Protein AF-0000000068184123 (afdb_homodimer)

InterPro domains:
  IPR001100 Pyridine nucleotide-disulphide oxidoreductase, class I [PIRSF000350] (24-511)
  IPR004099 Pyridine nucleotide-disulphide oxidoreductase, dimerisation domain [PF02852] (400-506)
  IPR012999 Pyridine nucleotide-disulphide oxidoreductase, class I, active site [PS00076] (65-75)
  IPR016156 FAD/NAD-linked reductase, dimerisation domain superfamily [G3DSA:3.30.390.30] (399-521)
  IPR016156 FAD/NAD-linked reductase, dimerisation domain superfamily [SSF55424] (399-506)
  IPR023753 FAD/NAD(P)-binding domain [PF07992] (31-375)
  IPR036188 FAD/NAD(P)-binding domain superfamily [G3DSA:3.50.50.60] (34-383)
  IPR036188 FAD/NAD(P)-binding domain superfamily [G3DSA:3.50.50.60] (175-322)
  IPR036188 FAD/NAD(P)-binding domain superfamily [SSF51905] (30-272)
  IPR036188 FAD/NAD(P)-binding domain superfamily [SSF51905] (219-387)

Nearest PDB structures (foldseek):
  2qae-assembly1_B  TM=9.253E-01  e=1.396E-43  Trypanosoma cruzi
  5x1y-assembly3_F  TM=9.182E-01  e=7.832E-44  Lysinibacillus sphaericus
  3o0h-assembly1_B  TM=9.272E-01  e=2.186E-39  Bartonella henselae str. Houston-1
  4dna-assembly1_B  TM=9.140E-01  e=1.878E-37  Sinorhizobium meliloti 1021
  1xdi-assembly1_A  TM=8.765E-01  e=2.033E-35  Mycobacterium tuberculosis

Foldseek 3Di:
DCDPLVVLLCCFWPNPPDDFDDDPDLVLQEWQEEEEAQALLRVLLQLVLLVVPTAYEYEHQDTHNPCCLQQDVQLLVLLLVLLVVLLVVQVQVVQVVVVHHDPDDDAFDQLVSLVVSSNRSSVVSNVRGPCCCVVPRPYGYHHAAWADQALAWIDGPRDIHGYQFYEYEHAWFADDDDAAPLVVLVCQQPPPPDPPPAQRFAEEESNCPSVDNFQWQEEEEEAQAQRRLSVQQSSLSSRHAYEYEADPPFHHVVDDRVLSVLLVVVSVVSPYHYHHFWDFFHHKDFPPDQDPRRATKMWTWTDGPPDPDIDIDITRHYYYPPDIWADQPDHNVVNSVFDADGHQATDAAQLQATPSNRYGYAENRHDPPNDSVLRSVNSVSCSCCNPPVDDDGSVPDFDKDWRVRVFIKIKTADDPVRCVVVVFDWDKFKDWQLPAPVCVVVVWGPWIKIFTAHPPDQQTRMIMTTTHCRGVLVVVVVVCNVVRPGLLNLLVPDDDPPDSSVRSNVSNVVVVVVVCDPVVVVVVVVVVVVVD/DCDPLVVLLCCFWPNPPDDFDDDPDLVLQEWQEEEEAQALLRVLLQLVLLVVPTAYEYEHQDTHHPCCLQQDVQLLVLLLVLLVVLLVVQVQVVCVVVVHHDPDDDAFDQLVSLVVSSNRSSVVSNVRGPCCCVVPRPYGYHHAAWADQALAWIDGPRDIHGYQFYEYEHAWFADDDDAAPLVVLVCQQPPPPDPPPAQRFAEEESNCVSVDNFQWQEEEEEAQAQVRLSVQQSSLSSRHAYEYEADPQFHHVVDDRVLSVLLVVVSVVSRYHYHHFWDFFHHKDFPPDQDPRRATKMWTWTDGPPDPDIDIDITRHYYYPPDIWADQPDHNVVNSVFDADGHQATDADQLQATPSNRYGYAENRHDPPNDSVLRNVNSVSCSCCNPPVDDDGSVPDFDKDWRVRVFIKIKTADDPVRCVVVVFDWDKFKDWQLPAPVCVVVVWGRWIKIFTAHPPDQQTRMIMTTTHPRGVLVVVVVVCNVVRPGQLNLLVPDDDPRDSSVRSNVSNVVVVVVVCDPVVVVVVVVVVVVVD

Structure (mmCIF, N/CA/C/O backbone):
data_AF-0000000068184123-model_v1
#
loop_
_entity.id
_entity.type
_entity.pdbx_description
1 polymer 'Mercuric reductase'
#
loop_
_atom_site.group_PDB
_atom_site.id
_atom_site.type_symbol
_atom_site.label_atom_id
_atom_site.label_alt_id
_atom_site.label_comp_id
_atom_site.label_asym_id
_atom_site.label_entity_id
_atom_site.label_seq_id
_atom_site.pdbx_PDB_ins_code
_atom_site.Cartn_x
_atom_site.Cartn_y
_atom_site.Cartn_z
_atom_site.occupancy
_atom_site.B_iso_or_equiv
_atom_site.auth_seq_id
_atom_site.auth_comp_id
_atom_site.auth_asym_id
_atom_site.auth_atom_id
_atom_site.pdbx_PDB_model_num
ATOM 1 N N . PRO A 1 1 ? -19.156 -23.578 -16.984 1 89 1 PRO A N 1
ATOM 2 C CA . PRO A 1 1 ? -19.844 -23.484 -18.281 1 89 1 PRO A CA 1
ATOM 3 C C . PRO A 1 1 ? -18.938 -23 -19.391 1 89 1 PRO A C 1
ATOM 5 O O . PRO A 1 1 ? -17.984 -22.234 -19.141 1 89 1 PRO A O 1
ATOM 8 N N . LEU A 1 2 ? -19.188 -23.391 -20.562 1 91.25 2 LEU A N 1
ATOM 9 C CA . LEU A 1 2 ? -18.438 -22.906 -21.719 1 91.25 2 LEU A CA 1
ATOM 10 C C . LEU A 1 2 ? -19.062 -21.625 -22.281 1 91.25 2 LEU A C 1
ATOM 12 O O . LEU A 1 2 ? -19.484 -21.609 -23.438 1 91.25 2 LEU A O 1
ATOM 16 N N . ASP A 1 3 ? -19.125 -20.625 -21.484 1 95.56 3 ASP A N 1
ATOM 17 C CA . ASP A 1 3 ? -19.641 -19.328 -21.891 1 95.56 3 ASP A CA 1
ATOM 18 C C . ASP A 1 3 ? -18.594 -18.562 -22.703 1 95.56 3 ASP A C 1
ATOM 20 O O . ASP A 1 3 ? -17.594 -19.125 -23.125 1 95.56 3 ASP A O 1
ATOM 24 N N . GLU A 1 4 ? -18.875 -17.359 -23.078 1 97.38 4 GLU A N 1
ATOM 25 C CA . GLU A 1 4 ? -18 -16.578 -23.953 1 97.38 4 GLU A CA 1
ATOM 26 C C . GLU A 1 4 ? -16.625 -16.375 -23.328 1 97.38 4 GLU A C 1
ATOM 28 O O . GLU A 1 4 ? -15.602 -16.375 -24.016 1 97.38 4 GLU A O 1
ATOM 33 N N . TYR A 1 5 ? -16.578 -16.234 -22 1 97.5 5 TYR A N 1
ATOM 34 C CA . TYR A 1 5 ? -15.328 -15.984 -21.312 1 97.5 5 TYR A CA 1
ATOM 35 C C . TYR A 1 5 ? -14.453 -17.234 -21.297 1 97.5 5 TYR A C 1
ATOM 37 O O . TYR A 1 5 ? -13.266 -17.172 -21.625 1 97.5 5 TYR A O 1
ATOM 45 N N . ASN A 1 6 ? -14.969 -18.406 -20.906 1 96.94 6 ASN A N 1
ATOM 46 C CA . ASN A 1 6 ? -14.211 -19.641 -20.922 1 96.94 6 ASN A CA 1
ATOM 47 C C . ASN A 1 6 ? -13.797 -20.047 -22.328 1 96.94 6 ASN A C 1
ATOM 49 O O . ASN A 1 6 ? -12.727 -20.625 -22.531 1 96.94 6 ASN A O 1
ATOM 53 N N . ARG A 1 7 ? -14.625 -19.734 -23.297 1 97.44 7 ARG A N 1
ATOM 54 C CA . ARG A 1 7 ? -14.227 -19.969 -24.688 1 97.44 7 ARG A CA 1
ATOM 55 C C . ARG A 1 7 ? -13.016 -19.141 -25.062 1 97.44 7 ARG A C 1
ATOM 57 O O . ARG A 1 7 ? -12.078 -19.641 -25.688 1 97.44 7 ARG A O 1
ATOM 64 N N . THR A 1 8 ? -13.117 -17.859 -24.719 1 97.81 8 THR A N 1
ATOM 65 C CA . THR A 1 8 ? -11.992 -16.984 -24.984 1 97.81 8 THR A CA 1
ATOM 66 C C . THR A 1 8 ? -10.734 -17.469 -24.281 1 97.81 8 THR A C 1
ATOM 68 O O . THR A 1 8 ? -9.648 -17.469 -24.859 1 97.81 8 THR A O 1
ATOM 71 N N . LEU A 1 9 ? -10.898 -17.828 -23 1 97.88 9 LEU A N 1
ATOM 72 C CA . LEU A 1 9 ? -9.773 -18.375 -22.25 1 97.88 9 LEU A CA 1
ATOM 73 C C . LEU A 1 9 ? -9.164 -19.578 -22.969 1 97.88 9 LEU A C 1
ATOM 75 O O . LEU A 1 9 ? -7.957 -19.609 -23.219 1 97.88 9 LEU A O 1
ATOM 79 N N . LEU A 1 10 ? -9.977 -20.578 -23.359 1 97.5 10 LEU A N 1
ATOM 80 C CA . LEU A 1 10 ? -9.508 -21.797 -24.016 1 97.5 10 LEU A CA 1
ATOM 81 C C . LEU A 1 10 ? -8.859 -21.484 -25.359 1 97.5 10 LEU A C 1
ATOM 83 O O . LEU A 1 10 ? -7.836 -22.062 -25.703 1 97.5 10 LEU A O 1
ATOM 87 N N . ASN A 1 11 ? -9.469 -20.531 -26.094 1 97.56 11 ASN A N 1
ATOM 88 C CA . ASN A 1 11 ? -8.906 -20.125 -27.375 1 97.56 11 ASN A CA 1
ATOM 89 C C . ASN A 1 11 ? -7.512 -19.531 -27.219 1 97.56 11 ASN A C 1
ATOM 91 O O . ASN A 1 11 ? -6.684 -19.625 -28.125 1 97.56 11 ASN A O 1
ATOM 95 N N . ASN A 1 12 ? -7.309 -18.922 -26.062 1 98 12 ASN A N 1
ATOM 96 C CA . ASN A 1 12 ? -6.004 -18.312 -25.812 1 98 12 ASN A CA 1
ATOM 97 C C . ASN A 1 12 ? -4.988 -19.344 -25.328 1 98 12 ASN A C 1
ATOM 99 O O . ASN A 1 12 ? -3.871 -19.406 -25.844 1 98 12 ASN A O 1
ATOM 103 N N . VAL A 1 13 ? -5.375 -20.25 -24.344 1 98.38 13 VAL A N 1
ATOM 104 C CA . VAL A 1 13 ? -4.344 -20.953 -23.578 1 98.38 13 VAL A CA 1
ATOM 105 C C . VAL A 1 13 ? -4.352 -22.438 -23.953 1 98.38 13 VAL A C 1
ATOM 107 O O . VAL A 1 13 ? -3.445 -23.172 -23.578 1 98.38 13 VAL A O 1
ATOM 110 N N . HIS A 1 14 ? -5.32 -22.922 -24.625 1 97.75 14 HIS A N 1
ATOM 111 C CA . HIS A 1 14 ? -5.414 -24.266 -25.172 1 97.75 14 HIS A CA 1
ATOM 112 C C . HIS A 1 14 ? -6.312 -24.297 -26.406 1 97.75 14 HIS A C 1
ATOM 114 O O . HIS A 1 14 ? -7.332 -24.984 -26.422 1 97.75 14 HIS A O 1
ATOM 120 N N . PRO A 1 15 ? -5.844 -23.672 -27.453 1 96.69 15 PRO A N 1
ATOM 121 C CA . PRO A 1 15 ? -6.719 -23.594 -28.625 1 96.69 15 PRO A CA 1
ATOM 122 C C . PRO A 1 15 ? -7.027 -24.953 -29.234 1 96.69 15 PRO A C 1
ATOM 124 O O . PRO A 1 15 ? -6.109 -25.719 -29.547 1 96.69 15 PRO A O 1
ATOM 127 N N . PRO A 1 16 ? -8.289 -25.406 -29.391 1 92.31 16 PRO A N 1
ATOM 128 C CA . PRO A 1 16 ? -8.656 -26.734 -29.922 1 92.31 16 PRO A CA 1
ATOM 129 C C . PRO A 1 16 ? -8.047 -27.016 -31.297 1 92.31 16 PRO A C 1
ATOM 131 O O . PRO A 1 16 ? -7.746 -28.156 -31.609 1 92.31 16 PRO A O 1
ATOM 134 N N . GLY A 1 17 ? -7.734 -26.094 -32.125 1 90.75 17 GLY A N 1
ATOM 135 C CA . GLY A 1 17 ? -7.191 -26.328 -33.438 1 90.75 17 GLY A CA 1
ATOM 136 C C . GLY A 1 17 ? -5.719 -25.984 -33.562 1 90.75 17 GLY A C 1
ATOM 137 O O . GLY A 1 17 ? -5.223 -25.688 -34.656 1 90.75 17 GLY A O 1
ATOM 138 N N . TRP A 1 18 ? -5.152 -26.094 -32.375 1 95.5 18 TRP A N 1
ATOM 139 C CA . TRP A 1 18 ? -3.734 -25.75 -32.406 1 95.5 18 TRP A CA 1
ATOM 140 C C . TRP A 1 18 ? -2.953 -26.781 -33.25 1 95.5 18 TRP A C 1
ATOM 142 O O . TRP A 1 18 ? -3.189 -27.984 -33.125 1 95.5 18 TRP A O 1
ATOM 152 N N . ARG A 1 19 ? -2.023 -26.312 -34.125 1 95.06 19 ARG A N 1
ATOM 153 C CA . ARG A 1 19 ? -1.143 -27.172 -34.906 1 95.06 19 ARG A CA 1
ATOM 154 C C . ARG A 1 19 ? 0.31 -27.016 -34.469 1 95.06 19 ARG A C 1
ATOM 156 O O . ARG A 1 19 ? 0.775 -25.891 -34.25 1 95.06 19 ARG A O 1
ATOM 163 N N . ASP A 1 20 ? 0.951 -28.203 -34.281 1 95.19 20 ASP A N 1
ATOM 164 C CA . ASP A 1 20 ? 2.373 -28.172 -33.969 1 95.19 20 ASP A CA 1
ATOM 165 C C . ASP A 1 20 ? 3.15 -27.344 -35 1 95.19 20 ASP A C 1
ATOM 167 O O . ASP A 1 20 ? 2.699 -27.156 -36.125 1 95.19 20 ASP A O 1
ATOM 171 N N . PRO A 1 21 ? 4.309 -26.844 -34.562 1 94 21 PRO A N 1
ATOM 172 C CA . PRO A 1 21 ? 5.168 -26.141 -35.5 1 94 21 PRO A CA 1
ATOM 173 C C . PRO A 1 21 ? 5.523 -27 -36.719 1 94 21 PRO A C 1
ATOM 175 O O . PRO A 1 21 ? 5.758 -28.203 -36.562 1 94 21 PRO A O 1
ATOM 178 N N . ALA A 1 22 ? 5.617 -26.359 -37.812 1 90.06 22 ALA A N 1
ATOM 179 C CA . ALA A 1 22 ? 5.938 -27.078 -39.062 1 90.06 22 ALA A CA 1
ATOM 180 C C . ALA A 1 22 ? 7.395 -27.531 -39.062 1 90.06 22 ALA A C 1
ATOM 182 O O . ALA A 1 22 ? 8.281 -26.812 -38.625 1 90.06 22 ALA A O 1
ATOM 183 N N . VAL A 1 23 ? 7.543 -28.75 -39.344 1 86.81 23 VAL A N 1
ATOM 184 C CA . VAL A 1 23 ? 8.875 -29.344 -39.438 1 86.81 23 VAL A CA 1
ATOM 185 C C . VAL A 1 23 ? 9.242 -29.609 -40.875 1 86.81 23 VAL A C 1
ATOM 187 O O . VAL A 1 23 ? 8.555 -30.359 -41.594 1 86.81 23 VAL A O 1
ATOM 190 N N . ALA A 1 24 ? 10.25 -28.938 -41.469 1 85.12 24 ALA A N 1
ATOM 191 C CA . ALA A 1 24 ? 10.688 -29.156 -42.844 1 85.12 24 ALA A CA 1
ATOM 192 C C . ALA A 1 24 ? 11.758 -30.234 -42.906 1 85.12 24 ALA A C 1
ATOM 194 O O . ALA A 1 24 ? 11.922 -30.891 -43.938 1 85.12 24 ALA A O 1
ATOM 195 N N . SER A 1 25 ? 12.523 -30.328 -41.875 1 87.81 25 SER A N 1
ATOM 196 C CA . SER A 1 25 ? 13.609 -31.312 -41.781 1 87.81 25 SER A CA 1
ATOM 197 C C . SER A 1 25 ? 13.883 -31.688 -40.312 1 87.81 25 SER A C 1
ATOM 199 O O . SER A 1 25 ? 13.461 -30.984 -39.406 1 87.81 25 SER A O 1
ATOM 201 N N . ASP A 1 26 ? 14.484 -32.781 -40.219 1 85.31 26 ASP A N 1
ATOM 202 C CA . ASP A 1 26 ? 14.844 -33.25 -38.875 1 85.31 26 ASP A CA 1
ATOM 203 C C . ASP A 1 26 ? 15.664 -32.188 -38.125 1 85.31 26 ASP A C 1
ATOM 205 O O . ASP A 1 26 ? 15.648 -32.156 -36.906 1 85.31 26 ASP A O 1
ATOM 209 N N . LYS A 1 27 ? 16.453 -31.484 -38.844 1 84.38 27 LYS A N 1
ATOM 210 C CA . LYS A 1 27 ? 17.266 -30.422 -38.25 1 84.38 27 LYS A CA 1
ATOM 211 C C . LYS A 1 27 ? 16.406 -29.391 -37.531 1 84.38 27 LYS A C 1
ATOM 213 O O . LYS A 1 27 ? 16.859 -28.719 -36.625 1 84.38 27 LYS A O 1
ATOM 218 N N . ASP A 1 28 ? 15.156 -29.484 -37.906 1 87.69 28 ASP A N 1
ATOM 219 C CA . ASP A 1 28 ? 14.219 -28.516 -37.344 1 87.69 28 ASP A CA 1
ATOM 220 C C . ASP A 1 28 ? 13.758 -28.938 -35.938 1 87.69 28 ASP A C 1
ATOM 222 O O . ASP A 1 28 ? 13.18 -28.141 -35.219 1 87.69 28 ASP A O 1
ATOM 226 N N . LEU A 1 29 ? 14.164 -30.062 -35.625 1 95.06 29 LEU A N 1
ATOM 227 C CA . LEU A 1 29 ? 13.719 -30.578 -34.344 1 95.06 29 LEU A CA 1
ATOM 228 C C . LEU A 1 29 ? 14.844 -30.516 -33.312 1 95.06 29 LEU A C 1
ATOM 230 O O . LEU A 1 29 ? 14.797 -31.188 -32.281 1 95.06 29 LEU A O 1
ATOM 234 N N . TYR A 1 30 ? 15.898 -29.766 -33.625 1 96.31 30 TYR A N 1
ATOM 235 C CA . TYR A 1 30 ? 16.984 -29.484 -32.688 1 96.31 30 TYR A CA 1
ATOM 236 C C . TYR A 1 30 ? 16.797 -28.125 -32.031 1 96.31 30 TYR A C 1
ATOM 238 O O . TYR A 1 30 ? 16.703 -27.109 -32.719 1 96.31 30 TYR A O 1
ATOM 246 N N . TYR A 1 31 ? 16.734 -28.109 -30.719 1 97.44 31 TYR A N 1
ATOM 247 C CA . TYR A 1 31 ? 16.438 -26.891 -29.984 1 97.44 31 TYR A CA 1
ATOM 248 C C . TYR A 1 31 ? 17.578 -26.547 -29.031 1 97.44 31 TYR A C 1
ATOM 250 O O . TYR A 1 31 ? 18.219 -27.438 -28.484 1 97.44 31 TYR A O 1
ATOM 258 N N . ASP A 1 32 ? 17.844 -25.234 -28.859 1 96.81 32 ASP A N 1
ATOM 259 C CA . ASP A 1 32 ? 18.75 -24.781 -27.812 1 96.81 32 ASP A CA 1
ATOM 260 C C . ASP A 1 32 ? 18.172 -25.031 -26.422 1 96.81 32 ASP A C 1
ATOM 262 O O . ASP A 1 32 ? 18.906 -25.359 -25.484 1 96.81 32 ASP A O 1
ATOM 266 N N . MET A 1 33 ? 16.844 -24.891 -26.312 1 98.19 33 MET A N 1
ATOM 267 C CA . MET A 1 33 ? 16.125 -25.062 -25.047 1 98.19 33 MET A CA 1
ATOM 268 C C . MET A 1 33 ? 14.766 -25.719 -25.281 1 98.19 33 MET A C 1
ATOM 270 O O . MET A 1 33 ? 13.961 -25.219 -26.062 1 98.19 33 MET A O 1
ATOM 274 N N . VAL A 1 34 ? 14.531 -26.828 -24.656 1 98.75 34 VAL A N 1
ATOM 275 C CA . VAL A 1 34 ? 13.195 -27.406 -24.578 1 98.75 34 VAL A CA 1
ATOM 276 C C . VAL A 1 34 ? 12.625 -27.188 -23.172 1 98.75 34 VAL A C 1
ATOM 278 O O . VAL A 1 34 ? 13.273 -27.5 -22.172 1 98.75 34 VAL A O 1
ATOM 281 N N . VAL A 1 35 ? 11.492 -26.578 -23.078 1 98.94 35 VAL A N 1
ATOM 282 C CA . VAL A 1 35 ? 10.82 -26.328 -21.812 1 98.94 35 VAL A CA 1
ATOM 283 C C . VAL A 1 35 ? 9.586 -27.219 -21.688 1 98.94 35 VAL A C 1
ATOM 285 O O . VAL A 1 35 ? 8.742 -27.234 -22.594 1 98.94 35 VAL A O 1
ATOM 288 N N . ILE A 1 36 ? 9.477 -27.938 -20.625 1 98.88 36 ILE A N 1
ATOM 289 C CA . ILE A 1 36 ? 8.344 -28.828 -20.391 1 98.88 36 ILE A CA 1
ATOM 290 C C . ILE A 1 36 ? 7.457 -28.266 -19.297 1 98.88 36 ILE A C 1
ATOM 292 O O . ILE A 1 36 ? 7.832 -28.281 -18.125 1 98.88 36 ILE A O 1
ATOM 296 N N . GLY A 1 37 ? 6.238 -27.891 -19.625 1 98.56 37 GLY A N 1
ATOM 297 C CA . GLY A 1 37 ? 5.309 -27.219 -18.719 1 98.56 37 GLY A CA 1
ATOM 298 C C . GLY A 1 37 ? 5.113 -25.766 -19.062 1 98.56 37 GLY A C 1
ATOM 299 O O . GLY A 1 37 ? 6.082 -25 -19.141 1 98.56 37 GLY A O 1
ATOM 300 N N . GLY A 1 38 ? 3.889 -25.406 -19.234 1 98.44 38 GLY A N 1
ATOM 301 C CA . GLY A 1 38 ? 3.57 -24.047 -19.641 1 98.44 38 GLY A CA 1
ATOM 302 C C . GLY A 1 38 ? 2.953 -23.219 -18.531 1 98.44 38 GLY A C 1
ATOM 303 O O . GLY A 1 38 ? 2.029 -22.438 -18.766 1 98.44 38 GLY A O 1
ATOM 304 N N . GLY A 1 39 ? 3.32 -23.453 -17.234 1 97.94 39 GLY A N 1
ATOM 305 C CA . GLY A 1 39 ? 3.033 -22.531 -16.141 1 97.94 39 GLY A CA 1
ATOM 306 C C . GLY A 1 39 ? 3.965 -21.328 -16.125 1 97.94 39 GLY A C 1
ATOM 307 O O . GLY A 1 39 ? 4.734 -21.109 -17.062 1 97.94 39 GLY A O 1
ATOM 308 N N . THR A 1 40 ? 3.977 -20.594 -15.055 1 97.38 40 THR A N 1
ATOM 309 C CA . THR A 1 40 ? 4.746 -19.344 -14.961 1 97.38 40 THR A CA 1
ATOM 310 C C . THR A 1 40 ? 6.227 -19.609 -15.211 1 97.38 40 THR A C 1
ATOM 312 O O . THR A 1 40 ? 6.855 -18.922 -16.016 1 97.38 40 THR A O 1
ATOM 315 N N . ALA A 1 41 ? 6.773 -20.578 -14.516 1 98.31 41 ALA A N 1
ATOM 316 C CA . ALA A 1 41 ? 8.195 -20.875 -14.648 1 98.31 41 ALA A CA 1
ATOM 317 C C . ALA A 1 41 ? 8.547 -21.234 -16.094 1 98.31 41 ALA A C 1
ATOM 319 O O . ALA A 1 41 ? 9.562 -20.766 -16.625 1 98.31 41 ALA A O 1
ATOM 320 N N . GLY A 1 42 ? 7.738 -22.078 -16.688 1 98.75 42 GLY A N 1
ATOM 321 C CA . GLY A 1 42 ? 7.992 -22.5 -18.062 1 98.75 42 GLY A CA 1
ATOM 322 C C . GLY A 1 42 ? 7.832 -21.375 -19.078 1 98.75 42 GLY A C 1
ATOM 323 O O . GLY A 1 42 ? 8.664 -21.219 -19.969 1 98.75 42 GLY A O 1
ATOM 324 N N . LEU A 1 43 ? 6.789 -20.625 -18.906 1 98.69 43 LEU A N 1
ATOM 325 C CA . LEU A 1 43 ? 6.52 -19.531 -19.828 1 98.69 43 LEU A CA 1
ATOM 326 C C . LEU A 1 43 ? 7.645 -18.5 -19.797 1 98.69 43 LEU A C 1
ATOM 328 O O . LEU A 1 43 ? 8.094 -18.031 -20.844 1 98.69 43 LEU A O 1
ATOM 332 N N . ILE A 1 44 ? 8.102 -18.141 -18.625 1 98.19 44 ILE A N 1
ATOM 333 C CA . ILE A 1 44 ? 9.156 -17.141 -18.5 1 98.19 44 ILE A CA 1
ATOM 334 C C . ILE A 1 44 ? 10.477 -17.719 -19.016 1 98.19 44 ILE A C 1
ATOM 336 O O . ILE A 1 44 ? 11.242 -17.016 -19.688 1 98.19 44 ILE A O 1
ATOM 340 N N . THR A 1 45 ? 10.781 -18.984 -18.719 1 98.56 45 THR A N 1
ATOM 341 C CA . THR A 1 45 ? 11.984 -19.641 -19.25 1 98.56 45 THR A CA 1
ATOM 342 C C . THR A 1 45 ? 11.969 -19.625 -20.766 1 98.56 45 THR A C 1
ATOM 344 O O . THR A 1 45 ? 12.969 -19.297 -21.406 1 98.56 45 THR A O 1
ATOM 347 N N . ALA A 1 46 ? 10.82 -19.969 -21.328 1 98.69 46 ALA A N 1
ATOM 348 C CA . ALA A 1 46 ? 10.68 -20.047 -22.781 1 98.69 46 ALA A CA 1
ATOM 349 C C . ALA A 1 46 ? 10.836 -18.656 -23.422 1 98.69 46 ALA A C 1
ATOM 351 O O . ALA A 1 46 ? 11.648 -18.469 -24.328 1 98.69 46 ALA A O 1
ATOM 352 N N . ALA A 1 47 ? 10.062 -17.734 -22.922 1 97.69 47 ALA A N 1
ATOM 353 C CA . ALA A 1 47 ? 10.086 -16.375 -23.484 1 97.69 47 ALA A CA 1
ATOM 354 C C . ALA A 1 47 ? 11.469 -15.742 -23.344 1 97.69 47 ALA A C 1
ATOM 356 O O . ALA A 1 47 ? 11.969 -15.109 -24.266 1 97.69 47 ALA A O 1
ATOM 357 N N . GLY A 1 48 ? 12.031 -15.875 -22.125 1 96 48 GLY A N 1
ATOM 358 C CA . GLY A 1 48 ? 13.352 -15.305 -21.891 1 96 48 GLY A CA 1
ATOM 359 C C . GLY A 1 48 ? 14.43 -15.914 -22.766 1 96 48 GLY A C 1
ATOM 360 O O . GLY A 1 48 ? 15.289 -15.203 -23.281 1 96 48 GLY A O 1
ATOM 361 N N . SER A 1 49 ? 14.414 -17.203 -22.938 1 96.81 49 SER A N 1
ATOM 362 C CA . SER A 1 49 ? 15.383 -17.891 -23.797 1 96.81 49 SER A CA 1
ATOM 363 C C . SER A 1 49 ? 15.242 -17.453 -25.25 1 96.81 49 SER A C 1
ATOM 365 O O . SER A 1 49 ? 16.234 -17.188 -25.922 1 96.81 49 SER A O 1
ATOM 367 N N . ALA A 1 50 ? 14.008 -17.422 -25.688 1 96.44 50 ALA A N 1
ATOM 368 C CA . ALA A 1 50 ? 13.773 -16.953 -27.062 1 96.44 50 ALA A CA 1
ATOM 369 C C . ALA A 1 50 ? 14.234 -15.516 -27.234 1 96.44 50 ALA A C 1
ATOM 371 O O . ALA A 1 50 ? 14.781 -15.156 -28.281 1 96.44 50 ALA A O 1
ATOM 372 N N . GLY A 1 51 ? 14.031 -14.758 -26.234 1 92.56 51 GLY A N 1
ATOM 373 C CA . GLY A 1 51 ? 14.391 -13.352 -26.25 1 92.56 51 GLY A CA 1
ATOM 374 C C . GLY A 1 51 ? 15.883 -13.117 -26.438 1 92.56 51 GLY A C 1
ATOM 375 O O . GLY A 1 51 ? 16.297 -12.078 -26.953 1 92.56 51 GLY A O 1
ATOM 376 N N . VAL A 1 52 ? 16.656 -14.109 -26.047 1 91.44 52 VAL A N 1
ATOM 377 C CA . VAL A 1 52 ? 18.109 -13.953 -26.172 1 91.44 52 VAL A CA 1
ATOM 378 C C . VAL A 1 52 ? 18.594 -14.703 -27.406 1 91.44 52 VAL A C 1
ATOM 380 O O . VAL A 1 52 ? 19.797 -14.906 -27.578 1 91.44 52 VAL A O 1
ATOM 383 N N . GLY A 1 53 ? 17.656 -15.242 -28.234 1 91.25 53 GLY A N 1
ATOM 384 C CA . GLY A 1 53 ? 18.016 -15.742 -29.547 1 91.25 53 GLY A CA 1
ATOM 385 C C . GLY A 1 53 ? 18.047 -17.25 -29.625 1 91.25 53 GLY A C 1
ATOM 386 O O . GLY A 1 53 ? 18.391 -17.828 -30.656 1 91.25 53 GLY A O 1
ATOM 387 N N . ALA A 1 54 ? 17.672 -17.922 -28.609 1 94.94 54 ALA A N 1
ATOM 388 C CA . ALA A 1 54 ? 17.656 -19.375 -28.609 1 94.94 54 ALA A CA 1
ATOM 389 C C . ALA A 1 54 ? 16.469 -19.906 -29.391 1 94.94 54 ALA A C 1
ATOM 391 O O . ALA A 1 54 ? 15.398 -19.281 -29.422 1 94.94 54 ALA A O 1
ATOM 392 N N . LYS A 1 55 ? 16.719 -20.984 -30.062 1 96.06 55 LYS A N 1
ATOM 393 C CA . LYS A 1 55 ? 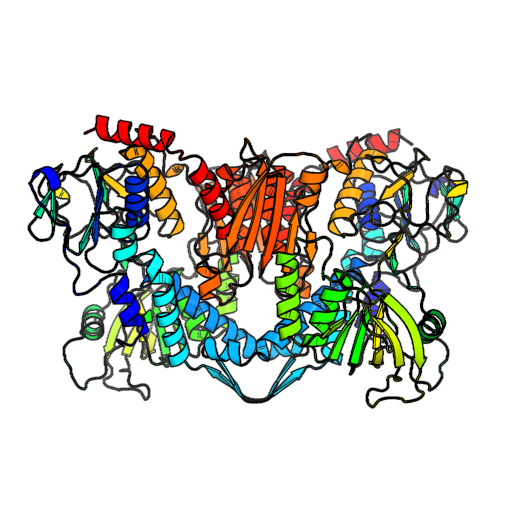15.586 -21.75 -30.594 1 96.06 55 LYS A CA 1
ATOM 394 C C . LYS A 1 55 ? 14.906 -22.547 -29.484 1 96.06 55 LYS A C 1
ATOM 396 O O . LYS A 1 55 ? 15.508 -23.453 -28.906 1 96.06 55 LYS A O 1
ATOM 401 N N . VAL A 1 56 ? 13.633 -22.219 -29.219 1 98.25 56 VAL A N 1
ATOM 402 C CA . VAL A 1 56 ? 12.992 -22.734 -28 1 98.25 56 VAL A CA 1
ATOM 403 C C . VAL A 1 56 ? 11.727 -23.5 -28.375 1 98.25 56 VAL A C 1
ATOM 405 O O . VAL A 1 56 ? 10.93 -23.031 -29.188 1 98.25 56 VAL A O 1
ATOM 408 N N . ALA A 1 57 ? 11.547 -24.688 -27.828 1 98.69 57 ALA A N 1
ATOM 409 C CA . ALA A 1 57 ? 10.281 -25.422 -27.844 1 98.69 57 ALA A CA 1
ATOM 410 C C . ALA A 1 57 ? 9.641 -25.453 -26.453 1 98.69 57 ALA A C 1
ATOM 412 O O . ALA A 1 57 ? 10.32 -25.703 -25.453 1 98.69 57 ALA A O 1
ATOM 413 N N . LEU A 1 58 ? 8.406 -25.078 -26.359 1 98.88 58 LEU A N 1
ATOM 414 C CA . LEU A 1 58 ? 7.613 -25.188 -25.141 1 98.88 58 LEU A CA 1
ATOM 415 C C . LEU A 1 58 ? 6.543 -26.266 -25.281 1 98.88 58 LEU A C 1
ATOM 417 O O . LEU A 1 58 ? 5.746 -26.234 -26.234 1 98.88 58 LEU A O 1
ATOM 421 N N . ILE A 1 59 ? 6.543 -27.234 -24.391 1 98.81 59 ILE A N 1
ATOM 422 C CA . ILE A 1 59 ? 5.57 -28.328 -24.422 1 98.81 59 ILE A CA 1
ATOM 423 C C . ILE A 1 59 ? 4.605 -28.172 -23.234 1 98.81 59 ILE A C 1
ATOM 425 O O . ILE A 1 59 ? 5.031 -28.062 -22.094 1 98.81 59 ILE A O 1
ATOM 429 N N . GLU A 1 60 ? 3.34 -28.109 -23.453 1 98.44 60 GLU A N 1
ATOM 430 C CA . GLU A 1 60 ? 2.307 -28 -22.422 1 98.44 60 GLU A CA 1
ATOM 431 C C . GLU A 1 60 ? 1.19 -29.016 -22.656 1 98.44 60 GLU A C 1
ATOM 433 O O . GLU A 1 60 ? 0.571 -29.031 -23.719 1 98.44 60 GLU A O 1
ATOM 438 N N . ALA A 1 61 ? 0.923 -29.812 -21.672 1 96.25 61 ALA A N 1
ATOM 439 C CA . ALA A 1 61 ? -0.057 -30.875 -21.812 1 96.25 61 ALA A CA 1
ATOM 440 C C . ALA A 1 61 ? -1.479 -30.359 -21.656 1 96.25 61 ALA A C 1
ATOM 442 O O . ALA A 1 61 ? -2.418 -30.891 -22.25 1 96.25 61 ALA A O 1
ATOM 443 N N . HIS A 1 62 ? -1.658 -29.328 -20.859 1 94.88 62 HIS A N 1
ATOM 444 C CA . HIS A 1 62 ? -2.992 -28.844 -20.531 1 94.88 62 HIS A CA 1
ATOM 445 C C . HIS A 1 62 ? -3.189 -27.406 -20.984 1 94.88 62 HIS A C 1
ATOM 447 O O . HIS A 1 62 ? -3.211 -27.141 -22.188 1 94.88 62 HIS A O 1
ATOM 453 N N . MET A 1 63 ? -3.287 -26.469 -20.109 1 97.31 63 MET A N 1
ATOM 454 C CA . MET A 1 63 ? -3.539 -25.062 -20.438 1 97.31 63 MET A CA 1
ATOM 455 C C . MET A 1 63 ? -2.316 -24.203 -20.141 1 97.31 63 MET A C 1
ATOM 457 O O . MET A 1 63 ? -1.755 -24.281 -19.031 1 97.31 63 MET A O 1
ATOM 461 N N . LEU A 1 64 ? -1.88 -23.391 -21.125 1 98.25 64 LEU A N 1
ATOM 462 C CA . LEU A 1 64 ? -0.852 -22.391 -20.844 1 98.25 64 LEU A CA 1
ATOM 463 C C . LEU A 1 64 ? -1.28 -21.453 -19.719 1 98.25 64 LEU A C 1
ATOM 465 O O . LEU A 1 64 ? -2.477 -21.266 -19.484 1 98.25 64 LEU A O 1
ATOM 469 N N . GLY A 1 65 ? -0.304 -20.906 -19.016 1 97.44 65 GLY A N 1
ATOM 470 C CA . GLY A 1 65 ? -0.591 -20.031 -17.875 1 97.44 65 GLY A CA 1
ATOM 471 C C . GLY A 1 65 ? -0.541 -20.766 -16.547 1 97.44 65 GLY A C 1
ATOM 472 O O . GLY A 1 65 ? -0.413 -20.125 -15.5 1 97.44 65 GLY A O 1
ATOM 473 N N . GLY A 1 66 ? -0.658 -22.109 -16.594 1 96 66 GLY A N 1
ATOM 474 C CA . GLY A 1 66 ? -0.525 -22.938 -15.406 1 96 66 GLY A CA 1
ATOM 475 C C . GLY A 1 66 ? -1.532 -22.594 -14.32 1 96 66 GLY A C 1
ATOM 476 O O . GLY A 1 66 ? -2.652 -22.172 -14.617 1 96 66 GLY A O 1
ATOM 477 N N . ASP A 1 67 ? -1.22 -22.875 -13.07 1 94 67 ASP A N 1
ATOM 478 C CA . ASP A 1 67 ? -2.111 -22.703 -11.93 1 94 67 ASP A CA 1
ATOM 479 C C . ASP A 1 67 ? -2.465 -21.234 -11.727 1 94 67 ASP A C 1
ATOM 481 O O . ASP A 1 67 ? -3.619 -20.891 -11.445 1 94 67 ASP A O 1
ATOM 485 N N . CYS A 1 68 ? -1.562 -20.391 -11.906 1 94.44 68 CYS A N 1
ATOM 486 C CA . CYS A 1 68 ? -1.739 -19 -11.523 1 94.44 68 CYS A CA 1
ATOM 487 C C . CYS A 1 68 ? -2.877 -18.359 -12.312 1 94.44 68 CYS A C 1
ATOM 489 O O . CYS A 1 68 ? -3.795 -17.781 -11.727 1 94.44 68 CYS A O 1
ATOM 491 N N . LEU A 1 69 ? -2.826 -18.422 -13.578 1 96.75 69 LEU A N 1
ATOM 492 C CA . LEU A 1 69 ? -3.848 -17.828 -14.43 1 96.75 69 LEU A CA 1
ATOM 493 C C . LEU A 1 69 ? -5.16 -18.594 -14.328 1 96.75 69 LEU A C 1
ATOM 495 O O . LEU A 1 69 ? -6.23 -18 -14.211 1 96.75 69 LEU A O 1
ATOM 499 N N . ASN A 1 70 ? -5.055 -19.891 -14.352 1 97.69 70 ASN A N 1
ATOM 500 C CA . ASN A 1 70 ? -6.219 -20.719 -14.641 1 97.69 70 ASN A CA 1
ATOM 501 C C . ASN A 1 70 ? -6.945 -21.125 -13.359 1 97.69 70 ASN A C 1
ATOM 503 O O . ASN A 1 70 ? -8.18 -21.188 -13.328 1 97.69 70 ASN A O 1
ATOM 507 N N . VAL A 1 71 ? -6.18 -21.438 -12.273 1 97.31 71 VAL A N 1
ATOM 508 C CA . VAL A 1 71 ? -6.848 -22.062 -11.133 1 97.31 71 VAL A CA 1
ATOM 509 C C . VAL A 1 71 ? -6.176 -21.625 -9.836 1 97.31 71 VAL A C 1
ATOM 511 O O . VAL A 1 71 ? -6.176 -22.359 -8.844 1 97.31 71 VAL A O 1
ATOM 514 N N . GLY A 1 72 ? -5.566 -20.484 -9.828 1 96.44 72 GLY A N 1
ATOM 515 C CA . GLY A 1 72 ? -4.828 -20.062 -8.648 1 96.44 72 GLY A CA 1
ATOM 516 C C . GLY A 1 72 ? -4.934 -18.578 -8.375 1 96.44 72 GLY A C 1
ATOM 517 O O . GLY A 1 72 ? -5.984 -18.094 -7.957 1 96.44 72 GLY A O 1
ATOM 518 N N . CYS A 1 73 ? -3.854 -17.844 -8.664 1 96.25 73 CYS A N 1
ATOM 519 C CA . CYS A 1 73 ? -3.656 -16.469 -8.227 1 96.25 73 CYS A CA 1
ATOM 520 C C . CYS A 1 73 ? -4.742 -15.555 -8.781 1 96.25 73 CYS A C 1
ATOM 522 O O . CYS A 1 73 ? -5.375 -14.812 -8.031 1 96.25 73 CYS A O 1
ATOM 524 N N . VAL A 1 74 ? -5.023 -15.594 -10.047 1 97.56 74 VAL A N 1
ATOM 525 C CA . VAL A 1 74 ? -5.906 -14.648 -10.727 1 97.56 74 VAL A CA 1
ATOM 526 C C . VAL A 1 74 ? -7.348 -14.883 -10.281 1 97.56 74 VAL A C 1
ATOM 528 O O . VAL A 1 74 ? -7.996 -13.969 -9.766 1 97.56 74 VAL A O 1
ATOM 531 N N . PRO A 1 75 ? -7.855 -16.094 -10.43 1 98.38 75 PRO A N 1
ATOM 532 C CA . PRO A 1 75 ? -9.25 -16.266 -10.016 1 98.38 75 PRO A CA 1
ATOM 533 C C . PRO A 1 75 ? -9.453 -16.094 -8.516 1 98.38 75 PRO A C 1
ATOM 535 O O . PRO A 1 75 ? -10.469 -15.547 -8.086 1 98.38 75 PRO A O 1
ATOM 538 N N . SER A 1 76 ? -8.539 -16.562 -7.68 1 98.5 76 SER A N 1
ATOM 539 C CA . SER A 1 76 ? -8.703 -16.438 -6.238 1 98.5 76 SER A CA 1
ATOM 540 C C . SER A 1 76 ? -8.766 -14.969 -5.816 1 98.5 76 SER A C 1
ATOM 542 O O . SER A 1 76 ? -9.617 -14.586 -5.012 1 98.5 76 SER A O 1
ATOM 544 N N . LYS A 1 77 ? -7.887 -14.125 -6.375 1 98.62 77 LYS A N 1
ATOM 545 C CA . LYS A 1 77 ? -7.883 -12.711 -5.996 1 98.62 77 LYS A CA 1
ATOM 546 C C . LYS A 1 77 ? -9.125 -12 -6.516 1 98.62 77 LYS A C 1
ATOM 548 O O . LYS A 1 77 ? -9.57 -11.008 -5.93 1 98.62 77 LYS A O 1
ATOM 553 N N . THR A 1 78 ? -9.633 -12.453 -7.648 1 98.62 78 THR A N 1
ATOM 554 C CA . THR A 1 78 ? -10.875 -11.891 -8.172 1 98.62 78 THR A CA 1
ATOM 555 C C . THR A 1 78 ? -12.031 -12.164 -7.223 1 98.62 78 THR A C 1
ATOM 557 O O . THR A 1 78 ? -12.828 -11.273 -6.93 1 98.62 78 THR A O 1
ATOM 560 N N . ILE A 1 79 ? -12.117 -13.422 -6.691 1 98.56 79 ILE A N 1
ATOM 561 C CA . ILE A 1 79 ? -13.156 -13.773 -5.73 1 98.56 79 ILE A CA 1
ATOM 562 C C . ILE A 1 79 ? -12.961 -12.977 -4.441 1 98.56 79 ILE A C 1
ATOM 564 O O . ILE A 1 79 ? -13.93 -12.492 -3.855 1 98.56 79 ILE A O 1
ATOM 568 N N . ILE A 1 80 ? -11.773 -12.859 -4.02 1 98.75 80 ILE A N 1
ATOM 569 C CA . ILE A 1 80 ? -11.445 -12.18 -2.77 1 98.75 80 ILE A CA 1
ATOM 570 C C . ILE A 1 80 ? -11.891 -10.719 -2.844 1 98.75 80 ILE A C 1
ATOM 572 O O . ILE A 1 80 ? -12.414 -10.172 -1.873 1 98.75 80 ILE A O 1
ATOM 576 N N . HIS A 1 81 ? -11.688 -10.086 -4.023 1 98.38 81 HIS A N 1
ATOM 577 C CA . HIS A 1 81 ? -12.125 -8.703 -4.191 1 98.38 81 HIS A CA 1
ATOM 578 C C . HIS A 1 81 ? -13.625 -8.562 -3.977 1 98.38 81 HIS A C 1
ATOM 580 O O . HIS A 1 81 ? -14.07 -7.707 -3.211 1 98.38 81 HIS A O 1
ATOM 586 N N . SER A 1 82 ? -14.398 -9.406 -4.629 1 98.44 82 SER A N 1
ATOM 587 C CA . SER A 1 82 ? -15.852 -9.383 -4.469 1 98.44 82 SER A CA 1
ATOM 588 C C . SER A 1 82 ? -16.25 -9.648 -3.018 1 98.44 82 SER A C 1
ATOM 590 O O . SER A 1 82 ? -17.141 -8.984 -2.486 1 98.44 82 SER A O 1
ATOM 592 N N . ALA A 1 83 ? -15.555 -10.609 -2.416 1 98.56 83 ALA A N 1
ATOM 593 C CA . ALA A 1 83 ? -15.844 -10.984 -1.035 1 98.56 83 ALA A CA 1
ATOM 594 C C . ALA A 1 83 ? -15.586 -9.82 -0.083 1 98.56 83 ALA A C 1
ATOM 596 O O . ALA A 1 83 ? -16.391 -9.555 0.812 1 98.56 83 ALA A O 1
ATOM 597 N N . ASN A 1 84 ? -14.508 -9.172 -0.274 1 97.56 84 ASN A N 1
ATOM 598 C CA . ASN A 1 84 ? -14.164 -8.047 0.586 1 97.56 84 ASN A CA 1
ATOM 599 C C . ASN A 1 84 ? -15.141 -6.887 0.403 1 97.56 84 ASN A C 1
ATOM 601 O O . ASN A 1 84 ? -15.484 -6.203 1.369 1 97.56 84 ASN A O 1
ATOM 605 N N . LEU A 1 85 ? -15.539 -6.625 -0.811 1 96.38 85 LEU A N 1
ATOM 606 C CA . LEU A 1 85 ? -16.531 -5.59 -1.07 1 96.38 85 LEU A CA 1
ATOM 607 C C . LEU A 1 85 ? -17.859 -5.93 -0.395 1 96.38 85 LEU A C 1
ATOM 609 O O . LEU A 1 85 ? -18.5 -5.062 0.214 1 96.38 85 LEU A O 1
ATOM 613 N N . ALA A 1 86 ? -18.25 -7.184 -0.521 1 96.5 86 ALA A N 1
ATOM 614 C CA . ALA A 1 86 ? -19.484 -7.637 0.121 1 96.5 86 ALA A CA 1
ATOM 615 C C . ALA A 1 86 ? -19.422 -7.422 1.631 1 96.5 86 ALA A C 1
ATOM 617 O O . ALA A 1 86 ? -20.375 -6.918 2.23 1 96.5 86 ALA A O 1
ATOM 618 N N . HIS A 1 87 ? -18.344 -7.812 2.186 1 96.19 87 HIS A N 1
ATOM 619 C CA . HIS A 1 87 ? -18.156 -7.66 3.623 1 96.19 87 HIS A CA 1
ATOM 620 C C . HIS A 1 87 ? -18.25 -6.195 4.039 1 96.19 87 HIS A C 1
ATOM 622 O O . HIS A 1 87 ? -18.875 -5.871 5.051 1 96.19 87 HIS A O 1
ATOM 628 N N . GLN A 1 88 ? -17.656 -5.355 3.283 1 93.38 88 GLN A N 1
ATOM 629 C CA . GLN A 1 88 ? -17.625 -3.93 3.588 1 93.38 88 GLN A CA 1
ATOM 630 C C . GLN A 1 88 ? -19.031 -3.336 3.555 1 93.38 88 GLN A C 1
ATOM 632 O O . GLN A 1 88 ? -19.391 -2.533 4.418 1 93.38 88 GLN A O 1
ATOM 637 N N . VAL A 1 89 ? -19.797 -3.691 2.584 1 93.06 89 VAL A N 1
ATOM 638 C CA . VAL A 1 89 ? -21.125 -3.115 2.385 1 93.06 89 VAL A CA 1
ATOM 639 C C . VAL A 1 89 ? -22.109 -3.713 3.395 1 93.06 89 VAL A C 1
ATOM 641 O O . VAL A 1 89 ? -23.094 -3.078 3.754 1 93.06 89 VAL A O 1
ATOM 644 N N . GLN A 1 90 ? -21.734 -4.875 3.857 1 93 90 GLN A N 1
ATOM 645 C CA . GLN A 1 90 ? -22.641 -5.566 4.77 1 93 90 GLN A CA 1
ATOM 646 C C . GLN A 1 90 ? -22.344 -5.207 6.223 1 93 90 GLN A C 1
ATOM 648 O O . GLN A 1 90 ? -23.188 -5.398 7.102 1 93 90 GLN A O 1
ATOM 653 N N . ASN A 1 91 ? -21.219 -4.715 6.496 1 92.31 91 ASN A N 1
ATOM 654 C CA . ASN A 1 91 ? -20.812 -4.418 7.867 1 92.31 91 ASN A CA 1
ATOM 655 C C . ASN A 1 91 ? -21.422 -3.105 8.352 1 92.31 91 ASN A C 1
ATOM 657 O O . ASN A 1 91 ? -20.734 -2.086 8.43 1 92.31 91 ASN A O 1
ATOM 661 N N . GLN A 1 92 ? -22.547 -3.139 8.883 1 90.25 92 GLN A N 1
ATOM 662 C CA . GLN A 1 92 ? -23.344 -1.967 9.242 1 90.25 92 GLN A CA 1
ATOM 663 C C . GLN A 1 92 ? -22.719 -1.221 10.414 1 90.25 92 GLN A C 1
ATOM 665 O O . GLN A 1 92 ? -22.797 0.007 10.492 1 90.25 92 GLN A O 1
ATOM 670 N N . THR A 1 93 ? -22.125 -1.979 11.258 1 91 93 THR A N 1
ATOM 671 C CA . THR A 1 93 ? -21.5 -1.362 12.422 1 91 93 THR A CA 1
ATOM 672 C C . THR A 1 93 ? -20.344 -0.457 12.008 1 91 93 THR A C 1
ATOM 674 O O . THR A 1 93 ? -20.266 0.692 12.438 1 91 93 THR A O 1
ATOM 677 N N . HIS A 1 94 ? -19.562 -0.969 11.125 1 91.75 94 HIS A N 1
ATOM 678 C CA . HIS A 1 94 ? -18.438 -0.2 10.641 1 91.75 94 HIS A CA 1
ATOM 679 C C . HIS A 1 94 ? -18.891 0.996 9.812 1 91.75 94 HIS A C 1
ATOM 681 O O . HIS A 1 94 ? -18.328 2.084 9.914 1 91.75 94 HIS A O 1
ATOM 687 N N . LEU A 1 95 ? -19.875 0.814 8.992 1 95 95 LEU A N 1
ATOM 688 C CA . LEU A 1 95 ? -20.406 1.893 8.18 1 95 95 LEU A CA 1
ATOM 689 C C . LEU A 1 95 ? -21.016 2.988 9.055 1 95 95 LEU A C 1
ATOM 691 O O . LEU A 1 95 ? -20.797 4.176 8.805 1 95 95 LEU A O 1
ATOM 695 N N . ALA A 1 96 ? -21.672 2.57 10.094 1 95 96 ALA A N 1
ATOM 696 C CA . ALA A 1 96 ? -22.328 3.527 10.984 1 95 96 ALA A CA 1
ATOM 697 C C . ALA A 1 96 ? -21.297 4.398 11.695 1 95 96 ALA A C 1
ATOM 699 O O . ALA A 1 96 ? -21.531 5.59 11.93 1 95 96 ALA A O 1
ATOM 700 N N . GLU A 1 97 ? -20.234 3.785 12.031 1 95.25 97 GLU A N 1
ATOM 701 C CA . GLU A 1 97 ? -19.156 4.531 12.688 1 95.25 97 GLU A CA 1
ATOM 702 C C . GLU A 1 97 ? -18.609 5.625 11.773 1 95.25 97 GLU A C 1
ATOM 704 O O . GLU A 1 97 ? -18.156 6.664 12.242 1 95.25 97 GLU A O 1
ATOM 709 N N . ALA A 1 98 ? -18.703 5.414 10.492 1 96.75 98 ALA A N 1
ATOM 710 C CA . ALA A 1 98 ? -18.203 6.367 9.508 1 96.75 98 ALA A CA 1
ATOM 711 C C . ALA A 1 98 ? -19.312 7.309 9.039 1 96.75 98 ALA A C 1
ATOM 713 O O . ALA A 1 98 ? -19.109 8.102 8.117 1 96.75 98 ALA A O 1
ATOM 714 N N . GLY A 1 99 ? -20.438 7.246 9.633 1 97.44 99 GLY A N 1
ATOM 715 C CA . GLY A 1 99 ? -21.562 8.125 9.305 1 97.44 99 GLY A CA 1
ATOM 716 C C . GLY A 1 99 ? -22.328 7.668 8.078 1 97.44 99 GLY A C 1
ATOM 717 O O . GLY A 1 99 ? -22.984 8.477 7.418 1 97.44 99 GLY A O 1
ATOM 718 N N . ILE A 1 100 ? -22.25 6.391 7.719 1 96.38 100 ILE A N 1
ATOM 719 C CA . ILE A 1 100 ? -22.906 5.848 6.535 1 96.38 100 ILE A CA 1
ATOM 720 C C . ILE A 1 100 ? -23.922 4.781 6.957 1 96.38 100 ILE A C 1
ATOM 722 O O . ILE A 1 100 ? -23.656 3.986 7.859 1 96.38 100 ILE A O 1
ATOM 726 N N . ALA A 1 101 ? -25.031 4.828 6.391 1 93.62 101 ALA A N 1
ATOM 727 C CA . ALA A 1 101 ? -26.047 3.811 6.645 1 93.62 101 ALA A CA 1
ATOM 728 C C . ALA A 1 101 ? -26.609 3.26 5.336 1 93.62 101 ALA A C 1
ATOM 730 O O . ALA A 1 101 ? -26.828 4.012 4.379 1 93.62 101 ALA A O 1
ATOM 731 N N . VAL A 1 102 ? -26.672 2.025 5.273 1 89.5 102 VAL A N 1
ATOM 732 C CA . VAL A 1 102 ? -27.328 1.351 4.156 1 89.5 102 VAL A CA 1
ATOM 733 C C . VAL A 1 102 ? -28.688 0.841 4.586 1 89.5 102 VAL A C 1
ATOM 735 O O . VAL A 1 102 ? -28.797 -0.015 5.469 1 89.5 102 VAL A O 1
ATOM 738 N N . GLU A 1 103 ? -29.656 1.511 4.059 1 85.44 103 GLU A N 1
ATOM 739 C CA . GLU A 1 103 ? -31 1.047 4.328 1 85.44 103 GLU A CA 1
ATOM 740 C C . GLU A 1 103 ? -31.406 -0.072 3.369 1 85.44 103 GLU A C 1
ATOM 742 O O . GLU A 1 103 ? -31.25 0.061 2.152 1 85.44 103 GLU A O 1
ATOM 747 N N . GLY A 1 104 ? -31.812 -1.097 3.859 1 80.62 104 GLY A N 1
ATOM 748 C CA . GLY A 1 104 ? -32.219 -2.232 3.049 1 80.62 104 GLY A CA 1
ATOM 749 C C . GLY A 1 104 ? -31.281 -3.414 3.154 1 80.62 104 GLY A C 1
ATOM 750 O O . GLY A 1 104 ? -30.625 -3.607 4.188 1 80.62 104 GLY A O 1
ATOM 751 N N . HIS A 1 105 ? -31.359 -4.289 2.096 1 85.25 105 HIS A N 1
ATOM 752 C CA . HIS A 1 105 ? -30.625 -5.547 2.158 1 85.25 105 HIS A CA 1
ATOM 753 C C . HIS A 1 105 ? -29.5 -5.582 1.123 1 85.25 105 HIS A C 1
ATOM 755 O O . HIS A 1 105 ? -29.656 -5.062 0.016 1 85.25 105 HIS A O 1
ATOM 761 N N . VAL A 1 106 ? -28.359 -6.008 1.556 1 89.5 106 VAL A N 1
ATOM 762 C CA . VAL A 1 106 ? -27.266 -6.27 0.634 1 89.5 106 VAL A CA 1
ATOM 763 C C . VAL A 1 106 ? -27.359 -7.707 0.124 1 89.5 106 VAL A C 1
ATOM 765 O O . VAL A 1 106 ? -27.484 -8.648 0.913 1 89.5 106 VAL A O 1
ATOM 768 N N . THR A 1 107 ? -27.391 -7.836 -1.15 1 93.69 107 THR A N 1
ATOM 769 C CA . THR A 1 107 ? -27.469 -9.172 -1.74 1 93.69 107 THR A CA 1
ATOM 770 C C . THR A 1 107 ? -26.203 -9.477 -2.533 1 93.69 107 THR A C 1
ATOM 772 O O . THR A 1 107 ? -25.641 -8.594 -3.189 1 93.69 107 THR A O 1
ATOM 775 N N . VAL A 1 108 ? -25.812 -10.711 -2.428 1 96.44 108 VAL A N 1
ATOM 776 C CA . VAL A 1 108 ? -24.688 -11.211 -3.203 1 96.44 108 VAL A CA 1
ATOM 777 C C . VAL A 1 108 ? -25.188 -12.148 -4.297 1 96.44 108 VAL A C 1
ATOM 779 O O . VAL A 1 108 ? -25.891 -13.133 -4.008 1 96.44 108 VAL A O 1
ATOM 782 N N . ASP A 1 109 ? -24.938 -11.75 -5.496 1 97.38 109 ASP A N 1
ATOM 783 C CA . ASP A 1 109 ? -25.172 -12.617 -6.641 1 97.38 109 ASP A CA 1
ATOM 784 C C . ASP A 1 109 ? -23.969 -13.492 -6.934 1 97.38 109 ASP A C 1
ATOM 786 O O . ASP A 1 109 ? -23.094 -13.117 -7.73 1 97.38 109 ASP A O 1
ATOM 790 N N . PHE A 1 110 ? -24.062 -14.719 -6.316 1 97.94 110 PHE A N 1
ATOM 791 C CA . PHE A 1 110 ? -22.922 -15.617 -6.402 1 97.94 110 PHE A CA 1
ATOM 792 C C . PHE A 1 110 ? -22.625 -15.969 -7.855 1 97.94 110 PHE A C 1
ATOM 794 O O . PHE A 1 110 ? -21.453 -16.078 -8.242 1 97.94 110 PHE A O 1
ATOM 801 N N . GLU A 1 111 ? -23.516 -16.188 -8.688 1 97.31 111 GLU A N 1
ATOM 802 C CA . GLU A 1 111 ? -23.328 -16.5 -10.094 1 97.31 111 GLU A CA 1
ATOM 803 C C . GLU A 1 111 ? -22.594 -15.375 -10.828 1 97.31 111 GLU A C 1
ATOM 805 O O . GLU A 1 111 ? -21.734 -15.633 -11.664 1 97.31 111 GLU A O 1
ATOM 810 N N . LYS A 1 112 ? -23 -14.18 -10.5 1 97.5 112 LYS A N 1
ATOM 811 C CA . LYS A 1 112 ? -22.344 -13.023 -11.109 1 97.5 112 LYS A CA 1
ATOM 812 C C . LYS A 1 112 ? -20.891 -12.922 -10.664 1 97.5 112 LYS A C 1
ATOM 814 O O . LYS A 1 112 ? -20.016 -12.539 -11.445 1 97.5 112 LYS A O 1
ATOM 819 N N . VAL A 1 113 ? -20.656 -13.203 -9.375 1 98.5 113 VAL A N 1
ATOM 820 C CA . VAL A 1 113 ? -19.281 -13.211 -8.867 1 98.5 113 VAL A CA 1
ATOM 821 C C . VAL A 1 113 ? -18.438 -14.188 -9.68 1 98.5 113 VAL A C 1
ATOM 823 O O . VAL A 1 113 ? -17.328 -13.844 -10.117 1 98.5 113 VAL A O 1
ATOM 826 N N . MET A 1 114 ? -18.953 -15.367 -9.906 1 98.25 114 MET A N 1
ATOM 827 C CA . MET A 1 114 ? -18.203 -16.406 -10.609 1 98.25 114 MET A CA 1
ATOM 828 C C . MET A 1 114 ? -18.078 -16.078 -12.094 1 98.25 114 MET A C 1
ATOM 830 O O . MET A 1 114 ? -17.062 -16.391 -12.719 1 98.25 114 MET A O 1
ATOM 834 N N . GLU A 1 115 ? -19.078 -15.438 -12.641 1 98.12 115 GLU A N 1
ATOM 835 C CA . GLU A 1 115 ? -18.969 -14.938 -14.008 1 98.12 115 GLU A CA 1
ATOM 836 C C . GLU A 1 115 ? -17.812 -13.945 -14.133 1 98.12 115 GLU A C 1
ATOM 838 O O . GLU A 1 115 ? -17.062 -13.977 -15.117 1 98.12 115 GLU A O 1
ATOM 843 N N . ARG A 1 116 ? -17.703 -13.039 -13.164 1 98.19 116 ARG A N 1
ATOM 844 C CA . ARG A 1 116 ? -16.609 -12.078 -13.164 1 98.19 116 ARG A CA 1
ATOM 845 C C . ARG A 1 116 ? -15.266 -12.797 -13.117 1 98.19 116 ARG A C 1
ATOM 847 O O . ARG A 1 116 ? -14.297 -12.375 -13.758 1 98.19 116 ARG A O 1
ATOM 854 N N . VAL A 1 117 ? -15.195 -13.852 -12.336 1 98.38 117 VAL A N 1
ATOM 855 C CA . VAL A 1 117 ? -13.969 -14.641 -12.266 1 98.38 117 VAL A CA 1
ATOM 856 C C . VAL A 1 117 ? -13.578 -15.133 -13.656 1 98.38 117 VAL A C 1
ATOM 858 O O . VAL A 1 117 ? -12.43 -14.992 -14.07 1 98.38 117 VAL A O 1
ATOM 861 N N . ARG A 1 118 ? -14.531 -15.703 -14.406 1 98.25 118 ARG A N 1
ATOM 862 C CA . ARG A 1 118 ? -14.266 -16.188 -15.758 1 98.25 118 ARG A CA 1
ATOM 863 C C . ARG A 1 118 ? -13.875 -15.039 -16.672 1 98.25 118 ARG A C 1
ATOM 865 O O . ARG A 1 118 ? -12.969 -15.18 -17.5 1 98.25 118 ARG A O 1
ATOM 872 N N . LYS A 1 119 ? -14.492 -13.898 -16.5 1 98.31 119 LYS A N 1
ATOM 873 C CA . LYS A 1 119 ? -14.195 -12.719 -17.312 1 98.31 119 LYS A CA 1
ATOM 874 C C . LYS A 1 119 ? -12.766 -12.25 -17.094 1 98.31 119 LYS A C 1
ATOM 876 O O . LYS A 1 119 ? -12.039 -11.984 -18.062 1 98.31 119 LYS A O 1
ATOM 881 N N . ILE A 1 120 ? -12.383 -12.141 -15.859 1 98.31 120 ILE A N 1
ATOM 882 C CA . ILE A 1 120 ? -11.062 -11.617 -15.539 1 98.31 120 ILE A CA 1
ATOM 883 C C . ILE A 1 120 ? -9.992 -12.594 -16.016 1 98.31 120 ILE A C 1
ATOM 885 O O . ILE A 1 120 ? -8.977 -12.18 -16.578 1 98.31 120 ILE A O 1
ATOM 889 N N . ARG A 1 121 ? -10.156 -13.922 -15.82 1 97.88 121 ARG A N 1
ATOM 890 C CA . ARG A 1 121 ? -9.227 -14.914 -16.344 1 97.88 121 ARG A CA 1
ATOM 891 C C . ARG A 1 121 ? -9.062 -14.773 -17.859 1 97.88 121 ARG A C 1
ATOM 893 O O . ARG A 1 121 ? -7.945 -14.797 -18.359 1 97.88 121 ARG A O 1
ATOM 900 N N . SER A 1 122 ? -10.188 -14.648 -18.484 1 97.81 122 SER A N 1
ATOM 901 C CA . SER A 1 122 ? -10.18 -14.508 -19.938 1 97.81 122 SER A CA 1
ATOM 902 C C . SER A 1 122 ? -9.438 -13.242 -20.375 1 97.81 122 SER A C 1
ATOM 904 O O . SER A 1 122 ? -8.664 -13.266 -21.328 1 97.81 122 SER A O 1
ATOM 906 N N . THR A 1 123 ? -9.648 -12.172 -19.672 1 97.19 123 THR A N 1
ATOM 907 C CA . THR A 1 123 ? -9.031 -10.883 -19.969 1 97.19 123 THR A CA 1
ATOM 908 C C . THR A 1 123 ? -7.512 -10.969 -19.844 1 97.19 123 THR A C 1
ATOM 910 O O . THR A 1 123 ? -6.785 -10.453 -20.703 1 97.19 123 THR A O 1
ATOM 913 N N . ILE A 1 124 ? -7.035 -11.633 -18.859 1 97.69 124 ILE A N 1
ATOM 914 C CA . ILE A 1 124 ? -5.605 -11.688 -18.562 1 97.69 124 ILE A CA 1
ATOM 915 C C . ILE A 1 124 ? -4.938 -12.766 -19.422 1 97.69 124 ILE A C 1
ATOM 917 O O . ILE A 1 124 ? -3.732 -12.703 -19.672 1 97.69 124 ILE A O 1
ATOM 921 N N . SER A 1 125 ? -5.684 -13.688 -19.969 1 97.94 125 SER A N 1
ATOM 922 C CA . SER A 1 125 ? -5.188 -14.906 -20.609 1 97.94 125 SER A CA 1
ATOM 923 C C . SER A 1 125 ? -4.383 -14.578 -21.859 1 97.94 125 SER A C 1
ATOM 925 O O . SER A 1 125 ? -3.557 -15.383 -22.297 1 97.94 125 SER A O 1
ATOM 927 N N . HIS A 1 126 ? -4.586 -13.422 -22.453 1 96.44 126 HIS A N 1
ATOM 928 C CA . HIS A 1 126 ? -3.848 -13.062 -23.656 1 96.44 126 HIS A CA 1
ATOM 929 C C . HIS A 1 126 ? -2.346 -13.047 -23.406 1 96.44 126 HIS A C 1
ATOM 931 O O . HIS A 1 126 ? -1.555 -13.367 -24.297 1 96.44 126 HIS A O 1
ATOM 937 N N . HIS A 1 127 ? -1.975 -12.742 -22.203 1 95.62 127 HIS A N 1
ATOM 938 C CA . HIS A 1 127 ? -0.563 -12.625 -21.844 1 95.62 127 HIS A CA 1
ATOM 939 C C . HIS A 1 127 ? 0.128 -13.984 -21.906 1 95.62 127 HIS A C 1
ATOM 941 O O . HIS A 1 127 ? 1.33 -14.062 -22.172 1 95.62 127 HIS A O 1
ATOM 947 N N . ASP A 1 128 ? -0.617 -15.078 -21.656 1 97.44 128 ASP A N 1
ATOM 948 C CA . ASP A 1 128 ? -0.076 -16.438 -21.609 1 97.44 128 ASP A CA 1
ATOM 949 C C . ASP A 1 128 ? -0.536 -17.25 -22.812 1 97.44 128 ASP A C 1
ATOM 951 O O . ASP A 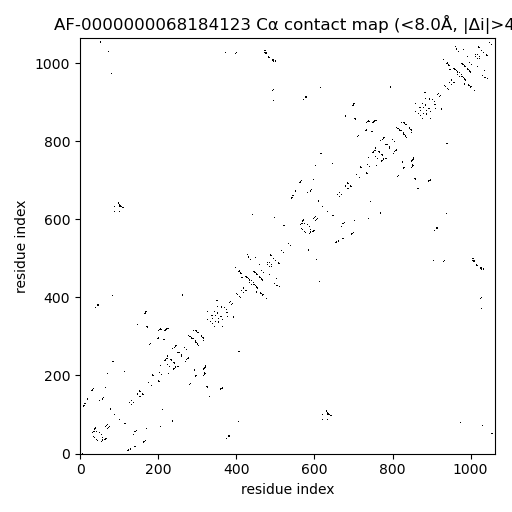1 128 ? -0.418 -18.469 -22.828 1 97.44 128 ASP A O 1
ATOM 955 N N . SER A 1 129 ? -0.979 -16.594 -23.875 1 98.12 129 SER A N 1
ATOM 956 C CA . SER A 1 129 ? -1.642 -17.266 -24.984 1 98.12 129 SER A CA 1
ATOM 957 C C . SER A 1 129 ? -0.631 -17.953 -25.906 1 98.12 129 SER A C 1
ATOM 959 O O . SER A 1 129 ? 0.504 -17.484 -26.047 1 98.12 129 SER A O 1
ATOM 961 N N . ALA A 1 130 ? -1.107 -19.031 -26.516 1 98.06 130 ALA A N 1
ATOM 962 C CA . ALA A 1 130 ? -0.301 -19.719 -27.516 1 98.06 130 ALA A CA 1
ATOM 963 C C . ALA A 1 130 ? 0.061 -18.797 -28.672 1 98.06 130 ALA A C 1
ATOM 965 O O . ALA A 1 130 ? 1.19 -18.812 -29.156 1 98.06 130 ALA A O 1
ATOM 966 N N . GLU A 1 131 ? -0.849 -17.984 -29.031 1 96.88 131 GLU A N 1
ATOM 967 C CA . GLU A 1 131 ? -0.636 -17.047 -30.141 1 96.88 131 GLU A CA 1
ATOM 968 C C . GLU A 1 131 ? 0.475 -16.062 -29.812 1 96.88 131 GLU A C 1
ATOM 970 O O . GLU A 1 131 ? 1.386 -15.859 -30.625 1 96.88 131 GLU A O 1
ATOM 975 N N . ARG A 1 132 ? 0.385 -15.43 -28.656 1 97.5 132 ARG A N 1
ATOM 976 C CA . ARG A 1 132 ? 1.396 -14.438 -28.312 1 97.5 132 ARG A CA 1
ATOM 977 C C . ARG A 1 132 ? 2.779 -15.07 -28.219 1 97.5 132 ARG A C 1
ATOM 979 O O . ARG A 1 132 ? 3.744 -14.547 -28.781 1 97.5 132 ARG A O 1
ATOM 986 N N . TYR A 1 133 ? 2.922 -16.2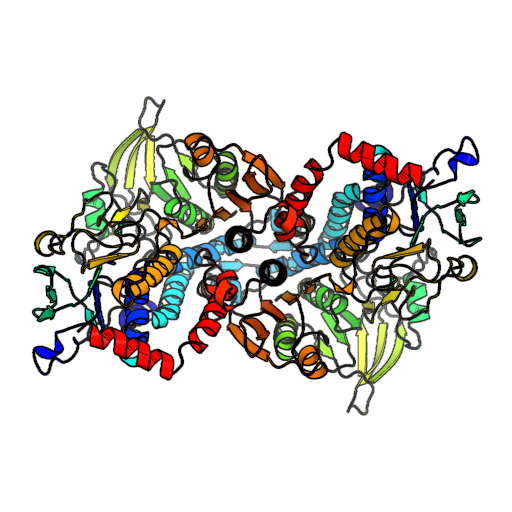03 -27.578 1 98 133 TYR A N 1
ATOM 987 C CA . TYR A 1 133 ? 4.215 -16.844 -27.375 1 98 133 TYR A CA 1
ATOM 988 C C . TYR A 1 133 ? 4.793 -17.344 -28.688 1 98 133 TYR A C 1
ATOM 990 O O . TYR A 1 133 ? 6.004 -17.266 -28.906 1 98 133 TYR A O 1
ATOM 998 N N . SER A 1 134 ? 3.975 -17.828 -29.594 1 97.06 134 SER A N 1
ATOM 999 C CA . SER A 1 134 ? 4.457 -18.328 -30.875 1 97.06 134 SER A CA 1
ATOM 1000 C C . SER A 1 134 ? 4.734 -17.203 -31.859 1 97.06 134 SER A C 1
ATOM 1002 O O . SER A 1 134 ? 5.859 -17.062 -32.344 1 97.06 134 SER A O 1
ATOM 1004 N N . LYS A 1 135 ? 3.764 -16.297 -32.031 1 96.19 135 LYS A N 1
ATOM 1005 C CA . LYS A 1 135 ? 3.836 -15.297 -33.094 1 96.19 135 LYS A CA 1
ATOM 1006 C C . LYS A 1 135 ? 4.641 -14.078 -32.656 1 96.19 135 LYS A C 1
ATOM 1008 O O . LYS A 1 135 ? 5.375 -13.484 -33.438 1 96.19 135 LYS A O 1
ATOM 1013 N N . GLU A 1 136 ? 4.508 -13.773 -31.391 1 96 136 GLU A N 1
ATOM 1014 C CA . GLU A 1 136 ? 5.145 -12.539 -30.938 1 96 136 GLU A CA 1
ATOM 1015 C C . GLU A 1 136 ? 6.477 -12.82 -30.25 1 96 136 GLU A C 1
ATOM 1017 O O . GLU A 1 136 ? 7.402 -12.008 -30.328 1 96 136 GLU A O 1
ATOM 1022 N N . LEU A 1 137 ? 6.641 -13.969 -29.594 1 96.44 137 LEU A N 1
ATOM 1023 C CA . LEU A 1 137 ? 7.828 -14.18 -28.766 1 96.44 137 LEU A CA 1
ATOM 1024 C C . LEU A 1 137 ? 8.742 -15.227 -29.391 1 96.44 137 LEU A C 1
ATOM 1026 O O . LEU A 1 137 ? 9.852 -15.469 -28.906 1 96.44 137 LEU A O 1
ATOM 1030 N N . GLY A 1 138 ? 8.312 -15.914 -30.422 1 96.25 138 GLY A N 1
ATOM 1031 C CA . GLY A 1 138 ? 9.172 -16.781 -31.203 1 96.25 138 GLY A CA 1
ATOM 1032 C C . GLY A 1 138 ? 9.391 -18.141 -30.562 1 96.25 138 GLY A C 1
ATOM 1033 O O . GLY A 1 138 ? 10.406 -18.781 -30.812 1 96.25 138 GLY A O 1
ATOM 1034 N N . VAL A 1 139 ? 8.516 -18.578 -29.734 1 98.31 139 VAL A N 1
ATOM 1035 C CA . VAL A 1 139 ? 8.578 -19.875 -29.078 1 98.31 139 VAL A CA 1
ATOM 1036 C C . VAL A 1 139 ? 7.785 -20.906 -29.891 1 98.31 139 VAL A C 1
ATOM 1038 O O . VAL A 1 139 ? 6.668 -20.625 -30.328 1 98.31 139 VAL A O 1
ATOM 1041 N N . GLU A 1 140 ? 8.336 -22.031 -30.203 1 98.31 140 GLU A N 1
ATOM 1042 C CA . GLU A 1 140 ? 7.586 -23.109 -30.828 1 98.31 140 GLU A CA 1
ATOM 1043 C C . GLU A 1 140 ? 6.805 -23.922 -29.812 1 98.31 140 GLU A C 1
ATOM 1045 O O . GLU A 1 140 ? 7.391 -24.656 -29 1 98.31 140 GLU A O 1
ATOM 1050 N N . ILE A 1 141 ? 5.504 -23.859 -29.906 1 98.56 141 ILE A N 1
ATOM 1051 C CA . ILE A 1 141 ? 4.645 -24.438 -28.875 1 98.56 141 ILE A CA 1
ATOM 1052 C C . ILE A 1 141 ? 4.129 -25.797 -29.344 1 98.56 141 ILE A C 1
ATOM 1054 O O . ILE A 1 141 ? 3.635 -25.922 -30.469 1 98.56 141 ILE A O 1
ATOM 1058 N N . TYR A 1 142 ? 4.297 -26.781 -28.547 1 98.44 142 TYR A N 1
ATOM 1059 C CA . TYR A 1 142 ? 3.691 -28.094 -28.703 1 98.44 142 TYR A CA 1
ATOM 1060 C C . TYR A 1 142 ? 2.676 -28.359 -27.594 1 98.44 142 TYR A C 1
ATOM 1062 O O . TYR A 1 142 ? 3.033 -28.422 -26.422 1 98.44 142 TYR A O 1
ATOM 1070 N N . ILE A 1 143 ? 1.398 -28.516 -27.906 1 98 143 ILE A N 1
ATOM 1071 C CA . ILE A 1 143 ? 0.381 -28.906 -26.938 1 98 143 ILE A CA 1
ATOM 1072 C C . ILE A 1 143 ? 0.27 -30.422 -26.906 1 98 143 ILE A C 1
ATOM 1074 O O . ILE A 1 143 ? -0.231 -31.047 -27.844 1 98 143 ILE A O 1
ATOM 1078 N N . GLY A 1 144 ? 0.822 -30.984 -25.906 1 97.38 144 GLY A N 1
ATOM 1079 C CA . GLY A 1 144 ? 0.9 -32.438 -25.75 1 97.38 144 GLY A CA 1
ATOM 1080 C C . GLY A 1 144 ? 1.724 -32.844 -24.547 1 97.38 144 GLY A C 1
ATOM 1081 O O . GLY A 1 144 ? 2.164 -32 -23.766 1 97.38 144 GLY A O 1
ATOM 1082 N N . TRP A 1 145 ? 1.846 -34.125 -24.359 1 97.5 145 TRP A N 1
ATOM 1083 C CA . TRP A 1 145 ? 2.59 -34.688 -23.234 1 97.5 145 TRP A CA 1
ATOM 1084 C C . TRP A 1 145 ? 4.035 -35 -23.641 1 97.5 145 TRP A C 1
ATOM 1086 O O . TRP A 1 145 ? 4.289 -35.625 -24.672 1 97.5 145 TRP A O 1
ATOM 1096 N N . ALA A 1 146 ? 4.957 -34.531 -22.859 1 98.31 146 ALA A N 1
ATOM 1097 C CA . ALA A 1 146 ? 6.379 -34.781 -23.094 1 98.31 146 ALA A CA 1
ATOM 1098 C C . ALA A 1 146 ? 6.844 -36.062 -22.422 1 98.31 146 ALA A C 1
ATOM 1100 O O . ALA A 1 146 ? 6.477 -36.344 -21.281 1 98.31 146 ALA A O 1
ATOM 1101 N N . MET A 1 147 ? 7.57 -36.844 -23.125 1 98.38 147 MET A N 1
ATOM 1102 C CA . MET A 1 147 ? 8.211 -38.031 -22.578 1 98.38 147 MET A CA 1
ATOM 1103 C C . MET A 1 147 ? 9.672 -38.094 -23 1 98.38 147 MET A C 1
ATOM 1105 O O . MET A 1 147 ? 9.984 -38.125 -24.188 1 98.38 147 MET A O 1
ATOM 1109 N N . PHE A 1 148 ? 10.57 -38.156 -21.984 1 98.69 148 PHE A N 1
ATOM 1110 C CA . PHE A 1 148 ? 11.984 -38.281 -22.328 1 98.69 148 PHE A CA 1
ATOM 1111 C C . PHE A 1 148 ? 12.25 -39.656 -22.953 1 98.69 148 PHE A C 1
ATOM 1113 O O . PHE A 1 148 ? 11.695 -40.656 -22.531 1 98.69 148 PHE A O 1
ATOM 1120 N N . THR A 1 149 ? 13.078 -39.688 -24 1 98.44 149 THR A N 1
ATOM 1121 C CA . THR A 1 149 ? 13.445 -40.938 -24.656 1 98.44 149 THR A CA 1
ATOM 1122 C C . THR A 1 149 ? 14.945 -41.188 -24.531 1 98.44 149 THR A C 1
ATOM 1124 O O . THR A 1 149 ? 15.422 -42.281 -24.828 1 98.44 149 THR A O 1
ATOM 1127 N N . SER A 1 150 ? 15.695 -40.219 -24.141 1 98.38 150 SER A N 1
ATOM 1128 C CA . SER A 1 150 ? 17.125 -40.281 -23.828 1 98.38 150 SER A CA 1
ATOM 1129 C C . SER A 1 150 ? 17.578 -39.125 -22.984 1 98.38 150 SER A C 1
ATOM 1131 O O . SER A 1 150 ? 16.75 -38.312 -22.531 1 98.38 150 SER A O 1
ATOM 1133 N N . GLU A 1 151 ? 18.875 -39 -22.781 1 98.31 151 GLU A N 1
ATOM 1134 C CA . GLU A 1 151 ? 19.453 -37.906 -22 1 98.31 151 GLU A CA 1
ATOM 1135 C C . GLU A 1 151 ? 19.406 -36.594 -22.766 1 98.31 151 GLU A C 1
ATOM 1137 O O . GLU A 1 151 ? 19.625 -35.5 -22.203 1 98.31 151 GLU A O 1
ATOM 1142 N N . ARG A 1 152 ? 19 -36.625 -24.078 1 98.12 152 ARG A N 1
ATOM 1143 C CA . ARG A 1 152 ? 19.062 -35.438 -24.891 1 98.12 152 ARG A CA 1
ATOM 1144 C C . ARG A 1 152 ? 17.844 -35.281 -25.781 1 98.12 152 ARG A C 1
ATOM 1146 O O . ARG A 1 152 ? 17.797 -34.438 -26.672 1 98.12 152 ARG A O 1
ATOM 1153 N N . THR A 1 153 ? 16.844 -36.219 -25.578 1 98.38 153 THR A N 1
ATOM 1154 C CA . THR A 1 153 ? 15.688 -36.156 -26.469 1 98.38 153 THR A CA 1
ATOM 1155 C C . THR A 1 153 ? 14.391 -36.312 -25.672 1 98.38 153 THR A C 1
ATOM 1157 O O . THR A 1 153 ? 14.367 -36.969 -24.609 1 98.38 153 THR A O 1
ATOM 1160 N N . VAL A 1 154 ? 13.383 -35.688 -26.172 1 98.38 154 VAL A N 1
ATOM 1161 C CA . VAL A 1 154 ? 12.031 -35.781 -25.641 1 98.38 154 VAL A CA 1
ATOM 1162 C C . VAL A 1 154 ? 11.031 -35.969 -26.781 1 98.38 154 VAL A C 1
ATOM 1164 O O . VAL A 1 154 ? 11.164 -35.375 -27.844 1 98.38 154 VAL A O 1
ATOM 1167 N N . GLU A 1 155 ? 10.109 -36.812 -26.578 1 98.19 155 GLU A N 1
ATOM 1168 C CA . GLU A 1 155 ? 9.062 -37.094 -27.562 1 98.19 155 GLU A CA 1
ATOM 1169 C C . GLU A 1 155 ? 7.766 -36.375 -27.188 1 98.19 155 GLU A C 1
ATOM 1171 O O . GLU A 1 155 ? 7.371 -36.344 -26.016 1 98.19 155 GLU A O 1
ATOM 1176 N N . VAL A 1 156 ? 7.117 -35.719 -28.156 1 98.12 156 VAL A N 1
ATOM 1177 C CA . VAL A 1 156 ? 5.801 -35.094 -28.016 1 98.12 156 VAL A CA 1
ATOM 1178 C C . VAL A 1 156 ? 5.031 -35.219 -29.328 1 98.12 156 VAL A C 1
ATOM 1180 O O . VAL A 1 156 ? 5.562 -34.906 -30.391 1 98.12 156 VAL A O 1
ATOM 1183 N N . ASN A 1 157 ? 3.83 -35.688 -29.281 1 96.81 157 ASN A N 1
ATOM 1184 C CA . ASN A 1 157 ? 2.955 -35.812 -30.453 1 96.81 157 ASN A CA 1
ATOM 1185 C C . ASN A 1 157 ? 3.627 -36.594 -31.562 1 96.81 157 ASN A C 1
ATOM 1187 O O . ASN A 1 157 ? 3.527 -36.219 -32.75 1 96.81 157 ASN A O 1
ATOM 1191 N N . GLY A 1 158 ? 4.359 -37.5 -31.188 1 95.06 158 GLY A N 1
ATOM 1192 C CA . GLY A 1 158 ? 4.992 -38.375 -32.156 1 95.06 158 GLY A CA 1
ATOM 1193 C C . GLY A 1 158 ? 6.277 -37.812 -32.719 1 95.06 158 GLY A C 1
ATOM 1194 O O . GLY A 1 158 ? 6.902 -38.406 -33.594 1 95.06 158 GLY A O 1
ATOM 1195 N N . LYS A 1 159 ? 6.75 -36.688 -32.281 1 96.56 159 LYS A N 1
ATOM 1196 C CA . LYS A 1 159 ? 7.984 -36.062 -32.719 1 96.56 159 LYS A CA 1
ATOM 1197 C C . LYS A 1 159 ? 9.062 -36.125 -31.656 1 96.56 159 LYS A C 1
ATOM 1199 O O . LYS A 1 159 ? 8.781 -35.938 -30.469 1 96.56 159 LYS A O 1
ATOM 1204 N N . THR A 1 160 ? 10.242 -36.5 -32.094 1 97.56 160 THR A N 1
ATOM 1205 C CA . THR A 1 160 ? 11.375 -36.5 -31.172 1 97.56 160 THR A CA 1
ATOM 1206 C C . THR A 1 160 ? 12.156 -35.188 -31.25 1 97.56 160 THR A C 1
ATOM 1208 O O . THR A 1 160 ? 12.797 -34.906 -32.25 1 97.56 160 THR A O 1
ATOM 1211 N N . LEU A 1 161 ? 12.094 -34.406 -30.219 1 98.31 161 LEU A N 1
ATOM 1212 C CA . LEU A 1 161 ? 12.836 -33.156 -30.125 1 98.31 161 LEU A CA 1
ATOM 1213 C C . LEU A 1 161 ? 14.203 -33.375 -29.484 1 98.31 161 LEU A C 1
ATOM 1215 O O . LEU A 1 161 ? 14.312 -34.031 -28.453 1 98.31 161 LEU A O 1
ATOM 1219 N N . HIS A 1 162 ? 15.258 -32.906 -30.125 1 97.94 162 HIS A N 1
ATOM 1220 C CA . HIS A 1 162 ? 16.594 -32.875 -29.562 1 97.94 162 HIS A CA 1
ATOM 1221 C C . HIS A 1 162 ? 16.891 -31.547 -28.875 1 97.94 162 HIS A C 1
ATOM 1223 O O . HIS A 1 162 ? 16.5 -30.484 -29.359 1 97.94 162 HIS A O 1
ATOM 1229 N N . PHE A 1 163 ? 17.516 -31.641 -27.703 1 97.75 163 PHE A N 1
ATOM 1230 C CA . PHE A 1 163 ? 17.766 -30.391 -27 1 97.75 163 PHE A CA 1
ATOM 1231 C C . PHE A 1 163 ? 19.234 -30.297 -26.578 1 97.75 163 PHE A C 1
ATOM 1233 O O . PHE A 1 163 ? 19.844 -31.312 -26.234 1 97.75 163 PHE A O 1
ATOM 1240 N N . LYS A 1 164 ? 19.766 -29.094 -26.625 1 97.12 164 LYS A N 1
ATOM 1241 C CA . LYS A 1 164 ? 21.031 -28.797 -25.969 1 97.12 164 LYS A CA 1
ATOM 1242 C C . LYS A 1 164 ? 20.844 -28.672 -24.453 1 97.12 164 LYS A C 1
ATOM 1244 O O . LYS A 1 164 ? 21.641 -29.188 -23.672 1 97.12 164 LYS A O 1
ATOM 1249 N N . LYS A 1 165 ? 19.844 -27.906 -24.078 1 98.12 165 LYS A N 1
ATOM 1250 C CA . LYS A 1 165 ? 19.375 -27.781 -22.703 1 98.12 165 LYS A CA 1
ATOM 1251 C C . LYS A 1 165 ? 17.875 -28.016 -22.594 1 98.12 165 LYS A C 1
ATOM 1253 O O . LYS A 1 165 ? 17.156 -27.891 -23.578 1 98.12 165 LYS A O 1
ATOM 1258 N N . ALA A 1 166 ? 17.422 -28.391 -21.406 1 98.75 166 ALA A N 1
ATOM 1259 C CA . ALA A 1 166 ? 15.992 -28.531 -21.141 1 98.75 166 ALA A CA 1
ATOM 1260 C C . ALA A 1 166 ? 15.633 -28.016 -19.75 1 98.75 166 ALA A C 1
ATOM 1262 O O . ALA A 1 166 ? 16.5 -27.953 -18.875 1 98.75 166 ALA A O 1
ATOM 1263 N N . ALA A 1 167 ? 14.445 -27.594 -19.562 1 98.88 167 ALA A N 1
ATOM 1264 C CA . ALA A 1 167 ? 13.906 -27.188 -18.266 1 98.88 167 ALA A CA 1
ATOM 1265 C C . ALA A 1 167 ? 12.609 -27.922 -17.953 1 98.88 167 ALA A C 1
ATOM 1267 O O . ALA A 1 167 ? 11.695 -27.953 -18.781 1 98.88 167 ALA A O 1
ATOM 1268 N N . ILE A 1 168 ? 12.586 -28.547 -16.812 1 98.88 168 ILE A N 1
ATOM 1269 C CA . ILE A 1 168 ? 11.367 -29.188 -16.312 1 98.88 168 ILE A CA 1
ATOM 1270 C C . ILE A 1 168 ? 10.594 -28.203 -15.445 1 98.88 168 ILE A C 1
ATOM 1272 O O . ILE A 1 168 ? 11.031 -27.875 -14.344 1 98.88 168 ILE A O 1
ATOM 1276 N N . ALA A 1 169 ? 9.461 -27.766 -15.891 1 98.75 169 ALA A N 1
ATOM 1277 C CA . ALA A 1 169 ? 8.617 -26.781 -15.234 1 98.75 169 ALA A CA 1
ATOM 1278 C C . ALA A 1 169 ? 7.18 -27.266 -15.117 1 98.75 169 ALA A C 1
ATOM 1280 O O . ALA A 1 169 ? 6.238 -26.547 -15.438 1 98.75 169 ALA A O 1
ATOM 1281 N N . THR A 1 170 ? 6.945 -28.438 -14.633 1 98.31 170 THR A N 1
ATOM 1282 C CA . THR A 1 170 ? 5.656 -29.109 -14.711 1 98.31 170 THR A CA 1
ATOM 1283 C C . THR A 1 170 ? 4.801 -28.797 -13.492 1 98.31 170 THR A C 1
ATOM 1285 O O . THR A 1 170 ? 3.652 -29.234 -13.398 1 98.31 170 THR A O 1
ATOM 1288 N N . GLY A 1 171 ? 5.355 -28.047 -12.578 1 97.19 171 GLY A N 1
ATOM 1289 C CA . GLY A 1 171 ? 4.59 -27.547 -11.445 1 97.19 171 GLY A CA 1
ATOM 1290 C C . GLY A 1 171 ? 4.145 -28.641 -10.492 1 97.19 171 GLY A C 1
ATOM 1291 O O . GLY A 1 171 ? 4.895 -29.594 -10.234 1 97.19 171 GLY A O 1
ATOM 1292 N N . GLY A 1 172 ? 3.078 -28.406 -9.828 1 95.94 172 GLY A N 1
ATOM 1293 C CA . GLY A 1 172 ? 2.527 -29.344 -8.859 1 95.94 172 GLY A CA 1
ATOM 1294 C C . GLY A 1 172 ? 1.028 -29.531 -8.992 1 95.94 172 GLY A C 1
ATOM 1295 O O . GLY A 1 172 ? 0.39 -28.875 -9.828 1 95.94 172 GLY A O 1
ATOM 1296 N N . TYR A 1 173 ? 0.481 -30.406 -8.273 1 94.81 173 TYR A N 1
ATOM 1297 C CA . TYR A 1 173 ? -0.95 -30.688 -8.266 1 94.81 173 TYR A CA 1
ATOM 1298 C C . TYR A 1 173 ? -1.458 -30.891 -6.844 1 94.81 173 TYR A C 1
ATOM 1300 O O . TYR A 1 173 ? -0.679 -31.188 -5.938 1 94.81 173 TYR A O 1
ATOM 1308 N N . PRO A 1 174 ? -2.758 -30.688 -6.598 1 95.62 174 PRO A N 1
ATOM 1309 C CA . PRO A 1 174 ? -3.301 -30.859 -5.246 1 95.62 174 PRO A CA 1
ATOM 1310 C C . PRO A 1 174 ? -3.328 -32.312 -4.805 1 95.62 174 PRO A C 1
ATOM 1312 O O . PRO A 1 174 ? -3.613 -33.219 -5.609 1 95.62 174 PRO A O 1
ATOM 1315 N N . VAL A 1 175 ? -3.105 -32.531 -3.553 1 94.06 175 VAL A N 1
ATOM 1316 C CA . VAL A 1 175 ? -3.117 -33.875 -2.984 1 94.06 175 VAL A CA 1
ATOM 1317 C C . VAL A 1 175 ? -4.457 -34.125 -2.301 1 94.06 175 VAL A C 1
ATOM 1319 O O . VAL A 1 175 ? -4.984 -33.281 -1.601 1 94.06 175 VAL A O 1
ATOM 1322 N N . LEU A 1 176 ? -5.027 -35.312 -2.58 1 94.62 176 LEU A N 1
ATOM 1323 C CA . LEU A 1 176 ? -6.207 -35.75 -1.844 1 94.62 176 LEU A CA 1
ATOM 1324 C C . LEU A 1 176 ? -5.809 -36.5 -0.577 1 94.62 176 LEU A C 1
ATOM 1326 O O . LEU A 1 176 ? -4.914 -37.344 -0.607 1 94.62 176 LEU A O 1
ATOM 1330 N N . LEU A 1 177 ? -6.223 -36.062 0.503 1 92.56 177 LEU A N 1
ATOM 1331 C CA . LEU A 1 177 ? -5.898 -36.75 1.74 1 92.56 177 LEU A CA 1
ATOM 1332 C C . LEU A 1 177 ? -6.598 -38.125 1.796 1 92.56 177 LEU A C 1
ATOM 1334 O O . LEU A 1 177 ? -7.613 -38.312 1.128 1 92.56 177 LEU A O 1
ATOM 1338 N N . PRO A 1 178 ? -6.043 -39 2.588 1 91.94 178 PRO A N 1
ATOM 1339 C CA . PRO A 1 178 ? -6.68 -40.312 2.73 1 91.94 178 PRO A CA 1
ATOM 1340 C C . PRO A 1 178 ? -7.945 -40.25 3.58 1 91.94 178 PRO A C 1
ATOM 1342 O O . PRO A 1 178 ? -7.898 -39.844 4.742 1 91.94 178 PRO A O 1
ATOM 1345 N N . MET A 1 179 ? -9.047 -40.531 3.021 1 96.38 179 MET A N 1
ATOM 1346 C CA . MET A 1 179 ? -10.352 -40.594 3.672 1 96.38 179 MET A CA 1
ATOM 1347 C C . MET A 1 179 ? -11.289 -41.531 2.914 1 96.38 179 MET A C 1
ATOM 1349 O O . MET A 1 179 ? -11.539 -41.312 1.724 1 96.38 179 MET A O 1
ATOM 1353 N N . PRO A 1 180 ? -11.727 -42.562 3.617 1 97.25 180 PRO A N 1
ATOM 1354 C CA . PRO A 1 180 ? -12.648 -43.469 2.932 1 97.25 180 PRO A CA 1
ATOM 1355 C C . PRO A 1 180 ? -13.805 -42.719 2.246 1 97.25 180 PRO A C 1
ATOM 1357 O O . PRO A 1 180 ? -14.438 -41.844 2.854 1 97.25 180 PRO A O 1
ATOM 1360 N N . GLY A 1 181 ? -13.977 -43 0.99 1 97.5 181 GLY A N 1
ATOM 1361 C CA . GLY A 1 181 ? -15.062 -42.406 0.221 1 97.5 181 GLY A CA 1
ATOM 1362 C C . GLY A 1 181 ? -14.648 -41.219 -0.597 1 97.5 181 GLY A C 1
ATOM 1363 O O . GLY A 1 181 ? -15.305 -40.875 -1.582 1 97.5 181 GLY A O 1
ATOM 1364 N N . LEU A 1 182 ? -13.594 -40.562 -0.207 1 97.25 182 LEU A N 1
ATOM 1365 C CA . LEU A 1 182 ? -13.203 -39.281 -0.812 1 97.25 182 LEU A CA 1
ATOM 1366 C C . LEU A 1 182 ? -12.836 -39.469 -2.279 1 97.25 182 LEU A C 1
ATOM 1368 O O . LEU A 1 182 ? -13.305 -38.719 -3.143 1 97.25 182 LEU A O 1
ATOM 1372 N N . GLN A 1 183 ? -11.992 -40.406 -2.547 1 95.38 183 GLN A N 1
ATOM 1373 C CA . GLN A 1 183 ? -11.523 -40.625 -3.912 1 95.38 183 GLN A CA 1
ATOM 1374 C C . GLN A 1 183 ? -12.695 -40.938 -4.852 1 95.38 183 GLN A C 1
ATOM 1376 O O . GLN A 1 183 ? -12.742 -40.406 -5.969 1 95.38 183 GLN A O 1
ATOM 1381 N N . GLU A 1 184 ? -13.625 -41.719 -4.426 1 94.44 184 GLU A N 1
ATOM 1382 C CA . GLU A 1 184 ? -14.781 -42.094 -5.23 1 94.44 184 GLU A CA 1
ATOM 1383 C C . GLU A 1 184 ? -15.672 -40.906 -5.516 1 94.44 184 GLU A C 1
ATOM 1385 O O . GLU A 1 184 ? -16.094 -40.688 -6.652 1 94.44 184 GLU A O 1
ATOM 1390 N N . ILE A 1 185 ? -15.914 -40.188 -4.484 1 95.44 185 ILE A N 1
ATOM 1391 C CA . ILE A 1 185 ? -16.797 -39.031 -4.637 1 95.44 185 ILE A CA 1
ATOM 1392 C C . ILE A 1 185 ? -16.109 -37.969 -5.473 1 95.44 185 ILE A C 1
ATOM 1394 O O . ILE A 1 185 ? -16.75 -37.281 -6.27 1 95.44 185 ILE A O 1
ATOM 1398 N N . TYR A 1 186 ? -14.812 -37.844 -5.285 1 95.38 186 TYR A N 1
ATOM 1399 C CA . TYR A 1 186 ? -14.047 -36.875 -6.074 1 95.38 186 TYR A CA 1
ATOM 1400 C C . TYR A 1 186 ? -14.102 -37.219 -7.559 1 95.38 186 TYR A C 1
ATOM 1402 O O . TYR A 1 186 ? -14.273 -36.344 -8.406 1 95.38 186 TYR A O 1
ATOM 1410 N N . LYS A 1 187 ? -13.891 -38.469 -7.922 1 93.12 187 LYS A N 1
ATOM 1411 C CA . LYS A 1 187 ? -13.984 -38.938 -9.305 1 93.12 187 LYS A CA 1
ATOM 1412 C C . LYS A 1 187 ? -15.359 -38.625 -9.898 1 93.12 187 LYS A C 1
ATOM 1414 O O . LYS A 1 187 ? -15.461 -38.219 -11.055 1 93.12 187 LYS A O 1
ATOM 1419 N N . LYS A 1 188 ? -16.375 -38.844 -9.078 1 91.5 188 LYS A N 1
ATOM 1420 C CA . LYS A 1 188 ? -17.734 -38.531 -9.516 1 91.5 188 LYS A CA 1
ATOM 1421 C C . LYS A 1 188 ? -17.906 -37.031 -9.758 1 91.5 188 LYS A C 1
ATOM 1423 O O . LYS A 1 188 ? -18.625 -36.625 -10.672 1 91.5 188 LYS A O 1
ATOM 1428 N N . ALA A 1 189 ? -17.281 -36.281 -8.906 1 91.44 189 ALA A N 1
ATOM 1429 C CA . ALA A 1 189 ? -17.359 -34.844 -9.016 1 91.44 189 ALA A CA 1
ATOM 1430 C C . ALA A 1 189 ? -16.719 -34.344 -10.312 1 91.44 189 ALA A C 1
ATOM 1432 O O . ALA A 1 189 ? -17.141 -33.344 -10.891 1 91.44 189 ALA A O 1
ATOM 1433 N N . GLN A 1 190 ? -15.648 -35.031 -10.773 1 86.62 190 GLN A N 1
ATOM 1434 C CA . GLN A 1 190 ? -14.891 -34.594 -11.945 1 86.62 190 GLN A CA 1
ATOM 1435 C C . GLN A 1 190 ? -15.516 -35.125 -13.234 1 86.62 190 GLN A C 1
ATOM 1437 O O . GLN A 1 190 ? -15.195 -34.656 -14.328 1 86.62 190 GLN A O 1
ATOM 1442 N N . ASP A 1 191 ? -16.281 -36.188 -13.117 1 76.5 191 ASP A N 1
ATOM 1443 C CA . ASP A 1 191 ? -16.812 -36.906 -14.273 1 76.5 191 ASP A CA 1
ATOM 1444 C C . ASP A 1 191 ? -17.812 -36.031 -15.031 1 76.5 191 ASP A C 1
ATOM 1446 O O . ASP A 1 191 ? -18.859 -35.656 -14.5 1 76.5 191 ASP A O 1
ATOM 1450 N N . SER A 1 192 ? -17.234 -35.344 -16.125 1 62.62 192 SER A N 1
ATOM 1451 C CA . SER A 1 192 ? -18 -34.469 -16.984 1 62.62 192 SER A CA 1
ATOM 1452 C C . SER A 1 192 ? -18.984 -35.219 -17.859 1 62.62 192 SER A C 1
ATOM 1454 O O . SER A 1 192 ? -19.844 -34.625 -18.5 1 62.62 192 SER A O 1
ATOM 1456 N N . GLY A 1 193 ? -18.656 -36.5 -18.188 1 54.78 193 GLY A N 1
ATOM 1457 C CA . GLY A 1 193 ? -19.344 -37.344 -19.156 1 54.78 193 GLY A CA 1
ATOM 1458 C C . GLY A 1 193 ? -20.812 -37.562 -18.844 1 54.78 193 GLY A C 1
ATOM 1459 O O . GLY A 1 193 ? -21.641 -37.594 -19.75 1 54.78 193 GLY A O 1
ATOM 1460 N N . ALA A 1 194 ? -21.078 -38.281 -17.766 1 48.62 194 ALA A N 1
ATOM 1461 C CA . ALA A 1 194 ? -22.375 -38.938 -17.75 1 48.62 194 ALA A CA 1
ATOM 1462 C C . ALA A 1 194 ? -23.5 -37.938 -17.609 1 48.62 194 ALA A C 1
ATOM 1464 O O . ALA A 1 194 ? -23.531 -37.156 -16.656 1 48.62 194 ALA A O 1
ATOM 1465 N N . VAL A 1 195 ? -23.781 -37.312 -18.703 1 47.91 195 VAL A N 1
ATOM 1466 C CA . VAL A 1 195 ? -25.109 -36.688 -18.797 1 47.91 195 VAL A CA 1
ATOM 1467 C C . VAL A 1 195 ? -26.062 -37.344 -17.812 1 47.91 195 VAL A C 1
ATOM 1469 O O . VAL A 1 195 ? -26.875 -38.188 -18.188 1 47.91 195 VAL A O 1
ATOM 1472 N N . THR A 1 196 ? -25.516 -37.812 -16.766 1 50.97 196 THR A N 1
ATOM 1473 C CA . THR A 1 196 ? -26.594 -38.312 -15.906 1 50.97 196 THR A CA 1
ATOM 1474 C C . THR A 1 196 ? -27.359 -37.156 -15.273 1 50.97 196 THR A C 1
ATOM 1476 O O . THR A 1 196 ? -26.797 -36.062 -15.102 1 50.97 196 THR A O 1
ATOM 1479 N N . ASN A 1 197 ? -28.594 -37.062 -15.43 1 55.12 197 ASN A N 1
ATOM 1480 C CA . ASN A 1 197 ? -29.578 -36.219 -14.773 1 55.12 197 ASN A CA 1
ATOM 1481 C C . ASN A 1 197 ? -29.297 -36.094 -13.273 1 55.12 197 ASN A C 1
ATOM 1483 O O . ASN A 1 197 ? -30.109 -35.562 -12.523 1 55.12 197 ASN A O 1
ATOM 1487 N N . GLU A 1 198 ? -28.031 -36.625 -12.914 1 63.12 198 GLU A N 1
ATOM 1488 C CA . GLU A 1 198 ? -27.812 -36.625 -11.469 1 63.12 198 GLU A CA 1
ATOM 1489 C C . GLU A 1 198 ? -26.984 -35.438 -11.031 1 63.12 198 GLU A C 1
ATOM 1491 O O . GLU A 1 198 ? -26.078 -35 -11.75 1 63.12 198 GLU A O 1
ATOM 1496 N N . SER A 1 199 ? -27.375 -34.875 -9.969 1 82.38 199 SER A N 1
ATOM 1497 C CA . SER A 1 199 ? -26.656 -33.781 -9.336 1 82.38 199 SER A CA 1
ATOM 1498 C C . SER A 1 199 ? -25.25 -34.188 -8.922 1 82.38 199 SER A C 1
ATOM 1500 O O . SER A 1 199 ? -25.047 -35.25 -8.328 1 82.38 199 SER A O 1
ATOM 1502 N N . ARG A 1 200 ? -24.203 -33.531 -9.328 1 89.06 200 ARG A N 1
ATOM 1503 C CA . ARG A 1 200 ? -22.797 -33.812 -9.094 1 89.06 200 ARG A CA 1
ATOM 1504 C C . ARG A 1 200 ? -22.359 -33.281 -7.727 1 89.06 200 ARG A C 1
ATOM 1506 O O . ARG A 1 200 ? -22.688 -32.156 -7.352 1 89.06 200 ARG A O 1
ATOM 1513 N N . PRO A 1 201 ? -21.719 -34.25 -6.988 1 92.19 201 PRO A N 1
ATOM 1514 C CA . PRO A 1 201 ? -21.172 -33.719 -5.723 1 92.19 201 PRO A CA 1
ATOM 1515 C C . PRO A 1 201 ? -20.062 -32.688 -5.926 1 92.19 201 PRO A C 1
ATOM 1517 O O . PRO A 1 201 ? -19.375 -32.719 -6.953 1 92.19 201 PRO A O 1
ATOM 1520 N N . GLN A 1 202 ? -19.938 -31.859 -4.992 1 94.12 202 GLN A N 1
ATOM 1521 C CA . GLN A 1 202 ? -18.938 -30.797 -5.082 1 94.12 202 GLN A CA 1
ATOM 1522 C C . GLN A 1 202 ? -17.766 -31.062 -4.129 1 94.12 202 GLN A C 1
ATOM 1524 O O . GLN A 1 202 ? -17.672 -30.453 -3.062 1 94.12 202 GLN A O 1
ATOM 1529 N N . VAL A 1 203 ? -16.938 -31.969 -4.52 1 97.19 203 VAL A N 1
ATOM 1530 C CA . VAL A 1 203 ? -15.641 -32.156 -3.891 1 97.19 203 VAL A CA 1
ATOM 1531 C C . VAL A 1 203 ? -14.539 -31.594 -4.789 1 97.19 203 VAL A C 1
ATOM 1533 O O . VAL A 1 203 ? -14.305 -32.125 -5.887 1 97.19 203 VAL A O 1
ATOM 1536 N N . MET A 1 204 ? -13.891 -30.578 -4.258 1 97.38 204 MET A N 1
ATOM 1537 C CA . MET A 1 204 ? -13.07 -29.75 -5.137 1 97.38 204 MET A CA 1
ATOM 1538 C C . MET A 1 204 ? -11.688 -29.516 -4.535 1 97.38 204 MET A C 1
ATOM 1540 O O . MET A 1 204 ? -11.484 -29.719 -3.338 1 97.38 204 MET A O 1
ATOM 1544 N N . THR A 1 205 ? -10.75 -29.156 -5.336 1 97.38 205 THR A N 1
ATOM 1545 C CA . THR A 1 205 ? -9.453 -28.578 -5.008 1 97.38 205 THR A CA 1
ATOM 1546 C C . THR A 1 205 ? -9.312 -27.188 -5.617 1 97.38 205 THR A C 1
ATOM 1548 O O . THR A 1 205 ? -10.281 -26.625 -6.129 1 97.38 205 THR A O 1
ATOM 1551 N N . ASN A 1 206 ? -8.07 -26.656 -5.5 1 95.69 206 ASN A N 1
ATOM 1552 C CA . ASN A 1 206 ? -7.852 -25.375 -6.156 1 95.69 206 ASN A CA 1
ATOM 1553 C C . ASN A 1 206 ? -8.07 -25.469 -7.664 1 95.69 206 ASN A C 1
ATOM 1555 O O . ASN A 1 206 ? -8.328 -24.453 -8.328 1 95.69 206 ASN A O 1
ATOM 1559 N N . GLU A 1 207 ? -8.055 -26.625 -8.242 1 95.69 207 GLU A N 1
ATOM 1560 C CA . GLU A 1 207 ? -8.125 -26.797 -9.688 1 95.69 207 GLU A CA 1
ATOM 1561 C C . GLU A 1 207 ? -9.57 -26.734 -10.188 1 95.69 207 GLU A C 1
ATOM 1563 O O . GLU A 1 207 ? -9.812 -26.531 -11.375 1 95.69 207 GLU A O 1
ATOM 1568 N N . THR A 1 208 ? -10.555 -26.891 -9.219 1 95.75 208 THR A N 1
ATOM 1569 C CA . THR A 1 208 ? -11.914 -27 -9.734 1 95.75 208 THR A CA 1
ATOM 1570 C C . THR A 1 208 ? -12.859 -26.062 -8.992 1 95.75 208 THR A C 1
ATOM 1572 O O . THR A 1 208 ? -13.984 -25.828 -9.43 1 95.75 208 THR A O 1
ATOM 1575 N N . VAL A 1 209 ? -12.414 -25.453 -7.879 1 97.56 209 VAL A N 1
ATOM 1576 C CA . VAL A 1 209 ? -13.273 -24.641 -7.039 1 97.56 209 VAL A CA 1
ATOM 1577 C C . VAL A 1 209 ? -13.773 -23.422 -7.836 1 97.56 209 VAL A C 1
ATOM 1579 O O . VAL A 1 209 ? -14.891 -22.953 -7.621 1 97.56 209 VAL A O 1
ATOM 1582 N N . PHE A 1 210 ? -13.07 -22.969 -8.789 1 97.06 210 PHE A N 1
ATOM 1583 C CA . PHE A 1 210 ? -13.398 -21.766 -9.531 1 97.06 210 PHE A CA 1
ATOM 1584 C C . PHE A 1 210 ? -14.422 -22.047 -10.625 1 97.06 210 PHE A C 1
ATOM 1586 O O . PHE A 1 210 ? -14.906 -21.125 -11.289 1 97.06 210 PHE A O 1
ATOM 1593 N N . ASN A 1 211 ? -14.789 -23.312 -10.758 1 93.44 211 ASN A N 1
ATOM 1594 C CA . ASN A 1 211 ? -15.812 -23.719 -11.711 1 93.44 211 ASN A CA 1
ATOM 1595 C C . ASN A 1 211 ? -17.203 -23.641 -11.102 1 93.44 211 ASN A C 1
ATOM 1597 O O . ASN A 1 211 ? -18.203 -23.812 -11.805 1 93.44 211 ASN A O 1
ATOM 1601 N N . LEU A 1 212 ? -17.281 -23.391 -9.773 1 94.88 212 LEU A N 1
ATOM 1602 C CA . LEU A 1 212 ? -18.578 -23.234 -9.117 1 94.88 212 LEU A CA 1
ATOM 1603 C C . LEU A 1 212 ? -19.438 -22.203 -9.852 1 94.88 212 LEU A C 1
ATOM 1605 O O . LEU A 1 212 ? -18.938 -21.188 -10.312 1 94.88 212 LEU A O 1
ATOM 1609 N N . THR A 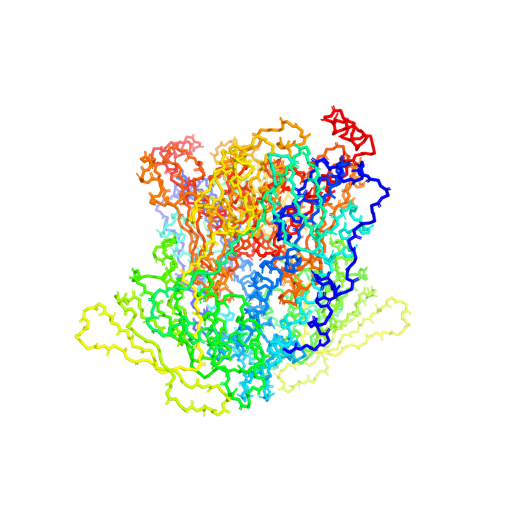1 213 ? -20.734 -22.5 -9.953 1 91.88 213 THR A N 1
ATOM 1610 C CA . THR A 1 213 ? -21.625 -21.531 -10.578 1 91.88 213 THR A CA 1
ATOM 1611 C C . THR A 1 213 ? -22.781 -21.188 -9.648 1 91.88 213 THR A C 1
ATOM 1613 O O . THR A 1 213 ? -23.453 -20.172 -9.82 1 91.88 213 THR A O 1
ATOM 1616 N N . LYS A 1 214 ? -23.078 -22.125 -8.672 1 95.25 214 LYS A N 1
ATOM 1617 C CA . LYS A 1 214 ? -24.094 -21.891 -7.656 1 95.25 214 LYS A CA 1
ATOM 1618 C C . LYS A 1 214 ? -23.484 -21.859 -6.262 1 95.25 214 LYS A C 1
ATOM 1620 O O . LYS A 1 214 ? -22.531 -22.594 -5.969 1 95.25 214 LYS A O 1
ATOM 1625 N N . ARG A 1 215 ? -24.078 -21.094 -5.465 1 97.75 215 ARG A N 1
ATOM 1626 C CA . ARG A 1 215 ? -23.547 -20.922 -4.117 1 97.75 215 ARG A CA 1
ATOM 1627 C C . ARG A 1 215 ? -23.812 -22.172 -3.27 1 97.75 215 ARG A C 1
ATOM 1629 O O . ARG A 1 215 ? -24.969 -22.578 -3.104 1 97.75 215 ARG A O 1
ATOM 1636 N N . PRO A 1 216 ? -22.797 -22.75 -2.717 1 98 216 PRO A N 1
ATOM 1637 C CA . PRO A 1 216 ? -23.031 -23.766 -1.695 1 98 216 PRO A CA 1
ATOM 1638 C C . PRO A 1 216 ? -23.688 -23.188 -0.437 1 98 216 PRO A C 1
ATOM 1640 O O . PRO A 1 216 ? -23.484 -22.016 -0.116 1 98 216 PRO A O 1
ATOM 1643 N N . GLU A 1 217 ? -24.469 -24.016 0.226 1 97.88 217 GLU A N 1
ATOM 1644 C CA . GLU A 1 217 ? -25.031 -23.594 1.51 1 97.88 217 GLU A CA 1
ATOM 1645 C C . GLU A 1 217 ? -24 -23.766 2.635 1 97.88 217 GLU A C 1
ATOM 1647 O O . GLU A 1 217 ? -23.781 -22.828 3.408 1 97.88 217 GLU A O 1
ATOM 1652 N N . ASN A 1 218 ? -23.484 -24.906 2.689 1 98.44 218 ASN A N 1
ATOM 1653 C CA . ASN A 1 218 ? -22.453 -25.234 3.666 1 98.44 218 ASN A CA 1
ATOM 1654 C C . ASN A 1 218 ? -21.234 -25.891 3.004 1 98.44 218 ASN A C 1
ATOM 1656 O O . ASN A 1 218 ? -21.391 -26.859 2.262 1 98.44 218 ASN A O 1
ATOM 1660 N N . MET A 1 219 ? -20.062 -25.344 3.277 1 98.75 219 MET A N 1
ATOM 1661 C CA . MET A 1 219 ? -18.828 -25.875 2.709 1 98.75 219 MET A CA 1
ATOM 1662 C C . MET A 1 219 ? -17.828 -26.25 3.809 1 98.75 219 MET A C 1
ATOM 1664 O O . MET A 1 219 ? -17.672 -25.5 4.781 1 98.75 219 MET A O 1
ATOM 1668 N N . VAL A 1 220 ? -17.25 -27.391 3.678 1 98.81 220 VAL A N 1
ATOM 1669 C CA . VAL A 1 220 ? -16.125 -27.781 4.531 1 98.81 220 VAL A CA 1
ATOM 1670 C C . VAL A 1 220 ? -14.812 -27.578 3.789 1 98.81 220 VAL A C 1
ATOM 1672 O O . VAL A 1 220 ? -14.656 -28.031 2.648 1 98.81 220 VAL A O 1
ATOM 1675 N N . VAL A 1 221 ? -13.93 -26.844 4.375 1 98.81 221 VAL A N 1
ATOM 1676 C CA . VAL A 1 221 ? -12.586 -26.641 3.846 1 98.81 221 VAL A CA 1
ATOM 1677 C C . VAL A 1 221 ? -11.586 -27.469 4.656 1 98.81 221 VAL A C 1
ATOM 1679 O O . VAL A 1 221 ? -11.453 -27.281 5.867 1 98.81 221 VAL A O 1
ATOM 1682 N N . ILE A 1 222 ? -10.938 -28.359 4.016 1 98.25 222 ILE A N 1
ATOM 1683 C CA . ILE A 1 222 ? -9.945 -29.188 4.688 1 98.25 222 ILE A CA 1
ATOM 1684 C C . ILE A 1 222 ? -8.547 -28.641 4.43 1 98.25 222 ILE A C 1
ATOM 1686 O O . ILE A 1 222 ? -7.988 -28.812 3.344 1 98.25 222 ILE A O 1
ATOM 1690 N N . GLY A 1 223 ? -7.914 -28.062 5.418 1 97.44 223 GLY A N 1
ATOM 1691 C CA . GLY A 1 223 ? -6.629 -27.391 5.336 1 97.44 223 GLY A CA 1
ATOM 1692 C C . GLY A 1 223 ? -6.676 -25.953 5.797 1 97.44 223 GLY A C 1
ATOM 1693 O O . GLY A 1 223 ? -7.418 -25.141 5.242 1 97.44 223 GLY A O 1
ATOM 1694 N N . ALA A 1 224 ? -5.867 -25.641 6.789 1 97.94 224 ALA A N 1
ATOM 1695 C CA . ALA A 1 224 ? -5.832 -24.297 7.367 1 97.94 224 ALA A CA 1
ATOM 1696 C C . ALA A 1 224 ? -4.582 -23.547 6.926 1 97.94 224 ALA A C 1
ATOM 1698 O O . ALA A 1 224 ? -4 -22.781 7.703 1 97.94 224 ALA A O 1
ATOM 1699 N N . GLY A 1 225 ? -4.125 -23.828 5.684 1 97.06 225 GLY A N 1
ATOM 1700 C CA . GLY A 1 225 ? -3.041 -23.094 5.047 1 97.06 225 GLY A CA 1
ATOM 1701 C C . GLY A 1 225 ? -3.523 -21.953 4.176 1 97.06 225 GLY A C 1
ATOM 1702 O O . GLY A 1 225 ? -4.668 -21.5 4.301 1 97.06 225 GLY A O 1
ATOM 1703 N N . VAL A 1 226 ? -2.723 -21.484 3.287 1 96.75 226 VAL A N 1
ATOM 1704 C CA . VAL A 1 226 ? -2.92 -20.266 2.504 1 96.75 226 VAL A CA 1
ATOM 1705 C C . VAL A 1 226 ? -4.152 -20.422 1.617 1 96.75 226 VAL A C 1
ATOM 1707 O O . VAL A 1 226 ? -5.102 -19.641 1.721 1 96.75 226 VAL A O 1
ATOM 1710 N N . ILE A 1 227 ? -4.18 -21.453 0.784 1 97.38 227 ILE A N 1
ATOM 1711 C CA . ILE A 1 227 ? -5.273 -21.672 -0.161 1 97.38 227 ILE A CA 1
ATOM 1712 C C . ILE A 1 227 ? -6.586 -21.844 0.599 1 97.38 227 ILE A C 1
ATOM 1714 O O . ILE A 1 227 ? -7.59 -21.203 0.265 1 97.38 227 ILE A O 1
ATOM 1718 N N . GLY A 1 228 ? -6.551 -22.656 1.659 1 98.31 228 GLY A N 1
ATOM 1719 C CA . GLY A 1 228 ? -7.746 -22.938 2.443 1 98.31 228 GLY A CA 1
ATOM 1720 C C . GLY A 1 228 ? -8.328 -21.688 3.092 1 98.31 228 GLY A C 1
ATOM 1721 O O . GLY A 1 228 ? -9.531 -21.438 2.98 1 98.31 228 GLY A O 1
ATOM 1722 N N . LEU A 1 229 ? -7.523 -20.891 3.684 1 98.75 229 LEU A N 1
ATOM 1723 C CA . LEU A 1 229 ? -8.016 -19.766 4.465 1 98.75 229 LEU A CA 1
ATOM 1724 C C . LEU A 1 229 ? -8.453 -18.609 3.553 1 98.75 229 LEU A C 1
ATOM 1726 O O . LEU A 1 229 ? -9.438 -17.938 3.836 1 98.75 229 LEU A O 1
ATOM 1730 N N . GLU A 1 230 ? -7.688 -18.344 2.486 1 98.69 230 GLU A N 1
ATOM 1731 C CA . GLU A 1 230 ? -8.109 -17.312 1.548 1 98.69 230 GLU A CA 1
ATOM 1732 C C . GLU A 1 230 ? -9.5 -17.594 1 1 98.69 230 GLU A C 1
ATOM 1734 O O . GLU A 1 230 ? -10.375 -16.734 1.023 1 98.69 230 GLU A O 1
ATOM 1739 N N . LEU A 1 231 ? -9.695 -18.812 0.575 1 98.81 231 LEU A N 1
ATOM 1740 C CA . LEU A 1 231 ? -10.961 -19.156 -0.059 1 98.81 231 LEU A CA 1
ATOM 1741 C C . LEU A 1 231 ? -12.062 -19.328 0.982 1 98.81 231 LEU A C 1
ATOM 1743 O O . LEU A 1 231 ? -13.219 -18.969 0.733 1 98.81 231 LEU A O 1
ATOM 1747 N N . ALA A 1 232 ? -11.672 -19.859 2.191 1 98.88 232 ALA A N 1
ATOM 1748 C CA . ALA A 1 232 ? -12.648 -19.984 3.27 1 98.88 232 ALA A CA 1
ATOM 1749 C C . ALA A 1 232 ? -13.242 -18.625 3.629 1 98.88 232 ALA A C 1
ATOM 1751 O O . ALA A 1 232 ? -14.461 -18.469 3.691 1 98.88 232 ALA A O 1
ATOM 1752 N N . GLN A 1 233 ? -12.406 -17.656 3.84 1 98.88 233 GLN A N 1
ATOM 1753 C CA . GLN A 1 233 ? -12.883 -16.328 4.219 1 98.88 233 GLN A CA 1
ATOM 1754 C C . GLN A 1 233 ? -13.703 -15.695 3.096 1 98.88 233 GLN A C 1
ATOM 1756 O O . GLN A 1 233 ? -14.758 -15.117 3.342 1 98.88 233 GLN A O 1
ATOM 1761 N N . ALA A 1 234 ? -13.188 -15.797 1.863 1 98.81 234 ALA A N 1
ATOM 1762 C CA . ALA A 1 234 ? -13.867 -15.195 0.72 1 98.81 234 ALA A CA 1
ATOM 1763 C C . ALA A 1 234 ? -15.266 -15.773 0.547 1 98.81 234 ALA A C 1
ATOM 1765 O O . ALA A 1 234 ? -16.234 -15.031 0.414 1 98.81 234 ALA A O 1
ATOM 1766 N N . LEU A 1 235 ? -15.352 -17.094 0.604 1 98.75 235 LEU A N 1
ATOM 1767 C CA . LEU A 1 235 ? -16.625 -17.734 0.37 1 98.75 235 LEU A CA 1
ATOM 1768 C C . LEU A 1 235 ? -17.594 -17.484 1.527 1 98.75 235 LEU A C 1
ATOM 1770 O O . LEU A 1 235 ? -18.781 -17.281 1.314 1 98.75 235 LEU A O 1
ATOM 1774 N N . GLN A 1 236 ? -17.062 -17.484 2.777 1 98.75 236 GLN A N 1
ATOM 1775 C CA . GLN A 1 236 ? -17.891 -17.094 3.92 1 98.75 236 GLN A CA 1
ATOM 1776 C C . GLN A 1 236 ? -18.484 -15.711 3.725 1 98.75 236 GLN A C 1
ATOM 1778 O O . GLN A 1 236 ? -19.688 -15.516 3.943 1 98.75 236 GLN A O 1
ATOM 1783 N N . ARG A 1 237 ? -17.734 -14.797 3.271 1 98.19 237 ARG A N 1
ATOM 1784 C CA . ARG A 1 237 ? -18.156 -13.406 3.086 1 98.19 237 ARG A CA 1
ATOM 1785 C C . ARG A 1 237 ? -19.141 -13.281 1.917 1 98.19 237 ARG A C 1
ATOM 1787 O O . ARG A 1 237 ? -19.875 -12.305 1.818 1 98.19 237 ARG A O 1
ATOM 1794 N N . LEU A 1 238 ? -19.094 -14.266 1.062 1 98.25 238 LEU A N 1
ATOM 1795 C CA . LEU A 1 238 ? -20 -14.273 -0.077 1 98.25 238 LEU A CA 1
ATOM 1796 C C . LEU A 1 238 ? -21.281 -15.039 0.256 1 98.25 238 LEU A C 1
ATOM 1798 O O . LEU A 1 238 ? -22.109 -15.273 -0.622 1 98.25 238 LEU A O 1
ATOM 1802 N N . GLY A 1 239 ? -21.406 -15.555 1.503 1 97.38 239 GLY A N 1
ATOM 1803 C CA . GLY A 1 239 ? -22.688 -16.094 1.965 1 97.38 239 GLY A CA 1
ATOM 1804 C C . GLY A 1 239 ? -22.656 -17.594 2.174 1 97.38 239 GLY A C 1
ATOM 1805 O O . GLY A 1 239 ? -23.688 -18.188 2.5 1 97.38 239 GLY A O 1
ATOM 1806 N N . VAL A 1 240 ? -21.531 -18.219 2 1 98.44 240 VAL A N 1
ATOM 1807 C CA . VAL A 1 240 ? -21.391 -19.656 2.217 1 98.44 240 VAL A CA 1
ATOM 1808 C C . VAL A 1 240 ? -21.109 -19.938 3.689 1 98.44 240 VAL A C 1
ATOM 1810 O O . VAL A 1 240 ? -20.297 -19.25 4.309 1 98.44 240 VAL A O 1
ATOM 1813 N N . GLY A 1 241 ? -21.875 -20.828 4.316 1 98.56 241 GLY A N 1
ATOM 1814 C CA . GLY A 1 241 ? -21.438 -21.312 5.609 1 98.56 241 GLY A CA 1
ATOM 1815 C C . GLY A 1 241 ? -20.188 -22.172 5.535 1 98.56 241 GLY A C 1
ATOM 1816 O O . GLY A 1 241 ? -20.172 -23.203 4.855 1 98.56 241 GLY A O 1
ATOM 1817 N N . VAL A 1 242 ? -19.047 -21.766 6.203 1 98.88 242 VAL A N 1
ATOM 1818 C CA . VAL A 1 242 ? -17.781 -22.453 5.996 1 98.88 242 VAL A CA 1
ATOM 1819 C C . VAL A 1 242 ? -17.266 -23.031 7.32 1 98.88 242 VAL A C 1
ATOM 1821 O O . VAL A 1 242 ? -17.281 -22.344 8.344 1 98.88 242 VAL A O 1
ATOM 1824 N N . THR A 1 243 ? -16.859 -24.203 7.324 1 98.88 243 THR A N 1
ATOM 1825 C CA . THR A 1 243 ? -16.109 -24.828 8.406 1 98.88 243 THR A CA 1
ATOM 1826 C C . THR A 1 243 ? -14.719 -25.25 7.93 1 98.88 243 THR A C 1
ATOM 1828 O O . THR A 1 243 ? -14.594 -26.016 6.961 1 98.88 243 THR A O 1
ATOM 1831 N N . VAL A 1 244 ? -13.695 -24.75 8.625 1 98.81 244 VAL A N 1
ATOM 1832 C CA . VAL A 1 244 ? -12.32 -25.094 8.273 1 98.81 244 VAL A CA 1
ATOM 1833 C C . VAL A 1 244 ? -11.812 -26.203 9.211 1 98.81 244 VAL A C 1
ATOM 1835 O O . VAL A 1 244 ? -11.883 -26.062 10.43 1 98.81 244 VAL A O 1
ATOM 1838 N N . LEU A 1 245 ? -11.32 -27.25 8.617 1 98.25 245 LEU A N 1
ATOM 1839 C CA . LEU A 1 245 ? -10.75 -28.359 9.367 1 98.25 245 LEU A CA 1
ATOM 1840 C C . LEU A 1 245 ? -9.227 -28.344 9.281 1 98.25 245 LEU A C 1
ATOM 1842 O O . LEU A 1 245 ? -8.664 -28 8.242 1 98.25 245 LEU A O 1
ATOM 1846 N N . GLY A 1 246 ? -8.578 -28.688 10.312 1 96.19 246 GLY A N 1
ATOM 1847 C CA . GLY A 1 246 ? -7.129 -28.797 10.375 1 96.19 246 GLY A CA 1
ATOM 1848 C C . GLY A 1 246 ? -6.656 -29.766 11.445 1 96.19 246 GLY A C 1
ATOM 1849 O O . GLY A 1 246 ? -7.449 -30.219 12.273 1 96.19 246 GLY A O 1
ATOM 1850 N N . ARG A 1 247 ? -5.375 -30.031 11.391 1 93.5 247 ARG A N 1
ATOM 1851 C CA . ARG A 1 247 ? -4.828 -31.016 12.312 1 93.5 247 ARG A CA 1
ATOM 1852 C C . ARG A 1 247 ? -3.854 -30.375 13.289 1 93.5 247 ARG A C 1
ATOM 1854 O O . ARG A 1 247 ? -3.555 -30.953 14.344 1 93.5 247 ARG A O 1
ATOM 1861 N N . SER A 1 248 ? -3.346 -29.203 13.016 1 90.56 248 SER A N 1
ATOM 1862 C CA . SER A 1 248 ? -2.193 -28.656 13.719 1 90.56 248 SER A CA 1
ATOM 1863 C C . SER A 1 248 ? -2.625 -27.828 14.93 1 90.56 248 SER A C 1
ATOM 1865 O O . SER A 1 248 ? -1.792 -27.438 15.75 1 90.56 248 SER A O 1
ATOM 1867 N N . GLY A 1 249 ? -3.859 -27.5 15.039 1 92.81 249 GLY A N 1
ATOM 1868 C CA . GLY A 1 249 ? -4.352 -26.656 16.125 1 92.81 249 GLY A CA 1
ATOM 1869 C C . GLY A 1 249 ? -4.258 -25.172 15.82 1 92.81 249 GLY A C 1
ATOM 1870 O O . GLY A 1 249 ? -4.785 -24.359 16.578 1 92.81 249 GLY A O 1
ATOM 1871 N N . ARG A 1 250 ? -3.584 -24.812 14.797 1 95 250 ARG A N 1
ATOM 1872 C CA . ARG A 1 250 ? -3.449 -23.391 14.492 1 95 250 ARG A CA 1
ATOM 1873 C C . ARG A 1 250 ? -3.688 -23.125 13.016 1 95 250 ARG A C 1
ATOM 1875 O O . ARG A 1 250 ? -3.711 -24.047 12.203 1 95 250 ARG A O 1
ATOM 1882 N N . VAL A 1 251 ? -3.934 -21.922 12.641 1 97.75 251 VAL A N 1
ATOM 1883 C CA . VAL A 1 251 ? -4.027 -21.5 11.25 1 97.75 251 VAL A CA 1
ATOM 1884 C C . VAL A 1 251 ? -2.668 -21 10.766 1 97.75 251 VAL A C 1
ATOM 1886 O O . VAL A 1 251 ? -1.853 -20.531 11.57 1 97.75 251 VAL A O 1
ATOM 1889 N N . LEU A 1 252 ? -2.375 -21.125 9.469 1 97.19 252 LEU A N 1
ATOM 1890 C CA . LEU A 1 252 ? -1.139 -20.641 8.852 1 97.19 252 LEU A CA 1
ATOM 1891 C C . LEU A 1 252 ? 0.072 -21.062 9.68 1 97.19 252 LEU A C 1
ATOM 1893 O O . LEU A 1 252 ? 0.812 -20.219 10.18 1 97.19 252 LEU A O 1
ATOM 1897 N N . PRO A 1 253 ? 0.333 -22.297 9.719 1 93.12 253 PRO A N 1
ATOM 1898 C CA . PRO A 1 253 ? 1.315 -22.844 10.656 1 93.12 253 PRO A CA 1
ATOM 1899 C C . PRO A 1 253 ? 2.725 -22.297 10.414 1 93.12 253 PRO A C 1
ATOM 1901 O O . PRO A 1 253 ? 3.578 -22.375 11.297 1 93.12 253 PRO A O 1
ATOM 1904 N N . LYS A 1 254 ? 2.977 -21.766 9.242 1 91.62 254 LYS A N 1
ATOM 1905 C CA . LYS A 1 254 ? 4.309 -21.25 8.953 1 91.62 254 LYS A CA 1
ATOM 1906 C C . LYS A 1 254 ? 4.484 -19.844 9.508 1 91.62 254 LYS A C 1
ATOM 1908 O O . LYS A 1 254 ? 5.609 -19.344 9.609 1 91.62 254 LYS A O 1
ATOM 1913 N N . GLU A 1 255 ? 3.432 -19.156 9.875 1 96.88 255 GLU A N 1
ATOM 1914 C CA . GLU A 1 255 ? 3.488 -17.797 10.383 1 96.88 255 GLU A CA 1
ATOM 1915 C C . GLU A 1 255 ? 3.672 -17.766 11.898 1 96.88 255 GLU A C 1
ATOM 1917 O O . GLU A 1 255 ? 3.477 -18.797 12.57 1 96.88 255 GLU A O 1
ATOM 1922 N N . ASP A 1 256 ? 4.082 -16.562 12.414 1 97.06 256 ASP A N 1
ATOM 1923 C CA . ASP A 1 256 ? 4.051 -16.375 13.859 1 97.06 256 ASP A CA 1
ATOM 1924 C C . ASP A 1 256 ? 2.643 -16.609 14.406 1 97.06 256 ASP A C 1
ATOM 1926 O O . ASP A 1 256 ? 1.673 -16.047 13.891 1 97.06 256 ASP A O 1
ATOM 1930 N N . GLU A 1 257 ? 2.602 -17.375 15.461 1 96.62 257 GLU A N 1
ATOM 1931 C CA . GLU A 1 257 ? 1.306 -17.812 15.969 1 96.62 257 GLU A CA 1
ATOM 1932 C C . GLU A 1 257 ? 0.429 -16.625 16.344 1 96.62 257 GLU A C 1
ATOM 1934 O O . GLU A 1 257 ? -0.773 -16.625 16.078 1 96.62 257 GLU A O 1
ATOM 1939 N N . ASP A 1 258 ? 0.998 -15.672 17.016 1 97.88 258 ASP A N 1
ATOM 1940 C CA . ASP A 1 258 ? 0.224 -14.508 17.453 1 97.88 258 ASP A CA 1
ATOM 1941 C C . ASP A 1 258 ? -0.305 -13.727 16.25 1 97.88 258 ASP A C 1
ATOM 1943 O O . ASP A 1 258 ? -1.41 -13.18 16.297 1 97.88 258 ASP A O 1
ATOM 1947 N N . MET A 1 259 ? 0.406 -13.68 15.172 1 98.25 259 MET A N 1
ATOM 1948 C CA . MET A 1 259 ? -0.063 -12.992 13.969 1 98.25 259 MET A CA 1
ATOM 1949 C C . MET A 1 259 ? -1.128 -13.812 13.25 1 98.25 259 MET A C 1
ATOM 1951 O O . MET A 1 259 ? -2.09 -13.258 12.719 1 98.25 259 MET A O 1
ATOM 1955 N N . GLY A 1 260 ? -0.901 -15.148 13.227 1 98.19 260 GLY A N 1
ATOM 1956 C CA . GLY A 1 260 ? -1.947 -16.016 12.695 1 98.19 260 GLY A CA 1
ATOM 1957 C C . GLY A 1 260 ? -3.268 -15.859 13.43 1 98.19 260 GLY A C 1
ATOM 1958 O O . GLY A 1 260 ? -4.336 -15.961 12.82 1 98.19 260 GLY A O 1
ATOM 1959 N N . LEU A 1 261 ? -3.223 -15.578 14.703 1 98.25 261 LEU A N 1
ATOM 1960 C CA . LEU A 1 261 ? -4.414 -15.438 15.531 1 98.25 261 LEU A CA 1
ATOM 1961 C C . LEU A 1 261 ? -5.215 -14.203 15.125 1 98.25 261 LEU A C 1
ATOM 1963 O O . LEU A 1 261 ? -6.445 -14.203 15.203 1 98.25 261 LEU A O 1
ATOM 1967 N N . VAL A 1 262 ? -4.543 -13.164 14.688 1 98.5 262 VAL A N 1
ATOM 1968 C CA . VAL A 1 262 ? -5.238 -11.969 14.211 1 98.5 262 VAL A CA 1
ATOM 1969 C C . VAL A 1 262 ? -6.133 -12.336 13.023 1 98.5 262 VAL A C 1
ATOM 1971 O O . VAL A 1 262 ? -7.293 -11.922 12.969 1 98.5 262 VAL A O 1
ATOM 1974 N N . VAL A 1 263 ? -5.625 -13.133 12.125 1 98.62 263 VAL A N 1
ATOM 1975 C CA . VAL A 1 263 ? -6.363 -13.578 10.953 1 98.62 263 VAL A CA 1
ATOM 1976 C C . VAL A 1 263 ? -7.52 -14.477 11.383 1 98.62 263 VAL A C 1
ATOM 1978 O O . VAL A 1 263 ? -8.656 -14.281 10.953 1 98.62 263 VAL A O 1
ATOM 1981 N N . LYS A 1 264 ? -7.211 -15.438 12.25 1 98.62 264 LYS A N 1
ATOM 1982 C CA . LYS A 1 264 ? -8.219 -16.391 12.711 1 98.62 264 LYS A CA 1
ATOM 1983 C C . LYS A 1 264 ? -9.375 -15.672 13.398 1 98.62 264 LYS A C 1
ATOM 1985 O O . LYS A 1 264 ? -10.547 -15.953 13.117 1 98.62 264 LYS A O 1
ATOM 1990 N N . ASN A 1 265 ? -9.062 -14.727 14.305 1 98.44 265 ASN A N 1
ATOM 1991 C CA . ASN A 1 265 ? -10.094 -14.008 15.047 1 98.44 265 ASN A CA 1
ATOM 1992 C C . ASN A 1 265 ? -11.008 -13.219 14.109 1 98.44 265 ASN A C 1
ATOM 1994 O O . ASN A 1 265 ? -12.219 -13.18 14.312 1 98.44 265 ASN A O 1
ATOM 1998 N N . GLN A 1 266 ? -10.422 -12.625 13.133 1 98.19 266 GLN A N 1
ATOM 1999 C CA . GLN A 1 266 ? -11.25 -11.914 12.156 1 98.19 266 GLN A CA 1
ATOM 2000 C C . GLN A 1 266 ? -12.156 -12.875 11.398 1 98.19 266 GLN A C 1
ATOM 2002 O O . GLN A 1 266 ? -13.32 -12.562 11.141 1 98.19 266 GLN A O 1
ATOM 2007 N N . MET A 1 267 ? -11.648 -14.008 10.992 1 98.69 267 MET A N 1
ATOM 2008 C CA . MET A 1 267 ? -12.438 -14.984 10.25 1 98.69 267 MET A CA 1
ATOM 2009 C C . MET A 1 267 ? -13.586 -15.516 11.102 1 98.69 267 MET A C 1
ATOM 2011 O O . MET A 1 267 ? -14.68 -15.758 10.594 1 98.69 267 MET A O 1
ATOM 2015 N N . ILE A 1 268 ? -13.312 -15.703 12.391 1 98.62 268 ILE A N 1
ATOM 2016 C CA . ILE A 1 268 ? -14.375 -16.094 13.305 1 98.62 268 ILE A CA 1
ATOM 2017 C C . ILE A 1 268 ? -15.453 -15.016 13.336 1 98.62 268 ILE A C 1
ATOM 2019 O O . ILE A 1 268 ? -16.656 -15.32 13.273 1 98.62 268 ILE A O 1
ATOM 2023 N N . GLN A 1 269 ? -15.047 -13.781 13.406 1 97.56 269 GLN A N 1
ATOM 2024 C CA . GLN A 1 269 ? -15.984 -12.664 13.391 1 97.56 269 GLN A CA 1
ATOM 2025 C C . GLN A 1 269 ? -16.781 -12.633 12.086 1 97.56 269 GLN A C 1
ATOM 2027 O O . GLN A 1 269 ? -17.953 -12.234 12.078 1 97.56 269 GLN A O 1
ATOM 2032 N N . ASP A 1 270 ? -16.141 -13.078 11 1 97.38 270 ASP A N 1
ATOM 2033 C CA . ASP A 1 270 ? -16.812 -13.156 9.711 1 97.38 270 ASP A CA 1
ATOM 2034 C C . ASP A 1 270 ? -17.875 -14.258 9.711 1 97.38 270 ASP A C 1
ATOM 2036 O O . ASP A 1 270 ? -18.781 -14.258 8.883 1 97.38 270 ASP A O 1
ATOM 2040 N N . GLY A 1 271 ? -17.656 -15.328 10.562 1 98.25 271 GLY A N 1
ATOM 2041 C CA . GLY A 1 271 ? -18.625 -16.391 10.656 1 98.25 271 GLY A CA 1
ATOM 2042 C C . GLY A 1 271 ? -18.047 -17.766 10.383 1 98.25 271 GLY A C 1
ATOM 2043 O O . GLY A 1 271 ? -18.766 -18.766 10.406 1 98.25 271 GLY A O 1
ATOM 2044 N N . VAL A 1 272 ? -16.734 -17.844 10.141 1 98.81 272 VAL A N 1
ATOM 2045 C CA . VAL A 1 272 ? -16.094 -19.125 9.836 1 98.81 272 VAL A CA 1
ATOM 2046 C C . VAL A 1 272 ? -15.992 -19.969 11.102 1 98.81 272 VAL A C 1
ATOM 2048 O O . VAL A 1 272 ? -15.617 -19.469 12.164 1 98.81 272 VAL A O 1
ATOM 2051 N N . ASP A 1 273 ? -16.328 -21.172 10.977 1 98.56 273 ASP A N 1
ATOM 2052 C CA . ASP A 1 273 ? -16.125 -22.141 12.055 1 98.56 273 ASP A CA 1
ATOM 2053 C C . ASP A 1 273 ? -14.789 -22.859 11.875 1 98.56 273 ASP A C 1
ATOM 2055 O O . ASP A 1 273 ? -14.414 -23.219 10.758 1 98.56 273 ASP A O 1
ATOM 2059 N N . PHE A 1 274 ? -14.117 -23.031 13.016 1 98.5 274 PHE A N 1
ATOM 2060 C CA . PHE A 1 274 ? -12.82 -23.703 12.953 1 98.5 274 PHE A CA 1
ATOM 2061 C C . PHE A 1 274 ? -12.828 -24.969 13.797 1 98.5 274 PHE A C 1
ATOM 2063 O O . PHE A 1 274 ? -13.273 -24.969 14.945 1 98.5 274 PHE A O 1
ATOM 2070 N N . ARG A 1 275 ? -12.414 -26.031 13.211 1 97.69 275 ARG A N 1
ATOM 2071 C CA . ARG A 1 275 ? -12.086 -27.281 13.891 1 97.69 275 ARG A CA 1
ATOM 2072 C C . ARG A 1 275 ? -10.656 -27.719 13.586 1 97.69 275 ARG A C 1
ATOM 2074 O O . ARG A 1 275 ? -10.43 -28.516 12.672 1 97.69 275 ARG A O 1
ATOM 2081 N N . LEU A 1 276 ? -9.75 -27.391 14.438 1 97.19 276 LEU A N 1
ATOM 2082 C CA . LEU A 1 276 ? -8.336 -27.484 14.086 1 97.19 276 LEU A CA 1
ATOM 2083 C C . LEU A 1 276 ? -7.66 -28.625 14.836 1 97.19 276 LEU A C 1
ATOM 2085 O O . LEU A 1 276 ? -6.43 -28.719 14.875 1 97.19 276 LEU A O 1
ATOM 2089 N N . THR A 1 277 ? -8.461 -29.5 15.406 1 96 277 THR A N 1
ATOM 2090 C CA . THR A 1 277 ? -7.895 -30.609 16.172 1 96 277 THR A CA 1
ATOM 2091 C C . THR A 1 277 ? -8.352 -31.938 15.594 1 96 277 THR A C 1
ATOM 2093 O O . THR A 1 277 ? -8.625 -32.875 16.344 1 96 277 THR A O 1
ATOM 2096 N N . VAL A 1 278 ? -8.516 -31.984 14.391 1 96.56 278 VAL A N 1
ATOM 2097 C CA . VAL A 1 278 ? -8.938 -33.219 13.75 1 96.56 278 VAL A CA 1
ATOM 2098 C C . VAL A 1 278 ? -7.832 -34.281 13.852 1 96.56 278 VAL A C 1
ATOM 2100 O O . VAL A 1 278 ? -6.688 -34 13.461 1 96.56 278 VAL A O 1
ATOM 2103 N N . GLN A 1 279 ? -8.164 -35.375 14.352 1 95.19 279 GLN A N 1
ATOM 2104 C CA . GLN A 1 279 ? -7.215 -36.469 14.516 1 95.19 279 GLN A CA 1
ATOM 2105 C C . GLN A 1 279 ? -7.312 -37.438 13.352 1 95.19 279 GLN A C 1
ATOM 2107 O O . GLN A 1 279 ? -6.305 -38 12.93 1 95.19 279 GLN A O 1
ATOM 2112 N N . ASP A 1 280 ? -8.57 -37.656 12.953 1 95.5 280 ASP A N 1
ATOM 2113 C CA . ASP A 1 280 ? -8.812 -38.656 11.914 1 95.5 280 ASP A CA 1
ATOM 2114 C C . ASP A 1 280 ? -10.008 -38.25 11.055 1 95.5 280 ASP A C 1
ATOM 2116 O O . ASP A 1 280 ? -11.055 -37.875 11.578 1 95.5 280 ASP A O 1
ATOM 2120 N N . TYR A 1 281 ? -9.773 -38.312 9.734 1 97 281 TYR A N 1
ATOM 2121 C CA . TYR A 1 281 ? -10.875 -38.188 8.789 1 97 281 TYR A CA 1
ATOM 2122 C C . TYR A 1 281 ? -11.484 -39.562 8.5 1 97 281 TYR A C 1
ATOM 2124 O O . TYR A 1 281 ? -11.016 -40.281 7.617 1 97 281 TYR A O 1
ATOM 2132 N N . LYS A 1 282 ? -12.586 -39.875 9.055 1 97.06 282 LYS A N 1
ATOM 2133 C CA . LYS A 1 282 ? -13.109 -41.25 9.07 1 97.06 282 LYS A CA 1
ATOM 2134 C C . LYS A 1 282 ? -13.727 -41.625 7.727 1 97.06 282 LYS A C 1
ATOM 2136 O O . LYS A 1 282 ? -13.422 -42.656 7.164 1 97.06 282 LYS A O 1
ATOM 2141 N N . LYS A 1 283 ? -14.695 -40.781 7.281 1 97.75 283 LYS A N 1
ATOM 2142 C CA . LYS A 1 283 ? -15.32 -41.094 6.004 1 97.75 283 LYS A CA 1
ATOM 2143 C C . LYS A 1 283 ? -16.141 -39.938 5.484 1 97.75 283 LYS A C 1
ATOM 2145 O O . LYS A 1 283 ? -16.484 -39.031 6.25 1 97.75 283 LYS A O 1
ATOM 2150 N N . ILE A 1 284 ? -16.359 -39.875 4.215 1 98.38 284 ILE A N 1
ATOM 2151 C CA . ILE A 1 284 ? -17.297 -38.969 3.543 1 98.38 284 ILE A CA 1
ATOM 2152 C C . ILE A 1 284 ? -18.266 -39.781 2.676 1 98.38 284 ILE A C 1
ATOM 2154 O O . ILE A 1 284 ? -17.859 -40.781 2.043 1 98.38 284 ILE A O 1
ATOM 2158 N N . GLU A 1 285 ? -19.562 -39.438 2.754 1 97.88 285 GLU A N 1
ATOM 2159 C CA . GLU A 1 285 ? -20.578 -40.188 2.014 1 97.88 285 GLU A CA 1
ATOM 2160 C C . GLU A 1 285 ? -21.672 -39.25 1.506 1 97.88 285 GLU A C 1
ATOM 2162 O O . GLU A 1 285 ? -21.906 -38.188 2.09 1 97.88 285 GLU A O 1
ATOM 2167 N N . LEU A 1 286 ? -22.234 -39.656 0.4 1 96.88 286 LEU A N 1
ATOM 2168 C CA . LEU A 1 286 ? -23.453 -38.969 -0.05 1 96.88 286 LEU A CA 1
ATOM 2169 C C . LEU A 1 286 ? -24.656 -39.406 0.77 1 96.88 286 LEU A C 1
ATOM 2171 O O . LEU A 1 286 ? -24.812 -40.594 1.066 1 96.88 286 LEU A O 1
ATOM 2175 N N . THR A 1 287 ? -25.469 -38.438 1.162 1 97.06 287 THR A N 1
ATOM 2176 C CA . THR A 1 287 ? -26.625 -38.781 1.98 1 97.06 287 THR A CA 1
ATOM 2177 C C . THR A 1 287 ? -27.797 -39.25 1.106 1 97.06 287 THR A C 1
ATOM 2179 O O . THR A 1 287 ? -28.75 -39.844 1.605 1 97.06 287 THR A O 1
ATOM 2182 N N . GLY A 1 288 ? -27.75 -38.938 -0.103 1 94.62 288 GLY A N 1
ATOM 2183 C CA . GLY A 1 288 ? -28.859 -39.188 -1.009 1 94.62 288 GLY A CA 1
ATOM 2184 C C . GLY A 1 288 ? -29.781 -38 -1.188 1 94.62 288 GLY A C 1
ATOM 2185 O O . GLY A 1 288 ? -30.609 -37.969 -2.107 1 94.62 288 GLY A O 1
ATOM 2186 N N . LYS A 1 289 ? -29.625 -37.062 -0.413 1 95.81 289 LYS A N 1
ATOM 2187 C CA . LYS A 1 289 ? -30.438 -35.844 -0.485 1 95.81 289 LYS A CA 1
ATOM 2188 C C . LYS A 1 289 ? -29.812 -34.812 -1.414 1 95.81 289 LYS A C 1
ATOM 2190 O O . LYS A 1 289 ? -28.594 -34.625 -1.4 1 95.81 289 LYS A O 1
ATOM 2195 N N . VAL A 1 290 ? -30.641 -34.25 -2.268 1 95.56 290 VAL A N 1
ATOM 2196 C CA . VAL A 1 290 ? -30.234 -33.125 -3.084 1 95.56 290 VAL A CA 1
ATOM 2197 C C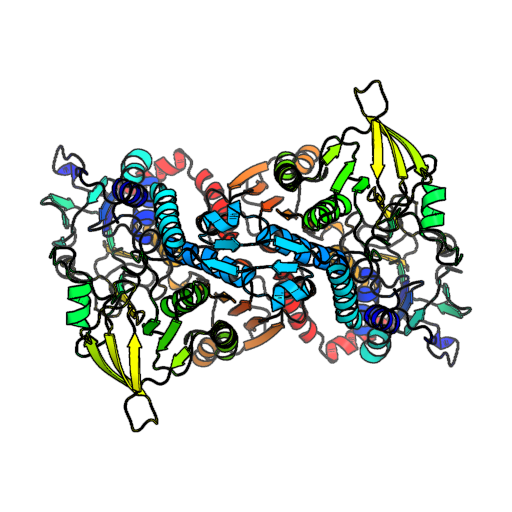 . VAL A 1 290 ? -30.812 -31.844 -2.516 1 95.56 290 VAL A C 1
ATOM 2199 O O . VAL A 1 290 ? -32.031 -31.734 -2.34 1 95.56 290 VAL A O 1
ATOM 2202 N N . LEU A 1 291 ? -30.016 -30.922 -2.242 1 95.81 291 LEU A N 1
ATOM 2203 C CA . LEU A 1 291 ? -30.438 -29.672 -1.615 1 95.81 291 LEU A CA 1
ATOM 2204 C C . LEU A 1 291 ? -31.094 -28.75 -2.637 1 95.81 291 LEU A C 1
ATOM 2206 O O . LEU A 1 291 ? -31.062 -29.016 -3.838 1 95.81 291 LEU A O 1
ATOM 2210 N N . GLU A 1 292 ? -31.609 -27.609 -2.174 1 93.88 292 GLU A N 1
ATOM 2211 C CA . GLU A 1 292 ? -32.344 -26.672 -3.016 1 93.88 292 GLU A CA 1
ATOM 2212 C C . GLU A 1 292 ? -31.453 -26.062 -4.086 1 93.88 292 GLU A C 1
ATOM 2214 O O . GLU A 1 292 ? -31.906 -25.75 -5.184 1 93.88 292 GLU A O 1
ATOM 2219 N N . ASN A 1 293 ? -30.219 -26.016 -3.77 1 93.56 293 ASN A N 1
ATOM 2220 C CA . ASN A 1 293 ? -29.281 -25.422 -4.727 1 93.56 293 ASN A CA 1
ATOM 2221 C C . ASN A 1 293 ? -28.859 -26.438 -5.789 1 93.56 293 ASN A C 1
ATOM 2223 O O . ASN A 1 293 ? -28.094 -26.094 -6.691 1 93.56 293 ASN A O 1
ATOM 2227 N N . GLY A 1 294 ? -29.297 -27.578 -5.664 1 93.31 294 GLY A N 1
ATOM 2228 C CA . GLY A 1 294 ? -29.047 -28.594 -6.676 1 93.31 294 GLY A CA 1
ATOM 2229 C C . GLY A 1 294 ? -27.859 -29.484 -6.355 1 93.31 294 GLY A C 1
ATOM 2230 O O . GLY A 1 294 ? -27.609 -30.469 -7.043 1 93.31 294 GLY A O 1
ATOM 2231 N N . TYR A 1 295 ? -27.141 -29.219 -5.254 1 95.25 295 TYR A N 1
ATOM 2232 C CA . TYR A 1 295 ? -25.969 -30.016 -4.895 1 95.25 295 TYR A CA 1
ATOM 2233 C C . TYR A 1 295 ? -26.359 -31.156 -3.959 1 95.25 295 TYR A C 1
ATOM 2235 O O . TYR A 1 295 ? -27.203 -30.984 -3.08 1 95.25 295 TYR A O 1
ATOM 2243 N N . PRO A 1 296 ? -25.781 -32.281 -4.199 1 96.12 296 PRO A N 1
ATOM 2244 C CA . PRO A 1 296 ? -26.016 -33.375 -3.254 1 96.12 296 PRO A CA 1
ATOM 2245 C C . PRO A 1 296 ? -25.406 -33.094 -1.883 1 96.12 296 PRO A C 1
ATOM 2247 O O . PRO A 1 296 ? -24.297 -32.562 -1.793 1 96.12 296 PRO A O 1
ATOM 2250 N N . GLU A 1 297 ? -26.109 -33.5 -0.87 1 97.5 297 GLU A N 1
ATOM 2251 C CA . GLU A 1 297 ? -25.609 -33.344 0.496 1 97.5 297 GLU A CA 1
ATOM 2252 C C . GLU A 1 297 ? -24.594 -34.438 0.818 1 97.5 297 GLU A C 1
ATOM 2254 O O . GLU A 1 297 ? -24.766 -35.594 0.434 1 97.5 297 GLU A O 1
ATOM 2259 N N . MET A 1 298 ? -23.531 -34.094 1.481 1 98.44 298 MET A N 1
ATOM 2260 C CA . MET A 1 298 ? -22.5 -35 1.931 1 98.44 298 MET A CA 1
ATOM 2261 C C . MET A 1 298 ? -22.422 -35.031 3.453 1 98.44 298 MET A C 1
ATOM 2263 O O . MET A 1 298 ? -22.719 -34.031 4.109 1 98.44 298 MET A O 1
ATOM 2267 N N . LYS A 1 299 ? -22.156 -36.156 3.936 1 98.5 299 LYS A N 1
ATOM 2268 C CA . LYS A 1 299 ? -21.906 -36.375 5.359 1 98.5 299 LYS A CA 1
ATOM 2269 C C . LYS A 1 299 ? -20.438 -36.688 5.617 1 98.5 299 LYS A C 1
ATOM 2271 O O . LYS A 1 299 ? -19.891 -37.656 5.07 1 98.5 299 LYS A O 1
ATOM 2276 N N . LEU A 1 300 ? -19.734 -35.844 6.371 1 98.44 300 LEU A N 1
ATOM 2277 C CA . LEU A 1 300 ? -18.344 -36.062 6.766 1 98.44 300 LEU A CA 1
ATOM 2278 C C . LEU A 1 300 ? -18.25 -36.5 8.227 1 98.44 300 LEU A C 1
ATOM 2280 O O . LEU A 1 300 ? -18.828 -35.844 9.102 1 98.44 300 LEU A O 1
ATOM 2284 N N . THR A 1 301 ? -17.625 -37.562 8.469 1 98.12 301 THR A N 1
ATOM 2285 C CA . THR A 1 301 ? -17.375 -38.062 9.82 1 98.12 301 THR A CA 1
ATOM 2286 C C . THR A 1 301 ? -15.898 -37.938 10.172 1 98.12 301 THR A C 1
ATOM 2288 O O . THR A 1 301 ? -15.039 -38.438 9.438 1 98.12 301 THR A O 1
ATOM 2291 N N . LEU A 1 302 ? -15.664 -37.25 11.227 1 97.38 302 LEU A N 1
ATOM 2292 C CA . LEU A 1 302 ? -14.281 -37.062 11.648 1 97.38 302 LEU A CA 1
ATOM 2293 C C . LEU A 1 302 ? -14.133 -37.344 13.148 1 97.38 302 LEU A C 1
ATOM 2295 O O . LEU A 1 302 ? -15.133 -37.406 13.867 1 97.38 302 LEU A O 1
ATOM 2299 N N . GLN A 1 303 ? -12.922 -37.562 13.531 1 97.19 303 GLN A N 1
ATOM 2300 C CA . GLN A 1 303 ? -12.57 -37.688 14.938 1 97.19 303 GLN A CA 1
ATOM 2301 C C . GLN A 1 303 ? -11.656 -36.562 15.391 1 97.19 303 GLN A C 1
ATOM 2303 O O . GLN A 1 303 ? -10.609 -36.312 14.789 1 97.19 303 GLN A O 1
ATOM 2308 N N . GLU A 1 304 ? -12.125 -35.844 16.312 1 96.19 304 GLU A N 1
ATOM 2309 C CA . GLU A 1 304 ? -11.328 -34.75 16.859 1 96.19 304 GLU A CA 1
ATOM 2310 C C . GLU A 1 304 ? -10.594 -35.188 18.125 1 96.19 304 GLU A C 1
ATOM 2312 O O . GLU A 1 304 ? -11.086 -36.031 18.875 1 96.19 304 GLU A O 1
ATOM 2317 N N . LYS A 1 305 ? -9.508 -34.594 18.344 1 94.56 305 LYS A N 1
ATOM 2318 C CA . LYS A 1 305 ? -8.758 -34.906 19.562 1 94.56 305 LYS A CA 1
ATOM 2319 C C . LYS A 1 305 ? -9.562 -34.562 20.797 1 94.56 305 LYS A C 1
ATOM 2321 O O . LYS A 1 305 ? -10.141 -33.469 20.891 1 94.56 305 LYS A O 1
ATOM 2326 N N . GLY A 1 306 ? -9.586 -35.438 21.75 1 90.12 306 GLY A N 1
ATOM 2327 C CA . GLY A 1 306 ? -10.219 -35.188 23.031 1 90.12 306 GLY A CA 1
ATOM 2328 C C . GLY A 1 306 ? -11.711 -35.5 23.031 1 90.12 306 GLY A C 1
ATOM 2329 O O . GLY A 1 306 ? -12.352 -35.5 24.094 1 90.12 306 GLY A O 1
ATOM 2330 N N . ASN A 1 307 ? -12.289 -35.719 21.844 1 89.94 307 ASN A N 1
ATOM 2331 C CA . ASN A 1 307 ? -13.703 -36.094 21.766 1 89.94 307 ASN A CA 1
ATOM 2332 C C . ASN A 1 307 ? -13.898 -37.594 21.75 1 89.94 307 ASN A C 1
ATOM 2334 O O . ASN A 1 307 ? -13.148 -38.312 21.094 1 89.94 307 ASN A O 1
ATOM 2338 N N . TYR A 1 308 ? -14.805 -38.094 22.422 1 89.69 308 TYR A N 1
ATOM 2339 C CA . TYR A 1 308 ? -15.078 -39.531 22.469 1 89.69 308 TYR A CA 1
ATOM 2340 C C . TYR A 1 308 ? -15.938 -39.938 21.281 1 89.69 308 TYR A C 1
ATOM 2342 O O . TYR A 1 308 ? -15.703 -41 20.672 1 89.69 308 TYR A O 1
ATOM 2350 N N . GLU A 1 309 ? -16.859 -39.062 20.938 1 94 309 GLU A N 1
ATOM 2351 C CA . GLU A 1 309 ? -17.75 -39.375 19.812 1 94 309 GLU A CA 1
ATOM 2352 C C . GLU A 1 309 ? -17.312 -38.656 18.547 1 94 309 GLU A C 1
ATOM 2354 O O . GLU A 1 309 ? -16.766 -37.531 18.609 1 94 309 GLU A O 1
ATOM 2359 N N . PRO A 1 310 ? -17.547 -39.344 17.484 1 96 310 PRO A N 1
ATOM 2360 C CA . PRO A 1 310 ? -17.188 -38.719 16.219 1 96 310 PRO A CA 1
ATOM 2361 C C . PRO A 1 310 ? -18 -37.438 15.953 1 96 310 PRO A C 1
ATOM 2363 O O . PRO A 1 310 ? -19.141 -37.344 16.406 1 96 310 PRO A O 1
ATOM 2366 N N . THR A 1 311 ? -17.297 -36.531 15.328 1 96.06 311 THR A N 1
ATOM 2367 C CA . THR A 1 311 ? -17.969 -35.344 14.844 1 96.06 311 THR A CA 1
ATOM 2368 C C . THR A 1 311 ? -18.562 -35.562 13.453 1 96.06 311 THR A C 1
ATOM 2370 O O . THR A 1 311 ? -17.875 -36.094 12.57 1 96.06 311 THR A O 1
ATOM 2373 N N . VAL A 1 312 ? -19.812 -35.188 13.289 1 97.81 312 VAL A N 1
ATOM 2374 C CA . VAL A 1 312 ? -20.484 -35.344 12 1 97.81 312 VAL A CA 1
ATOM 2375 C C . VAL A 1 312 ? -20.859 -33.969 11.445 1 97.81 312 VAL A C 1
ATOM 2377 O O . VAL A 1 312 ? -21.469 -33.156 12.148 1 97.81 312 VAL A O 1
ATOM 2380 N N . LEU A 1 313 ? -20.453 -33.75 10.234 1 98.12 313 LEU A N 1
ATOM 2381 C CA . LEU A 1 313 ? -20.781 -32.5 9.539 1 98.12 313 LEU A CA 1
ATOM 2382 C C . LEU A 1 313 ? -21.562 -32.781 8.258 1 98.12 313 LEU A C 1
ATOM 2384 O O . LEU A 1 313 ? -21.266 -33.75 7.555 1 98.12 313 LEU A O 1
ATOM 2388 N N . TYR A 1 314 ? -22.547 -31.984 7.984 1 98.31 314 TYR A N 1
ATOM 2389 C CA . TYR A 1 314 ? -23.266 -32.031 6.719 1 98.31 314 TYR A CA 1
ATOM 2390 C C . TYR A 1 314 ? -22.922 -30.828 5.852 1 98.31 314 TYR A C 1
ATOM 2392 O O . TYR A 1 314 ? -22.797 -29.703 6.348 1 98.31 314 TYR A O 1
ATOM 2400 N N . CYS A 1 315 ? -22.656 -31.094 4.613 1 98.5 315 CYS A N 1
ATOM 2401 C CA . CYS A 1 315 ? -22.297 -30.031 3.693 1 98.5 315 CYS A CA 1
ATOM 2402 C C . CYS A 1 315 ? -22.656 -30.391 2.258 1 98.5 315 CYS A C 1
ATOM 2404 O O . CYS A 1 315 ? -22.969 -31.547 1.966 1 98.5 315 CYS A O 1
ATOM 2406 N N . ASP A 1 316 ? -22.703 -29.438 1.417 1 97.94 316 ASP A N 1
ATOM 2407 C CA . ASP A 1 316 ? -22.953 -29.688 0.001 1 97.94 316 ASP A CA 1
ATOM 2408 C C . ASP A 1 316 ? -21.734 -29.344 -0.847 1 97.94 316 ASP A C 1
ATOM 2410 O O . ASP A 1 316 ? -21.75 -29.5 -2.068 1 97.94 316 ASP A O 1
ATOM 2414 N N . ALA A 1 317 ? -20.641 -28.906 -0.24 1 98.25 317 ALA A N 1
ATOM 2415 C CA . ALA A 1 317 ? -19.375 -28.672 -0.925 1 98.25 317 ALA A CA 1
ATOM 2416 C C . ALA A 1 317 ? -18.188 -28.953 -0.004 1 98.25 317 ALA A C 1
ATOM 2418 O O . ALA A 1 317 ? -18.25 -28.641 1.189 1 98.25 317 ALA A O 1
ATOM 2419 N N . VAL A 1 318 ? -17.125 -29.516 -0.52 1 98.56 318 VAL A N 1
ATOM 2420 C CA . VAL A 1 318 ? -15.875 -29.75 0.197 1 98.56 318 VAL A CA 1
ATOM 2421 C C . VAL A 1 318 ? -14.695 -29.234 -0.63 1 98.56 318 VAL A C 1
ATOM 2423 O O . VAL A 1 318 ? -14.555 -29.594 -1.802 1 98.56 318 VAL A O 1
ATOM 2426 N N . LEU A 1 319 ? -13.914 -28.344 -0.093 1 98.62 319 LEU A N 1
ATOM 2427 C CA . LEU A 1 319 ? -12.664 -27.906 -0.694 1 98.62 319 LEU A CA 1
ATOM 2428 C C . LEU A 1 319 ? -11.469 -28.578 -0.021 1 98.62 319 LEU A C 1
ATOM 2430 O O . LEU A 1 319 ? -11.242 -28.391 1.178 1 98.62 319 LEU A O 1
ATOM 2434 N N . ILE A 1 320 ? -10.773 -29.344 -0.773 1 98.19 320 ILE A N 1
ATOM 2435 C CA . ILE A 1 320 ? -9.57 -30 -0.273 1 98.19 320 ILE A CA 1
ATOM 2436 C C . ILE A 1 320 ? -8.352 -29.125 -0.532 1 98.19 320 ILE A C 1
ATOM 2438 O O . ILE A 1 320 ? -7.863 -29.031 -1.662 1 98.19 320 ILE A O 1
ATOM 2442 N N . ALA A 1 321 ? -7.855 -28.516 0.495 1 97.06 321 ALA A N 1
ATOM 2443 C CA . ALA A 1 321 ? -6.648 -27.688 0.47 1 97.06 321 ALA A CA 1
ATOM 2444 C C . ALA A 1 321 ? -5.586 -28.234 1.415 1 97.06 321 ALA A C 1
ATOM 2446 O O . ALA A 1 321 ? -5.059 -27.516 2.262 1 97.06 321 ALA A O 1
ATOM 2447 N N . ALA A 1 322 ? -5.23 -29.469 1.197 1 93.19 322 ALA A N 1
ATOM 2448 C CA . ALA A 1 322 ? -4.414 -30.219 2.146 1 93.19 322 ALA A CA 1
ATOM 2449 C C . ALA A 1 322 ? -2.98 -30.359 1.644 1 93.19 322 ALA A C 1
ATOM 2451 O O . ALA A 1 322 ? -2.25 -31.25 2.076 1 93.19 322 ALA A O 1
ATOM 2452 N N . GLY A 1 323 ? -2.631 -29.562 0.707 1 91.31 323 GLY A N 1
ATOM 2453 C CA . GLY A 1 323 ? -1.263 -29.609 0.215 1 91.31 323 GLY A CA 1
ATOM 2454 C C . GLY A 1 323 ? -1.172 -29.906 -1.27 1 91.31 323 GLY A C 1
ATOM 2455 O O . GLY A 1 323 ? -2.18 -30.219 -1.908 1 91.31 323 GLY A O 1
ATOM 2456 N N . ARG A 1 324 ? 0.027 -29.766 -1.798 1 94.12 324 ARG A N 1
ATOM 2457 C CA . ARG A 1 324 ? 0.314 -30 -3.209 1 94.12 324 ARG A CA 1
ATOM 2458 C C . ARG A 1 324 ? 1.549 -30.875 -3.381 1 94.12 324 ARG A C 1
ATOM 2460 O O . ARG A 1 324 ? 2.432 -30.891 -2.521 1 94.12 324 ARG A O 1
ATOM 2467 N N . ALA A 1 325 ? 1.594 -31.609 -4.445 1 95.69 325 ALA A N 1
ATOM 2468 C CA . ALA A 1 325 ? 2.725 -32.469 -4.785 1 95.69 325 ALA A CA 1
ATOM 2469 C C . ALA A 1 325 ? 3.299 -32.094 -6.152 1 95.69 325 ALA A C 1
ATOM 2471 O O . ALA A 1 325 ? 2.576 -31.625 -7.027 1 95.69 325 ALA A O 1
ATOM 2472 N N . PRO A 1 326 ? 4.637 -32.281 -6.324 1 97.5 326 PRO A N 1
ATOM 2473 C CA . PRO A 1 326 ? 5.25 -31.969 -7.613 1 97.5 326 PRO A CA 1
ATOM 2474 C C . PRO A 1 326 ? 4.832 -32.938 -8.727 1 97.5 326 PRO A C 1
ATOM 2476 O O . PRO A 1 326 ? 4.68 -34.125 -8.484 1 97.5 326 PRO A O 1
ATOM 2479 N N . ASN A 1 327 ? 4.625 -32.438 -9.93 1 97.06 327 ASN A N 1
ATOM 2480 C CA . ASN A 1 327 ? 4.32 -33.25 -11.109 1 97.06 327 ASN A CA 1
ATOM 2481 C C . ASN A 1 327 ? 5.578 -33.875 -11.695 1 97.06 327 ASN A C 1
ATOM 2483 O O . ASN A 1 327 ? 6.211 -33.281 -12.578 1 97.06 327 ASN A O 1
ATOM 2487 N N . VAL A 1 328 ? 5.891 -35.125 -11.227 1 97.62 328 VAL A N 1
ATOM 2488 C CA . VAL A 1 328 ? 7.113 -35.781 -11.703 1 97.62 328 VAL A CA 1
ATOM 2489 C C . VAL A 1 328 ? 6.781 -37.094 -12.398 1 97.62 328 VAL A C 1
ATOM 2491 O O . VAL A 1 328 ? 7.676 -37.812 -12.852 1 97.62 328 VAL A O 1
ATOM 2494 N N . SER A 1 329 ? 5.496 -37.375 -12.602 1 94.38 329 SER A N 1
ATOM 2495 C CA . SER A 1 329 ? 5.09 -38.656 -13.188 1 94.38 329 SER A CA 1
ATOM 2496 C C . SER A 1 329 ? 4.75 -38.5 -14.672 1 94.38 329 SER A C 1
ATOM 2498 O O . SER A 1 329 ? 4.328 -37.406 -15.102 1 94.38 329 SER A O 1
ATOM 2500 N N . GLY A 1 330 ? 4.965 -39.531 -15.359 1 93.56 330 GLY A N 1
ATOM 2501 C CA . GLY A 1 330 ? 4.469 -39.562 -16.734 1 93.56 330 GLY A CA 1
ATOM 2502 C C . GLY A 1 330 ? 5.441 -39 -17.734 1 93.56 330 GLY A C 1
ATOM 2503 O O . GLY A 1 330 ? 5.152 -38.969 -18.938 1 93.56 330 GLY A O 1
ATOM 2504 N N . MET A 1 331 ? 6.684 -38.562 -17.344 1 96.88 331 MET A N 1
ATOM 2505 C CA . MET A 1 331 ? 7.629 -37.906 -18.25 1 96.88 331 MET A CA 1
ATOM 2506 C C . MET A 1 331 ? 8.812 -38.812 -18.531 1 96.88 331 MET A C 1
ATOM 2508 O O . MET A 1 331 ? 9.641 -38.531 -19.391 1 96.88 331 MET A O 1
ATOM 2512 N N . ASN A 1 332 ? 8.891 -40.062 -17.969 1 98.12 332 ASN A N 1
ATOM 2513 C CA . ASN A 1 332 ? 10.023 -40.969 -18.141 1 98.12 332 ASN A CA 1
ATOM 2514 C C . ASN A 1 332 ? 11.344 -40.281 -17.797 1 98.12 332 ASN A C 1
ATOM 2516 O O . ASN A 1 332 ? 12.273 -40.281 -18.609 1 98.12 332 ASN A O 1
ATOM 2520 N N . LEU A 1 333 ? 11.352 -39.656 -16.578 1 98.62 333 LEU A N 1
ATOM 2521 C CA . LEU A 1 333 ? 12.523 -38.906 -16.125 1 98.62 333 LEU A CA 1
ATOM 25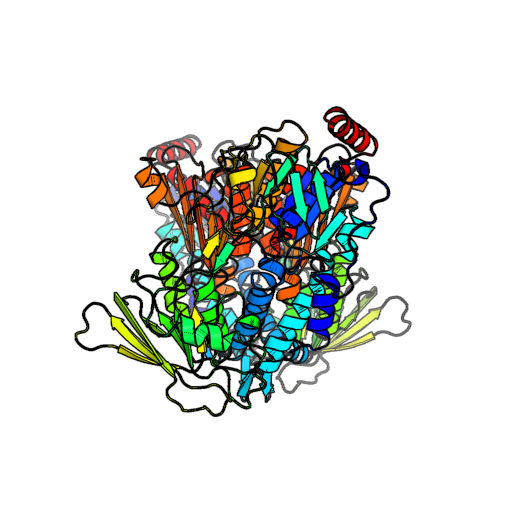22 C C . LEU A 1 333 ? 13.734 -39.812 -16.031 1 98.62 333 LEU A C 1
ATOM 2524 O O . LEU A 1 333 ? 14.875 -39.375 -16.172 1 98.62 333 LEU A O 1
ATOM 2528 N N . GLU A 1 334 ? 13.523 -41.094 -15.867 1 98 334 GLU A N 1
ATOM 2529 C CA . GLU A 1 334 ? 14.602 -42.062 -15.758 1 98 334 GLU A CA 1
ATOM 2530 C C . GLU A 1 334 ? 15.406 -42.125 -17.047 1 98 334 GLU A C 1
ATOM 2532 O O . GLU A 1 334 ? 16.641 -42.219 -17.016 1 98 334 GLU A O 1
ATOM 2537 N N . ALA A 1 335 ? 14.719 -42.094 -18.156 1 98.31 335 ALA A N 1
ATOM 2538 C CA . ALA A 1 335 ? 15.383 -42.125 -19.453 1 98.31 335 ALA A CA 1
ATOM 2539 C C . ALA A 1 335 ? 16.328 -40.938 -19.641 1 98.31 335 ALA A C 1
ATOM 2541 O O . ALA A 1 335 ? 17.328 -41.062 -20.344 1 98.31 335 ALA A O 1
ATOM 2542 N N . ALA A 1 336 ? 16.031 -39.875 -19 1 98.5 336 ALA A N 1
ATOM 2543 C CA . ALA A 1 336 ? 16.844 -38.656 -19.094 1 98.5 336 ALA A CA 1
ATOM 2544 C C . ALA A 1 336 ? 17.906 -38.625 -18 1 98.5 336 ALA A C 1
ATOM 2546 O O . ALA A 1 336 ? 18.688 -37.656 -17.922 1 98.5 336 ALA A O 1
ATOM 2547 N N . LYS A 1 337 ? 17.906 -39.625 -17.109 1 98.56 337 LYS A N 1
ATOM 2548 C CA . LYS A 1 337 ? 18.812 -39.719 -15.961 1 98.56 337 LYS A CA 1
ATOM 2549 C C . LYS A 1 337 ? 18.609 -38.531 -15.008 1 98.56 337 LYS A C 1
ATOM 2551 O O . LYS A 1 337 ? 19.578 -37.969 -14.516 1 98.56 337 LYS A O 1
ATOM 2556 N N . VAL A 1 338 ? 17.375 -38.156 -14.812 1 98.75 338 VAL A N 1
ATOM 2557 C CA . VAL A 1 338 ? 17 -37.125 -13.859 1 98.75 338 VAL A CA 1
ATOM 2558 C C . VAL A 1 338 ? 16.5 -37.75 -12.57 1 98.75 338 VAL A C 1
ATOM 2560 O O . VAL A 1 338 ? 15.547 -38.562 -12.586 1 98.75 338 VAL A O 1
ATOM 2563 N N . GLN A 1 339 ? 17.141 -37.438 -11.461 1 98.56 339 GLN A N 1
ATOM 2564 C CA . GLN A 1 339 ? 16.719 -37.938 -10.156 1 98.56 339 GLN A CA 1
ATOM 2565 C C . GLN A 1 339 ? 15.508 -37.156 -9.633 1 98.56 339 GLN A C 1
ATOM 2567 O O . GLN A 1 339 ? 15.438 -35.938 -9.797 1 98.56 339 GLN A O 1
ATOM 2572 N N . PHE A 1 340 ? 14.523 -37.844 -9.062 1 98.38 340 PHE A N 1
ATOM 2573 C CA . PHE A 1 340 ? 13.32 -37.219 -8.547 1 98.38 340 PHE A CA 1
ATOM 2574 C C . PHE A 1 340 ? 12.688 -38.062 -7.449 1 98.38 340 PHE A C 1
ATOM 2576 O O . PHE A 1 340 ? 13.094 -39.219 -7.23 1 98.38 340 PHE A O 1
ATOM 2583 N N . ASP A 1 341 ? 11.805 -37.5 -6.684 1 95.94 341 ASP A N 1
ATOM 2584 C CA . ASP A 1 341 ? 10.914 -38.219 -5.789 1 95.94 341 ASP A CA 1
ATOM 2585 C C . ASP A 1 341 ? 9.539 -37.562 -5.715 1 95.94 341 ASP A C 1
ATOM 2587 O O . ASP A 1 341 ? 9.352 -36.469 -6.234 1 95.94 341 ASP A O 1
ATOM 2591 N N . LYS A 1 342 ? 8.672 -38.219 -5.121 1 93.44 342 LYS A N 1
ATOM 2592 C CA . LYS A 1 342 ? 7.277 -37.781 -5.148 1 93.44 342 LYS A CA 1
ATOM 2593 C C . LYS A 1 342 ? 7.027 -36.656 -4.148 1 93.44 342 LYS A C 1
ATOM 2595 O O . LYS A 1 342 ? 6 -36 -4.215 1 93.44 342 LYS A O 1
ATOM 2600 N N . LYS A 1 343 ? 7.898 -36.438 -3.312 1 91.44 343 LYS A N 1
ATOM 2601 C CA . LYS A 1 343 ? 7.715 -35.406 -2.277 1 91.44 343 LYS A CA 1
ATOM 2602 C C . LYS A 1 343 ? 8.438 -34.125 -2.639 1 91.44 343 LYS A C 1
ATOM 2604 O O . LYS A 1 343 ? 7.812 -33.062 -2.725 1 91.44 343 LYS A O 1
ATOM 2609 N N . MET A 1 344 ? 9.656 -34.219 -2.998 1 93.31 344 MET A N 1
ATOM 2610 C CA . MET A 1 344 ? 10.484 -33.031 -3.256 1 93.31 344 MET A CA 1
ATOM 2611 C C . MET A 1 344 ? 10.438 -32.656 -4.73 1 93.31 344 MET A C 1
ATOM 2613 O O . MET A 1 344 ? 10.766 -31.531 -5.098 1 93.31 344 MET A O 1
ATOM 2617 N N . GLY A 1 345 ? 10.039 -33.656 -5.551 1 97.94 345 GLY A N 1
ATOM 2618 C CA . GLY A 1 345 ? 10.016 -33.438 -6.984 1 97.94 345 GLY A CA 1
ATOM 2619 C C . GLY A 1 345 ? 11.352 -33.688 -7.66 1 97.94 345 GLY A C 1
ATOM 2620 O O . GLY A 1 345 ? 12.047 -34.656 -7.309 1 97.94 345 GLY A O 1
ATOM 2621 N N . VAL A 1 346 ? 11.609 -32.906 -8.656 1 98.56 346 VAL A N 1
ATOM 2622 C CA . VAL A 1 346 ? 12.883 -33.031 -9.359 1 98.56 346 VAL A CA 1
ATOM 2623 C C . VAL A 1 346 ? 14.023 -32.562 -8.453 1 98.56 346 VAL A C 1
ATOM 2625 O O . VAL A 1 346 ? 13.953 -31.469 -7.871 1 98.56 346 VAL A O 1
ATOM 2628 N N . HIS A 1 347 ? 15.016 -33.438 -8.273 1 98.44 347 HIS A N 1
ATOM 2629 C CA . HIS A 1 347 ? 16.172 -33.062 -7.477 1 98.44 347 HIS A CA 1
ATOM 2630 C C . HIS A 1 347 ? 17.062 -32.094 -8.242 1 98.44 347 HIS A C 1
ATOM 2632 O O . HIS A 1 347 ? 17.531 -32.406 -9.344 1 98.44 347 HIS A O 1
ATOM 2638 N N . VAL A 1 348 ? 17.281 -30.922 -7.695 1 98.44 348 VAL A N 1
ATOM 2639 C CA . VAL A 1 348 ? 18.156 -29.938 -8.328 1 98.44 348 VAL A CA 1
ATOM 2640 C C . VAL A 1 348 ? 19.203 -29.438 -7.316 1 98.44 348 VAL A C 1
ATOM 2642 O O . VAL A 1 348 ? 18.969 -29.484 -6.109 1 98.44 348 VAL A O 1
ATOM 2645 N N . ASN A 1 349 ? 20.375 -29.031 -7.793 1 98.19 349 ASN A N 1
ATOM 2646 C CA . ASN A 1 349 ? 21.344 -28.328 -6.949 1 98.19 349 ASN A CA 1
ATOM 2647 C C . ASN A 1 349 ? 20.984 -26.859 -6.789 1 98.19 349 ASN A C 1
ATOM 2649 O O . ASN A 1 349 ? 19.906 -26.422 -7.223 1 98.19 349 ASN A O 1
ATOM 2653 N N . ASP A 1 350 ? 21.766 -26.094 -6.141 1 98.12 350 ASP A N 1
ATOM 2654 C CA . ASP A 1 350 ? 21.484 -24.688 -5.828 1 98.12 350 ASP A CA 1
ATOM 2655 C C . ASP A 1 350 ? 21.406 -23.844 -7.098 1 98.12 350 ASP A C 1
ATOM 2657 O O . ASP A 1 350 ? 20.859 -22.75 -7.078 1 98.12 350 ASP A O 1
ATOM 2661 N N . ASN A 1 351 ? 21.969 -24.312 -8.188 1 98.38 351 ASN A N 1
ATOM 2662 C CA . ASN A 1 351 ? 21.891 -23.641 -9.484 1 98.38 351 ASN A CA 1
ATOM 2663 C C . ASN A 1 351 ? 20.703 -24.109 -10.297 1 98.38 351 ASN A C 1
ATOM 2665 O O . ASN A 1 351 ? 20.578 -23.781 -11.484 1 98.38 351 ASN A O 1
ATOM 2669 N N . LEU A 1 352 ? 19.844 -24.969 -9.789 1 98.5 352 LEU A N 1
ATOM 2670 C CA . LEU A 1 352 ? 18.609 -25.484 -10.352 1 98.5 352 LEU A CA 1
ATOM 2671 C C . LEU A 1 352 ? 18.891 -26.516 -11.438 1 98.5 352 LEU A C 1
ATOM 2673 O O . LEU A 1 352 ? 18.047 -26.781 -12.297 1 98.5 352 LEU A O 1
ATOM 2677 N N . GLN A 1 353 ? 20.094 -27.047 -11.383 1 98.44 353 GLN A N 1
ATOM 2678 C CA . GLN A 1 353 ? 20.5 -28.094 -12.32 1 98.44 353 GLN A CA 1
ATOM 2679 C C . GLN A 1 353 ? 20.203 -29.484 -11.766 1 98.44 353 GLN A C 1
ATOM 2681 O O . GLN A 1 353 ? 20.438 -29.75 -10.578 1 98.44 353 GLN A O 1
ATOM 2686 N N . THR A 1 354 ? 19.703 -30.406 -12.648 1 98.56 354 THR A N 1
ATOM 2687 C CA . THR A 1 354 ? 19.375 -31.766 -12.234 1 98.56 354 THR A CA 1
ATOM 2688 C C . THR A 1 354 ? 20.609 -32.656 -12.297 1 98.56 354 THR A C 1
ATOM 2690 O O . THR A 1 354 ? 21.719 -32.188 -12.508 1 98.56 354 THR A O 1
ATOM 2693 N N . SER A 1 355 ? 20.344 -33.969 -12.07 1 98.56 355 SER A N 1
ATOM 2694 C CA . SER A 1 355 ? 21.422 -34.938 -12.188 1 98.56 355 SER A CA 1
ATOM 2695 C C . SER A 1 355 ? 21.922 -35.062 -13.625 1 98.56 355 SER A C 1
ATOM 2697 O O . SER A 1 355 ? 23.047 -35.5 -13.867 1 98.56 355 SER A O 1
ATOM 2699 N N . ASN A 1 356 ? 21.047 -34.781 -14.602 1 98.56 356 ASN A N 1
ATOM 2700 C CA . ASN A 1 356 ? 21.484 -34.562 -15.984 1 98.56 356 ASN A CA 1
ATOM 2701 C C . ASN A 1 356 ? 21.922 -33.125 -16.219 1 98.56 356 ASN A C 1
ATOM 2703 O O . ASN A 1 356 ? 21.109 -32.188 -16.188 1 98.56 356 ASN A O 1
ATOM 2707 N N . LYS A 1 357 ? 23.141 -32.875 -16.484 1 97.38 357 LYS A N 1
ATOM 2708 C CA . LYS A 1 357 ? 23.75 -31.547 -16.547 1 97.38 357 LYS A CA 1
ATOM 2709 C C . LYS A 1 357 ? 23.078 -30.688 -17.609 1 97.38 357 LYS A C 1
ATOM 2711 O O . LYS A 1 357 ? 23.188 -29.453 -17.594 1 97.38 357 LYS A O 1
ATOM 2716 N N . ARG A 1 358 ? 22.359 -31.297 -18.5 1 97.75 358 ARG A N 1
ATOM 2717 C CA . ARG A 1 358 ? 21.703 -30.562 -19.578 1 97.75 358 ARG A CA 1
ATOM 2718 C C . ARG A 1 358 ? 20.297 -30.125 -19.141 1 97.75 358 ARG A C 1
ATOM 2720 O O . ARG A 1 358 ? 19.688 -29.266 -19.781 1 97.75 358 ARG A O 1
ATOM 2727 N N . ILE A 1 359 ? 19.828 -30.672 -18.031 1 98.75 359 ILE A N 1
ATOM 2728 C CA . ILE A 1 359 ? 18.422 -30.484 -17.672 1 98.75 359 ILE A CA 1
ATOM 2729 C C . ILE A 1 359 ? 18.328 -29.719 -16.359 1 98.75 359 ILE A C 1
ATOM 2731 O O . ILE A 1 359 ? 19.016 -30.031 -15.391 1 98.75 359 ILE A O 1
ATOM 2735 N N . TYR A 1 360 ? 17.453 -28.719 -16.344 1 98.81 360 TYR A N 1
ATOM 2736 C CA . TYR A 1 360 ? 17.188 -27.891 -15.164 1 98.81 360 TYR A CA 1
ATOM 2737 C C . TYR A 1 360 ? 15.758 -28.109 -14.664 1 98.81 360 TYR A C 1
ATOM 2739 O O . TYR A 1 360 ? 14.883 -28.531 -15.43 1 98.81 360 TYR A O 1
ATOM 2747 N N . GLY A 1 361 ? 15.547 -27.969 -13.344 1 98.75 361 GLY A N 1
ATOM 2748 C CA . GLY A 1 361 ? 14.227 -27.828 -12.758 1 98.75 361 GLY A CA 1
ATOM 2749 C C . GLY A 1 361 ? 13.875 -26.391 -12.391 1 98.75 361 GLY A C 1
ATOM 2750 O O . GLY A 1 361 ? 14.742 -25.641 -11.953 1 98.75 361 GLY A O 1
ATOM 2751 N N . VAL A 1 362 ? 12.602 -26.078 -12.484 1 98.44 362 VAL A N 1
ATOM 2752 C CA . VAL A 1 362 ? 12.234 -24.688 -12.211 1 98.44 362 VAL A CA 1
ATOM 2753 C C . VAL A 1 362 ? 10.781 -24.625 -11.734 1 98.44 362 VAL A C 1
ATOM 2755 O O . VAL A 1 362 ? 9.906 -25.281 -12.305 1 98.44 362 VAL A O 1
ATOM 2758 N N . GLY A 1 363 ? 10.539 -23.844 -10.633 1 97.88 363 GLY A N 1
ATOM 2759 C CA . GLY A 1 363 ? 9.195 -23.641 -10.102 1 97.88 363 GLY A CA 1
ATOM 2760 C C . GLY A 1 363 ? 8.789 -24.688 -9.094 1 97.88 363 GLY A C 1
ATOM 2761 O O . GLY A 1 363 ? 9.633 -25.234 -8.375 1 97.88 363 GLY A O 1
ATOM 2762 N N . ASP A 1 364 ? 7.52 -24.969 -9.031 1 97.25 364 ASP A N 1
ATOM 2763 C CA . ASP A 1 364 ? 6.922 -25.781 -7.98 1 97.25 364 ASP A CA 1
ATOM 2764 C C . ASP A 1 364 ? 7.383 -27.234 -8.07 1 97.25 364 ASP A C 1
ATOM 2766 O O . ASP A 1 364 ? 7.324 -27.984 -7.09 1 97.25 364 ASP A O 1
ATOM 2770 N N . VAL A 1 365 ? 7.844 -27.656 -9.227 1 98.44 365 VAL A N 1
ATOM 2771 C CA . VAL A 1 365 ? 8.211 -29.062 -9.422 1 98.44 365 VAL A CA 1
ATOM 2772 C C . VAL A 1 365 ? 9.469 -29.375 -8.617 1 98.44 365 VAL A C 1
ATOM 2774 O O . VAL A 1 365 ? 9.758 -30.547 -8.336 1 98.44 365 VAL A O 1
ATOM 2777 N N . CYS A 1 366 ? 10.219 -28.328 -8.188 1 98 366 CYS A N 1
ATOM 2778 C CA . CYS A 1 366 ? 11.508 -28.609 -7.566 1 98 366 CYS A CA 1
ATOM 2779 C C . CYS A 1 366 ? 11.789 -27.641 -6.426 1 98 366 CYS A C 1
ATOM 2781 O O . CYS A 1 366 ? 12.938 -27.484 -6.012 1 98 366 CYS A O 1
ATOM 2783 N N . SER A 1 367 ? 10.766 -26.922 -5.926 1 94.56 367 SER A N 1
ATOM 2784 C CA . SER A 1 367 ? 11.031 -25.875 -4.93 1 94.56 367 SER A CA 1
ATOM 2785 C C . SER A 1 367 ? 10.008 -25.922 -3.803 1 94.56 367 SER A C 1
ATOM 2787 O O . SER A 1 367 ? 8.859 -26.328 -4.012 1 94.56 367 SER A O 1
ATOM 2789 N N . ASP A 1 368 ? 10.43 -25.438 -2.656 1 90.69 368 ASP A N 1
ATOM 2790 C CA . ASP A 1 368 ? 9.523 -25.297 -1.521 1 90.69 368 ASP A CA 1
ATOM 2791 C C . ASP A 1 368 ? 8.719 -24.016 -1.621 1 90.69 368 ASP A C 1
ATOM 2793 O O . ASP A 1 368 ? 7.707 -23.844 -0.933 1 90.69 368 ASP A O 1
ATOM 2797 N N . PHE A 1 369 ? 9.156 -23.062 -2.373 1 92.62 369 PHE A N 1
ATOM 2798 C CA . PHE A 1 369 ? 8.445 -21.812 -2.602 1 92.62 369 PHE A CA 1
ATOM 2799 C C . PHE A 1 369 ? 7.449 -21.953 -3.744 1 92.62 369 PHE A C 1
ATOM 2801 O O . PHE A 1 369 ? 7.793 -21.719 -4.906 1 92.62 369 PHE A O 1
ATOM 2808 N N . LYS A 1 370 ? 6.293 -22.25 -3.369 1 93.12 370 LYS A N 1
ATOM 2809 C CA . LYS A 1 370 ? 5.25 -22.484 -4.363 1 93.12 370 LYS A CA 1
ATOM 2810 C C . LYS A 1 370 ? 4.508 -21.203 -4.711 1 93.12 370 LYS A C 1
ATOM 2812 O O . LYS A 1 370 ? 3.283 -21.141 -4.598 1 93.12 370 LYS A O 1
ATOM 2817 N N . PHE A 1 371 ? 5.301 -20.156 -5.082 1 95.19 371 PHE A N 1
ATOM 2818 C CA . PHE A 1 371 ? 4.773 -18.844 -5.438 1 95.19 371 PHE A CA 1
ATOM 2819 C C . PHE A 1 371 ? 5.09 -18.516 -6.887 1 95.19 371 PHE A C 1
ATOM 2821 O O . PHE A 1 371 ? 6.172 -18.844 -7.387 1 95.19 371 PHE A O 1
ATOM 2828 N N . THR A 1 372 ? 4.172 -17.812 -7.504 1 96.19 372 THR A N 1
ATOM 2829 C CA . THR A 1 372 ? 4.344 -17.359 -8.883 1 96.19 372 THR A CA 1
ATOM 2830 C C . THR A 1 372 ? 5.613 -16.516 -9.016 1 96.19 372 THR A C 1
ATOM 2832 O O . THR A 1 372 ? 6.387 -16.703 -9.961 1 96.19 372 THR A O 1
ATOM 2835 N N . HIS A 1 373 ? 5.832 -15.648 -8.07 1 97.38 373 HIS A N 1
ATOM 2836 C CA . HIS A 1 373 ? 6.992 -14.766 -8.141 1 97.38 373 HIS A CA 1
ATOM 2837 C C . HIS A 1 373 ? 8.281 -15.531 -7.871 1 97.38 373 HIS A C 1
ATOM 2839 O O . HIS A 1 373 ? 9.344 -15.188 -8.406 1 97.38 373 HIS A O 1
ATOM 2845 N N . ALA A 1 374 ? 8.266 -16.562 -7.086 1 97.25 374 ALA A N 1
ATOM 2846 C CA . ALA A 1 374 ? 9.43 -17.438 -6.938 1 97.25 374 ALA A CA 1
ATOM 2847 C C . ALA A 1 374 ? 9.758 -18.141 -8.25 1 97.25 374 ALA A C 1
ATOM 2849 O O . ALA A 1 374 ? 10.914 -18.203 -8.656 1 97.25 374 ALA A O 1
ATOM 2850 N N . ALA A 1 375 ? 8.727 -18.688 -8.898 1 97.88 375 ALA A N 1
ATOM 2851 C CA . ALA A 1 375 ? 8.883 -19.359 -10.188 1 97.88 375 ALA A CA 1
ATOM 2852 C C . ALA A 1 375 ? 9.484 -18.406 -11.227 1 97.88 375 ALA A C 1
ATOM 2854 O O . ALA A 1 375 ? 10.344 -18.812 -12.016 1 97.88 375 ALA A O 1
ATOM 2855 N N . ASP A 1 376 ? 9.055 -17.188 -11.234 1 97.69 376 ASP A N 1
ATOM 2856 C CA . ASP A 1 376 ? 9.562 -16.172 -12.148 1 97.69 376 ASP A CA 1
ATOM 2857 C C . ASP A 1 376 ? 11.07 -15.984 -11.977 1 97.69 376 ASP A C 1
ATOM 2859 O O . ASP A 1 376 ? 11.828 -16.062 -12.953 1 97.69 376 ASP A O 1
ATOM 2863 N N . PHE A 1 377 ? 11.5 -15.844 -10.789 1 98.19 377 PHE A N 1
ATOM 2864 C CA . PHE A 1 377 ? 12.898 -15.516 -10.555 1 98.19 377 PHE A CA 1
ATOM 2865 C C . PHE A 1 377 ? 13.773 -16.766 -10.664 1 98.19 377 PHE A C 1
ATOM 2867 O O . PHE A 1 377 ? 14.938 -16.672 -11.062 1 98.19 377 PHE A O 1
ATOM 2874 N N . MET A 1 378 ? 13.219 -17.938 -10.383 1 98.31 378 MET A N 1
ATOM 2875 C CA . MET A 1 378 ? 13.914 -19.172 -10.695 1 98.31 378 MET A CA 1
ATOM 2876 C C . MET A 1 378 ? 14.133 -19.312 -12.195 1 98.31 378 MET A C 1
ATOM 2878 O O . MET A 1 378 ? 15.211 -19.719 -12.641 1 98.31 378 MET A O 1
ATOM 2882 N N . ALA A 1 379 ? 13.102 -18.969 -12.953 1 98.5 379 ALA A N 1
ATOM 2883 C CA . ALA A 1 379 ? 13.195 -19.047 -14.406 1 98.5 379 ALA A CA 1
ATOM 2884 C C . ALA A 1 379 ? 14.312 -18.156 -14.938 1 98.5 379 ALA A C 1
ATOM 2886 O O . ALA A 1 379 ? 15.078 -18.547 -15.812 1 98.5 379 ALA A O 1
ATOM 2887 N N . ARG A 1 380 ? 14.391 -16.969 -14.398 1 97.06 380 ARG A N 1
ATOM 2888 C CA . ARG A 1 380 ? 15.445 -16.031 -14.789 1 97.06 380 ARG A CA 1
ATOM 2889 C C . ARG A 1 380 ? 16.828 -16.625 -14.492 1 97.06 380 ARG A C 1
ATOM 2891 O O . ARG A 1 380 ? 17.75 -16.5 -15.305 1 97.06 380 ARG A O 1
ATOM 2898 N N . ALA A 1 381 ? 16.953 -17.266 -13.367 1 97.5 381 ALA A N 1
ATOM 2899 C CA . ALA A 1 381 ? 18.203 -17.906 -12.992 1 97.5 381 ALA A CA 1
ATOM 2900 C C . ALA A 1 381 ? 18.547 -19.047 -13.961 1 97.5 381 ALA A C 1
ATOM 2902 O O . ALA A 1 381 ? 19.688 -19.172 -14.391 1 97.5 381 ALA A O 1
ATOM 2903 N N . VAL A 1 382 ? 17.562 -19.828 -14.312 1 98.12 382 VAL A N 1
ATOM 2904 C CA . VAL A 1 382 ? 17.766 -20.969 -15.195 1 98.12 382 VAL A CA 1
ATOM 2905 C C . VAL A 1 382 ? 18.234 -20.484 -16.562 1 98.12 382 VAL A C 1
ATOM 2907 O O . VAL A 1 382 ? 19.156 -21.078 -17.156 1 98.12 382 VAL A O 1
ATOM 2910 N N . ILE A 1 383 ? 17.641 -19.406 -17.078 1 97.19 383 ILE A N 1
ATOM 2911 C CA . ILE A 1 383 ? 18.031 -18.859 -18.359 1 97.19 383 ILE A CA 1
ATOM 2912 C C . ILE A 1 383 ? 19.516 -18.5 -18.344 1 97.19 383 ILE A C 1
ATOM 2914 O O . ILE A 1 383 ? 20.266 -18.875 -19.25 1 97.19 383 ILE A O 1
ATOM 2918 N N . ARG A 1 384 ? 19.938 -17.859 -17.281 1 95.69 384 ARG A N 1
ATOM 2919 C CA . ARG A 1 384 ? 21.328 -17.422 -17.156 1 95.69 384 ARG A CA 1
ATOM 2920 C C . ARG A 1 384 ? 22.25 -18.625 -17 1 95.69 384 ARG A C 1
ATOM 2922 O O . ARG A 1 384 ? 23.328 -18.688 -17.625 1 95.69 384 ARG A O 1
ATOM 2929 N N . ASN A 1 385 ? 21.875 -19.547 -16.188 1 97.12 385 ASN A N 1
ATOM 2930 C CA . ASN A 1 385 ? 22.703 -20.703 -15.891 1 97.12 385 ASN A CA 1
ATOM 2931 C C . ASN A 1 385 ? 22.797 -21.656 -17.078 1 97.12 385 ASN A C 1
ATOM 2933 O O . ASN A 1 385 ? 23.859 -22.234 -17.328 1 97.12 385 ASN A O 1
ATOM 2937 N N . ALA A 1 386 ? 21.734 -21.844 -17.797 1 96.5 386 ALA A N 1
ATOM 2938 C CA . ALA A 1 386 ? 21.672 -22.828 -18.875 1 96.5 386 ALA A CA 1
ATOM 2939 C C . ALA A 1 386 ? 22.297 -22.281 -20.141 1 96.5 386 ALA A C 1
ATOM 2941 O O . ALA A 1 386 ? 22.969 -23.016 -20.875 1 96.5 386 ALA A O 1
ATOM 2942 N N . LEU A 1 387 ? 22.141 -20.984 -20.406 1 94.56 387 LEU A N 1
ATOM 2943 C CA . LEU A 1 387 ? 22.484 -20.5 -21.734 1 94.56 387 LEU A CA 1
ATOM 2944 C C . LEU A 1 387 ? 23.734 -19.625 -21.688 1 94.56 387 LEU A C 1
ATOM 2946 O O . LEU A 1 387 ? 24.359 -19.375 -22.719 1 94.56 387 LEU A O 1
ATOM 2950 N N . PHE A 1 388 ? 24.141 -19.125 -20.469 1 90.88 388 PHE A N 1
ATOM 2951 C CA . PHE A 1 388 ? 25.234 -18.156 -20.438 1 90.88 388 PHE A CA 1
ATOM 2952 C C . PHE A 1 388 ? 26.234 -18.531 -19.359 1 90.88 388 PHE A C 1
ATOM 2954 O O . PHE A 1 388 ? 26.938 -17.672 -18.828 1 90.88 388 PHE A O 1
ATOM 2961 N N . PHE A 1 389 ? 26.234 -19.703 -18.938 1 86.38 389 PHE A N 1
ATOM 2962 C CA . PHE A 1 389 ? 27.203 -20.219 -17.969 1 86.38 389 PHE A CA 1
ATOM 2963 C C . PHE A 1 389 ? 27.125 -19.453 -16.656 1 86.38 389 PHE A C 1
ATOM 2965 O O . PHE A 1 389 ? 28.141 -19.203 -16.016 1 86.38 389 PHE A O 1
ATOM 2972 N N . GLY A 1 390 ? 25.891 -19.031 -16.453 1 88.69 390 GLY A N 1
ATOM 2973 C CA . GLY A 1 390 ? 25.672 -18.328 -15.203 1 88.69 390 GLY A CA 1
ATOM 2974 C C . GLY A 1 390 ? 25.812 -19.234 -13.984 1 88.69 390 GLY A C 1
ATOM 2975 O O . GLY A 1 390 ? 25.953 -20.453 -14.125 1 88.69 390 GLY A O 1
ATOM 2976 N N . LYS A 1 391 ? 25.859 -18.547 -12.781 1 93.69 391 LYS A N 1
ATOM 2977 C CA . LYS A 1 391 ? 25.984 -19.281 -11.523 1 93.69 391 LYS A CA 1
ATOM 2978 C C . LYS A 1 391 ? 24.969 -18.781 -10.492 1 93.69 391 LYS A C 1
ATOM 2980 O O . LYS A 1 391 ? 25.281 -18.703 -9.305 1 93.69 391 LYS A O 1
ATOM 2985 N N . GLU A 1 392 ? 23.859 -18.391 -11.07 1 96.12 392 GLU A N 1
ATOM 2986 C CA . GLU A 1 392 ? 22.812 -17.922 -10.18 1 96.12 392 GLU A CA 1
ATOM 2987 C C . GLU A 1 392 ? 22.375 -19.031 -9.219 1 96.12 392 GLU A C 1
ATOM 2989 O O . GLU A 1 392 ? 22.312 -20.203 -9.602 1 96.12 392 GLU A O 1
ATOM 2994 N N . LYS A 1 393 ? 22.094 -18.656 -7.973 1 97.31 393 LYS A N 1
ATOM 2995 C CA . LYS A 1 393 ? 21.766 -19.625 -6.934 1 97.31 393 LYS A CA 1
ATOM 2996 C C . LYS A 1 393 ? 20.375 -19.359 -6.367 1 97.31 393 LYS A C 1
ATOM 2998 O O . LYS A 1 393 ? 20.016 -18.203 -6.082 1 97.31 393 LYS A O 1
ATOM 3003 N N . MET A 1 394 ? 19.609 -20.406 -6.172 1 96.38 394 MET A N 1
ATOM 3004 C CA . MET A 1 394 ? 18.281 -20.328 -5.555 1 96.38 394 MET A CA 1
ATOM 3005 C C . MET A 1 394 ? 18.375 -19.812 -4.129 1 96.38 394 MET A C 1
ATOM 3007 O O . MET A 1 394 ? 17.516 -19.062 -3.676 1 96.38 394 MET A O 1
ATOM 3011 N N . SER A 1 395 ? 19.406 -20.156 -3.445 1 95.56 395 SER A N 1
ATOM 3012 C CA . SER A 1 395 ? 19.594 -19.797 -2.041 1 95.56 395 SER A CA 1
ATOM 3013 C C . SER A 1 395 ? 19.844 -18.297 -1.872 1 95.56 395 SER A C 1
ATOM 3015 O O . SER A 1 395 ? 19.734 -17.766 -0.766 1 95.56 395 SER A O 1
ATOM 3017 N N . GLU A 1 396 ? 20.141 -17.641 -2.955 1 95.81 396 GLU A N 1
ATOM 3018 C CA . GLU A 1 396 ? 20.422 -16.219 -2.893 1 95.81 396 GLU A CA 1
ATOM 3019 C C . GLU A 1 396 ? 19.172 -15.375 -3.141 1 95.81 396 GLU A C 1
ATOM 3021 O O . GLU A 1 396 ? 19.188 -14.164 -2.932 1 95.81 396 GLU A O 1
ATOM 3026 N N . LEU A 1 397 ? 18.109 -16.031 -3.518 1 96.88 397 LEU A N 1
ATOM 3027 C CA . LEU A 1 397 ? 16.875 -15.305 -3.75 1 96.88 397 LEU A CA 1
ATOM 3028 C C . LEU A 1 397 ? 16.203 -14.93 -2.43 1 96.88 397 LEU A C 1
ATOM 3030 O O . LEU A 1 397 ? 16.031 -15.773 -1.553 1 96.88 397 LEU A O 1
ATOM 3034 N N . LEU A 1 398 ? 15.922 -13.648 -2.234 1 97.88 398 LEU A N 1
ATOM 3035 C CA . LEU A 1 398 ? 15.133 -13.172 -1.104 1 97.88 398 LEU A CA 1
ATOM 3036 C C . LEU A 1 398 ? 13.648 -13.117 -1.46 1 97.88 398 LEU A C 1
ATOM 3038 O O . LEU A 1 398 ? 13.172 -12.117 -2.002 1 97.88 398 LEU A O 1
ATOM 3042 N N . ILE A 1 399 ? 12.961 -14.172 -1.111 1 98.12 399 ILE A N 1
ATOM 3043 C CA . ILE A 1 399 ? 11.594 -14.359 -1.583 1 98.12 399 ILE A CA 1
ATOM 3044 C C . ILE A 1 399 ? 10.609 -13.914 -0.503 1 98.12 399 ILE A C 1
ATOM 3046 O O . ILE A 1 399 ? 10.531 -14.523 0.565 1 98.12 399 ILE A O 1
ATOM 3050 N N . SER A 1 400 ? 9.906 -12.797 -0.746 1 98.31 400 SER A N 1
ATOM 3051 C CA . SER A 1 400 ? 8.789 -12.398 0.109 1 98.31 400 SER A CA 1
ATOM 3052 C C . SER A 1 400 ? 7.488 -13.062 -0.334 1 98.31 400 SER A C 1
ATOM 3054 O O . SER A 1 400 ? 7.379 -13.531 -1.471 1 98.31 400 SER A O 1
ATOM 3056 N N . TYR A 1 401 ? 6.566 -13.148 0.572 1 97.5 401 TYR A N 1
ATOM 3057 C CA . TYR A 1 401 ? 5.27 -13.711 0.205 1 97.5 401 TYR A CA 1
ATOM 3058 C C . TYR A 1 401 ? 4.156 -13.117 1.061 1 97.5 401 TYR A C 1
ATOM 3060 O O . TYR A 1 401 ? 4.422 -12.43 2.047 1 97.5 401 TYR A O 1
ATOM 3068 N N . ALA A 1 402 ? 2.934 -13.367 0.604 1 98.31 402 ALA A N 1
ATOM 3069 C CA . ALA A 1 402 ? 1.762 -12.844 1.298 1 98.31 402 ALA A CA 1
ATOM 3070 C C . ALA A 1 402 ? 0.583 -13.805 1.196 1 98.31 402 ALA A C 1
ATOM 3072 O O . ALA A 1 402 ? 0.433 -14.508 0.194 1 98.31 402 ALA A O 1
ATOM 3073 N N . THR A 1 403 ? -0.135 -13.922 2.285 1 98.56 403 THR A N 1
ATOM 3074 C CA . THR A 1 403 ? -1.468 -14.516 2.299 1 98.56 403 THR A CA 1
ATOM 3075 C C . THR A 1 403 ? -2.541 -13.43 2.281 1 98.56 403 THR A C 1
ATOM 3077 O O . THR A 1 403 ? -2.557 -12.555 3.145 1 98.56 403 THR A O 1
ATOM 3080 N N . PHE A 1 404 ? -3.467 -13.523 1.343 1 98.62 404 PHE A N 1
ATOM 3081 C CA . PHE A 1 404 ? -4.359 -12.398 1.071 1 98.62 404 PHE A CA 1
ATOM 3082 C C . PHE A 1 404 ? -5.711 -12.609 1.74 1 98.62 404 PHE A C 1
ATOM 3084 O O . PHE A 1 404 ? -6.754 -12.352 1.139 1 98.62 404 PHE A O 1
ATOM 3091 N N . THR A 1 405 ? -5.664 -13.156 2.939 1 98.62 405 THR A N 1
ATOM 3092 C CA . THR A 1 405 ? -6.812 -13.016 3.828 1 98.62 405 THR A CA 1
ATOM 3093 C C . THR A 1 405 ? -7.055 -11.547 4.172 1 98.62 405 THR A C 1
ATOM 3095 O O . THR A 1 405 ? -6.293 -10.672 3.748 1 98.62 405 THR A O 1
ATOM 3098 N N . SER A 1 406 ? -8.18 -11.297 4.879 1 98.19 406 SER A N 1
ATOM 3099 C CA . SER A 1 406 ? -8.438 -9.969 5.422 1 98.19 406 SER A CA 1
ATOM 3100 C C . SER A 1 406 ? -8.547 -10.008 6.941 1 98.19 406 SER A C 1
ATOM 3102 O O . SER A 1 406 ? -9.562 -10.445 7.484 1 98.19 406 SER A O 1
ATOM 3104 N N . PRO A 1 407 ? -7.477 -9.57 7.695 1 98.25 407 PRO A N 1
ATOM 3105 C CA . PRO A 1 407 ? -6.285 -8.867 7.211 1 98.25 407 PRO A CA 1
ATOM 3106 C C . PRO A 1 407 ? -5.289 -9.797 6.523 1 98.25 407 PRO A C 1
ATOM 3108 O O . PRO A 1 407 ? -5.398 -11.023 6.645 1 98.25 407 PRO A O 1
ATOM 3111 N N . GLU A 1 408 ? -4.426 -9.148 5.73 1 98.75 408 GLU A N 1
ATOM 3112 C CA . GLU A 1 408 ? -3.34 -9.875 5.074 1 98.75 408 GLU A CA 1
ATOM 3113 C C . GLU A 1 408 ? -2.209 -10.18 6.051 1 98.75 408 GLU A C 1
ATOM 3115 O O . GLU A 1 408 ? -2.119 -9.57 7.117 1 98.75 408 GLU A O 1
ATOM 3120 N N . ILE A 1 409 ? -1.448 -11.117 5.742 1 98.81 409 ILE A N 1
ATOM 3121 C CA . ILE A 1 409 ? -0.193 -11.398 6.434 1 98.81 409 ILE A CA 1
ATOM 3122 C C . ILE A 1 409 ? 0.92 -11.617 5.41 1 98.81 409 ILE A C 1
ATOM 3124 O O . ILE A 1 409 ? 0.711 -12.273 4.387 1 98.81 409 ILE A O 1
ATOM 3128 N N . ALA A 1 410 ? 2.072 -10.977 5.574 1 98.81 410 ALA A N 1
ATOM 3129 C CA . ALA A 1 410 ? 3.201 -11.055 4.648 1 98.81 410 ALA A CA 1
ATOM 3130 C C . ALA A 1 410 ? 4.52 -11.188 5.406 1 98.81 410 ALA A C 1
ATOM 3132 O O . ALA A 1 410 ? 4.637 -10.742 6.547 1 98.81 410 ALA A O 1
ATOM 3133 N N . SER A 1 411 ? 5.484 -11.797 4.742 1 98.69 411 SER A N 1
ATOM 3134 C CA . SER A 1 411 ? 6.754 -12.016 5.426 1 98.69 411 SER A CA 1
ATOM 3135 C C . SER A 1 411 ? 7.914 -12.07 4.434 1 98.69 411 SER A C 1
ATOM 3137 O O . SER A 1 411 ? 7.707 -12.312 3.244 1 98.69 411 SER A O 1
ATOM 3139 N N . VAL A 1 412 ? 9.062 -11.797 4.902 1 98.75 412 VAL A N 1
ATOM 3140 C CA . VAL A 1 412 ? 10.312 -11.953 4.168 1 98.75 412 VAL A CA 1
ATOM 3141 C C . VAL A 1 412 ? 11.445 -12.273 5.141 1 98.75 412 VAL A C 1
ATOM 3143 O O . VAL A 1 412 ? 11.445 -11.812 6.281 1 98.75 412 VAL A O 1
ATOM 3146 N N . GLY A 1 413 ? 12.336 -13.117 4.727 1 98.19 413 GLY A N 1
ATOM 3147 C CA . GLY A 1 413 ? 13.492 -13.453 5.543 1 98.19 413 GLY A CA 1
ATOM 3148 C C . GLY A 1 413 ? 13.203 -14.508 6.586 1 98.19 413 GLY A C 1
ATOM 3149 O O . GLY A 1 413 ? 12.367 -15.391 6.363 1 98.19 413 GLY A O 1
ATOM 3150 N N . LEU A 1 414 ? 13.93 -14.523 7.668 1 98.12 414 LEU A N 1
ATOM 3151 C CA . LEU A 1 414 ? 13.914 -15.617 8.641 1 98.12 414 LEU A CA 1
ATOM 3152 C C . LEU A 1 414 ? 12.906 -15.336 9.75 1 98.12 414 LEU A C 1
ATOM 3154 O O . LEU A 1 414 ? 12.742 -14.188 10.172 1 98.12 414 LEU A O 1
ATOM 3158 N N . TYR A 1 415 ? 12.273 -16.375 10.172 1 98 415 TYR A N 1
ATOM 3159 C CA . TYR A 1 415 ? 11.422 -16.328 11.352 1 98 415 TYR A CA 1
ATOM 3160 C C . TYR A 1 415 ? 12.227 -16.547 12.617 1 98 415 TYR A C 1
ATOM 3162 O O . TYR A 1 415 ? 13.398 -16.938 12.562 1 98 415 TYR A O 1
ATOM 3170 N N . GLU A 1 416 ? 11.547 -16.203 13.734 1 96.94 416 GLU A N 1
ATOM 3171 C CA . GLU A 1 416 ? 12.188 -16.422 15.023 1 96.94 416 GLU A CA 1
ATOM 3172 C C . GLU A 1 416 ? 12.648 -17.875 15.164 1 96.94 416 GLU A C 1
ATOM 3174 O O . GLU A 1 416 ? 13.773 -18.125 15.609 1 96.94 416 GLU A O 1
ATOM 3179 N N . ASP A 1 417 ? 11.844 -18.812 14.766 1 95.5 417 ASP A N 1
ATOM 3180 C CA . ASP A 1 417 ? 12.164 -20.234 14.875 1 95.5 417 ASP A CA 1
ATOM 3181 C C . ASP A 1 417 ? 13.375 -20.594 14.023 1 95.5 417 ASP A C 1
ATOM 3183 O O . ASP A 1 417 ? 14.188 -21.438 14.414 1 95.5 417 ASP A O 1
ATOM 3187 N N . ASP A 1 418 ? 13.469 -20.016 12.836 1 96.56 418 ASP A N 1
ATOM 3188 C CA . ASP A 1 418 ? 14.633 -20.219 11.977 1 96.56 418 ASP A CA 1
ATOM 3189 C C . ASP A 1 418 ? 15.914 -19.75 12.664 1 96.56 418 ASP A C 1
ATOM 3191 O O . ASP A 1 418 ? 16.938 -20.422 12.633 1 96.56 418 ASP A O 1
ATOM 3195 N N . LEU A 1 419 ? 15.836 -18.562 13.242 1 98 419 LEU A N 1
ATOM 3196 C CA . LEU A 1 419 ? 17 -17.953 13.867 1 98 419 LEU A CA 1
ATOM 3197 C C . LEU A 1 419 ? 17.453 -18.75 15.086 1 98 419 LEU A C 1
ATOM 3199 O O . LEU A 1 419 ? 18.641 -18.953 15.281 1 98 419 LEU A O 1
ATOM 3203 N N . LYS A 1 420 ? 16.516 -19.234 15.852 1 97.12 420 LYS A N 1
ATOM 3204 C CA . LYS A 1 420 ? 16.828 -20.078 17 1 97.12 420 LYS A CA 1
ATOM 3205 C C . LYS A 1 420 ? 17.469 -21.391 16.562 1 97.12 420 LYS A C 1
ATOM 3207 O O . LYS A 1 420 ? 18.469 -21.812 17.141 1 97.12 420 LYS A O 1
ATOM 3212 N N . ALA A 1 421 ? 16.875 -21.984 15.555 1 97.31 421 ALA A N 1
ATOM 3213 C CA . ALA A 1 421 ? 17.406 -23.25 15.031 1 97.31 421 ALA A CA 1
ATOM 3214 C C . ALA A 1 421 ? 18.828 -23.062 14.531 1 97.31 421 ALA A C 1
ATOM 3216 O O . ALA A 1 421 ? 19.656 -23.984 14.641 1 97.31 421 ALA A O 1
ATOM 3217 N N . LYS A 1 422 ? 19.156 -21.906 14.031 1 97.38 422 LYS A N 1
ATOM 3218 C CA . LYS A 1 422 ? 20.484 -21.609 13.5 1 97.38 422 LYS A CA 1
ATOM 3219 C C . LYS A 1 422 ? 21.375 -21 14.578 1 97.38 422 LYS A C 1
ATOM 3221 O O . LYS A 1 422 ? 22.547 -20.672 14.312 1 97.38 422 LYS A O 1
ATOM 3226 N N . ASN A 1 423 ? 20.938 -20.781 15.703 1 97.94 423 ASN A N 1
ATOM 3227 C CA . ASN A 1 423 ? 21.641 -20.188 16.828 1 97.94 423 ASN A CA 1
ATOM 3228 C C . ASN A 1 423 ? 22.156 -18.781 16.5 1 97.94 423 ASN A C 1
ATOM 3230 O O . ASN A 1 423 ? 23.312 -18.453 16.781 1 97.94 423 ASN A O 1
ATOM 3234 N N . ILE A 1 424 ? 21.328 -18.078 15.82 1 98.19 424 ILE A N 1
ATOM 3235 C CA . ILE A 1 424 ? 21.641 -16.672 15.516 1 98.19 424 ILE A CA 1
ATOM 3236 C C . ILE A 1 424 ? 20.953 -15.766 16.531 1 98.19 424 ILE A C 1
ATOM 3238 O O . ILE A 1 424 ? 19.734 -15.797 16.672 1 98.19 424 ILE A O 1
ATOM 3242 N N . ALA A 1 425 ? 21.688 -14.961 17.219 1 98.44 425 ALA A N 1
ATOM 3243 C CA . ALA A 1 425 ? 21.141 -14.023 18.188 1 98.44 425 ALA A CA 1
ATOM 3244 C C . ALA A 1 425 ? 20.453 -12.844 17.484 1 98.44 425 ALA A C 1
ATOM 3246 O O . ALA A 1 425 ? 20.969 -12.336 16.484 1 98.44 425 ALA A O 1
ATOM 3247 N N . PHE A 1 426 ? 19.297 -12.445 18 1 98.5 426 PHE A N 1
ATOM 3248 C CA . PHE A 1 426 ? 18.531 -11.391 17.344 1 98.5 426 PHE A CA 1
ATOM 3249 C C . PHE A 1 426 ? 17.719 -10.602 18.359 1 98.5 426 PHE A C 1
ATOM 3251 O O . PHE A 1 426 ? 17.562 -11.023 19.516 1 98.5 426 PHE A O 1
ATOM 3258 N N . ARG A 1 427 ? 17.266 -9.391 18 1 98.06 427 ARG A N 1
ATOM 3259 C CA . ARG A 1 427 ? 16.297 -8.555 18.703 1 98.06 427 ARG A CA 1
ATOM 3260 C C . ARG A 1 427 ? 15.031 -8.367 17.891 1 98.06 427 ARG A C 1
ATOM 3262 O O . ARG A 1 427 ? 15.078 -8.414 16.656 1 98.06 427 ARG A O 1
ATOM 3269 N N . VAL A 1 428 ? 13.961 -8.141 18.578 1 98.62 428 VAL A N 1
ATOM 3270 C CA . VAL A 1 428 ? 12.672 -7.957 17.922 1 98.62 428 VAL A CA 1
ATOM 3271 C C . VAL A 1 428 ? 12.188 -6.523 18.109 1 98.62 428 VAL A C 1
ATOM 3273 O O . VAL A 1 428 ? 12.281 -5.977 19.219 1 98.62 428 VAL A O 1
ATOM 3276 N N . PHE A 1 429 ? 11.734 -5.855 17.047 1 98.69 429 PHE A N 1
ATOM 3277 C CA . PHE A 1 429 ? 11.102 -4.543 17.094 1 98.69 429 PHE A CA 1
ATOM 3278 C C . PHE A 1 429 ? 9.719 -4.586 16.438 1 98.69 429 PHE A C 1
ATOM 3280 O O . PHE A 1 429 ? 9.562 -5.098 15.328 1 98.69 429 PHE A O 1
ATOM 3287 N N . GLU A 1 430 ? 8.719 -4.059 17.156 1 98.62 430 GLU A N 1
ATOM 3288 C CA . GLU A 1 430 ? 7.34 -4.113 16.672 1 98.62 430 GLU A CA 1
ATOM 3289 C C . GLU A 1 430 ? 6.691 -2.73 16.703 1 98.62 430 GLU A C 1
ATOM 3291 O O . GLU A 1 430 ? 6.945 -1.939 17.609 1 98.62 430 GLU A O 1
ATOM 3296 N N . LYS A 1 431 ? 5.977 -2.375 15.695 1 98.69 431 LYS A N 1
ATOM 3297 C CA . LYS A 1 431 ? 5.109 -1.203 15.648 1 98.69 431 LYS A CA 1
ATOM 3298 C C . LYS A 1 431 ? 3.684 -1.591 15.266 1 98.69 431 LYS A C 1
ATOM 3300 O O . LYS A 1 431 ? 3.465 -2.213 14.219 1 98.69 431 LYS A O 1
ATOM 3305 N N . HIS A 1 432 ? 2.711 -1.224 16.094 1 98.62 432 HIS A N 1
ATOM 3306 C CA . HIS A 1 432 ? 1.316 -1.606 15.914 1 98.62 432 HIS A CA 1
ATOM 3307 C C . HIS A 1 432 ? 0.556 -0.554 15.109 1 98.62 432 HIS A C 1
ATOM 3309 O O . HIS A 1 432 ? 0.788 0.646 15.281 1 98.62 432 HIS A O 1
ATOM 3315 N N . PHE A 1 433 ? -0.396 -0.998 14.328 1 98.62 433 PHE A N 1
ATOM 3316 C CA . PHE A 1 433 ? -1.212 -0.095 13.523 1 98.62 433 PHE A CA 1
ATOM 3317 C C . PHE A 1 433 ? -2.135 0.733 14.414 1 98.62 433 PHE A C 1
ATOM 3319 O O . PHE A 1 433 ? -2.541 1.835 14.039 1 98.62 433 PHE A O 1
ATOM 3326 N N . LYS A 1 434 ? -2.43 0.284 15.586 1 98 434 LYS A N 1
ATOM 3327 C CA . LYS A 1 434 ? -3.26 1.045 16.516 1 98 434 LYS A CA 1
ATOM 3328 C C . LYS A 1 434 ? -2.551 2.318 16.969 1 98 434 LYS A C 1
ATOM 3330 O O . LYS A 1 434 ? -3.184 3.227 17.516 1 98 434 LYS A O 1
ATOM 3335 N N . ASP A 1 435 ? -1.21 2.379 16.766 1 97.44 435 ASP A N 1
ATOM 3336 C CA . ASP A 1 435 ? -0.424 3.561 17.109 1 97.44 435 ASP A CA 1
ATOM 3337 C C . ASP A 1 435 ? -0.082 4.379 15.867 1 97.44 435 ASP A C 1
ATOM 3339 O O . ASP A 1 435 ? 0.812 5.227 15.906 1 97.44 435 ASP A O 1
ATOM 3343 N N . ASN A 1 436 ? -0.646 4.098 14.766 1 98 436 ASN A N 1
ATOM 3344 C CA . ASN A 1 436 ? -0.457 4.797 13.5 1 98 436 ASN A CA 1
ATOM 3345 C C . ASN A 1 436 ? -1.656 5.676 13.164 1 98 436 ASN A C 1
ATOM 3347 O O . ASN A 1 436 ? -2.783 5.184 13.062 1 98 436 ASN A O 1
ATOM 3351 N N . ASP A 1 437 ? -1.438 6.965 12.961 1 98 437 ASP A N 1
ATOM 3352 C CA . ASP A 1 437 ? -2.518 7.938 12.828 1 98 437 ASP A CA 1
ATOM 3353 C C . ASP A 1 437 ? -3.375 7.641 11.594 1 98 437 ASP A C 1
ATOM 3355 O O . ASP A 1 437 ? -4.59 7.84 11.617 1 98 437 ASP A O 1
ATOM 3359 N N . ARG A 1 438 ? -2.707 7.211 10.484 1 98.5 438 ARG A N 1
ATOM 3360 C CA . ARG A 1 438 ? -3.49 6.887 9.297 1 98.5 438 ARG A CA 1
ATOM 3361 C C . ARG A 1 438 ? -4.398 5.688 9.547 1 98.5 438 ARG A C 1
ATOM 3363 O O . ARG A 1 438 ? -5.566 5.695 9.156 1 98.5 438 ARG A O 1
ATOM 3370 N N . ALA A 1 439 ? -3.842 4.629 10.18 1 98.38 439 ALA A N 1
ATOM 3371 C CA . ALA A 1 439 ? -4.641 3.451 10.516 1 98.38 439 ALA A CA 1
ATOM 3372 C C . ALA A 1 439 ? -5.816 3.822 11.406 1 98.38 439 ALA A C 1
ATOM 3374 O O . ALA A 1 439 ? -6.926 3.309 11.234 1 98.38 439 ALA A O 1
ATOM 3375 N N . ILE A 1 440 ? -5.617 4.727 12.344 1 98.19 440 ILE A N 1
ATOM 3376 C CA . ILE A 1 440 ? -6.672 5.184 13.242 1 98.19 440 ILE A CA 1
ATOM 3377 C C . ILE A 1 440 ? -7.738 5.938 12.453 1 98.19 440 ILE A C 1
ATOM 3379 O O . ILE A 1 440 ? -8.93 5.668 12.602 1 98.19 440 ILE A O 1
ATOM 3383 N N . ALA A 1 441 ? -7.281 6.848 11.578 1 98.12 441 ALA A N 1
ATOM 3384 C CA . ALA A 1 441 ? -8.211 7.625 10.766 1 98.12 441 ALA A CA 1
ATOM 3385 C C . ALA A 1 441 ? -9.031 6.719 9.852 1 98.12 441 ALA A C 1
ATOM 3387 O O . ALA A 1 441 ? -10.211 6.973 9.617 1 98.12 441 ALA A O 1
ATOM 3388 N N . ASP A 1 442 ? -8.43 5.609 9.367 1 97.12 442 ASP A N 1
ATOM 3389 C CA . ASP A 1 442 ? -9.062 4.711 8.414 1 97.12 442 ASP A CA 1
ATOM 3390 C C . ASP A 1 442 ? -9.844 3.609 9.133 1 97.12 442 ASP A C 1
ATOM 3392 O O . ASP A 1 442 ? -10.461 2.756 8.484 1 97.12 442 ASP A O 1
ATOM 3396 N N . ASP A 1 443 ? -9.773 3.576 10.445 1 95.94 443 ASP A N 1
ATOM 3397 C CA . ASP A 1 443 ? -10.398 2.52 11.234 1 95.94 443 ASP A CA 1
ATOM 3398 C C . ASP A 1 443 ? -9.859 1.146 10.836 1 95.94 443 ASP A C 1
ATOM 3400 O O . ASP A 1 443 ? -10.633 0.226 10.562 1 95.94 443 ASP A O 1
ATOM 3404 N N . ALA A 1 444 ? -8.609 1.025 10.656 1 95.81 444 ALA A N 1
ATOM 3405 C CA . ALA A 1 444 ? -7.895 -0.194 10.281 1 95.81 444 ALA A CA 1
ATOM 3406 C C . ALA A 1 444 ? -6.684 -0.417 11.18 1 95.81 444 ALA A C 1
ATOM 3408 O O . ALA A 1 444 ? -5.551 -0.48 10.703 1 95.81 444 ALA A O 1
ATOM 3409 N N . THR A 1 445 ? -6.934 -0.651 12.461 1 97.44 445 THR A N 1
ATOM 3410 C CA . THR A 1 445 ? -5.867 -0.6 13.453 1 97.44 445 THR A CA 1
ATOM 3411 C C . THR A 1 445 ? -5.398 -2.006 13.812 1 97.44 445 THR A C 1
ATOM 3413 O O . THR A 1 445 ? -4.438 -2.17 14.57 1 97.44 445 THR A O 1
ATOM 3416 N N . ASP A 1 446 ? -5.973 -3.072 13.219 1 97.38 446 ASP A N 1
ATOM 3417 C CA . ASP A 1 446 ? -5.598 -4.441 13.555 1 97.38 446 ASP A CA 1
ATOM 3418 C C . ASP A 1 446 ? -4.23 -4.793 12.977 1 97.38 446 ASP A C 1
ATOM 3420 O O . ASP A 1 446 ? -3.965 -4.555 11.797 1 97.38 446 ASP A O 1
ATOM 3424 N N . GLY A 1 447 ? -3.436 -5.344 13.867 1 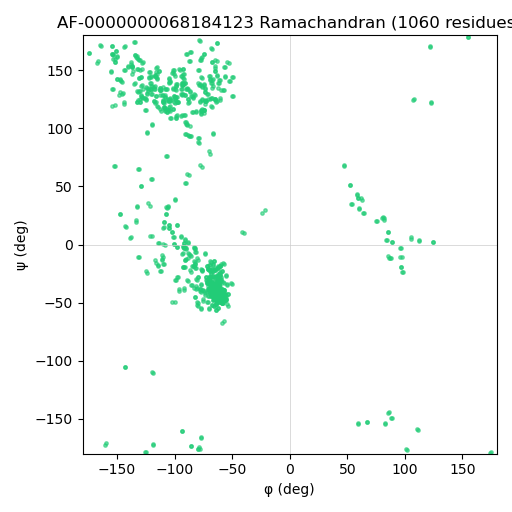98.62 447 GLY A N 1
ATOM 3425 C CA . GLY A 1 447 ? -2.174 -5.906 13.414 1 98.62 447 GLY A CA 1
ATOM 3426 C C . GLY A 1 447 ? -0.984 -5.008 13.68 1 98.62 447 GLY A C 1
ATOM 3427 O O . GLY A 1 447 ? -1.093 -4.035 14.438 1 98.62 447 GLY A O 1
ATOM 3428 N N . TRP A 1 448 ? 0.161 -5.453 13.211 1 98.81 448 TRP A N 1
ATOM 3429 C CA . TRP A 1 448 ? 1.425 -4.758 13.43 1 98.81 448 TRP A CA 1
ATOM 3430 C C . TRP A 1 448 ? 2.504 -5.277 12.484 1 98.81 448 TRP A C 1
ATOM 3432 O O . TRP A 1 448 ? 2.271 -6.227 11.734 1 98.81 448 TRP A O 1
ATOM 3442 N N . VAL A 1 449 ? 3.602 -4.629 12.469 1 98.88 449 VAL A N 1
ATOM 3443 C CA . VAL A 1 449 ? 4.82 -5.105 11.828 1 98.88 449 VAL A CA 1
ATOM 3444 C C . VAL A 1 449 ? 5.809 -5.598 12.883 1 98.88 449 VAL A C 1
ATOM 3446 O O . VAL A 1 449 ? 5.887 -5.039 13.977 1 98.88 449 VAL A O 1
ATOM 3449 N N . ARG A 1 450 ? 6.516 -6.691 12.617 1 98.81 450 ARG A N 1
ATOM 3450 C CA . ARG A 1 450 ? 7.543 -7.285 13.469 1 98.81 450 ARG A CA 1
ATOM 3451 C C . ARG A 1 450 ? 8.852 -7.465 12.703 1 98.81 450 ARG A C 1
ATOM 3453 O O . ARG A 1 450 ? 8.898 -8.188 11.703 1 98.81 450 ARG A O 1
ATOM 3460 N N . PHE A 1 451 ? 9.898 -6.766 13.133 1 98.88 451 PHE A N 1
ATOM 3461 C CA . PHE A 1 451 ? 11.234 -6.949 12.578 1 98.88 451 PHE A CA 1
ATOM 3462 C C . PHE A 1 451 ? 12.078 -7.848 13.469 1 98.88 451 PHE A C 1
ATOM 3464 O O . PHE A 1 451 ? 12.016 -7.746 14.695 1 98.88 451 PHE A O 1
ATOM 3471 N N . ARG A 1 452 ? 12.766 -8.711 12.906 1 98.88 452 ARG A N 1
ATOM 3472 C CA . ARG A 1 452 ? 13.852 -9.453 13.539 1 98.88 452 ARG A CA 1
ATOM 3473 C C . ARG A 1 452 ? 15.211 -8.969 13.039 1 98.88 452 ARG A C 1
ATOM 3475 O O . ARG A 1 452 ? 15.516 -9.078 11.852 1 98.88 452 ARG A O 1
ATOM 3482 N N . VAL A 1 453 ? 15.953 -8.438 13.938 1 98.69 453 VAL A N 1
ATOM 3483 C CA . VAL A 1 453 ? 17.172 -7.707 13.609 1 98.69 453 VAL A CA 1
ATOM 3484 C C . VAL A 1 453 ? 18.359 -8.352 14.312 1 98.69 453 VAL A C 1
ATOM 3486 O O . VAL A 1 453 ? 18.234 -8.852 15.43 1 98.69 453 VAL A O 1
ATOM 3489 N N . ASN A 1 454 ? 19.594 -8.375 13.609 1 98.38 454 ASN A N 1
ATOM 3490 C CA . ASN A 1 454 ? 20.797 -8.906 14.234 1 98.38 454 ASN A CA 1
ATOM 3491 C C . ASN A 1 454 ? 21.031 -8.289 15.617 1 98.38 454 ASN A C 1
ATOM 3493 O O . ASN A 1 454 ? 20.812 -7.09 15.805 1 98.38 454 ASN A O 1
ATOM 3497 N N . ALA A 1 455 ? 21.547 -9.062 16.562 1 97.31 455 ALA A N 1
ATOM 3498 C CA . ALA A 1 455 ? 21.656 -8.641 17.953 1 97.31 455 ALA A CA 1
ATOM 3499 C C . ALA A 1 455 ? 22.688 -7.527 18.094 1 97.31 455 ALA A C 1
ATOM 3501 O O . ALA A 1 455 ? 22.594 -6.703 19.016 1 97.31 455 ALA A O 1
ATOM 3502 N N . LYS A 1 456 ? 23.641 -7.43 17.219 1 96.25 456 LYS A N 1
ATOM 3503 C CA . LYS A 1 456 ? 24.781 -6.531 17.391 1 96.25 456 LYS A CA 1
ATOM 3504 C C . LYS A 1 456 ? 24.75 -5.395 16.375 1 96.25 456 LYS A C 1
ATOM 3506 O O . LYS A 1 456 ? 25.406 -4.371 16.562 1 96.25 456 LYS A O 1
ATOM 3511 N N . THR A 1 457 ? 24.078 -5.582 15.289 1 97.19 457 THR A N 1
ATOM 3512 C CA . THR A 1 457 ? 24 -4.59 14.227 1 97.19 457 THR A CA 1
ATOM 3513 C C . THR A 1 457 ? 22.547 -4.273 13.883 1 97.19 457 THR A C 1
ATOM 3515 O O . THR A 1 457 ? 21.625 -4.828 14.492 1 97.19 457 THR A O 1
ATOM 3518 N N . ASP A 1 458 ? 22.312 -3.389 12.891 1 97.75 458 ASP A N 1
ATOM 3519 C CA . ASP A 1 458 ? 20.938 -3.057 12.508 1 97.75 458 ASP A CA 1
ATOM 3520 C C . ASP A 1 458 ? 20.5 -3.865 11.289 1 97.75 458 ASP A C 1
ATOM 3522 O O . ASP A 1 458 ? 19.531 -3.512 10.617 1 97.75 458 ASP A O 1
ATOM 3526 N N . LYS A 1 459 ? 21.25 -4.949 11 1 98.69 459 LYS A N 1
ATOM 3527 C CA . LYS A 1 459 ? 20.922 -5.785 9.852 1 98.69 459 LYS A CA 1
ATOM 3528 C C . LYS A 1 459 ? 19.562 -6.473 10.047 1 98.69 459 LYS A C 1
ATOM 3530 O O . LYS A 1 459 ? 19.359 -7.172 11.039 1 98.69 459 LYS A O 1
ATOM 3535 N N . ILE A 1 460 ? 18.672 -6.289 9.109 1 98.88 460 ILE A N 1
ATOM 3536 C CA . ILE A 1 460 ? 17.375 -6.945 9.141 1 98.88 460 ILE A CA 1
ATOM 3537 C C . ILE A 1 460 ? 17.516 -8.398 8.695 1 98.88 460 ILE A C 1
ATOM 3539 O O . ILE A 1 460 ? 18 -8.672 7.59 1 98.88 460 ILE A O 1
ATOM 3543 N N . LEU A 1 461 ? 17.109 -9.32 9.555 1 98.81 461 LEU A N 1
ATOM 3544 C CA . LEU A 1 461 ? 17.203 -10.742 9.25 1 98.81 461 LEU A CA 1
ATOM 3545 C C . LEU A 1 461 ? 15.891 -11.281 8.719 1 98.81 461 LEU A C 1
ATOM 3547 O O . LEU A 1 461 ? 15.867 -12.273 7.977 1 98.81 461 LEU A O 1
ATOM 3551 N N . GLY A 1 462 ? 14.805 -10.711 9.094 1 98.75 462 GLY A N 1
ATOM 3552 C CA . GLY A 1 462 ? 13.461 -11.039 8.648 1 98.75 462 GLY A CA 1
ATOM 3553 C C . GLY A 1 462 ? 12.406 -10.078 9.18 1 98.75 462 GLY A C 1
ATOM 3554 O O . GLY A 1 462 ? 12.68 -9.281 10.078 1 98.75 462 GLY A O 1
ATOM 3555 N N . ALA A 1 463 ? 11.266 -10.125 8.586 1 98.88 463 ALA A N 1
ATOM 3556 C CA . ALA A 1 463 ? 10.148 -9.289 9.039 1 98.88 463 ALA A CA 1
ATOM 3557 C C . ALA A 1 463 ? 8.812 -9.906 8.641 1 98.88 463 ALA A C 1
ATOM 3559 O O . ALA A 1 463 ? 8.727 -10.633 7.645 1 98.88 463 ALA A O 1
ATOM 3560 N N . SER A 1 464 ? 7.801 -9.688 9.438 1 98.88 464 SER A N 1
ATOM 3561 C CA . SER A 1 464 ? 6.418 -10.055 9.164 1 98.88 464 SER A CA 1
ATOM 3562 C C . SER A 1 464 ? 5.473 -8.883 9.406 1 98.88 464 SER A C 1
ATOM 3564 O O . SER A 1 464 ? 5.715 -8.062 10.289 1 98.88 464 SER A O 1
ATOM 3566 N N . ILE A 1 465 ? 4.496 -8.781 8.609 1 98.94 465 ILE A N 1
ATOM 3567 C CA . ILE A 1 465 ? 3.459 -7.766 8.75 1 98.94 465 ILE A CA 1
ATOM 3568 C C . ILE A 1 465 ? 2.082 -8.422 8.727 1 98.94 465 ILE A C 1
ATOM 3570 O O . ILE A 1 465 ? 1.786 -9.219 7.832 1 98.94 465 ILE A O 1
ATOM 3574 N N . VAL A 1 466 ? 1.222 -8.219 9.672 1 98.88 466 VAL A N 1
ATOM 3575 C CA . VAL A 1 466 ? -0.191 -8.586 9.633 1 98.88 466 VAL A CA 1
ATOM 3576 C C . VAL A 1 466 ? -1.05 -7.32 9.703 1 98.88 466 VAL A C 1
ATOM 3578 O O . VAL A 1 466 ? -0.832 -6.465 10.562 1 98.88 466 VAL A O 1
ATOM 3581 N N . GLY A 1 467 ? -1.866 -7.098 8.773 1 98.62 467 GLY A N 1
ATOM 3582 C CA . GLY A 1 467 ? -2.699 -5.91 8.672 1 98.62 467 GLY A CA 1
ATOM 3583 C C . GLY A 1 467 ? -3.111 -5.586 7.254 1 98.62 467 GLY A C 1
ATOM 3584 O O . GLY A 1 467 ? -2.705 -6.266 6.309 1 98.62 467 GLY A O 1
ATOM 3585 N N . VAL A 1 468 ? -3.895 -4.535 7.098 1 97.12 468 VAL A N 1
ATOM 3586 C CA . VAL A 1 468 ? -4.359 -4.098 5.785 1 97.12 468 VAL A CA 1
ATOM 3587 C C . VAL A 1 468 ? -3.17 -3.629 4.949 1 97.12 468 VAL A C 1
ATOM 3589 O O . VAL A 1 468 ? -2.361 -2.818 5.406 1 97.12 468 VAL A O 1
ATOM 3592 N N . GLY A 1 469 ? -3.051 -4.23 3.76 1 97.62 469 GLY A N 1
ATOM 3593 C CA . GLY A 1 469 ? -2.025 -3.779 2.83 1 97.62 469 GLY A CA 1
ATOM 3594 C C . GLY A 1 469 ? -0.673 -4.418 3.078 1 97.62 469 GLY A C 1
ATOM 3595 O O . GLY A 1 469 ? 0.329 -4.012 2.484 1 97.62 469 GLY A O 1
ATOM 3596 N N . ALA A 1 470 ? -0.617 -5.441 3.916 1 98.69 470 ALA A N 1
ATOM 3597 C CA . ALA A 1 470 ? 0.64 -6.098 4.266 1 98.69 470 ALA A CA 1
ATOM 3598 C C . ALA A 1 470 ? 1.351 -6.617 3.018 1 98.69 470 ALA A C 1
ATOM 3600 O O . ALA A 1 470 ? 2.578 -6.547 2.92 1 98.69 470 ALA A O 1
ATOM 3601 N N . GLY A 1 471 ? 0.601 -7.164 2.055 1 98.5 471 GLY A N 1
ATOM 3602 C CA . GLY A 1 471 ? 1.18 -7.734 0.849 1 98.5 471 GLY A CA 1
ATOM 3603 C C . GLY A 1 471 ? 1.961 -6.73 0.027 1 98.5 471 GLY A C 1
ATOM 3604 O O . GLY A 1 471 ? 3.004 -7.059 -0.54 1 98.5 471 GLY A O 1
ATOM 3605 N N . ASN A 1 472 ? 1.495 -5.492 -0.065 1 98.56 472 ASN A N 1
ATOM 3606 C CA . ASN A 1 472 ? 2.209 -4.43 -0.766 1 98.56 472 ASN A CA 1
ATOM 3607 C C . ASN A 1 472 ? 3.359 -3.879 0.071 1 98.56 472 ASN A C 1
ATOM 3609 O O . ASN A 1 472 ? 4.449 -3.631 -0.449 1 98.56 472 ASN A O 1
ATOM 3613 N N . MET A 1 473 ? 3.152 -3.76 1.343 1 98.62 473 MET A N 1
ATOM 3614 C CA . MET A 1 473 ? 4.086 -3.092 2.246 1 98.62 473 MET A CA 1
ATOM 3615 C C . MET A 1 473 ? 5.367 -3.902 2.402 1 98.62 473 MET A C 1
ATOM 3617 O O . MET A 1 473 ? 6.449 -3.334 2.549 1 98.62 473 MET A O 1
ATOM 3621 N N . ILE A 1 474 ? 5.32 -5.238 2.33 1 98.88 474 ILE A N 1
ATOM 3622 C CA . ILE A 1 474 ? 6.445 -6.117 2.641 1 98.88 474 ILE A CA 1
ATOM 3623 C C . ILE A 1 474 ? 7.555 -5.918 1.612 1 98.88 474 ILE A C 1
ATOM 3625 O O . ILE A 1 474 ? 8.719 -6.207 1.885 1 98.88 474 ILE A O 1
ATOM 3629 N N . SER A 1 475 ? 7.199 -5.414 0.406 1 98.75 475 SER A N 1
ATOM 3630 C CA . SER A 1 475 ? 8.18 -5.238 -0.657 1 98.75 475 SER A CA 1
ATOM 3631 C C . SER A 1 475 ? 9.195 -4.16 -0.295 1 98.75 475 SER A C 1
ATOM 3633 O O . SER A 1 475 ? 10.367 -4.246 -0.686 1 98.75 475 SER A O 1
ATOM 3635 N N . GLU A 1 476 ? 8.75 -3.125 0.461 1 98.81 476 GLU A N 1
ATOM 3636 C CA . GLU A 1 476 ? 9.711 -2.131 0.926 1 98.81 476 GLU A CA 1
ATOM 3637 C C . GLU A 1 476 ? 10.742 -2.754 1.858 1 98.81 476 GLU A C 1
ATOM 3639 O O . GLU A 1 476 ? 11.93 -2.412 1.801 1 98.81 476 GLU A O 1
ATOM 3644 N N . VAL A 1 477 ? 10.328 -3.684 2.723 1 98.88 477 VAL A N 1
ATOM 3645 C CA . VAL A 1 477 ? 11.25 -4.387 3.611 1 98.88 477 VAL A CA 1
ATOM 3646 C C . VAL A 1 477 ? 12.195 -5.262 2.791 1 98.88 477 VAL A C 1
ATOM 3648 O O . VAL A 1 477 ? 13.391 -5.336 3.08 1 98.88 477 VAL A O 1
ATOM 3651 N N . THR A 1 478 ? 11.617 -5.941 1.769 1 98.88 478 THR A N 1
ATOM 3652 C CA . THR A 1 478 ? 12.43 -6.773 0.889 1 98.88 478 THR A CA 1
ATOM 3653 C C . THR A 1 478 ? 13.531 -5.945 0.228 1 98.88 478 THR A C 1
ATOM 3655 O O . THR A 1 478 ? 14.68 -6.379 0.155 1 98.88 478 THR A O 1
ATOM 3658 N N . LEU A 1 479 ? 13.156 -4.758 -0.241 1 98.88 479 LEU A N 1
ATOM 3659 C CA . LEU A 1 479 ? 14.141 -3.854 -0.831 1 98.88 479 LEU A CA 1
ATOM 3660 C C . LEU A 1 479 ? 15.195 -3.459 0.192 1 98.88 479 LEU A C 1
ATOM 3662 O O . LEU A 1 479 ? 16.391 -3.416 -0.127 1 98.88 479 LEU A O 1
ATOM 3666 N N . ALA A 1 480 ? 14.766 -3.119 1.433 1 98.88 480 ALA A N 1
ATOM 3667 C CA . ALA A 1 480 ? 15.711 -2.748 2.48 1 98.88 480 ALA A CA 1
ATOM 3668 C C . ALA A 1 480 ? 16.734 -3.855 2.709 1 98.88 480 ALA A C 1
ATOM 3670 O O . ALA A 1 480 ? 17.938 -3.594 2.762 1 98.88 480 ALA A O 1
ATOM 3671 N N . MET A 1 481 ? 16.281 -5.09 2.811 1 98.75 481 MET A N 1
ATOM 3672 C CA . MET A 1 481 ? 17.156 -6.23 3.049 1 98.75 481 MET A CA 1
ATOM 3673 C C . MET A 1 481 ? 18.094 -6.445 1.867 1 98.75 481 MET A C 1
ATOM 3675 O O . MET A 1 481 ? 19.297 -6.66 2.055 1 98.75 481 MET A O 1
ATOM 3679 N N . GLN A 1 482 ? 17.531 -6.387 0.681 1 97.69 482 GLN A N 1
ATOM 3680 C CA . GLN A 1 482 ? 18.328 -6.645 -0.515 1 97.69 482 GLN A CA 1
ATOM 3681 C C . GLN A 1 482 ? 19.406 -5.57 -0.704 1 97.69 482 GLN A C 1
ATOM 3683 O O . GLN A 1 482 ? 20.5 -5.859 -1.188 1 97.69 482 GLN A O 1
ATOM 3688 N N . SER A 1 483 ? 19.094 -4.309 -0.355 1 97.94 483 SER A N 1
ATOM 3689 C CA . SER A 1 483 ? 20.031 -3.201 -0.496 1 97.94 483 SER A CA 1
ATOM 3690 C C . SER A 1 483 ? 20.906 -3.055 0.746 1 97.94 483 SER A C 1
ATOM 3692 O O . SER A 1 483 ? 21.625 -2.066 0.89 1 97.94 483 SER A O 1
ATOM 3694 N N . ALA A 1 484 ? 20.75 -3.922 1.739 1 97.88 484 ALA A N 1
ATOM 3695 C CA . ALA A 1 484 ? 21.516 -3.928 2.988 1 97.88 484 ALA A CA 1
ATOM 3696 C C . ALA A 1 484 ? 21.25 -2.66 3.797 1 97.88 484 ALA A C 1
ATOM 3698 O O . ALA A 1 484 ? 22.156 -2.137 4.457 1 97.88 484 ALA A O 1
ATOM 3699 N N . THR A 1 485 ? 20.094 -2.119 3.58 1 98.38 485 THR A N 1
ATOM 3700 C CA . THR A 1 485 ? 19.656 -1.043 4.457 1 98.38 485 THR A CA 1
ATOM 3701 C C . THR A 1 485 ? 19.234 -1.591 5.816 1 98.38 485 THR A C 1
ATOM 3703 O O . THR A 1 485 ? 18.266 -2.348 5.918 1 98.38 485 THR A O 1
ATOM 3706 N N . GLY A 1 486 ? 19.953 -1.207 6.859 1 98.44 486 GLY A N 1
ATOM 3707 C CA . GLY A 1 486 ? 19.609 -1.652 8.195 1 98.44 486 GLY A CA 1
ATOM 3708 C C . GLY A 1 486 ? 18.375 -0.961 8.758 1 98.44 486 GLY A C 1
ATOM 3709 O O . GLY A 1 486 ? 17.906 0.034 8.203 1 98.44 486 GLY A O 1
ATOM 3710 N N . LEU A 1 487 ? 17.812 -1.552 9.828 1 98.62 487 LEU A N 1
ATOM 3711 C CA . LEU A 1 487 ? 16.609 -0.995 10.43 1 98.62 487 LEU A CA 1
ATOM 3712 C C . LEU A 1 487 ? 16.844 0.429 10.922 1 98.62 487 LEU A C 1
ATOM 3714 O O . LEU A 1 487 ? 15.969 1.289 10.805 1 98.62 487 LEU A O 1
ATOM 3718 N N . GLY A 1 488 ? 17.984 0.728 11.516 1 97.94 488 GLY A N 1
ATOM 3719 C CA . GLY A 1 488 ? 18.328 2.078 11.938 1 97.94 488 GLY A CA 1
ATOM 3720 C C . GLY A 1 488 ? 18.328 3.076 10.797 1 97.94 488 GLY A C 1
ATOM 3721 O O . GLY A 1 488 ? 17.875 4.211 10.953 1 97.94 488 GLY A O 1
ATOM 3722 N N . SER A 1 489 ? 18.859 2.629 9.633 1 97.44 489 SER A N 1
ATOM 3723 C CA . SER A 1 489 ? 18.906 3.473 8.445 1 97.44 489 SER A CA 1
ATOM 3724 C C . SER A 1 489 ? 17.516 3.666 7.848 1 97.44 489 SER A C 1
ATOM 3726 O O . SER A 1 489 ? 17.219 4.723 7.285 1 97.44 489 SER A O 1
ATOM 3728 N N . LEU A 1 490 ? 16.703 2.639 8 1 98.25 490 LEU A N 1
ATOM 3729 C CA . LEU A 1 490 ? 15.344 2.715 7.5 1 98.25 490 LEU A CA 1
ATOM 3730 C C . LEU A 1 490 ? 14.578 3.85 8.18 1 98.25 490 LEU A C 1
ATOM 3732 O O . LEU A 1 490 ? 13.664 4.43 7.582 1 98.25 490 LEU A O 1
ATOM 3736 N N . ALA A 1 491 ? 14.961 4.23 9.391 1 97.62 491 ALA A N 1
ATOM 3737 C CA . ALA A 1 491 ? 14.336 5.305 10.156 1 97.62 491 ALA A CA 1
ATOM 3738 C C . ALA A 1 491 ? 14.477 6.645 9.43 1 97.62 491 ALA A C 1
ATOM 3740 O O . ALA A 1 491 ? 13.711 7.578 9.688 1 97.62 491 ALA A O 1
ATOM 3741 N N . ASN A 1 492 ? 15.422 6.738 8.516 1 96.88 492 ASN A N 1
ATOM 3742 C CA . ASN A 1 492 ? 15.734 8.008 7.859 1 96.88 492 ASN A CA 1
ATOM 3743 C C . ASN A 1 492 ? 15.055 8.117 6.5 1 96.88 492 ASN A C 1
ATOM 3745 O O . ASN A 1 492 ? 15.195 9.133 5.809 1 96.88 492 ASN A O 1
ATOM 3749 N N . VAL A 1 493 ? 14.336 7.062 6.105 1 98.19 493 VAL A N 1
ATOM 3750 C CA . VAL A 1 493 ? 13.547 7.133 4.875 1 98.19 493 VAL A CA 1
ATOM 3751 C C . VAL A 1 493 ? 12.273 7.93 5.125 1 98.19 493 VAL A C 1
ATOM 3753 O O . VAL A 1 493 ? 11.414 7.516 5.914 1 98.19 493 VAL A O 1
ATOM 3756 N N . ILE A 1 494 ? 12.141 9.07 4.48 1 98.5 494 ILE A N 1
ATOM 3757 C CA . ILE A 1 494 ? 11.008 9.953 4.734 1 98.5 494 ILE A CA 1
ATOM 3758 C C . ILE A 1 494 ? 9.766 9.406 4.031 1 98.5 494 ILE A C 1
ATOM 3760 O O . ILE A 1 494 ? 9.734 9.297 2.801 1 98.5 494 ILE A O 1
ATOM 3764 N N . HIS A 1 495 ? 8.789 8.961 4.781 1 98.62 495 HIS A N 1
ATOM 3765 C CA . HIS A 1 495 ? 7.484 8.523 4.301 1 98.62 495 HIS A CA 1
ATOM 3766 C C . HIS A 1 495 ? 6.473 9.664 4.348 1 98.62 495 HIS A C 1
ATOM 3768 O O . HIS A 1 495 ? 6.488 10.477 5.277 1 98.62 495 HIS A O 1
ATOM 3774 N N . PRO A 1 496 ? 5.555 9.695 3.355 1 98.25 496 PRO A N 1
ATOM 3775 C CA . PRO A 1 496 ? 4.484 10.68 3.48 1 98.25 496 PRO A CA 1
ATOM 3776 C C . PRO A 1 496 ? 3.621 10.461 4.723 1 98.25 496 PRO A C 1
ATOM 3778 O O . PRO A 1 496 ? 3.33 9.32 5.086 1 98.25 496 PRO A O 1
ATOM 3781 N N . TYR A 1 497 ? 3.273 11.539 5.379 1 97.31 497 TYR A N 1
ATOM 3782 C CA . TYR A 1 497 ? 2.369 11.492 6.523 1 97.31 497 TYR A CA 1
ATOM 3783 C C . TYR A 1 497 ? 0.985 12.008 6.145 1 97.31 497 TYR A C 1
ATOM 3785 O O . TYR A 1 497 ? 0.859 13.023 5.461 1 97.31 497 TYR A O 1
ATOM 3793 N N . PRO A 1 498 ? -0.06 11.406 6.605 1 97.62 498 PRO A N 1
ATOM 3794 C CA . PRO A 1 498 ? 0.035 10.109 7.281 1 97.62 498 PRO A CA 1
ATOM 3795 C C . PRO A 1 498 ? -0.186 8.938 6.332 1 97.62 498 PRO A C 1
ATOM 3797 O O . PRO A 1 498 ? -1.048 9 5.453 1 97.62 498 PRO A O 1
ATOM 3800 N N . THR A 1 499 ? 0.605 7.965 6.383 1 98.38 499 THR A N 1
ATOM 3801 C CA . THR A 1 499 ? 0.431 6.695 5.684 1 98.38 499 THR A CA 1
ATOM 3802 C C . THR A 1 499 ? 0.622 5.52 6.641 1 98.38 499 THR A C 1
ATOM 3804 O O . THR A 1 499 ? 1.231 5.672 7.699 1 98.38 499 THR A O 1
ATOM 3807 N N . THR A 1 500 ? 0.103 4.375 6.301 1 98.19 500 THR A N 1
ATOM 3808 C CA . THR A 1 500 ? 0.31 3.193 7.129 1 98.19 500 THR A CA 1
ATOM 3809 C C . THR A 1 500 ? 1.74 2.68 6.992 1 98.19 500 THR A C 1
ATOM 3811 O O . THR A 1 500 ? 2.305 2.137 7.945 1 98.19 500 THR A O 1
ATOM 3814 N N . ALA A 1 501 ? 2.367 2.92 5.875 1 97.81 501 ALA A N 1
ATOM 3815 C CA . ALA A 1 501 ? 3.723 2.436 5.621 1 97.81 501 ALA A CA 1
ATOM 3816 C C . ALA A 1 501 ? 4.727 3.09 6.566 1 97.81 501 ALA A C 1
ATOM 3818 O O . ALA A 1 501 ? 5.844 2.596 6.734 1 97.81 501 ALA A O 1
ATOM 3819 N N . GLU A 1 502 ? 4.32 4.195 7.262 1 97.62 502 GLU A N 1
ATOM 3820 C CA . GLU A 1 502 ? 5.191 4.883 8.211 1 97.62 502 GLU A CA 1
ATOM 3821 C C . GLU A 1 502 ? 5.648 3.939 9.32 1 97.62 502 GLU A C 1
ATOM 3823 O O . GLU A 1 502 ? 6.688 4.164 9.945 1 97.62 502 GLU A O 1
ATOM 3828 N N . VAL A 1 503 ? 4.859 2.857 9.531 1 98.38 503 VAL A N 1
ATOM 3829 C CA . VAL A 1 503 ? 5.18 1.943 10.625 1 98.38 503 VAL A CA 1
ATOM 3830 C C . VAL A 1 503 ? 6.547 1.308 10.383 1 98.38 503 VAL A C 1
ATOM 3832 O O . VAL A 1 503 ? 7.25 0.952 11.328 1 98.38 503 VAL A O 1
ATOM 3835 N N . LEU A 1 504 ? 6.938 1.201 9.07 1 98.62 504 LEU A N 1
ATOM 3836 C CA . LEU A 1 504 ? 8.234 0.626 8.742 1 98.62 504 LEU A CA 1
ATOM 3837 C C . LEU A 1 504 ? 9.367 1.532 9.219 1 98.62 504 LEU A C 1
ATOM 3839 O O . LEU A 1 504 ? 10.266 1.087 9.938 1 98.62 504 LEU A O 1
ATOM 3843 N N . ARG A 1 505 ? 9.328 2.803 8.867 1 97.5 505 ARG A N 1
ATOM 3844 C CA . ARG A 1 505 ? 10.328 3.768 9.312 1 97.5 505 ARG A CA 1
ATOM 3845 C C . ARG A 1 505 ? 10.281 3.943 10.828 1 97.5 505 ARG A C 1
ATOM 3847 O O . ARG A 1 505 ? 11.32 4.074 11.477 1 97.5 505 ARG A O 1
ATOM 3854 N N . GLN A 1 506 ? 9.07 3.953 11.414 1 98.19 506 GLN A N 1
ATOM 3855 C CA . GLN A 1 506 ? 8.906 4.133 12.859 1 98.19 506 GLN A CA 1
ATOM 3856 C C . GLN A 1 506 ? 9.523 2.973 13.633 1 98.19 506 GLN A C 1
ATOM 3858 O O . GLN A 1 506 ? 10 3.154 14.75 1 98.19 506 GLN A O 1
ATOM 3863 N N . SER A 1 507 ? 9.508 1.759 13.039 1 98.62 507 SER A N 1
ATOM 3864 C CA . SER A 1 507 ? 10.227 0.646 13.641 1 98.62 507 SER A CA 1
ATOM 3865 C C . SER A 1 507 ? 11.719 0.938 13.727 1 98.62 507 SER A C 1
ATOM 3867 O O . SER A 1 507 ? 12.383 0.537 14.688 1 98.62 507 SER A O 1
ATOM 3869 N N . GLY A 1 508 ? 12.234 1.587 12.672 1 98.19 508 GLY A N 1
ATOM 3870 C CA . GLY A 1 508 ? 13.617 2.029 12.719 1 98.19 508 GLY A CA 1
ATOM 3871 C C . GLY A 1 508 ? 13.898 3.006 13.844 1 98.19 508 GLY A C 1
ATOM 3872 O O . GLY A 1 508 ? 14.969 2.963 14.461 1 98.19 508 GLY A O 1
ATOM 3873 N N . ASP A 1 509 ? 12.953 3.902 14.117 1 96.81 509 ASP A N 1
ATOM 3874 C CA . ASP A 1 509 ? 13.086 4.828 15.242 1 96.81 509 ASP A CA 1
ATOM 3875 C C . ASP A 1 509 ? 13.227 4.074 16.562 1 96.81 509 ASP A C 1
ATOM 3877 O O . ASP A 1 509 ? 13.992 4.48 17.438 1 96.81 509 ASP A O 1
ATOM 3881 N N . LEU A 1 510 ? 12.414 2.994 16.75 1 96.88 510 LEU A N 1
ATOM 3882 C CA . LEU A 1 510 ? 12.5 2.176 17.953 1 96.88 510 LEU A CA 1
ATOM 3883 C C . LEU A 1 510 ? 13.906 1.592 18.109 1 96.88 510 LEU A C 1
ATOM 3885 O O . LEU A 1 510 ? 14.453 1.571 19.203 1 96.88 510 LEU A O 1
ATOM 3889 N N . TYR A 1 511 ? 14.461 1.079 17.016 1 97.25 511 TYR A N 1
ATOM 3890 C CA . TYR A 1 511 ? 15.82 0.558 17.031 1 97.25 511 TYR A CA 1
ATOM 3891 C C . TYR A 1 511 ? 16.812 1.634 17.469 1 97.25 511 TYR A C 1
ATOM 3893 O O . TYR A 1 511 ? 17.656 1.401 18.344 1 97.25 511 TYR A O 1
ATOM 3901 N N . ASN A 1 512 ? 16.703 2.811 16.812 1 94.81 512 ASN A N 1
ATOM 3902 C CA . ASN A 1 512 ? 17.641 3.883 17.094 1 94.81 512 ASN A CA 1
ATOM 3903 C C . ASN A 1 512 ? 17.547 4.359 18.547 1 94.81 512 ASN A C 1
ATOM 3905 O O . ASN A 1 512 ? 18.547 4.801 19.125 1 94.81 512 ASN A O 1
ATOM 3909 N N . LYS A 1 513 ? 16.406 4.289 19.141 1 92 513 LYS A N 1
ATOM 3910 C CA . LYS A 1 513 ? 16.219 4.668 20.531 1 92 513 LYS A CA 1
ATOM 3911 C C . LYS A 1 513 ? 17.047 3.779 21.453 1 92 513 LYS A C 1
ATOM 3913 O O . LYS A 1 513 ? 17.453 4.211 22.531 1 92 513 LYS A O 1
ATOM 3918 N N . THR A 1 514 ? 17.281 2.525 21.047 1 91.12 514 THR A N 1
ATOM 3919 C CA . THR A 1 514 ? 18.031 1.596 21.875 1 91.12 514 THR A CA 1
ATOM 3920 C C . THR A 1 514 ? 19.516 1.972 21.906 1 91.12 514 THR A C 1
ATOM 3922 O O . THR A 1 514 ? 20.25 1.52 22.781 1 91.12 514 THR A O 1
ATOM 3925 N N . LYS A 1 515 ? 19.938 2.748 20.969 1 84.62 515 LYS A N 1
ATOM 3926 C CA . LYS A 1 515 ? 21.328 3.182 20.953 1 84.62 515 LYS A CA 1
ATOM 3927 C C . LYS A 1 515 ? 21.594 4.27 21.984 1 84.62 515 LYS A C 1
ATOM 3929 O O . LYS A 1 515 ? 22.734 4.539 22.344 1 84.62 515 LYS A O 1
ATOM 3934 N N . LEU A 1 516 ? 20.516 4.902 22.344 1 77.5 516 LEU A N 1
ATOM 3935 C CA . LEU A 1 516 ? 20.641 5.945 23.359 1 77.5 516 LEU A CA 1
ATOM 3936 C C . LEU A 1 516 ? 20.766 5.336 24.75 1 77.5 516 LEU A C 1
ATOM 3938 O O . LEU A 1 516 ? 19.797 5.301 25.516 1 77.5 516 LEU A O 1
ATOM 3942 N N . THR A 1 517 ? 21.891 4.699 24.922 1 65.5 517 THR A N 1
ATOM 3943 C CA . THR A 1 517 ? 22.188 4.07 26.203 1 65.5 517 THR A CA 1
ATOM 3944 C C . THR A 1 517 ? 22.312 5.117 27.297 1 65.5 517 THR A C 1
ATOM 3946 O O . THR A 1 517 ? 22.375 6.316 27.016 1 65.5 517 THR A O 1
ATOM 3949 N N . MET A 1 518 ? 22.141 4.648 28.484 1 67.5 518 MET A N 1
ATOM 3950 C CA . MET A 1 518 ? 22.312 5.562 29.609 1 67.5 518 MET A CA 1
ATOM 3951 C C . MET A 1 518 ? 23.641 6.301 29.516 1 67.5 518 MET A C 1
ATOM 3953 O O . MET A 1 518 ? 23.719 7.496 29.797 1 67.5 518 MET A O 1
ATOM 3957 N N . THR A 1 519 ? 24.516 5.605 29 1 66.88 519 THR A N 1
ATOM 3958 C CA . THR A 1 519 ? 25.828 6.215 28.844 1 66.88 519 THR A CA 1
ATOM 3959 C C . THR A 1 519 ? 25.828 7.246 27.719 1 66.88 519 THR A C 1
ATOM 3961 O O . THR A 1 519 ? 26.359 8.352 27.891 1 66.88 519 THR A O 1
ATOM 3964 N N . ALA A 1 520 ? 25.203 6.887 26.734 1 71.88 520 ALA A N 1
ATOM 3965 C CA . ALA A 1 520 ? 25.109 7.824 25.609 1 71.88 520 ALA A CA 1
ATOM 3966 C C . ALA A 1 520 ? 24.359 9.086 26.016 1 71.88 520 ALA A C 1
ATOM 3968 O O . ALA A 1 520 ? 24.766 10.203 25.672 1 71.88 520 ALA A O 1
ATOM 3969 N N . LYS A 1 521 ? 23.406 8.914 26.859 1 75.88 521 LYS A N 1
ATOM 3970 C CA . LYS A 1 521 ? 22.625 10.039 27.359 1 75.88 521 LYS A CA 1
ATOM 3971 C C . LYS A 1 521 ? 23.453 10.93 28.266 1 75.88 521 LYS A C 1
ATOM 3973 O O . LYS A 1 521 ? 23.359 12.156 28.188 1 75.88 521 LYS A O 1
ATOM 3978 N N . LYS A 1 522 ? 24.266 10.289 29.016 1 71.75 522 LYS A N 1
ATOM 3979 C CA . LYS A 1 522 ? 25.141 11.031 29.922 1 71.75 522 LYS A CA 1
ATOM 3980 C C . LYS A 1 522 ? 26.172 11.844 29.156 1 71.75 522 LYS A C 1
ATOM 3982 O O . LYS A 1 522 ? 26.453 12.992 29.5 1 71.75 522 LYS A O 1
ATOM 3987 N N . ILE A 1 523 ? 26.516 11.219 28.094 1 73.56 523 ILE A N 1
ATOM 3988 C CA . ILE A 1 523 ? 27.516 11.898 27.281 1 73.56 523 ILE A CA 1
ATOM 3989 C C . ILE A 1 523 ? 26.875 13.07 26.547 1 73.56 523 ILE A C 1
ATOM 3991 O O . ILE A 1 523 ? 27.422 14.18 26.531 1 73.56 523 ILE A O 1
ATOM 3995 N N . LEU A 1 524 ? 25.75 12.859 26.094 1 80.81 524 LEU A N 1
ATOM 3996 C CA . LEU A 1 524 ? 25.047 13.906 25.375 1 80.81 524 LEU A CA 1
ATOM 3997 C C . LEU A 1 524 ? 24.656 15.055 26.312 1 80.81 524 LEU A C 1
ATOM 3999 O O . LEU A 1 524 ? 24.812 16.219 25.969 1 80.81 524 LEU A O 1
ATOM 4003 N N . ARG A 1 525 ? 24.297 14.672 27.484 1 82.94 525 ARG A N 1
ATOM 4004 C CA . ARG A 1 525 ? 23.984 15.68 28.484 1 82.94 525 ARG A CA 1
ATOM 4005 C C . ARG A 1 525 ? 25.219 16.484 28.859 1 82.94 525 ARG A C 1
ATOM 4007 O O . ARG A 1 525 ? 25.141 17.703 29.078 1 82.94 525 ARG A O 1
ATOM 4014 N N . GLY A 1 526 ? 26.234 15.695 28.906 1 78.75 526 GLY A N 1
ATOM 4015 C CA . GLY A 1 526 ? 27.5 16.375 29.188 1 78.75 526 GLY A CA 1
ATOM 4016 C C . GLY A 1 526 ? 27.875 17.391 28.125 1 78.75 526 GLY A C 1
ATOM 4017 O O . GLY A 1 526 ? 28.312 18.484 28.453 1 78.75 526 GLY A O 1
ATOM 4018 N N . VAL A 1 527 ? 27.641 17.031 26.984 1 81.12 527 VAL A N 1
ATOM 4019 C CA . VAL A 1 527 ? 27.969 17.922 25.875 1 81.12 527 VAL A CA 1
ATOM 4020 C C . VAL A 1 527 ? 27.078 19.156 25.938 1 81.12 527 VAL A C 1
ATOM 4022 O O . VAL A 1 527 ? 27.547 20.281 25.75 1 81.12 527 VAL A O 1
ATOM 4025 N N . VAL A 1 528 ? 25.891 19.031 26.203 1 81.25 528 VAL A N 1
ATOM 4026 C CA . VAL A 1 528 ? 24.953 20.141 26.297 1 81.25 528 VAL A CA 1
ATOM 4027 C C . VAL A 1 528 ? 25.328 21.047 27.469 1 81.25 528 VAL A C 1
ATOM 4029 O O . VAL A 1 528 ? 25.281 22.281 27.359 1 81.25 528 VAL A O 1
ATOM 4032 N N . LYS A 1 529 ? 25.828 20.344 28.578 1 79.81 529 LYS A N 1
ATOM 4033 C CA . LYS A 1 529 ? 26.203 21.094 29.766 1 79.81 529 LYS A CA 1
ATOM 4034 C C . LYS A 1 529 ? 27.484 21.906 29.531 1 79.81 529 LYS A C 1
ATOM 4036 O O . LYS A 1 529 ? 27.609 23.031 30.016 1 79.81 529 LYS A O 1
ATOM 4041 N N . LEU A 1 530 ? 28.219 21.266 28.75 1 78.62 530 LEU A N 1
ATOM 4042 C CA . LEU A 1 530 ? 29.484 21.938 28.484 1 78.62 530 LEU A CA 1
ATOM 4043 C C . LEU A 1 530 ? 29.281 23.172 27.625 1 78.62 530 LEU A C 1
ATOM 4045 O O . LEU A 1 530 ? 30.094 24.094 27.641 1 78.62 530 LEU A O 1
ATOM 4049 N N . GLN A 1 531 ? 28.234 23.188 26.984 1 75 531 GLN A N 1
ATOM 4050 C CA . GLN A 1 531 ? 27.938 24.328 26.125 1 75 531 GLN A CA 1
ATOM 4051 C C . GLN A 1 531 ? 27.266 25.438 26.906 1 75 531 GLN A C 1
ATOM 4053 O O . GLN A 1 531 ? 27.125 26.562 26.406 1 75 531 GLN A O 1
ATOM 4058 N N . ARG A 1 532 ? 26.875 25.188 28.125 1 67.75 532 ARG A N 1
ATOM 4059 C CA . ARG A 1 532 ? 26.234 26.172 28.984 1 67.75 532 ARG A CA 1
ATOM 4060 C C . ARG A 1 532 ? 27.25 27.156 29.547 1 67.75 532 ARG A C 1
ATOM 4062 O O . ARG A 1 532 ? 28.359 26.781 29.922 1 67.75 532 ARG A O 1
ATOM 4069 N N . PRO B 1 1 ? -18.906 22.391 18.172 1 89.06 1 PRO B N 1
ATOM 4070 C CA . PRO B 1 1 ? -19.516 22.281 19.5 1 89.06 1 PRO B CA 1
ATOM 4071 C C . PRO B 1 1 ? -18.516 21.844 20.562 1 89.06 1 PRO B C 1
ATOM 4073 O O . PRO B 1 1 ? -17.562 21.125 20.25 1 89.06 1 PRO B O 1
ATOM 4076 N N . LEU B 1 2 ? -18.719 22.234 21.734 1 91.19 2 LEU B N 1
ATOM 4077 C CA . LEU B 1 2 ? -17.875 21.781 22.828 1 91.19 2 LEU B CA 1
ATOM 4078 C C . LEU B 1 2 ? -18.406 20.5 23.453 1 91.19 2 LEU B C 1
ATOM 4080 O O . LEU B 1 2 ? -18.75 20.453 24.625 1 91.19 2 LEU B O 1
ATOM 4084 N N . ASP B 1 3 ? -18.484 19.484 22.656 1 95.44 3 ASP B N 1
ATOM 4085 C CA . ASP B 1 3 ? -18.922 18.172 23.125 1 95.44 3 ASP B CA 1
ATOM 4086 C C . ASP B 1 3 ? -17.797 17.438 23.859 1 95.44 3 ASP B C 1
ATOM 4088 O O . ASP B 1 3 ? -16.781 18.047 24.203 1 95.44 3 ASP B O 1
ATOM 4092 N N . GLU B 1 4 ? -18 16.219 24.234 1 97.44 4 GLU B N 1
ATOM 4093 C CA . GLU B 1 4 ? -17.031 15.484 25.047 1 97.44 4 GLU B CA 1
ATOM 4094 C C . GLU B 1 4 ? -15.695 15.336 24.328 1 97.44 4 GLU B C 1
ATOM 4096 O O . GLU B 1 4 ? -14.641 15.375 24.969 1 97.44 4 GLU B O 1
ATOM 4101 N N . TYR B 1 5 ? -15.75 15.188 23.016 1 97.5 5 TYR B N 1
ATOM 4102 C CA . TYR B 1 5 ? -14.531 14.984 22.234 1 97.5 5 TYR B CA 1
ATOM 4103 C C . TYR B 1 5 ? -13.711 16.266 22.172 1 97.5 5 TYR B C 1
ATOM 4105 O O . TYR B 1 5 ? -12.5 16.25 22.422 1 97.5 5 TYR B O 1
ATOM 4113 N N . ASN B 1 6 ? -14.297 17.422 21.828 1 96.94 6 ASN B N 1
ATOM 4114 C CA . ASN B 1 6 ? -13.586 18.688 21.781 1 96.94 6 ASN B CA 1
ATOM 4115 C C . ASN B 1 6 ? -13.094 19.109 23.172 1 96.94 6 ASN B C 1
ATOM 4117 O O . ASN B 1 6 ? -12.039 19.719 23.297 1 96.94 6 ASN B O 1
ATOM 4121 N N . ARG B 1 7 ? -13.836 18.766 24.188 1 97.44 7 ARG B N 1
ATOM 4122 C CA . ARG B 1 7 ? -13.367 19.016 25.547 1 97.44 7 ARG B CA 1
ATOM 4123 C C . ARG B 1 7 ? -12.094 18.234 25.844 1 97.44 7 ARG B C 1
ATOM 4125 O O . ARG B 1 7 ? -11.141 18.766 26.406 1 97.44 7 ARG B O 1
ATOM 4132 N N . THR B 1 8 ? -12.172 16.953 25.5 1 97.75 8 THR B N 1
ATOM 4133 C CA . THR B 1 8 ? -11 16.109 25.703 1 97.75 8 THR B CA 1
ATOM 4134 C C . THR B 1 8 ? -9.805 16.656 24.922 1 97.75 8 THR B C 1
ATOM 4136 O O . THR B 1 8 ? -8.688 16.703 25.438 1 97.75 8 THR B O 1
ATOM 4139 N N . LEU B 1 9 ? -10.07 17 23.656 1 97.88 9 LEU B N 1
ATOM 4140 C CA . LEU B 1 9 ? -9.023 17.594 22.828 1 97.88 9 LEU B CA 1
ATOM 4141 C C . LEU B 1 9 ? -8.414 18.812 23.516 1 97.88 9 LEU B C 1
ATOM 4143 O O . LEU B 1 9 ? -7.195 18.891 23.672 1 97.88 9 LEU B O 1
ATOM 4147 N N . LEU B 1 10 ? -9.234 19.781 23.953 1 97.5 10 LEU B N 1
ATOM 4148 C CA . LEU B 1 10 ? -8.773 21.016 24.562 1 97.5 10 LEU B CA 1
ATOM 4149 C C . LEU B 1 10 ? -8.031 20.734 25.875 1 97.5 10 LEU B C 1
ATOM 4151 O O . LEU B 1 10 ? -7.008 21.359 26.156 1 97.5 10 LEU B O 1
ATOM 4155 N N . ASN B 1 11 ? -8.547 19.766 26.641 1 97.56 11 ASN B N 1
ATOM 4156 C CA . ASN B 1 11 ? -7.895 19.375 27.875 1 97.56 11 ASN B CA 1
ATOM 4157 C C . ASN B 1 11 ? -6.484 18.844 27.625 1 97.56 11 ASN B C 1
ATOM 4159 O O . ASN B 1 11 ? -5.605 18.984 28.484 1 97.56 11 ASN B O 1
ATOM 4163 N N . ASN B 1 12 ? -6.332 18.25 26.484 1 98.06 12 ASN B N 1
ATOM 4164 C CA . ASN B 1 12 ? -5.027 17.688 26.141 1 98.06 12 ASN B CA 1
ATOM 4165 C C . ASN B 1 12 ? -4.086 18.75 25.594 1 98.06 12 ASN B C 1
ATOM 4167 O O . ASN B 1 12 ? -2.939 18.859 26.031 1 98.06 12 ASN B O 1
ATOM 4171 N N . VAL B 1 13 ? -4.57 19.641 24.641 1 98.38 13 VAL B N 1
ATOM 4172 C CA . VAL B 1 13 ? -3.623 20.375 23.812 1 98.38 13 VAL B CA 1
ATOM 4173 C C . VAL B 1 13 ? -3.664 21.859 24.188 1 98.38 13 VAL B C 1
ATOM 4175 O O . VAL B 1 13 ? -2.809 22.641 23.75 1 98.38 13 VAL B O 1
ATOM 4178 N N . HIS B 1 14 ? -4.598 22.312 24.906 1 97.75 14 HIS B N 1
ATOM 4179 C CA . HIS B 1 14 ? -4.707 23.656 25.469 1 97.75 14 HIS B CA 1
ATOM 4180 C C . HIS B 1 14 ? -5.52 23.656 26.766 1 97.75 14 HIS B C 1
ATOM 4182 O O . HIS B 1 14 ? -6.566 24.297 26.844 1 97.75 14 HIS B O 1
ATOM 4188 N N . PRO B 1 15 ? -4.961 23.047 27.766 1 96.69 15 PRO B N 1
ATOM 4189 C CA . PRO B 1 15 ? -5.75 22.938 29 1 96.69 15 PRO B CA 1
ATOM 4190 C C . PRO B 1 15 ? -6.066 24.297 29.625 1 96.69 15 PRO B C 1
ATOM 4192 O O . PRO B 1 15 ? -5.156 25.094 29.875 1 96.69 15 PRO B O 1
ATOM 4195 N N . PRO B 1 16 ? -7.332 24.703 29.875 1 92.19 16 PRO B N 1
ATOM 4196 C CA . PRO B 1 16 ? -7.715 26.016 30.422 1 92.19 16 PRO B CA 1
ATOM 4197 C C . PRO B 1 16 ? -7.027 26.328 31.75 1 92.19 16 PRO B C 1
ATOM 4199 O O . PRO B 1 16 ? -6.746 27.484 32.031 1 92.19 16 PRO B O 1
ATOM 4202 N N . GLY B 1 17 ? -6.648 25.422 32.531 1 90.75 17 GLY B N 1
ATOM 4203 C CA . GLY B 1 17 ? -6.031 25.672 33.844 1 90.75 17 GLY B CA 1
ATOM 4204 C C . GLY B 1 17 ? -4.539 25.375 33.844 1 90.75 17 GLY B C 1
ATOM 4205 O O . GLY B 1 17 ? -3.961 25.125 34.906 1 90.75 17 GLY B O 1
ATOM 4206 N N . TRP B 1 18 ? -4.059 25.5 32.656 1 95.5 18 TRP B N 1
ATOM 4207 C CA . TRP B 1 18 ? -2.629 25.219 32.594 1 95.5 18 TRP B CA 1
ATOM 4208 C C . TRP B 1 18 ? -1.839 26.281 33.344 1 95.5 18 TRP B C 1
ATOM 4210 O O . TRP B 1 18 ? -2.131 27.469 33.25 1 95.5 18 TRP B O 1
ATOM 4220 N N . ARG B 1 19 ? -0.837 25.875 34.188 1 95 19 ARG B N 1
ATOM 4221 C CA . ARG B 1 19 ? 0.058 26.766 34.906 1 95 19 ARG B CA 1
ATOM 4222 C C . ARG B 1 19 ? 1.485 26.656 34.375 1 95 19 ARG B C 1
ATOM 4224 O O . ARG B 1 19 ? 1.98 25.562 34.125 1 95 19 ARG B O 1
ATOM 4231 N N . ASP B 1 20 ? 2.062 27.875 34.156 1 95.06 20 ASP B N 1
ATOM 4232 C CA . ASP B 1 20 ? 3.461 27.891 33.719 1 95.06 20 ASP B CA 1
ATOM 4233 C C . ASP B 1 20 ? 4.332 27.094 34.719 1 95.06 20 ASP B C 1
ATOM 4235 O O . ASP B 1 20 ? 3.957 26.891 35.875 1 95.06 20 ASP B O 1
ATOM 4239 N N . PRO B 1 21 ? 5.477 26.641 34.188 1 94 21 PRO B N 1
ATOM 4240 C CA . PRO B 1 21 ? 6.418 25.984 35.094 1 94 21 PRO B CA 1
ATOM 4241 C C . PRO B 1 21 ? 6.816 26.859 36.281 1 94 21 PRO B C 1
ATOM 4243 O O . PRO B 1 21 ? 6.996 28.062 36.125 1 94 21 PRO B O 1
ATOM 4246 N N . ALA B 1 22 ? 7 26.234 37.375 1 90 22 ALA B N 1
ATOM 4247 C CA . ALA B 1 22 ? 7.375 26.953 38.594 1 90 22 ALA B CA 1
ATOM 4248 C C . ALA B 1 22 ? 8.805 27.469 38.5 1 90 22 ALA B C 1
ATOM 4250 O O . ALA B 1 22 ? 9.695 26.781 38 1 90 22 ALA B O 1
ATOM 4251 N N . VAL B 1 23 ? 8.922 28.703 38.781 1 86.75 23 VAL B N 1
ATOM 4252 C CA . VAL B 1 23 ? 10.227 29.344 38.781 1 86.75 23 VAL B CA 1
ATOM 4253 C C . VAL B 1 23 ? 10.68 29.625 40.219 1 86.75 23 VAL B C 1
ATOM 4255 O O . VAL B 1 23 ? 10.008 30.359 40.938 1 86.75 23 VAL B O 1
ATOM 4258 N N . ALA B 1 24 ? 11.742 29 40.719 1 83.88 24 ALA B N 1
ATOM 4259 C CA . ALA B 1 24 ? 12.266 29.234 42.062 1 83.88 24 ALA B CA 1
ATOM 4260 C C . ALA B 1 24 ? 13.281 30.375 42.062 1 83.88 24 ALA B C 1
ATOM 4262 O O . ALA B 1 24 ? 13.469 31.031 43.062 1 83.88 24 ALA B O 1
ATOM 4263 N N . SER B 1 25 ? 13.961 30.5 40.969 1 87.44 25 SER B N 1
ATOM 4264 C CA . SER B 1 25 ? 14.984 31.531 40.812 1 87.44 25 SER B CA 1
ATOM 4265 C C . SER B 1 25 ? 15.156 31.906 39.344 1 87.44 25 SER B C 1
ATOM 4267 O O . SER B 1 25 ? 14.719 31.172 38.438 1 87.44 25 SER B O 1
ATOM 4269 N N . ASP B 1 26 ? 15.695 33.031 39.188 1 84.94 26 ASP B N 1
ATOM 4270 C CA . ASP B 1 26 ? 15.953 33.5 37.812 1 84.94 26 ASP B CA 1
ATOM 4271 C C . ASP B 1 26 ? 16.781 32.469 37.031 1 84.94 26 ASP B C 1
ATOM 4273 O O . ASP B 1 26 ? 16.703 32.406 35.812 1 84.94 26 ASP B O 1
ATOM 4277 N N . LYS B 1 27 ? 17.641 31.828 37.719 1 84.06 27 LYS B N 1
ATOM 4278 C CA . LYS B 1 27 ? 18.484 30.797 37.062 1 84.06 27 LYS B CA 1
ATOM 4279 C C . LYS B 1 27 ? 17.625 29.719 36.406 1 84.06 27 LYS B C 1
ATOM 4281 O O . LYS B 1 27 ? 18.062 29.047 35.5 1 84.06 27 LYS B O 1
ATOM 4286 N N . ASP B 1 28 ? 16.391 29.75 36.844 1 87.62 28 ASP B N 1
ATOM 4287 C CA . ASP B 1 28 ? 15.469 28.734 36.344 1 87.62 28 ASP B CA 1
ATOM 4288 C C . ASP B 1 28 ? 14.906 29.125 35 1 87.62 28 ASP B C 1
ATOM 4290 O O . ASP B 1 28 ? 14.328 28.297 34.281 1 87.62 28 ASP B O 1
ATOM 4294 N N . LEU B 1 29 ? 15.242 30.266 34.656 1 95.12 29 LEU B N 1
ATOM 4295 C CA . LEU B 1 29 ? 14.695 30.75 33.375 1 95.12 29 LEU B CA 1
ATOM 4296 C C . LEU B 1 29 ? 15.75 30.719 32.281 1 95.12 29 LEU B C 1
ATOM 4298 O O . LEU B 1 29 ? 15.602 31.391 31.266 1 95.12 29 LEU B O 1
ATOM 4302 N N . TYR B 1 30 ? 16.859 30.016 32.531 1 96.38 30 TYR B N 1
ATOM 4303 C CA . TYR B 1 30 ? 17.875 29.766 31.531 1 96.38 30 TYR B CA 1
ATOM 4304 C C . TYR B 1 30 ? 17.703 28.391 30.891 1 96.38 30 TYR B C 1
ATOM 4306 O O . TYR B 1 30 ? 17.688 27.375 31.578 1 96.38 30 TYR B O 1
ATOM 4314 N N . TYR B 1 31 ? 17.562 28.375 29.578 1 97.5 31 TYR B N 1
ATOM 4315 C CA . TYR B 1 31 ? 17.281 27.125 28.859 1 97.5 31 TYR B CA 1
ATOM 4316 C C . TYR B 1 31 ? 18.359 26.828 27.844 1 97.5 31 TYR B C 1
ATOM 4318 O O . TYR B 1 31 ? 18.938 27.75 27.25 1 97.5 31 TYR B O 1
ATOM 4326 N N . ASP B 1 32 ? 18.656 25.531 27.656 1 96.81 32 ASP B N 1
ATOM 4327 C CA . ASP B 1 32 ? 19.531 25.109 26.562 1 96.81 32 ASP B CA 1
ATOM 4328 C C . ASP B 1 32 ? 18.859 25.344 25.219 1 96.81 32 ASP B C 1
ATOM 4330 O O . ASP B 1 32 ? 19.516 25.672 24.234 1 96.81 32 ASP B O 1
ATOM 4334 N N . MET B 1 33 ? 17.531 25.141 25.188 1 98.19 33 MET B N 1
ATOM 4335 C CA . MET B 1 33 ? 16.734 25.281 23.969 1 98.19 33 MET B CA 1
ATOM 4336 C C . MET B 1 33 ? 15.359 25.875 24.281 1 98.19 33 MET B C 1
ATOM 4338 O O . MET B 1 33 ? 14.625 25.344 25.109 1 98.19 33 MET B O 1
ATOM 4342 N N . VAL B 1 34 ? 15.047 26.984 23.688 1 98.75 34 VAL B N 1
ATOM 4343 C CA . VAL B 1 34 ? 13.688 27.516 23.688 1 98.75 34 VAL B CA 1
ATOM 4344 C C . VAL B 1 34 ? 13.039 27.266 22.328 1 98.75 34 VAL B C 1
ATOM 4346 O O . VAL B 1 34 ? 13.609 27.594 21.281 1 98.75 34 VAL B O 1
ATOM 4349 N N . VAL B 1 35 ? 11.93 26.609 22.297 1 98.94 35 VAL B N 1
ATOM 4350 C CA . VAL B 1 35 ? 11.188 26.328 21.078 1 98.94 35 VAL B CA 1
ATOM 4351 C C . VAL B 1 35 ? 9.914 27.172 21.031 1 98.94 35 VAL B C 1
ATOM 4353 O O . VAL B 1 35 ? 9.125 27.156 21.984 1 98.94 35 VAL B O 1
ATOM 4356 N N . ILE B 1 36 ? 9.711 27.891 19.984 1 98.88 36 ILE B N 1
ATOM 4357 C CA . ILE B 1 36 ? 8.531 28.734 19.828 1 98.88 36 ILE B CA 1
ATOM 4358 C C . ILE B 1 36 ? 7.598 28.125 18.781 1 98.88 36 ILE B C 1
ATOM 4360 O O . ILE B 1 36 ? 7.895 28.156 17.594 1 98.88 36 ILE B O 1
ATOM 4364 N N . GLY B 1 37 ? 6.418 27.719 19.188 1 98.56 37 GLY B N 1
ATOM 4365 C CA . GLY B 1 37 ? 5.457 27.016 18.344 1 98.56 37 GLY B CA 1
ATOM 4366 C C . GLY B 1 37 ? 5.336 25.531 18.688 1 98.56 37 GLY B C 1
ATOM 4367 O O . GLY B 1 37 ? 6.336 24.812 18.719 1 98.56 37 GLY B O 1
ATOM 4368 N N . GLY B 1 38 ? 4.145 25.141 18.953 1 98.44 38 GLY B N 1
ATOM 4369 C CA . GLY B 1 38 ? 3.904 23.781 19.375 1 98.44 38 GLY B CA 1
ATOM 4370 C C . GLY B 1 38 ? 3.25 22.922 18.312 1 98.44 38 GLY B C 1
ATOM 4371 O O . GLY B 1 38 ? 2.375 22.109 18.609 1 98.44 38 GLY B O 1
ATOM 4372 N N . GLY B 1 39 ? 3.52 23.172 16.984 1 97.94 39 GLY B N 1
ATOM 4373 C CA . GLY B 1 39 ? 3.197 22.234 15.922 1 97.94 39 GLY B CA 1
ATOM 4374 C C . GLY B 1 39 ? 4.168 21.062 15.828 1 97.94 39 GLY B C 1
ATOM 4375 O O . GLY B 1 39 ? 5.004 20.875 16.719 1 97.94 39 GLY B O 1
ATOM 4376 N N . THR B 1 40 ? 4.145 20.328 14.766 1 97.38 40 THR B N 1
ATOM 4377 C CA . THR B 1 40 ? 4.953 19.109 14.625 1 97.38 40 THR B CA 1
ATOM 4378 C C . THR B 1 40 ? 6.434 19.438 14.781 1 97.38 40 THR B C 1
ATOM 4380 O O . THR B 1 40 ? 7.137 18.781 15.555 1 97.38 40 THR B O 1
ATOM 4383 N N . ALA B 1 41 ? 6.895 20.422 14.055 1 98.31 41 ALA B N 1
ATOM 4384 C CA . ALA B 1 41 ? 8.312 20.766 14.094 1 98.31 41 ALA B CA 1
ATOM 4385 C C . ALA B 1 41 ? 8.742 21.141 15.508 1 98.31 41 ALA B C 1
ATOM 4387 O O . ALA B 1 41 ? 9.805 20.719 15.977 1 98.31 41 ALA B O 1
ATOM 4388 N N . GLY B 1 42 ? 7.941 21.953 16.172 1 98.75 42 GLY B N 1
ATOM 4389 C CA . GLY B 1 42 ? 8.266 22.391 17.516 1 98.75 42 GLY B CA 1
ATOM 4390 C C . GLY B 1 42 ? 8.211 21.266 18.531 1 98.75 42 GLY B C 1
ATOM 4391 O O . GLY B 1 42 ? 9.102 21.141 19.375 1 98.75 42 GLY B O 1
ATOM 4392 N N . LEU B 1 43 ? 7.191 20.469 18.438 1 98.69 43 LEU B N 1
ATOM 4393 C CA . LEU B 1 43 ? 7.027 19.359 19.375 1 98.69 43 LEU B CA 1
ATOM 4394 C C . LEU B 1 43 ? 8.188 18.375 19.266 1 98.69 43 LEU B C 1
ATOM 4396 O O . LEU B 1 43 ? 8.727 17.938 20.281 1 98.69 43 LEU B O 1
ATOM 4400 N N . ILE B 1 44 ? 8.578 18.047 18.062 1 98.19 44 ILE B N 1
ATOM 4401 C CA . ILE B 1 44 ? 9.664 17.094 17.859 1 98.19 44 ILE B CA 1
ATOM 4402 C C . ILE B 1 44 ? 10.984 17.719 18.297 1 98.19 44 ILE B C 1
ATOM 4404 O O . ILE B 1 44 ? 11.812 17.047 18.922 1 98.19 44 ILE B O 1
ATOM 4408 N N . THR B 1 45 ? 11.227 19 17.984 1 98.56 45 THR B N 1
ATOM 4409 C CA . THR B 1 45 ? 12.43 19.688 18.438 1 98.56 45 THR B CA 1
ATOM 4410 C C . THR B 1 45 ? 12.508 19.688 19.969 1 98.56 45 THR B C 1
ATOM 4412 O O . THR B 1 45 ? 13.562 19.406 20.531 1 98.56 45 THR B O 1
ATOM 4415 N N . ALA B 1 46 ? 11.383 19.984 20.594 1 98.69 46 ALA B N 1
ATOM 4416 C CA . ALA B 1 46 ? 11.344 20.047 22.062 1 98.69 46 ALA B CA 1
ATOM 4417 C C . ALA B 1 46 ? 11.586 18.672 22.672 1 98.69 46 ALA B C 1
ATOM 4419 O O . ALA B 1 46 ? 12.461 18.531 23.531 1 98.69 46 ALA B O 1
ATOM 4420 N N . ALA B 1 47 ? 10.828 17.719 22.234 1 97.69 47 ALA B N 1
ATOM 4421 C CA . ALA B 1 47 ? 10.938 16.375 22.797 1 97.69 47 ALA B CA 1
ATOM 4422 C C . ALA B 1 47 ? 12.328 15.789 22.562 1 97.69 47 ALA B C 1
ATOM 4424 O O . ALA B 1 47 ? 12.914 15.172 23.453 1 97.69 47 ALA B O 1
ATOM 4425 N N . GLY B 1 48 ? 12.805 15.938 21.312 1 95.94 48 GLY B N 1
ATOM 4426 C CA . GLY B 1 48 ? 14.125 15.422 21 1 95.94 48 GLY B CA 1
ATOM 4427 C C . GLY B 1 48 ? 15.234 16.078 21.797 1 95.94 48 GLY B C 1
ATOM 4428 O O . GLY B 1 48 ? 16.156 15.406 22.266 1 95.94 48 GLY B O 1
ATOM 4429 N N . SER B 1 49 ? 15.18 17.359 21.969 1 96.81 49 SER B N 1
ATOM 4430 C CA . SER B 1 49 ? 16.172 18.094 22.766 1 96.81 49 SER B CA 1
ATOM 4431 C C . SER B 1 49 ? 16.141 17.656 24.219 1 96.81 49 SER B C 1
ATOM 4433 O O . SER B 1 49 ? 17.188 17.422 24.828 1 96.81 49 SER B O 1
ATOM 4435 N N . ALA B 1 50 ? 14.945 17.578 24.75 1 96.44 50 ALA B N 1
ATOM 4436 C CA . ALA B 1 50 ? 14.805 17.109 26.125 1 96.44 50 ALA B CA 1
ATOM 4437 C C . ALA B 1 50 ? 15.336 15.688 26.266 1 96.44 50 ALA B C 1
ATOM 4439 O O . ALA B 1 50 ? 15.961 15.344 27.281 1 96.44 50 ALA B O 1
ATOM 4440 N N . GLY B 1 51 ? 15.102 14.922 25.281 1 92.56 51 GLY B N 1
ATOM 4441 C CA . GLY B 1 51 ? 15.516 13.523 25.281 1 92.56 51 GLY B CA 1
ATOM 4442 C C . GLY B 1 51 ? 17.016 13.352 25.375 1 92.56 51 GLY B C 1
ATOM 4443 O O . GLY B 1 51 ? 17.5 12.32 25.859 1 92.56 51 GLY B O 1
ATOM 4444 N N . VAL B 1 52 ? 17.734 14.367 24.938 1 91.5 52 VAL B N 1
ATOM 4445 C CA . VAL B 1 52 ? 19.188 14.266 24.984 1 91.5 52 VAL B CA 1
ATOM 4446 C C . VAL B 1 52 ? 19.734 15.039 26.188 1 91.5 52 VAL B C 1
ATOM 4448 O O . VAL B 1 52 ? 20.938 15.297 26.281 1 91.5 52 VAL B O 1
ATOM 4451 N N . GLY B 1 53 ? 18.828 15.539 27.047 1 91.31 53 GLY B N 1
ATOM 4452 C CA . GLY B 1 53 ? 19.234 16.062 28.344 1 91.31 53 GLY B CA 1
ATOM 4453 C C . GLY B 1 53 ? 19.219 17.578 28.422 1 91.31 53 GLY B C 1
ATOM 4454 O O . GLY B 1 53 ? 19.609 18.156 29.438 1 91.31 53 GLY B O 1
ATOM 4455 N N . ALA B 1 54 ? 18.75 18.203 27.438 1 95.06 54 ALA B N 1
ATOM 4456 C CA . ALA B 1 54 ? 18.688 19.672 27.438 1 95.06 54 ALA B CA 1
ATOM 4457 C C . ALA B 1 54 ? 17.531 20.156 28.297 1 95.06 54 ALA B C 1
ATOM 4459 O O . ALA B 1 54 ? 16.484 19.5 28.375 1 95.06 54 ALA B O 1
ATOM 4460 N N . LYS B 1 55 ? 17.781 21.25 28.938 1 96.06 55 LYS B N 1
ATOM 4461 C CA . LYS B 1 55 ? 16.656 21.969 29.547 1 96.06 55 LYS B CA 1
ATOM 4462 C C . LYS B 1 55 ? 15.875 22.734 28.484 1 96.06 55 LYS B C 1
ATOM 4464 O O . LYS B 1 55 ? 16.406 23.656 27.859 1 96.06 55 LYS B O 1
ATOM 4469 N N . VAL B 1 56 ? 14.609 22.344 28.281 1 98.25 56 VAL B N 1
ATOM 4470 C CA . VAL B 1 56 ? 13.875 22.828 27.125 1 98.25 56 VAL B CA 1
ATOM 4471 C C . VAL B 1 56 ? 12.609 23.562 27.578 1 98.25 56 VAL B C 1
ATOM 4473 O O . VAL B 1 56 ? 11.883 23.062 28.438 1 98.25 56 VAL B O 1
ATOM 4476 N N . ALA B 1 57 ? 12.344 24.734 27.016 1 98.69 57 ALA B N 1
ATOM 4477 C CA . ALA B 1 57 ? 11.055 25.422 27.125 1 98.69 57 ALA B CA 1
ATOM 4478 C C . ALA B 1 57 ? 10.336 25.422 25.781 1 98.69 57 ALA B C 1
ATOM 4480 O O . ALA B 1 57 ? 10.938 25.688 24.734 1 98.69 57 ALA B O 1
ATOM 4481 N N . LEU B 1 58 ? 9.109 25 25.766 1 98.88 58 LEU B N 1
ATOM 4482 C CA . LEU B 1 58 ? 8.242 25.078 24.594 1 98.88 58 LEU B CA 1
ATOM 4483 C C . LEU B 1 58 ? 7.141 26.109 24.812 1 98.88 58 LEU B C 1
ATOM 4485 O O . LEU B 1 58 ? 6.41 26.047 25.797 1 98.88 58 LEU B O 1
ATOM 4489 N N . ILE B 1 59 ? 7.047 27.094 23.922 1 98.81 59 ILE B N 1
ATOM 4490 C CA . ILE B 1 59 ? 6.039 28.141 24 1 98.81 59 ILE B CA 1
ATOM 4491 C C . ILE B 1 59 ? 5.004 27.953 22.891 1 98.81 59 ILE B C 1
ATOM 4493 O O . ILE B 1 59 ? 5.359 27.859 21.719 1 98.81 59 ILE B O 1
ATOM 4497 N N . GLU B 1 60 ? 3.76 27.812 23.188 1 98.44 60 GLU B N 1
ATOM 4498 C CA . GLU B 1 60 ? 2.668 27.672 22.219 1 98.44 60 GLU B CA 1
ATOM 4499 C C . GLU B 1 60 ? 1.532 28.641 22.531 1 98.44 60 GLU B C 1
ATOM 4501 O O . GLU B 1 60 ? 0.982 28.641 23.641 1 98.44 60 GLU B O 1
ATOM 4506 N N . ALA B 1 61 ? 1.171 29.438 21.562 1 96.25 61 ALA B N 1
ATOM 4507 C CA . ALA B 1 61 ? 0.163 30.469 21.781 1 96.25 61 ALA B CA 1
ATOM 4508 C C . ALA B 1 61 ? -1.246 29.875 21.703 1 96.25 61 ALA B C 1
ATOM 4510 O O . ALA B 1 61 ? -2.162 30.375 22.375 1 96.25 61 ALA B O 1
ATOM 4511 N N . HIS B 1 62 ? -1.451 28.844 20.938 1 94.81 62 HIS B N 1
ATOM 4512 C CA . HIS B 1 62 ? -2.785 28.312 20.688 1 94.81 62 HIS B CA 1
ATOM 4513 C C . HIS B 1 62 ? -2.9 26.875 21.156 1 94.81 62 HIS B C 1
ATOM 4515 O O . HIS B 1 62 ? -2.838 26.594 22.359 1 94.81 62 HIS B O 1
ATOM 4521 N N . MET B 1 63 ? -2.998 25.922 20.266 1 97.38 63 MET B N 1
ATOM 4522 C CA . MET B 1 63 ? -3.174 24.516 20.609 1 97.38 63 MET B CA 1
ATOM 4523 C C . MET B 1 63 ? -1.94 23.703 20.234 1 97.38 63 MET B C 1
ATOM 4525 O O . MET B 1 63 ? -1.458 23.797 19.109 1 97.38 63 MET B O 1
ATOM 4529 N N . LEU B 1 64 ? -1.416 22.906 21.203 1 98.25 64 LEU B N 1
ATOM 4530 C CA . LEU B 1 64 ? -0.37 21.938 20.859 1 98.25 64 LEU B CA 1
ATOM 4531 C C . LEU B 1 64 ? -0.835 21 19.766 1 98.25 64 LEU B C 1
ATOM 4533 O O . LEU B 1 64 ? -2.035 20.75 19.609 1 98.25 64 LEU B O 1
ATOM 4537 N N . GLY B 1 65 ? 0.117 20.484 19 1 97.5 65 GLY B N 1
ATOM 4538 C CA . GLY B 1 65 ? -0.209 19.594 17.891 1 97.5 65 GLY B CA 1
ATOM 4539 C C . GLY B 1 65 ? -0.281 20.328 16.562 1 97.5 65 GLY B C 1
ATOM 4540 O O . GLY B 1 65 ? -0.204 19.703 15.5 1 97.5 65 GLY B O 1
ATOM 4541 N N . GLY B 1 66 ? -0.446 21.672 16.609 1 96.19 66 GLY B N 1
ATOM 4542 C CA . GLY B 1 66 ? -0.425 22.5 15.422 1 96.19 66 GLY B CA 1
ATOM 4543 C C . GLY B 1 66 ? -1.481 22.125 14.406 1 96.19 66 GLY B C 1
ATOM 4544 O O . GLY B 1 66 ? -2.562 21.656 14.766 1 96.19 66 GLY B O 1
ATOM 4545 N N . ASP B 1 67 ? -1.254 22.406 13.133 1 94.12 67 ASP B N 1
ATOM 4546 C CA . ASP B 1 67 ? -2.207 22.188 12.047 1 94.12 67 ASP B CA 1
ATOM 4547 C C . ASP B 1 67 ? -2.51 20.703 11.867 1 94.12 67 ASP B C 1
ATOM 4549 O O . ASP B 1 67 ? -3.666 20.328 11.664 1 94.12 67 ASP B O 1
ATOM 4553 N N . CYS B 1 68 ? -1.576 19.922 11.984 1 94.62 68 CYS B N 1
ATOM 4554 C CA . CYS B 1 68 ? -1.717 18.516 11.617 1 94.62 68 CYS B CA 1
ATOM 4555 C C . CYS B 1 68 ? -2.779 17.828 12.477 1 94.62 68 CYS B C 1
ATOM 4557 O O . CYS B 1 68 ? -3.701 17.203 11.945 1 94.62 68 CYS B O 1
ATOM 4559 N N . LEU B 1 69 ? -2.65 17.906 13.734 1 96.94 69 LEU B N 1
ATOM 4560 C CA . LEU B 1 69 ? -3.592 17.266 14.648 1 96.94 69 LEU B CA 1
ATOM 4561 C C . LEU B 1 69 ? -4.934 17.984 14.633 1 96.94 69 LEU B C 1
ATOM 4563 O O . LEU B 1 69 ? -5.988 17.344 14.586 1 96.94 69 LEU B O 1
ATOM 4567 N N . ASN B 1 70 ? -4.883 19.281 14.664 1 97.75 70 ASN B N 1
ATOM 4568 C CA . ASN B 1 70 ? -6.059 20.062 15.023 1 97.75 70 ASN B CA 1
ATOM 4569 C C . ASN B 1 70 ? -6.879 20.453 13.797 1 97.75 70 ASN B C 1
ATOM 4571 O O . ASN B 1 70 ? -8.109 20.469 13.852 1 97.75 70 ASN B O 1
ATOM 4575 N N . VAL B 1 71 ? -6.195 20.781 12.656 1 97.38 71 VAL B N 1
ATOM 4576 C CA . VAL B 1 71 ? -6.961 21.375 11.562 1 97.38 71 VAL B CA 1
ATOM 4577 C C . VAL B 1 71 ? -6.359 20.953 10.227 1 97.38 71 VAL B C 1
ATOM 4579 O O . VAL B 1 71 ? -6.457 21.688 9.234 1 97.38 71 VAL B O 1
ATOM 4582 N N . GLY B 1 72 ? -5.703 19.828 10.188 1 96.62 72 GLY B N 1
ATOM 4583 C CA . GLY B 1 72 ? -5.027 19.453 8.953 1 96.62 72 GLY B CA 1
ATOM 4584 C C . GLY B 1 72 ? -5.09 17.953 8.688 1 96.62 72 GLY B C 1
ATOM 4585 O O . GLY B 1 72 ? -6.148 17.422 8.344 1 96.62 72 GLY B O 1
ATOM 4586 N N . CYS B 1 73 ? -3.959 17.266 8.906 1 96.44 73 CYS B N 1
ATOM 4587 C CA . CYS B 1 73 ? -3.738 15.898 8.453 1 96.44 73 CYS B CA 1
ATOM 4588 C C . CYS B 1 73 ? -4.758 14.945 9.078 1 96.44 73 CYS B C 1
ATOM 4590 O O . CYS B 1 73 ? -5.406 14.172 8.367 1 96.44 73 CYS B O 1
ATOM 4592 N N . VAL B 1 74 ? -4.961 14.977 10.359 1 97.69 74 VAL B N 1
ATOM 4593 C CA . VAL B 1 74 ? -5.762 14 11.086 1 97.69 74 VAL B CA 1
ATOM 4594 C C . VAL B 1 74 ? -7.238 14.18 10.742 1 97.69 74 VAL B C 1
ATOM 4596 O O . VAL B 1 74 ? -7.883 13.242 10.266 1 97.69 74 VAL B O 1
ATOM 4599 N N . PRO B 1 75 ? -7.781 15.367 10.914 1 98.44 75 PRO B N 1
ATOM 4600 C CA . PRO B 1 75 ? -9.203 15.5 10.594 1 98.44 75 PRO B CA 1
ATOM 4601 C C . PRO B 1 75 ? -9.492 15.312 9.109 1 98.44 75 PRO B C 1
ATOM 4603 O O . PRO B 1 75 ? -10.516 14.727 8.742 1 98.44 75 PRO B O 1
ATOM 4606 N N . SER B 1 76 ? -8.656 15.812 8.219 1 98.5 76 SER B N 1
ATOM 4607 C CA . SER B 1 76 ? -8.906 15.68 6.785 1 98.5 76 SER B CA 1
ATOM 4608 C C . SER B 1 76 ? -8.938 14.211 6.367 1 98.5 76 SER B C 1
ATOM 4610 O O . SER B 1 76 ? -9.82 13.789 5.617 1 98.5 76 SER B O 1
ATOM 4612 N N . LYS B 1 77 ? -8 13.398 6.867 1 98.62 77 LYS B N 1
ATOM 4613 C CA . LYS B 1 77 ? -7.961 11.984 6.488 1 98.62 77 LYS B CA 1
ATOM 4614 C C . LYS B 1 77 ? -9.141 11.227 7.086 1 98.62 77 LYS B C 1
ATOM 4616 O O . LYS B 1 77 ? -9.586 10.219 6.531 1 98.62 77 LYS B O 1
ATOM 4621 N N . THR B 1 78 ? -9.594 11.664 8.25 1 98.69 78 THR B N 1
ATOM 4622 C CA . THR B 1 78 ? -10.773 11.055 8.852 1 98.69 78 THR B CA 1
ATOM 4623 C C . THR B 1 78 ? -12 11.281 7.977 1 98.69 78 THR B C 1
ATOM 4625 O O . THR B 1 78 ? -12.781 10.352 7.73 1 98.69 78 THR B O 1
ATOM 4628 N N . ILE B 1 79 ? -12.164 12.531 7.453 1 98.56 79 ILE B N 1
ATOM 4629 C CA . ILE B 1 79 ? -13.273 12.844 6.562 1 98.56 79 ILE B CA 1
ATOM 4630 C C . ILE B 1 79 ? -13.133 12.055 5.262 1 98.56 79 ILE B C 1
ATOM 4632 O O . ILE B 1 79 ? -14.117 11.531 4.738 1 98.56 79 ILE B O 1
ATOM 4636 N N . ILE B 1 80 ? -11.977 11.977 4.762 1 98.75 80 ILE B N 1
ATOM 4637 C CA . ILE B 1 80 ? -11.703 11.312 3.492 1 98.75 80 ILE B CA 1
ATOM 4638 C C . ILE B 1 80 ? -12.078 9.836 3.594 1 98.75 80 ILE B C 1
ATOM 4640 O O . ILE B 1 80 ? -12.648 9.266 2.658 1 98.75 80 ILE B O 1
ATOM 4644 N N . HIS B 1 81 ? -11.789 9.211 4.762 1 98.38 81 HIS B N 1
ATOM 4645 C CA . HIS B 1 81 ? -12.156 7.812 4.953 1 98.38 81 HIS B CA 1
ATOM 4646 C C . HIS B 1 81 ? -13.664 7.617 4.836 1 98.38 81 HIS B C 1
ATOM 4648 O O . HIS B 1 81 ? -14.125 6.738 4.102 1 98.38 81 HIS B O 1
ATOM 4654 N N . SER B 1 82 ? -14.43 8.43 5.539 1 98.44 82 SER B N 1
ATOM 4655 C CA . SER B 1 82 ? -15.883 8.352 5.469 1 98.44 82 SER B CA 1
ATOM 4656 C C . SER B 1 82 ? -16.375 8.594 4.051 1 98.44 82 SER B C 1
ATOM 4658 O O . SER B 1 82 ? -17.281 7.898 3.576 1 98.44 82 SER B O 1
ATOM 4660 N N . ALA B 1 83 ? -15.766 9.586 3.406 1 98.56 83 ALA B N 1
ATOM 4661 C CA . ALA B 1 83 ? -16.156 9.945 2.047 1 98.56 83 ALA B CA 1
ATOM 4662 C C . ALA B 1 83 ? -15.922 8.789 1.08 1 98.56 83 ALA B C 1
ATOM 4664 O O . ALA B 1 83 ? -16.766 8.492 0.237 1 98.56 83 ALA B O 1
ATOM 4665 N N . ASN B 1 84 ? -14.812 8.188 1.194 1 97.56 84 ASN B N 1
ATOM 4666 C CA . ASN B 1 84 ? -14.477 7.078 0.31 1 97.56 84 ASN B CA 1
ATOM 4667 C C . ASN B 1 84 ? -15.391 5.875 0.554 1 97.56 84 ASN B C 1
ATOM 4669 O O . ASN B 1 84 ? -15.766 5.18 -0.388 1 97.56 84 ASN B O 1
ATOM 4673 N N . LEU B 1 85 ? -15.703 5.598 1.796 1 96.38 85 LEU B N 1
ATOM 4674 C CA . LEU B 1 85 ? -16.641 4.523 2.117 1 96.38 85 LEU B CA 1
ATOM 4675 C C . LEU B 1 85 ? -18.016 4.812 1.528 1 96.38 85 LEU B C 1
ATOM 4677 O O . LEU B 1 85 ? -18.641 3.918 0.962 1 96.38 85 LEU B O 1
ATOM 4681 N N . ALA B 1 86 ? -18.438 6.055 1.681 1 96.44 86 ALA B N 1
ATOM 4682 C CA . ALA B 1 86 ? -19.734 6.453 1.119 1 96.44 86 ALA B CA 1
ATOM 4683 C C . ALA B 1 86 ? -19.75 6.242 -0.392 1 96.44 86 ALA B C 1
ATOM 4685 O O . ALA B 1 86 ? -20.719 5.699 -0.93 1 96.44 86 ALA B O 1
ATOM 4686 N N . HIS B 1 87 ? -18.734 6.676 -1.016 1 96.12 87 HIS B N 1
ATOM 4687 C CA . HIS B 1 87 ? -18.641 6.527 -2.463 1 96.12 87 HIS B CA 1
ATOM 4688 C C . HIS B 1 87 ? -18.688 5.059 -2.873 1 96.12 87 HIS B C 1
ATOM 4690 O O . HIS B 1 87 ? -19.375 4.707 -3.842 1 96.12 87 HIS B O 1
ATOM 4696 N N . GLN B 1 88 ? -18.016 4.246 -2.164 1 93.31 88 GLN B N 1
ATOM 4697 C CA . GLN B 1 88 ? -17.953 2.82 -2.473 1 93.31 88 GLN B CA 1
ATOM 4698 C C . GLN B 1 88 ? -19.328 2.17 -2.352 1 93.31 88 GLN B C 1
ATOM 4700 O O . GLN B 1 88 ? -19.719 1.354 -3.193 1 93.31 88 GLN B O 1
ATOM 4705 N N . VAL B 1 89 ? -20.047 2.486 -1.329 1 93 89 VAL B N 1
ATOM 4706 C CA . VAL B 1 89 ? -21.328 1.846 -1.05 1 93 89 VAL B CA 1
ATOM 4707 C C . VAL B 1 89 ? -22.406 2.416 -1.974 1 93 89 VAL B C 1
ATOM 4709 O O . VAL B 1 89 ? -23.422 1.759 -2.242 1 93 89 VAL B O 1
ATOM 4712 N N . GLN B 1 90 ? -22.109 3.592 -2.473 1 92.94 90 GLN B N 1
ATOM 4713 C CA . GLN B 1 90 ? -23.094 4.25 -3.32 1 92.94 90 GLN B CA 1
ATOM 4714 C C . GLN B 1 90 ? -22.875 3.902 -4.789 1 92.94 90 GLN B C 1
ATOM 4716 O O . GLN B 1 90 ? -23.781 4.078 -5.613 1 92.94 90 GLN B O 1
ATOM 4721 N N . ASN B 1 91 ? -21.766 3.457 -5.141 1 92.25 91 ASN B N 1
ATOM 4722 C CA . ASN B 1 91 ? -21.438 3.174 -6.535 1 92.25 91 ASN B CA 1
ATOM 4723 C C . ASN B 1 91 ? -22.031 1.842 -6.988 1 92.25 91 ASN B C 1
ATOM 4725 O O . ASN B 1 91 ? -21.312 0.844 -7.09 1 92.25 91 ASN B O 1
ATOM 4729 N N . GLN B 1 92 ? -23.188 1.833 -7.441 1 90.12 92 GLN B N 1
ATOM 4730 C CA . GLN B 1 92 ? -23.953 0.631 -7.75 1 90.12 92 GLN B CA 1
ATOM 4731 C C . GLN B 1 92 ? -23.375 -0.099 -8.953 1 90.12 92 GLN B C 1
ATOM 4733 O O . GLN B 1 92 ? -23.406 -1.329 -9.023 1 90.12 92 GLN B O 1
ATOM 4738 N N . THR B 1 93 ? -22.875 0.679 -9.836 1 91 93 THR B N 1
ATOM 4739 C CA . THR B 1 93 ? -22.297 0.077 -11.039 1 91 93 THR B CA 1
ATOM 4740 C C . THR B 1 93 ? -21.078 -0.783 -10.68 1 91 93 THR B C 1
ATOM 4742 O O . THR B 1 93 ? -20.984 -1.932 -11.117 1 91 93 THR B O 1
ATOM 4745 N N . HIS B 1 94 ? -20.266 -0.245 -9.859 1 91.81 94 HIS B N 1
ATOM 4746 C CA . HIS B 1 94 ? -19.078 -0.971 -9.438 1 91.81 94 HIS B CA 1
ATOM 4747 C C . HIS B 1 94 ? -19.438 -2.18 -8.578 1 91.81 94 HIS B C 1
ATOM 4749 O O . HIS B 1 94 ? -18.844 -3.248 -8.727 1 91.81 94 HIS B O 1
ATOM 4755 N N . LEU B 1 95 ? -20.359 -2.02 -7.711 1 95 95 LEU B N 1
ATOM 4756 C CA . LEU B 1 95 ? -20.812 -3.115 -6.859 1 95 95 LEU B CA 1
ATOM 4757 C C . LEU B 1 95 ? -21.422 -4.234 -7.695 1 95 95 LEU B C 1
ATOM 4759 O O . LEU B 1 95 ? -21.141 -5.414 -7.465 1 95 95 LEU B O 1
ATOM 4763 N N . ALA B 1 96 ? -22.172 -3.842 -8.695 1 95 96 ALA B N 1
ATOM 4764 C CA . ALA B 1 96 ? -22.844 -4.828 -9.547 1 95 96 ALA B CA 1
ATOM 4765 C C . ALA B 1 96 ? -21.828 -5.656 -10.32 1 95 96 ALA B C 1
ATOM 4767 O O . ALA B 1 96 ? -22.031 -6.855 -10.539 1 95 96 ALA B O 1
ATOM 4768 N N . GLU B 1 97 ? -20.812 -5.012 -10.734 1 95.25 97 GLU B N 1
ATOM 4769 C CA . GLU B 1 97 ? -19.75 -5.715 -11.461 1 95.25 97 GLU B CA 1
ATOM 4770 C C . GLU B 1 97 ? -19.109 -6.781 -10.586 1 95.25 97 GLU B C 1
ATOM 4772 O O . GLU B 1 97 ? -18.641 -7.805 -11.086 1 95.25 97 GLU B O 1
ATOM 4777 N N . ALA B 1 98 ? -19.125 -6.57 -9.297 1 96.75 98 ALA B N 1
ATOM 4778 C CA . ALA B 1 98 ? -18.516 -7.504 -8.344 1 96.75 98 ALA B CA 1
ATOM 4779 C C . ALA B 1 98 ? -19.562 -8.484 -7.809 1 96.75 98 ALA B C 1
ATOM 4781 O O . ALA B 1 98 ? -19.266 -9.273 -6.902 1 96.75 98 ALA B O 1
ATOM 4782 N N . GLY B 1 99 ? -20.734 -8.469 -8.32 1 97.38 99 GLY B N 1
ATOM 4783 C CA . GLY B 1 99 ? -21.781 -9.391 -7.926 1 97.38 99 GLY B CA 1
ATOM 4784 C C . GLY B 1 99 ? -22.5 -8.961 -6.652 1 97.38 99 GLY B C 1
ATOM 4785 O O . GLY B 1 99 ? -23.078 -9.797 -5.953 1 97.38 99 GLY B O 1
ATOM 4786 N N . ILE B 1 100 ? -22.438 -7.688 -6.289 1 96.38 100 ILE B N 1
ATOM 4787 C CA . ILE B 1 100 ? -23.047 -7.168 -5.07 1 96.38 100 ILE B CA 1
ATOM 4788 C C . ILE B 1 100 ? -24.125 -6.148 -5.422 1 96.38 100 ILE B C 1
ATOM 4790 O O . ILE B 1 100 ? -23.938 -5.34 -6.336 1 96.38 100 ILE B O 1
ATOM 4794 N N . ALA B 1 101 ? -25.188 -6.234 -4.789 1 93.56 101 ALA B N 1
ATOM 4795 C CA . ALA B 1 101 ? -26.266 -5.262 -4.98 1 93.56 101 ALA B CA 1
ATOM 4796 C C . ALA B 1 101 ? -26.766 -4.734 -3.639 1 93.56 101 ALA B C 1
ATOM 4798 O O . ALA B 1 101 ? -26.891 -5.488 -2.67 1 93.56 101 ALA B O 1
ATOM 4799 N N . VAL B 1 102 ? -26.875 -3.512 -3.578 1 89.38 102 VAL B N 1
ATOM 4800 C CA . VAL B 1 102 ? -27.484 -2.859 -2.42 1 89.38 102 VAL B CA 1
ATOM 4801 C C . VAL B 1 102 ? -28.906 -2.41 -2.762 1 89.38 102 VAL B C 1
ATOM 4803 O O . VAL B 1 102 ? -29.094 -1.566 -3.637 1 89.38 102 VAL B O 1
ATOM 4806 N N . GLU B 1 103 ? -29.797 -3.105 -2.172 1 85.62 103 GLU B N 1
ATOM 4807 C CA . GLU B 1 103 ? -31.188 -2.697 -2.346 1 85.62 103 GLU B CA 1
ATOM 4808 C C . GLU B 1 103 ? -31.562 -1.599 -1.356 1 85.62 103 GLU B C 1
ATOM 4810 O O . GLU B 1 103 ? -31.344 -1.737 -0.151 1 85.62 103 GLU B O 1
ATOM 4815 N N . GLY B 1 104 ? -32.031 -0.584 -1.804 1 80.75 104 GLY B N 1
ATOM 4816 C CA . GLY B 1 104 ? -32.406 0.536 -0.962 1 80.75 104 GLY B CA 1
ATOM 4817 C C . GLY B 1 104 ? -31.531 1.751 -1.135 1 80.75 104 GLY B C 1
ATOM 4818 O O . GLY B 1 104 ? -30.969 1.968 -2.209 1 80.75 104 GLY B O 1
ATOM 4819 N N . HIS B 1 105 ? -31.578 2.625 -0.068 1 85.38 105 HIS B N 1
ATOM 4820 C CA . HIS B 1 105 ? -30.891 3.906 -0.182 1 85.38 105 HIS B CA 1
ATOM 4821 C C . HIS B 1 105 ? -29.703 3.986 0.777 1 85.38 105 HIS B C 1
ATOM 4823 O O . HIS B 1 105 ? -29.766 3.455 1.888 1 85.38 105 HIS B O 1
ATOM 4829 N N . VAL B 1 106 ? -28.609 4.461 0.267 1 89.44 106 VAL B N 1
ATOM 4830 C CA . VAL B 1 106 ? -27.469 4.77 1.115 1 89.44 106 VAL B CA 1
ATOM 4831 C C . VAL B 1 106 ? -27.578 6.203 1.629 1 89.44 106 VAL B C 1
ATOM 4833 O O . VAL B 1 106 ? -27.797 7.133 0.85 1 89.44 106 VAL B O 1
ATOM 4836 N N . THR B 1 107 ? -27.531 6.34 2.906 1 93.62 107 THR B N 1
ATOM 4837 C CA . THR B 1 107 ? -27.625 7.668 3.496 1 93.62 107 THR B CA 1
ATOM 4838 C C . THR B 1 107 ? -26.312 8.031 4.207 1 93.62 107 THR B C 1
ATOM 4840 O O . THR B 1 107 ? -25.688 7.168 4.82 1 93.62 107 THR B O 1
ATOM 4843 N N . VAL B 1 108 ? -26 9.266 4.086 1 96.44 108 VAL B N 1
ATOM 4844 C CA . VAL B 1 108 ? -24.844 9.812 4.793 1 96.44 108 VAL B CA 1
ATOM 4845 C C . VAL B 1 108 ? -25.312 10.742 5.914 1 96.44 108 VAL B C 1
ATOM 4847 O O . VAL B 1 108 ? -26.062 11.688 5.672 1 96.44 108 VAL B O 1
ATOM 4850 N N . ASP B 1 109 ? -24.969 10.359 7.09 1 97.38 109 ASP B N 1
ATOM 4851 C CA . ASP B 1 109 ? -25.172 11.227 8.242 1 97.38 109 ASP B CA 1
ATOM 4852 C C . ASP B 1 109 ? -23.969 12.148 8.461 1 97.38 109 ASP B C 1
ATOM 4854 O O . ASP B 1 109 ? -23.047 11.812 9.203 1 97.38 109 ASP B O 1
ATOM 4858 N N . PHE B 1 110 ? -24.156 13.359 7.852 1 97.94 110 PHE B N 1
ATOM 4859 C CA . PHE B 1 110 ? -23.047 14.305 7.863 1 97.94 110 PHE B CA 1
ATOM 4860 C C . PHE B 1 110 ? -22.656 14.672 9.297 1 97.94 110 PHE B C 1
ATOM 4862 O O . PHE B 1 110 ? -21.484 14.828 9.609 1 97.94 110 PHE B O 1
ATOM 4869 N N . GLU B 1 111 ? -23.516 14.852 10.188 1 97.31 111 GLU B N 1
ATOM 4870 C CA . GLU B 1 111 ? -23.25 15.18 11.578 1 97.31 111 GLU B CA 1
ATOM 4871 C C . GLU B 1 111 ? -22.422 14.086 12.258 1 97.31 111 GLU B C 1
ATOM 4873 O O . GLU B 1 111 ? -21.516 14.383 13.039 1 97.31 111 GLU B O 1
ATOM 4878 N N . LYS B 1 112 ? -22.797 12.875 11.961 1 97.5 112 LYS B N 1
ATOM 4879 C CA . LYS B 1 112 ? -22.062 11.75 12.531 1 97.5 112 LYS B CA 1
ATOM 4880 C C . LYS B 1 112 ? -20.641 11.695 11.984 1 97.5 112 LYS B C 1
ATOM 4882 O O . LYS B 1 112 ? -19.703 11.344 12.703 1 97.5 112 LYS B O 1
ATOM 4887 N N . VAL B 1 113 ? -20.5 11.984 10.68 1 98.5 113 VAL B N 1
ATOM 4888 C CA . VAL B 1 113 ? -19.172 12.055 10.086 1 98.5 113 VAL B CA 1
ATOM 4889 C C . VAL B 1 113 ? -18.312 13.055 10.844 1 98.5 113 VAL B C 1
ATOM 4891 O O . VAL B 1 113 ? -17.172 12.758 11.203 1 98.5 113 VAL B O 1
ATOM 4894 N N . MET B 1 114 ? -18.859 14.219 11.102 1 98.25 114 MET B N 1
ATOM 4895 C CA . MET B 1 114 ? -18.109 15.281 11.758 1 98.25 114 MET B CA 1
ATOM 4896 C C . MET B 1 114 ? -17.875 14.961 13.227 1 98.25 114 MET B C 1
ATOM 4898 O O . MET B 1 114 ? -16.828 15.32 13.789 1 98.25 114 MET B O 1
ATOM 4902 N N . GLU B 1 115 ? -18.812 14.281 13.844 1 98.12 115 GLU B N 1
ATOM 4903 C CA . GLU B 1 115 ? -18.578 13.789 15.203 1 98.12 115 GLU B CA 1
ATOM 4904 C C . GLU B 1 115 ? -17.391 12.844 15.25 1 98.12 115 GLU B C 1
ATOM 4906 O O . GLU B 1 115 ? -16.578 12.906 16.172 1 98.12 115 GLU B O 1
ATOM 4911 N N . ARG B 1 116 ? -17.312 11.938 14.281 1 98.19 116 ARG B N 1
ATOM 4912 C CA . ARG B 1 116 ? -16.172 11.023 14.203 1 98.19 116 ARG B CA 1
ATOM 4913 C C . ARG B 1 116 ? -14.867 11.789 14.062 1 98.19 116 ARG B C 1
ATOM 4915 O O . ARG B 1 116 ? -13.852 11.398 14.641 1 98.19 116 ARG B O 1
ATOM 4922 N N . VAL B 1 117 ? -14.891 12.844 13.289 1 98.44 117 VAL B N 1
ATOM 4923 C CA . VAL B 1 117 ? -13.703 13.68 13.133 1 98.44 117 VAL B CA 1
ATOM 4924 C C . VAL B 1 117 ? -13.242 14.188 14.5 1 98.44 117 VAL B C 1
ATOM 4926 O O . VAL B 1 117 ? -12.055 14.102 14.836 1 98.44 117 VAL B O 1
ATOM 4929 N N . ARG B 1 118 ? -14.156 14.727 15.305 1 98.25 118 ARG B N 1
ATOM 4930 C CA . ARG B 1 118 ? -13.828 15.219 16.641 1 98.25 118 ARG B CA 1
ATOM 4931 C C . ARG B 1 118 ? -13.328 14.086 17.531 1 98.25 118 ARG B C 1
ATOM 4933 O O . ARG B 1 118 ? -12.383 14.266 18.297 1 98.25 118 ARG B O 1
ATOM 4940 N N . LYS B 1 119 ? -13.914 12.93 17.391 1 98.31 119 LYS B N 1
ATOM 4941 C CA . LYS B 1 119 ? -13.523 11.766 18.188 1 98.31 119 LYS B CA 1
ATOM 4942 C C . LYS B 1 119 ? -12.094 11.344 17.875 1 98.31 119 LYS B C 1
ATOM 4944 O O . LYS B 1 119 ? -11.297 11.117 18.797 1 98.31 119 LYS B O 1
ATOM 4949 N N . ILE B 1 120 ? -11.789 11.25 16.625 1 98.31 120 ILE B N 1
ATOM 4950 C CA . ILE B 1 120 ? -10.469 10.773 16.203 1 98.31 120 ILE B CA 1
ATOM 4951 C C . ILE B 1 120 ? -9.406 11.789 16.625 1 98.31 120 ILE B C 1
ATOM 4953 O O . ILE B 1 120 ? -8.344 11.414 17.109 1 98.31 120 ILE B O 1
ATOM 4957 N N . ARG B 1 121 ? -9.641 13.117 16.438 1 97.88 121 ARG B N 1
ATOM 4958 C CA . ARG B 1 121 ? -8.719 14.156 16.906 1 97.88 121 ARG B CA 1
ATOM 4959 C C . ARG B 1 121 ? -8.453 14.016 18.391 1 97.88 121 ARG B C 1
ATOM 4961 O O . ARG B 1 121 ? -7.305 14.086 18.828 1 97.88 121 ARG B O 1
ATOM 4968 N N . SER B 1 122 ? -9.523 13.844 19.094 1 97.88 122 SER B N 1
ATOM 4969 C CA . SER B 1 122 ? -9.414 13.703 20.547 1 97.88 122 SER B CA 1
ATOM 4970 C C . SER B 1 122 ? -8.602 12.469 20.922 1 97.88 122 SER B C 1
ATOM 4972 O O . SER B 1 122 ? -7.77 12.516 21.844 1 97.88 122 SER B O 1
ATOM 4974 N N . THR B 1 123 ? -8.82 11.391 20.234 1 97.25 123 THR B N 1
ATOM 4975 C CA . THR B 1 123 ? -8.141 10.125 20.5 1 97.25 123 THR B CA 1
ATOM 4976 C C . THR B 1 123 ? -6.633 10.258 20.281 1 97.25 123 THR B C 1
ATOM 4978 O O . THR B 1 123 ? -5.836 9.773 21.078 1 97.25 123 THR B O 1
ATOM 4981 N N . ILE B 1 124 ? -6.246 10.945 19.266 1 97.75 124 ILE B N 1
ATOM 4982 C CA . ILE B 1 124 ? -4.844 11.055 18.875 1 97.75 124 ILE B CA 1
ATOM 4983 C C . ILE B 1 124 ? -4.16 12.148 19.688 1 97.75 124 ILE B C 1
ATOM 4985 O O . ILE B 1 124 ? -2.939 12.141 19.859 1 97.75 124 ILE B O 1
ATOM 4989 N N . SER B 1 125 ? -4.902 13.055 20.297 1 98 125 SER B N 1
ATOM 4990 C CA . SER B 1 125 ? -4.414 14.289 20.906 1 98 125 SER B CA 1
ATOM 4991 C C . SER B 1 125 ? -3.516 14 22.094 1 98 125 SER B C 1
ATOM 4993 O O . SER B 1 125 ? -2.693 14.836 22.484 1 98 125 SER B O 1
ATOM 4995 N N . HIS B 1 126 ? -3.637 12.844 22.688 1 96.5 126 HIS B N 1
ATOM 4996 C CA . HIS B 1 126 ? -2.805 12.516 23.844 1 96.5 126 HIS B CA 1
ATOM 4997 C C . HIS B 1 126 ? -1.323 12.562 23.484 1 96.5 126 HIS B C 1
ATOM 4999 O O . HIS B 1 126 ? -0.489 12.914 24.328 1 96.5 126 HIS B O 1
ATOM 5005 N N . HIS B 1 127 ? -1.02 12.266 22.266 1 95.69 127 HIS B N 1
ATOM 5006 C CA . HIS B 1 127 ? 0.367 12.211 21.828 1 95.69 127 HIS B CA 1
ATOM 5007 C C . HIS B 1 127 ? 1.006 13.594 21.828 1 95.69 127 HIS B C 1
ATOM 5009 O O . HIS B 1 127 ? 2.217 13.719 22.016 1 95.69 127 HIS B O 1
ATOM 5015 N N . ASP B 1 128 ? 0.206 14.648 21.641 1 97.5 128 ASP B N 1
ATOM 5016 C CA . ASP B 1 128 ? 0.688 16.031 21.562 1 97.5 128 ASP B CA 1
ATOM 5017 C C . ASP B 1 128 ? 0.277 16.828 22.797 1 97.5 128 ASP B C 1
ATOM 5019 O O . ASP B 1 128 ? 0.346 18.062 22.797 1 97.5 128 ASP B O 1
ATOM 5023 N N . SER B 1 129 ? -0.06 16.172 23.891 1 98.12 129 SER B N 1
ATOM 5024 C CA . SER B 1 129 ? -0.677 16.828 25.047 1 98.12 129 SER B CA 1
ATOM 5025 C C . SER B 1 129 ? 0.363 17.547 25.891 1 98.12 129 SER B C 1
ATOM 5027 O O . SER B 1 129 ? 1.522 17.125 25.953 1 98.12 129 SER B O 1
ATOM 5029 N N . ALA B 1 130 ? -0.132 18.609 26.516 1 98.12 130 ALA B N 1
ATOM 5030 C CA . ALA B 1 130 ? 0.708 19.328 27.469 1 98.12 130 ALA B CA 1
ATOM 5031 C C . ALA B 1 130 ? 1.18 18.422 28.594 1 98.12 130 ALA B C 1
ATOM 5033 O O . ALA B 1 130 ? 2.338 18.484 29.016 1 98.12 130 ALA B O 1
ATOM 5034 N N . GLU B 1 131 ? 0.331 17.578 29.016 1 96.81 131 GLU B N 1
ATOM 5035 C CA . GLU B 1 131 ? 0.652 16.656 30.109 1 96.81 131 GLU B CA 1
ATOM 5036 C C . GLU B 1 131 ? 1.778 15.703 29.719 1 96.81 131 GLU B C 1
ATOM 5038 O O . GLU B 1 131 ? 2.746 15.539 30.469 1 96.81 131 GLU B O 1
ATOM 5043 N N . ARG B 1 132 ? 1.634 15.062 28.578 1 97.5 132 ARG B N 1
ATOM 5044 C CA . ARG B 1 132 ? 2.658 14.109 28.156 1 97.5 132 ARG B CA 1
ATOM 5045 C C . ARG B 1 132 ? 4.008 14.805 27.984 1 97.5 132 ARG B C 1
ATOM 5047 O O . ARG B 1 132 ? 5.027 14.312 28.469 1 97.5 132 ARG B O 1
ATOM 5054 N N . TYR B 1 133 ? 4.062 15.938 27.312 1 98 133 TYR B N 1
ATOM 5055 C CA . TYR B 1 133 ? 5.316 16.625 27.031 1 98 133 TYR B CA 1
ATOM 5056 C C . TYR B 1 133 ? 5.957 17.156 28.312 1 98 133 TYR B C 1
ATOM 5058 O O . TYR B 1 133 ? 7.18 17.125 28.453 1 98 133 TYR B O 1
ATOM 5066 N N . SER B 1 134 ? 5.176 17.609 29.281 1 97.06 134 SER B N 1
ATOM 5067 C CA . SER B 1 134 ? 5.719 18.141 30.516 1 97.06 134 SER B CA 1
ATOM 5068 C C . SER B 1 134 ? 6.102 17.016 31.484 1 97.06 134 SER B C 1
ATOM 5070 O O . SER B 1 134 ? 7.258 16.922 31.891 1 97.06 134 SER B O 1
ATOM 5072 N N . LYS B 1 135 ? 5.184 16.062 31.719 1 96.12 135 LYS B N 1
ATOM 5073 C CA . LYS B 1 135 ? 5.363 15.078 32.781 1 96.12 135 LYS B CA 1
ATOM 5074 C C . LYS B 1 135 ? 6.184 13.891 32.281 1 96.12 135 LYS B C 1
ATOM 5076 O O . LYS B 1 135 ? 6.996 13.336 33 1 96.12 135 LYS B O 1
ATOM 5081 N N . GLU B 1 136 ? 5.969 13.578 31.031 1 96 136 GLU B N 1
ATOM 5082 C CA . GLU B 1 136 ? 6.625 12.367 30.547 1 96 136 GLU B CA 1
ATOM 5083 C C . GLU B 1 136 ? 7.902 12.703 29.781 1 96 136 GLU B C 1
ATOM 5085 O O . GLU B 1 136 ? 8.867 11.93 29.797 1 96 136 GLU B O 1
ATOM 5090 N N . LEU B 1 137 ? 7.984 13.844 29.109 1 96.38 137 LEU B N 1
ATOM 5091 C CA . LEU B 1 137 ? 9.109 14.109 28.219 1 96.38 137 LEU B CA 1
ATOM 5092 C C . LEU B 1 137 ? 10.016 15.188 28.797 1 96.38 137 LEU B C 1
ATOM 5094 O O . LEU B 1 137 ? 11.086 15.461 28.234 1 96.38 137 LEU B O 1
ATOM 5098 N N . GLY B 1 138 ? 9.617 15.867 29.828 1 96.25 138 GLY B N 1
ATOM 5099 C CA . GLY B 1 138 ? 10.492 16.766 30.562 1 96.25 138 GLY B CA 1
ATOM 5100 C C . GLY B 1 138 ? 10.617 18.141 29.906 1 96.25 138 GLY B C 1
ATOM 5101 O O . GLY B 1 138 ? 11.625 18.828 30.094 1 96.25 138 GLY B O 1
ATOM 5102 N N . VAL B 1 139 ? 9.68 18.531 29.125 1 98.31 139 VAL B N 1
ATOM 5103 C CA . VAL B 1 139 ? 9.656 19.828 28.469 1 98.31 139 VAL B CA 1
ATOM 5104 C C . VAL B 1 139 ? 8.883 20.828 29.328 1 98.31 139 VAL B C 1
ATOM 5106 O O . VAL B 1 139 ? 7.801 20.516 29.828 1 98.31 139 VAL B O 1
ATOM 5109 N N . GLU B 1 140 ? 9.398 21.969 29.609 1 98.31 140 GLU B N 1
ATOM 5110 C CA . GLU B 1 140 ? 8.648 23.016 30.281 1 98.31 140 GLU B CA 1
ATOM 5111 C C . GLU B 1 140 ? 7.773 23.797 29.312 1 98.31 140 GLU B C 1
ATOM 5113 O O . GLU B 1 140 ? 8.281 24.547 28.469 1 98.31 140 GLU B O 1
ATOM 5118 N N . ILE B 1 141 ? 6.492 23.688 29.484 1 98.5 141 ILE B N 1
ATOM 5119 C CA . ILE B 1 141 ? 5.547 24.234 28.516 1 98.5 141 ILE B CA 1
ATOM 5120 C C . ILE B 1 141 ? 5.008 25.562 29.016 1 98.5 141 ILE B C 1
ATOM 5122 O O . ILE B 1 141 ? 4.594 25.688 30.172 1 98.5 141 ILE B O 1
ATOM 5126 N N . TYR B 1 142 ? 5.098 26.547 28.203 1 98.44 142 TYR B N 1
ATOM 5127 C CA . TYR B 1 142 ? 4.453 27.844 28.391 1 98.44 142 TYR B CA 1
ATOM 5128 C C . TYR B 1 142 ? 3.359 28.078 27.359 1 98.44 142 TYR B C 1
ATOM 5130 O O . TYR B 1 142 ? 3.639 28.156 26.156 1 98.44 142 TYR B O 1
ATOM 5138 N N . ILE B 1 143 ? 2.098 28.172 27.766 1 98 143 ILE B N 1
ATOM 5139 C CA . ILE B 1 143 ? 1.006 28.516 26.859 1 98 143 ILE B CA 1
ATOM 5140 C C . ILE B 1 143 ? 0.833 30.031 26.828 1 98 143 ILE B C 1
ATOM 5142 O O . ILE B 1 143 ? 0.371 30.641 27.797 1 98 143 ILE B O 1
ATOM 5146 N N . GLY B 1 144 ? 1.291 30.609 25.797 1 97.38 144 GLY B N 1
ATOM 5147 C CA . GLY B 1 144 ? 1.301 32.062 25.641 1 97.38 144 GLY B CA 1
ATOM 5148 C C . GLY B 1 144 ? 2.027 32.5 24.375 1 97.38 144 GLY B C 1
ATOM 5149 O O . GLY B 1 144 ? 2.445 31.688 23.562 1 97.38 144 GLY B O 1
ATOM 5150 N N . TRP B 1 145 ? 2.09 33.812 24.188 1 97.5 145 TRP B N 1
ATOM 5151 C CA . TRP B 1 145 ? 2.738 34.406 23.031 1 97.5 145 TRP B CA 1
ATOM 5152 C C . TRP B 1 145 ? 4.191 34.75 23.328 1 97.5 145 TRP B C 1
ATOM 5154 O O . TRP B 1 145 ? 4.488 35.375 24.344 1 97.5 145 TRP B O 1
ATOM 5164 N N . ALA B 1 146 ? 5.086 34.312 22.484 1 98.38 146 ALA B N 1
ATOM 5165 C CA . ALA B 1 146 ? 6.512 34.625 22.641 1 98.38 146 ALA B CA 1
ATOM 5166 C C . ALA B 1 146 ? 6.883 35.906 21.938 1 98.38 146 ALA B C 1
ATOM 5168 O O . ALA B 1 146 ? 6.434 36.188 20.812 1 98.38 146 ALA B O 1
ATOM 5169 N N . MET B 1 147 ? 7.617 36.719 22.578 1 98.38 147 MET B N 1
ATOM 5170 C CA . MET B 1 147 ? 8.172 37.938 22 1 98.38 147 MET B CA 1
ATOM 5171 C C . MET B 1 147 ? 9.664 38.062 22.328 1 98.38 147 MET B C 1
ATOM 5173 O O . MET B 1 147 ? 10.047 38.094 23.5 1 98.38 147 MET B O 1
ATOM 5177 N N . PHE B 1 148 ? 10.484 38.156 21.25 1 98.69 148 PHE B N 1
ATOM 5178 C CA . PHE B 1 148 ? 11.906 38.344 21.5 1 98.69 148 PHE B CA 1
ATOM 5179 C C . PHE B 1 148 ? 12.164 39.719 22.125 1 98.69 148 PHE B C 1
ATOM 5181 O O . PHE B 1 148 ? 11.539 40.688 21.719 1 98.69 148 PHE B O 1
ATOM 5188 N N . THR B 1 149 ? 13.062 39.781 23.109 1 98.44 149 THR B N 1
ATOM 5189 C CA . THR B 1 149 ? 13.422 41.031 23.75 1 98.44 149 THR B CA 1
ATOM 5190 C C . THR B 1 149 ? 14.898 41.375 23.516 1 98.44 149 THR B C 1
ATOM 5192 O O . THR B 1 149 ? 15.344 42.469 23.797 1 98.44 149 THR B O 1
ATOM 5195 N N . SER B 1 150 ? 15.648 40.406 23.094 1 98.38 150 SER B N 1
ATOM 5196 C CA . SER B 1 150 ? 17.047 40.562 22.703 1 98.38 150 SER B CA 1
ATOM 5197 C C . SER B 1 150 ? 17.5 39.406 21.812 1 98.38 150 SER B C 1
ATOM 5199 O O . SER B 1 150 ? 16.672 38.562 21.422 1 98.38 150 SER B O 1
ATOM 5201 N N . GLU B 1 151 ? 18.781 39.312 21.531 1 98.31 151 GLU B N 1
ATOM 5202 C CA . GLU B 1 151 ? 19.344 38.25 20.719 1 98.31 151 GLU B CA 1
ATOM 5203 C C . GLU B 1 151 ? 19.391 36.938 21.484 1 98.31 151 GLU B C 1
ATOM 5205 O O . GLU B 1 151 ? 19.625 35.875 20.906 1 98.31 151 GLU B O 1
ATOM 5210 N N . ARG B 1 152 ? 19.078 36.969 22.812 1 98.12 152 ARG B N 1
ATOM 5211 C CA . ARG B 1 152 ? 19.25 35.781 23.625 1 98.12 152 ARG B CA 1
ATOM 5212 C C . ARG B 1 152 ? 18.078 35.594 24.578 1 98.12 152 ARG B C 1
ATOM 5214 O O . ARG B 1 152 ? 18.125 34.719 25.469 1 98.12 152 ARG B O 1
ATOM 5221 N N . THR B 1 153 ? 17.047 36.438 24.438 1 98.38 153 THR B N 1
ATOM 5222 C CA . THR B 1 153 ? 15.953 36.375 25.391 1 98.38 153 THR B CA 1
ATOM 5223 C C . THR B 1 153 ? 14.602 36.469 24.688 1 98.38 153 THR B C 1
ATOM 5225 O O . THR B 1 153 ? 14.492 37.094 23.641 1 98.38 153 THR B O 1
ATOM 5228 N N . VAL B 1 154 ? 13.648 35.781 25.266 1 98.38 154 VAL B N 1
ATOM 5229 C CA . VAL B 1 154 ? 12.266 35.844 24.812 1 98.38 154 VAL B CA 1
ATOM 5230 C C . VAL B 1 154 ? 11.336 36 26.016 1 98.38 154 VAL B C 1
ATOM 5232 O O . VAL B 1 154 ? 11.562 35.406 27.062 1 98.38 154 VAL B O 1
ATOM 5235 N N . GLU B 1 155 ? 10.375 36.812 25.875 1 98.19 155 GLU B N 1
ATOM 5236 C CA . GLU B 1 155 ? 9.383 37.031 26.922 1 98.19 155 GLU B CA 1
ATOM 5237 C C . GLU B 1 155 ? 8.094 36.281 26.625 1 98.19 155 GLU B C 1
ATOM 5239 O O . GLU B 1 155 ? 7.629 36.219 25.484 1 98.19 155 GLU B O 1
ATOM 5244 N N . VAL B 1 156 ? 7.535 35.594 27.625 1 98.12 156 VAL B N 1
ATOM 5245 C CA . VAL B 1 156 ? 6.238 34.938 27.578 1 98.12 156 VAL B CA 1
ATOM 5246 C C . VAL B 1 156 ? 5.547 35.031 28.938 1 98.12 156 VAL B C 1
ATOM 5248 O O . VAL B 1 156 ? 6.152 34.75 29.969 1 98.12 156 VAL B O 1
ATOM 5251 N N . ASN B 1 157 ? 4.328 35.438 28.969 1 96.75 157 ASN B N 1
ATOM 5252 C CA . ASN B 1 157 ? 3.527 35.531 30.188 1 96.75 157 ASN B CA 1
ATOM 5253 C C . ASN B 1 157 ? 4.234 36.344 31.266 1 96.75 157 ASN B C 1
ATOM 5255 O O . ASN B 1 157 ? 4.223 35.969 32.438 1 96.75 157 ASN B O 1
ATOM 5259 N N . GLY B 1 158 ? 4.902 37.281 30.828 1 95.06 158 GLY B N 1
ATOM 5260 C CA . GLY B 1 158 ? 5.559 38.188 31.766 1 95.06 158 GLY B CA 1
ATOM 5261 C C . GLY B 1 158 ? 6.902 37.656 32.25 1 95.06 158 GLY B C 1
ATOM 5262 O O . GLY B 1 158 ? 7.555 38.281 33.094 1 95.06 158 GLY B O 1
ATOM 5263 N N . LYS B 1 159 ? 7.391 36.562 31.781 1 96.5 159 LYS B N 1
ATOM 5264 C CA . LYS B 1 159 ? 8.68 36 32.156 1 96.5 159 LYS B CA 1
ATOM 5265 C C . LYS B 1 159 ? 9.68 36.094 31 1 96.5 159 LYS B C 1
ATOM 5267 O O . LYS B 1 159 ? 9.328 35.906 29.828 1 96.5 159 LYS B O 1
ATOM 5272 N N . THR B 1 160 ? 10.867 36.5 31.359 1 97.5 160 THR B N 1
ATOM 5273 C CA . THR B 1 160 ? 11.938 36.562 30.375 1 97.5 160 THR B CA 1
ATOM 5274 C C . THR B 1 160 ? 12.766 35.281 30.406 1 97.5 160 THR B C 1
ATOM 5276 O O . THR B 1 160 ? 13.484 35 31.375 1 97.5 160 THR B O 1
ATOM 5279 N N . LEU B 1 161 ? 12.664 34.5 29.375 1 98.31 161 LEU B N 1
ATOM 5280 C CA . LEU B 1 161 ? 13.445 33.25 29.234 1 98.31 161 LEU B CA 1
ATOM 5281 C C . LEU B 1 161 ? 14.758 33.531 28.516 1 98.31 161 LEU B C 1
ATOM 5283 O O . LEU B 1 161 ? 14.773 34.188 27.469 1 98.31 161 LEU B O 1
ATOM 5287 N N . HIS B 1 162 ? 15.867 33.094 29.078 1 97.94 162 HIS B N 1
ATOM 5288 C CA . HIS B 1 162 ? 17.172 33.125 28.438 1 97.94 162 HIS B CA 1
ATOM 5289 C C . HIS B 1 162 ? 17.469 31.812 27.719 1 97.94 162 HIS B C 1
ATOM 5291 O O . HIS B 1 162 ? 17.156 30.734 28.234 1 97.94 162 HIS B O 1
ATOM 5297 N N . PHE B 1 163 ? 18.016 31.922 26.516 1 97.75 163 PHE B N 1
ATOM 5298 C CA . PHE B 1 163 ? 18.281 30.672 25.797 1 97.75 163 PHE B CA 1
ATOM 5299 C C . PHE B 1 163 ? 19.719 30.641 25.297 1 97.75 163 PHE B C 1
ATOM 5301 O O . PHE B 1 163 ? 20.266 31.672 24.906 1 97.75 163 PHE B O 1
ATOM 5308 N N . LYS B 1 164 ? 20.297 29.469 25.328 1 97.12 164 LYS B N 1
ATOM 5309 C CA . LYS B 1 164 ? 21.531 29.219 24.578 1 97.12 164 LYS B CA 1
ATOM 5310 C C . LYS B 1 164 ? 21.25 29.062 23.094 1 97.12 164 LYS B C 1
ATOM 5312 O O . LYS B 1 164 ? 21.984 29.594 22.25 1 97.12 164 LYS B O 1
ATOM 5317 N N . LYS B 1 165 ? 20.25 28.266 22.766 1 98.12 165 LYS B N 1
ATOM 5318 C CA . LYS B 1 165 ? 19.719 28.109 21.422 1 98.12 165 LYS B CA 1
ATOM 5319 C C . LYS B 1 165 ? 18.203 28.297 21.406 1 98.12 165 LYS B C 1
ATOM 5321 O O . LYS B 1 165 ? 17.547 28.141 22.438 1 98.12 165 LYS B O 1
ATOM 5326 N N . ALA B 1 166 ? 17.656 28.656 20.25 1 98.75 166 ALA B N 1
ATOM 5327 C CA . ALA B 1 166 ? 16.219 28.734 20.078 1 98.75 166 ALA B CA 1
ATOM 5328 C C . ALA B 1 166 ? 15.789 28.219 18.719 1 98.75 166 ALA B C 1
ATOM 5330 O O . ALA B 1 166 ? 16.594 28.172 17.781 1 98.75 166 ALA B O 1
ATOM 5331 N N . ALA B 1 167 ? 14.602 27.734 18.594 1 98.88 167 ALA B N 1
ATOM 5332 C CA . ALA B 1 167 ? 14 27.312 17.344 1 98.88 167 ALA B CA 1
ATOM 5333 C C . ALA B 1 167 ? 12.656 28 17.109 1 98.88 167 ALA B C 1
ATOM 5335 O O . ALA B 1 167 ? 11.805 28 18 1 98.88 167 ALA B O 1
ATOM 5336 N N . ILE B 1 168 ? 12.539 28.625 15.977 1 98.88 168 ILE B N 1
ATOM 5337 C CA . ILE B 1 168 ? 11.266 29.203 15.555 1 98.88 168 ILE B CA 1
ATOM 5338 C C . ILE B 1 168 ? 10.477 28.203 14.734 1 98.88 168 ILE B C 1
ATOM 5340 O O . ILE B 1 168 ? 10.859 27.875 13.609 1 98.88 168 ILE B O 1
ATOM 5344 N N . ALA B 1 169 ? 9.391 27.719 15.25 1 98.75 169 ALA B N 1
ATOM 5345 C CA . ALA B 1 169 ? 8.547 26.688 14.656 1 98.75 169 ALA B CA 1
ATOM 5346 C C . ALA B 1 169 ? 7.086 27.125 14.625 1 98.75 169 ALA B C 1
ATOM 5348 O O . ALA B 1 169 ? 6.195 26.359 15.008 1 98.75 169 ALA B O 1
ATOM 5349 N N . THR B 1 170 ? 6.781 28.266 14.148 1 98.38 170 THR B N 1
ATOM 5350 C CA . THR B 1 170 ? 5.473 28.891 14.312 1 98.38 170 THR B CA 1
ATOM 5351 C C . THR B 1 170 ? 4.555 28.547 13.148 1 98.38 170 THR B C 1
ATOM 5353 O O . THR B 1 170 ? 3.385 28.922 13.133 1 98.38 170 THR B O 1
ATOM 5356 N N . GLY B 1 171 ? 5.074 27.812 12.188 1 97.19 171 GLY B N 1
ATOM 5357 C CA . GLY B 1 171 ? 4.258 27.281 11.109 1 97.19 171 GLY B CA 1
ATOM 5358 C C . GLY B 1 171 ? 3.711 28.375 10.195 1 97.19 171 GLY B C 1
ATOM 5359 O O . GLY B 1 171 ? 4.406 29.344 9.891 1 97.19 171 GLY B O 1
ATOM 5360 N N . GLY B 1 172 ? 2.613 28.094 9.609 1 96.06 172 GLY B N 1
ATOM 5361 C CA . GLY B 1 172 ? 1.97 29.016 8.672 1 96.06 172 GLY B CA 1
ATOM 5362 C C . GLY B 1 172 ? 0.475 29.141 8.898 1 96.06 172 GLY B C 1
ATOM 5363 O O . GLY B 1 172 ? -0.086 28.469 9.773 1 96.06 172 GLY B O 1
ATOM 5364 N N . TYR B 1 173 ? -0.149 30 8.219 1 94.88 173 TYR B N 1
ATOM 5365 C CA . TYR B 1 173 ? -1.587 30.234 8.305 1 94.88 173 TYR B CA 1
ATOM 5366 C C . TYR B 1 173 ? -2.191 30.422 6.914 1 94.88 173 TYR B C 1
ATOM 5368 O O . TYR B 1 173 ? -1.48 30.734 5.957 1 94.88 173 TYR B O 1
ATOM 5376 N N . PRO B 1 174 ? -3.494 30.156 6.746 1 95.62 174 PRO B N 1
ATOM 5377 C CA . PRO B 1 174 ? -4.129 30.297 5.434 1 95.62 174 PRO B CA 1
ATOM 5378 C C . PRO B 1 174 ? -4.234 31.75 4.988 1 95.62 174 PRO B C 1
ATOM 5380 O O . PRO B 1 174 ? -4.504 32.625 5.809 1 95.62 174 PRO B O 1
ATOM 5383 N N . VAL B 1 175 ? -4.09 31.969 3.725 1 94.12 175 VAL B N 1
ATOM 5384 C CA . VAL B 1 175 ? -4.191 33.312 3.154 1 94.12 175 VAL B CA 1
ATOM 5385 C C . VAL B 1 175 ? -5.582 33.531 2.564 1 94.12 175 VAL B C 1
ATOM 5387 O O . VAL B 1 175 ? -6.125 32.625 1.908 1 94.12 175 VAL B O 1
ATOM 5390 N N . LEU B 1 176 ? -6.18 34.688 2.883 1 94.69 176 LEU B N 1
ATOM 5391 C CA . LEU B 1 176 ? -7.422 35.062 2.23 1 94.69 176 LEU B CA 1
ATOM 5392 C C . LEU B 1 176 ? -7.145 35.812 0.94 1 94.69 176 LEU B C 1
ATOM 5394 O O . LEU B 1 176 ? -6.281 36.719 0.908 1 94.69 176 LEU B O 1
ATOM 5398 N N . LEU B 1 177 ? -7.605 35.375 -0.114 1 92.62 177 LEU B N 1
ATOM 5399 C CA . LEU B 1 177 ? -7.395 36.062 -1.37 1 92.62 177 LEU B CA 1
ATOM 5400 C C . LEU B 1 177 ? -8.148 37.406 -1.381 1 92.62 177 LEU B C 1
ATOM 5402 O O . LEU B 1 177 ? -9.125 37.562 -0.645 1 92.62 177 LEU B O 1
ATOM 5406 N N . PRO B 1 178 ? -7.691 38.312 -2.205 1 92 178 PRO B N 1
ATOM 5407 C CA . PRO B 1 178 ? -8.391 39.594 -2.305 1 92 178 PRO B CA 1
ATOM 5408 C C . PRO B 1 178 ? -9.703 39.5 -3.07 1 92 178 PRO B C 1
ATOM 5410 O O . PRO B 1 178 ? -9.719 39.062 -4.23 1 92 178 PRO B O 1
ATOM 5413 N N . MET B 1 179 ? -10.773 39.688 -2.451 1 96.38 179 MET B N 1
ATOM 5414 C CA . MET B 1 179 ? -12.125 39.719 -3.018 1 96.38 179 MET B CA 1
ATOM 5415 C C . MET B 1 179 ? -13.047 40.594 -2.205 1 96.38 179 MET B C 1
ATOM 5417 O O . MET B 1 179 ? -13.219 40.406 -1.001 1 96.38 179 MET B O 1
ATOM 5421 N N . PRO B 1 180 ? -13.57 41.625 -2.885 1 97.31 180 PRO B N 1
ATOM 5422 C CA . PRO B 1 180 ? -14.477 42.5 -2.145 1 97.31 180 PRO B CA 1
ATOM 5423 C C . PRO B 1 180 ? -15.555 41.719 -1.385 1 97.31 180 PRO B C 1
ATOM 5425 O O . PRO B 1 180 ? -16.188 40.844 -1.946 1 97.31 180 PRO B O 1
ATOM 5428 N N . GLY B 1 181 ? -15.656 42 -0.123 1 97.5 181 GLY B N 1
ATOM 5429 C CA . GLY B 1 181 ? -16.672 41.375 0.717 1 97.5 181 GLY B CA 1
ATOM 5430 C C . GLY B 1 181 ? -16.156 40.188 1.509 1 97.5 181 GLY B C 1
ATOM 5431 O O . GLY B 1 181 ? -16.734 39.812 2.535 1 97.5 181 GLY B O 1
ATOM 5432 N N . LEU B 1 182 ? -15.109 39.562 1.056 1 97.31 182 LEU B N 1
ATOM 5433 C CA . LEU B 1 182 ? -14.633 38.312 1.639 1 97.31 182 LEU B CA 1
ATOM 5434 C C . LEU B 1 182 ? -14.18 38.531 3.078 1 97.31 182 LEU B C 1
ATOM 5436 O O . LEU B 1 182 ? -14.555 37.781 3.971 1 97.31 182 LEU B O 1
ATOM 5440 N N . GLN B 1 183 ? -13.344 39.5 3.281 1 95.44 183 GLN B N 1
ATOM 5441 C CA . GLN B 1 183 ? -12.805 39.75 4.613 1 95.44 183 GLN B CA 1
ATOM 5442 C C . GLN B 1 183 ? -13.922 40 5.625 1 95.44 183 GLN B C 1
ATOM 5444 O O . GLN B 1 183 ? -13.875 39.5 6.742 1 95.44 183 GLN B O 1
ATOM 5449 N N . GLU B 1 184 ? -14.898 40.75 5.266 1 94.5 184 GLU B N 1
ATOM 5450 C CA . GLU B 1 184 ? -16.016 41.094 6.141 1 94.5 184 GLU B CA 1
ATOM 5451 C C . GLU B 1 184 ? -16.844 39.875 6.484 1 94.5 184 GLU B C 1
ATOM 5453 O O . GLU B 1 184 ? -17.188 39.625 7.648 1 94.5 184 GLU B O 1
ATOM 5458 N N . ILE B 1 185 ? -17.125 39.156 5.48 1 95.44 185 ILE B N 1
ATOM 5459 C CA . ILE B 1 185 ? -17.953 37.969 5.688 1 95.44 185 ILE B CA 1
ATOM 5460 C C . ILE B 1 185 ? -17.156 36.906 6.48 1 95.44 185 ILE B C 1
ATOM 5462 O O . ILE B 1 185 ? -17.734 36.219 7.312 1 95.44 185 ILE B O 1
ATOM 5466 N N . TYR B 1 186 ? -15.883 36.844 6.203 1 95.38 186 TYR B N 1
ATOM 5467 C CA . TYR B 1 186 ? -15.031 35.906 6.945 1 95.38 186 TYR B CA 1
ATOM 5468 C C . TYR B 1 186 ? -15.008 36.25 8.43 1 95.38 186 TYR B C 1
ATOM 5470 O O . TYR B 1 186 ? -15.086 35.375 9.289 1 95.38 186 TYR B O 1
ATOM 5478 N N . LYS B 1 187 ? -14.812 37.531 8.773 1 93.12 187 LYS B N 1
ATOM 5479 C CA . LYS B 1 187 ? -14.836 37.969 10.164 1 93.12 187 LYS B CA 1
ATOM 5480 C C . LYS B 1 187 ? -16.156 37.625 10.836 1 93.12 187 LYS B C 1
ATOM 5482 O O . LYS B 1 187 ? -16.172 37.219 12 1 93.12 187 LYS B O 1
ATOM 5487 N N . LYS B 1 188 ? -17.234 37.781 10.102 1 91.69 188 LYS B N 1
ATOM 5488 C CA . LYS B 1 188 ? -18.547 37.406 10.617 1 91.69 188 LYS B CA 1
ATOM 5489 C C . LYS B 1 188 ? -18.641 35.906 10.875 1 91.69 188 LYS B C 1
ATOM 5491 O O . LYS B 1 188 ? -19.281 35.469 11.828 1 91.69 188 LYS B O 1
ATOM 5496 N N . ALA B 1 189 ? -18.047 35.188 9.977 1 91.5 189 ALA B N 1
ATOM 5497 C CA . ALA B 1 189 ? -18.062 33.75 10.102 1 91.5 189 ALA B CA 1
ATOM 5498 C C . ALA B 1 189 ? -17.312 33.281 11.352 1 91.5 189 ALA B C 1
ATOM 5500 O O . ALA B 1 189 ? -17.672 32.281 11.961 1 91.5 189 ALA B O 1
ATOM 5501 N N . GLN B 1 190 ? -16.25 34 11.75 1 86.81 190 GLN B N 1
ATOM 5502 C CA . GLN B 1 190 ? -15.398 33.625 12.867 1 86.81 190 GLN B CA 1
ATOM 5503 C C . GLN B 1 190 ? -15.961 34.125 14.188 1 86.81 190 GLN B C 1
ATOM 5505 O O . GLN B 1 190 ? -15.547 33.688 15.258 1 86.81 190 GLN B O 1
ATOM 5510 N N . ASP B 1 191 ? -16.781 35.156 14.125 1 76.5 191 ASP B N 1
ATOM 5511 C CA . ASP B 1 191 ? -17.266 35.844 15.312 1 76.5 191 ASP B CA 1
ATOM 5512 C C . ASP B 1 191 ? -18.172 34.938 16.141 1 76.5 191 ASP B C 1
ATOM 5514 O O . ASP B 1 191 ? -19.234 34.5 15.688 1 76.5 191 ASP B O 1
ATOM 5518 N N . SER B 1 192 ? -17.516 34.25 17.203 1 62.81 192 SER B N 1
ATOM 5519 C CA . SER B 1 192 ? -18.188 33.344 18.109 1 62.81 192 SER B CA 1
ATOM 5520 C C . SER B 1 192 ? -19.141 34.062 19.047 1 62.81 192 SER B C 1
ATOM 5522 O O . SER B 1 192 ? -19.938 33.469 19.75 1 62.81 192 SER B O 1
ATOM 5524 N N . GLY B 1 193 ? -18.812 35.344 19.359 1 54.09 193 GLY B N 1
ATOM 5525 C CA . GLY B 1 193 ? -19.453 36.156 20.375 1 54.09 193 GLY B CA 1
ATOM 5526 C C . GLY B 1 193 ? -20.953 36.312 20.156 1 54.09 193 GLY B C 1
ATOM 5527 O O . GLY B 1 193 ? -21.734 36.375 21.109 1 54.09 193 GLY B O 1
ATOM 5528 N N . ALA B 1 194 ? -21.297 37 19.031 1 47.88 194 ALA B N 1
ATOM 5529 C CA . ALA B 1 194 ? -22.594 37.656 19.109 1 47.88 194 ALA B CA 1
ATOM 5530 C C . ALA B 1 194 ? -23.734 36.625 19.094 1 47.88 194 ALA B C 1
ATOM 5532 O O . ALA B 1 194 ? -23.828 35.812 18.172 1 47.88 194 ALA B O 1
ATOM 5533 N N . VAL B 1 195 ? -23.922 36.094 20.219 1 48.06 195 VAL B N 1
ATOM 5534 C CA . VAL B 1 195 ? -25.203 35.438 20.438 1 48.06 195 VAL B CA 1
ATOM 5535 C C . VAL B 1 195 ? -26.25 36.031 19.484 1 48.06 195 VAL B C 1
ATOM 5537 O O . VAL B 1 195 ? -27.047 36.875 19.875 1 48.06 195 VAL B O 1
ATOM 5540 N N . THR B 1 196 ? -25.766 36.5 18.406 1 51.03 196 THR B N 1
ATOM 5541 C CA . THR B 1 196 ? -26.922 36.906 17.594 1 51.03 196 THR B CA 1
ATOM 5542 C C . THR B 1 196 ? -27.656 35.719 17.031 1 51.03 196 THR B C 1
ATOM 5544 O O . THR B 1 196 ? -27.047 34.656 16.844 1 51.03 196 THR B O 1
ATOM 5547 N N . ASN B 1 197 ? -28.891 35.562 17.266 1 55.19 197 ASN B N 1
ATOM 5548 C CA . ASN B 1 197 ? -29.859 34.656 16.688 1 55.19 197 ASN B CA 1
ATOM 5549 C C . ASN B 1 197 ? -29.688 34.531 15.172 1 55.19 197 ASN B C 1
ATOM 5551 O O . ASN B 1 197 ? -30.531 33.969 14.484 1 55.19 197 ASN B O 1
ATOM 5555 N N . GLU B 1 198 ? -28.484 35.125 14.703 1 63.41 198 GLU B N 1
ATOM 5556 C CA . GLU B 1 198 ? -28.375 35.125 13.25 1 63.41 198 GLU B CA 1
ATOM 5557 C C . GLU B 1 198 ? -27.531 33.969 12.758 1 63.41 198 GLU B C 1
ATOM 5559 O O . GLU B 1 198 ? -26.562 33.562 13.422 1 63.41 198 GLU B O 1
ATOM 5564 N N . SER B 1 199 ? -28 33.406 11.727 1 82.5 199 SER B N 1
ATOM 5565 C CA . SER B 1 199 ? -27.281 32.312 11.047 1 82.5 199 SER B CA 1
ATOM 5566 C C . SER B 1 199 ? -25.922 32.781 10.547 1 82.5 199 SER B C 1
ATOM 5568 O O . SER B 1 199 ? -25.812 33.875 9.945 1 82.5 199 SER B O 1
ATOM 5570 N N . ARG B 1 200 ? -24.828 32.156 10.867 1 89.25 200 ARG B N 1
ATOM 5571 C CA . ARG B 1 200 ? -23.453 32.5 10.531 1 89.25 200 ARG B CA 1
ATOM 5572 C C . ARG B 1 200 ? -23.078 32 9.141 1 89.25 200 ARG B C 1
ATOM 5574 O O . ARG B 1 200 ? -23.391 30.859 8.781 1 89.25 200 ARG B O 1
ATOM 5581 N N . PRO B 1 201 ? -22.516 32.969 8.359 1 92.5 201 PRO B N 1
ATOM 5582 C CA . PRO B 1 201 ? -22.031 32.469 7.062 1 92.5 201 PRO B CA 1
ATOM 5583 C C . PRO B 1 201 ? -20.891 31.484 7.191 1 92.5 201 PRO B C 1
ATOM 5585 O O . PRO B 1 201 ? -20.141 31.531 8.172 1 92.5 201 PRO B O 1
ATOM 5588 N N . GLN B 1 202 ? -20.797 30.641 6.262 1 94.31 202 GLN B N 1
ATOM 5589 C CA . GLN B 1 202 ? -19.75 29.625 6.289 1 94.31 202 GLN B CA 1
ATOM 5590 C C . GLN B 1 202 ? -18.656 29.922 5.262 1 94.31 202 GLN B C 1
ATOM 5592 O O . GLN B 1 202 ? -18.609 29.312 4.195 1 94.31 202 GLN B O 1
ATOM 5597 N N . VAL B 1 203 ? -17.828 30.875 5.594 1 97.19 203 VAL B N 1
ATOM 5598 C CA . VAL B 1 203 ? -16.578 31.125 4.887 1 97.19 203 VAL B CA 1
ATOM 5599 C C . VAL B 1 203 ? -15.406 30.594 5.711 1 97.19 203 VAL B C 1
ATOM 5601 O O . VAL B 1 203 ? -15.125 31.125 6.789 1 97.19 203 VAL B O 1
ATOM 5604 N N . MET B 1 204 ? -14.758 29.594 5.145 1 97.44 204 MET B N 1
ATOM 5605 C CA . MET B 1 204 ? -13.852 28.797 5.969 1 97.44 204 MET B CA 1
ATOM 5606 C C . MET B 1 204 ? -12.5 28.609 5.281 1 97.44 204 MET B C 1
ATOM 5608 O O . MET B 1 204 ? -12.383 28.828 4.074 1 97.44 204 MET B O 1
ATOM 5612 N N . THR B 1 205 ? -11.5 28.297 6.02 1 97.44 205 THR B N 1
ATOM 5613 C CA . THR B 1 205 ? -10.203 27.781 5.613 1 97.44 205 THR B CA 1
ATOM 5614 C C . THR B 1 205 ? -9.969 26.391 6.215 1 97.44 205 THR B C 1
ATOM 5616 O O . THR B 1 205 ? -10.875 25.797 6.793 1 97.44 205 THR B O 1
ATOM 5619 N N . ASN B 1 206 ? -8.719 25.906 6.016 1 95.81 206 ASN B N 1
ATOM 5620 C CA . ASN B 1 206 ? -8.406 24.641 6.66 1 95.81 206 ASN B CA 1
ATOM 5621 C C . ASN B 1 206 ? -8.531 24.734 8.18 1 95.81 206 ASN B C 1
ATOM 5623 O O . ASN B 1 206 ? -8.719 23.719 8.852 1 95.81 206 ASN B O 1
ATOM 5627 N N . GLU B 1 207 ? -8.523 25.891 8.742 1 95.81 207 GLU B N 1
ATOM 5628 C CA . GLU B 1 207 ? -8.508 26.078 10.195 1 95.81 207 GLU B CA 1
ATOM 5629 C C . GLU B 1 207 ? -9.906 25.953 10.781 1 95.81 207 GLU B C 1
ATOM 5631 O O . GLU B 1 207 ? -10.062 25.75 11.984 1 95.81 207 GLU B O 1
ATOM 5636 N N . THR B 1 208 ? -10.961 26.062 9.883 1 95.75 208 THR B N 1
ATOM 5637 C CA . THR B 1 208 ? -12.281 26.125 10.492 1 95.75 208 THR B CA 1
ATOM 5638 C C . THR B 1 208 ? -13.234 25.141 9.805 1 95.75 208 THR B C 1
ATOM 5640 O O . THR B 1 208 ? -14.32 24.875 10.32 1 95.75 208 THR B O 1
ATOM 5643 N N . VAL B 1 209 ? -12.844 24.547 8.672 1 97.62 209 VAL B N 1
ATOM 5644 C CA . VAL B 1 209 ? -13.727 23.688 7.887 1 97.62 209 VAL B CA 1
ATOM 5645 C C . VAL B 1 209 ? -14.133 22.469 8.711 1 97.62 209 VAL B C 1
ATOM 5647 O O . VAL B 1 209 ? -15.242 21.953 8.562 1 97.62 209 VAL B O 1
ATOM 5650 N N . PHE B 1 210 ? -13.352 22.047 9.625 1 97.12 210 PHE B N 1
ATOM 5651 C CA . PHE B 1 210 ? -13.586 20.812 10.375 1 97.12 210 PHE B CA 1
ATOM 5652 C C . PHE B 1 210 ? -14.547 21.078 11.531 1 97.12 210 PHE B C 1
ATOM 5654 O O . PHE B 1 210 ? -14.961 20.141 12.219 1 97.12 210 PHE B O 1
ATOM 5661 N N . ASN B 1 211 ? -14.953 22.328 11.695 1 93.38 211 ASN B N 1
ATOM 5662 C CA . ASN B 1 211 ? -15.938 22.688 12.711 1 93.38 211 ASN B CA 1
ATOM 5663 C C . ASN B 1 211 ? -17.359 22.562 12.18 1 93.38 211 ASN B C 1
ATOM 5665 O O . ASN B 1 211 ? -18.328 22.703 12.938 1 93.38 211 ASN B O 1
ATOM 5669 N N . LEU B 1 212 ? -17.5 22.297 10.852 1 94.81 212 LEU B N 1
ATOM 5670 C CA . LEU B 1 212 ? -18.828 22.094 10.281 1 94.81 212 LEU B CA 1
ATOM 5671 C C . LEU B 1 212 ? -19.594 21.031 11.062 1 94.81 212 LEU B C 1
ATOM 5673 O O . LEU B 1 212 ? -19.016 20.031 11.492 1 94.81 212 LEU B O 1
ATOM 5677 N N . THR B 1 213 ? -20.891 21.266 11.25 1 91.75 213 THR B N 1
ATOM 5678 C CA . THR B 1 213 ? -21.719 20.281 11.93 1 91.75 213 THR B CA 1
ATOM 5679 C C . THR B 1 213 ? -22.906 19.875 11.07 1 91.75 213 THR B C 1
ATOM 5681 O O . THR B 1 213 ? -23.516 18.828 11.281 1 91.75 213 THR B O 1
ATOM 5684 N N . LYS B 1 214 ? -23.312 20.797 10.125 1 95.31 214 LYS B N 1
ATOM 5685 C CA . LYS B 1 214 ? -24.375 20.531 9.172 1 95.31 214 LYS B CA 1
ATOM 5686 C C . LYS B 1 214 ? -23.859 20.516 7.738 1 95.31 214 LYS B C 1
ATOM 5688 O O . LYS B 1 214 ? -22.969 21.297 7.387 1 95.31 214 LYS B O 1
ATOM 5693 N N . ARG B 1 215 ? -24.469 19.703 6.996 1 97.75 215 ARG B N 1
ATOM 5694 C CA . ARG B 1 215 ? -24.016 19.562 5.617 1 97.75 215 ARG B CA 1
ATOM 5695 C C . ARG B 1 215 ? -24.391 20.781 4.789 1 97.75 215 ARG B C 1
ATOM 5697 O O . ARG B 1 215 ? -25.562 21.156 4.699 1 97.75 215 ARG B O 1
ATOM 5704 N N . PRO B 1 216 ? -23.438 21.422 4.168 1 98.06 216 PRO B N 1
ATOM 5705 C CA . PRO B 1 216 ? -23.781 22.422 3.168 1 98.06 216 PRO B CA 1
ATOM 5706 C C . PRO B 1 216 ? -24.484 21.828 1.951 1 98.06 216 PRO B C 1
ATOM 5708 O O . PRO B 1 216 ? -24.266 20.656 1.619 1 98.06 216 PRO B O 1
ATOM 5711 N N . GLU B 1 217 ? -25.344 22.609 1.337 1 97.94 217 GLU B N 1
ATOM 5712 C CA . GLU B 1 217 ? -25.969 22.172 0.092 1 97.94 217 GLU B CA 1
ATOM 5713 C C . GLU B 1 217 ? -25.016 22.375 -1.095 1 97.94 217 GLU B C 1
ATOM 5715 O O . GLU B 1 217 ? -24.812 21.453 -1.884 1 97.94 217 GLU B O 1
ATOM 5720 N N . ASN B 1 218 ? -24.547 23.547 -1.185 1 98.44 218 ASN B N 1
ATOM 5721 C CA . ASN B 1 218 ? -23.594 23.906 -2.225 1 98.44 218 ASN B CA 1
ATOM 5722 C C . ASN B 1 218 ? -22.375 24.609 -1.641 1 98.44 218 ASN B C 1
ATOM 5724 O O . ASN B 1 218 ? -22.5 25.578 -0.88 1 98.44 218 ASN B O 1
ATOM 5728 N N . MET B 1 219 ? -21.188 24.109 -2.002 1 98.75 219 MET B N 1
ATOM 5729 C CA . MET B 1 219 ? -19.938 24.688 -1.512 1 98.75 219 MET B CA 1
ATOM 5730 C C . MET B 1 219 ? -19.031 25.094 -2.672 1 98.75 219 MET B C 1
ATOM 5732 O O . MET B 1 219 ? -18.906 24.359 -3.658 1 98.75 219 MET B O 1
ATOM 5736 N N . VAL B 1 220 ? -18.484 26.266 -2.576 1 98.81 220 VAL B N 1
ATOM 5737 C CA . VAL B 1 220 ? -17.438 26.703 -3.496 1 98.81 220 VAL B CA 1
ATOM 5738 C C . VAL B 1 220 ? -16.078 26.547 -2.838 1 98.81 220 VAL B C 1
ATOM 5740 O O . VAL B 1 220 ? -15.867 27 -1.708 1 98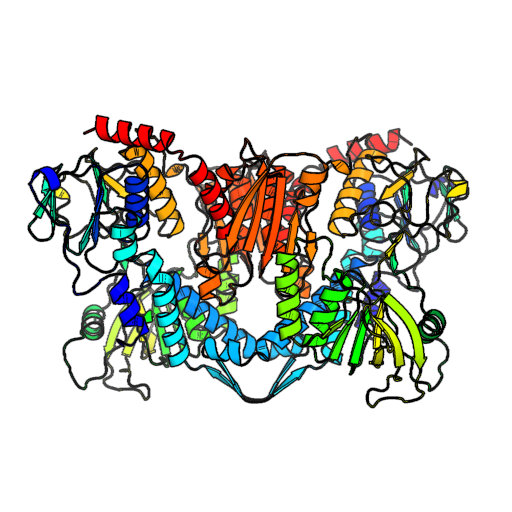.81 220 VAL B O 1
ATOM 5743 N N . VAL B 1 221 ? -15.195 25.844 -3.473 1 98.81 221 VAL B N 1
ATOM 5744 C CA . VAL B 1 221 ? -13.812 25.703 -3.029 1 98.81 221 VAL B CA 1
ATOM 5745 C C . VAL B 1 221 ? -12.906 26.562 -3.9 1 98.81 221 VAL B C 1
ATOM 5747 O O . VAL B 1 221 ? -12.844 26.375 -5.117 1 98.81 221 VAL B O 1
ATOM 5750 N N . ILE B 1 222 ? -12.242 27.484 -3.297 1 98.25 222 ILE B N 1
ATOM 5751 C CA . ILE B 1 222 ? -11.328 28.344 -4.031 1 98.25 222 ILE B CA 1
ATOM 5752 C C . ILE B 1 222 ? -9.898 27.844 -3.865 1 98.25 222 ILE B C 1
ATOM 5754 O O . ILE B 1 222 ? -9.273 28.047 -2.82 1 98.25 222 ILE B O 1
ATOM 5758 N N . GLY B 1 223 ? -9.312 27.297 -4.887 1 97.44 223 GLY B N 1
ATOM 5759 C CA . GLY B 1 223 ? -7.992 26.688 -4.887 1 97.44 223 GLY B CA 1
ATOM 5760 C C . GLY B 1 223 ? -8.008 25.234 -5.348 1 97.44 223 GLY B C 1
ATOM 5761 O O . GLY B 1 223 ? -8.688 24.391 -4.746 1 97.44 223 GLY B O 1
ATOM 5762 N N . ALA B 1 224 ? -7.25 24.953 -6.383 1 97.94 224 ALA B N 1
ATOM 5763 C CA . ALA B 1 224 ? -7.199 23.625 -6.969 1 97.94 224 ALA B CA 1
ATOM 5764 C C . ALA B 1 224 ? -5.898 22.906 -6.602 1 97.94 224 ALA B C 1
ATOM 5766 O O . ALA B 1 224 ? -5.336 22.172 -7.414 1 97.94 224 ALA B O 1
ATOM 5767 N N . GLY B 1 225 ? -5.379 23.203 -5.387 1 97.06 225 GLY B N 1
ATOM 5768 C CA . GLY B 1 225 ? -4.23 22.516 -4.824 1 97.06 225 GLY B CA 1
ATOM 5769 C C . GLY B 1 225 ? -4.613 21.359 -3.926 1 97.06 225 GLY B C 1
ATOM 5770 O O . GLY B 1 225 ? -5.746 20.875 -3.979 1 97.06 225 GLY B O 1
ATOM 5771 N N . VAL B 1 226 ? -3.74 20.922 -3.088 1 96.81 226 VAL B N 1
ATOM 5772 C CA . VAL B 1 226 ? -3.84 19.703 -2.295 1 96.81 226 VAL B CA 1
ATOM 5773 C C . VAL B 1 226 ? -5.02 19.812 -1.332 1 96.81 226 VAL B C 1
ATOM 5775 O O . VAL B 1 226 ? -5.941 18.984 -1.379 1 96.81 226 VAL B O 1
ATOM 5778 N N . ILE B 1 227 ? -5.043 20.844 -0.498 1 97.44 227 ILE B N 1
ATOM 5779 C CA . ILE B 1 227 ? -6.082 21 0.512 1 97.44 227 ILE B CA 1
ATOM 5780 C C . ILE B 1 227 ? -7.445 21.125 -0.165 1 97.44 227 ILE B C 1
ATOM 5782 O O . ILE B 1 227 ? -8.398 20.453 0.226 1 97.44 227 ILE B O 1
ATOM 5786 N N . GLY B 1 228 ? -7.504 21.953 -1.224 1 98.38 228 GLY B N 1
ATOM 5787 C CA . GLY B 1 228 ? -8.75 22.172 -1.933 1 98.38 228 GLY B CA 1
ATOM 5788 C C . GLY B 1 228 ? -9.328 20.922 -2.543 1 98.38 228 GLY B C 1
ATOM 5789 O O . GLY B 1 228 ? -10.508 20.609 -2.359 1 98.38 228 GLY B O 1
ATOM 5790 N N . LEU B 1 229 ? -8.531 20.156 -3.189 1 98.75 229 LEU B N 1
ATOM 5791 C CA . LEU B 1 229 ? -9.031 19 -3.938 1 98.75 229 LEU B CA 1
ATOM 5792 C C . LEU B 1 229 ? -9.367 17.844 -3 1 98.75 229 LEU B C 1
ATOM 5794 O O . LEU B 1 229 ? -10.336 17.125 -3.223 1 98.75 229 LEU B O 1
ATOM 5798 N N . GLU B 1 230 ? -8.523 17.594 -1.986 1 98.69 230 GLU B N 1
ATOM 5799 C CA . GLU B 1 230 ? -8.844 16.547 -1.023 1 98.69 230 GLU B CA 1
ATOM 5800 C C . GLU B 1 230 ? -10.211 16.781 -0.388 1 98.69 230 GLU B C 1
ATOM 5802 O O . GLU B 1 230 ? -11.055 15.883 -0.357 1 98.69 230 GLU B O 1
ATOM 5807 N N . LEU B 1 231 ? -10.422 18 0.049 1 98.81 231 LEU B N 1
ATOM 5808 C CA . LEU B 1 231 ? -11.664 18.297 0.762 1 98.81 231 LEU B CA 1
ATOM 5809 C C . LEU B 1 231 ? -12.836 18.422 -0.208 1 98.81 231 LEU B C 1
ATOM 5811 O O . LEU B 1 231 ? -13.953 18.016 0.114 1 98.81 231 LEU B O 1
ATOM 5815 N N . ALA B 1 232 ? -12.539 18.969 -1.437 1 98.88 232 ALA B N 1
ATOM 5816 C CA . ALA B 1 232 ? -13.586 19.047 -2.449 1 98.88 232 ALA B CA 1
ATOM 5817 C C . ALA B 1 232 ? -14.148 17.656 -2.771 1 98.88 232 ALA B C 1
ATOM 5819 O O . ALA B 1 232 ? -15.359 17.469 -2.764 1 98.88 232 ALA B O 1
ATOM 5820 N N . GLN B 1 233 ? -13.289 16.734 -3.035 1 98.88 233 GLN B N 1
ATOM 5821 C CA . GLN B 1 233 ? -13.742 15.391 -3.385 1 98.88 233 GLN B CA 1
ATOM 5822 C C . GLN B 1 233 ? -14.461 14.727 -2.213 1 98.88 233 GLN B C 1
ATOM 5824 O O . GLN B 1 233 ? -15.5 14.102 -2.393 1 98.88 233 GLN B O 1
ATOM 5829 N N . ALA B 1 234 ? -13.867 14.844 -1.009 1 98.81 234 ALA B N 1
ATOM 5830 C CA . ALA B 1 234 ? -14.453 14.219 0.173 1 98.81 234 ALA B CA 1
ATOM 5831 C C . ALA B 1 234 ? -15.859 14.742 0.435 1 98.81 234 ALA B C 1
ATOM 5833 O O . ALA B 1 234 ? -16.797 13.961 0.63 1 98.81 234 ALA B O 1
ATOM 5834 N N . LEU B 1 235 ? -16 16.062 0.382 1 98.75 235 LEU B N 1
ATOM 5835 C CA . LEU B 1 235 ? -17.297 16.656 0.695 1 98.75 235 LEU B CA 1
ATOM 5836 C C . LEU B 1 235 ? -18.312 16.359 -0.4 1 98.75 235 LEU B C 1
ATOM 5838 O O . LEU B 1 235 ? -19.484 16.125 -0.113 1 98.75 235 LEU B O 1
ATOM 5842 N N . GLN B 1 236 ? -17.859 16.375 -1.683 1 98.75 236 GLN B N 1
ATOM 5843 C CA . GLN B 1 236 ? -18.734 15.953 -2.771 1 98.75 236 GLN B CA 1
ATOM 5844 C C . GLN B 1 236 ? -19.281 14.547 -2.535 1 98.75 236 GLN B C 1
ATOM 5846 O O . GLN B 1 236 ? -20.469 14.305 -2.676 1 98.75 236 GLN B O 1
ATOM 5851 N N . ARG B 1 237 ? -18.469 13.664 -2.131 1 98.19 237 ARG B N 1
ATOM 5852 C CA . ARG B 1 237 ? -18.812 12.266 -1.917 1 98.19 237 ARG B CA 1
ATOM 5853 C C . ARG B 1 237 ? -19.703 12.109 -0.691 1 98.19 237 ARG B C 1
ATOM 5855 O O . ARG B 1 237 ? -20.406 11.102 -0.549 1 98.19 237 ARG B O 1
ATOM 5862 N N . LEU B 1 238 ? -19.656 13.086 0.161 1 98.25 238 LEU B N 1
ATOM 5863 C CA . LEU B 1 238 ? -20.484 13.062 1.354 1 98.25 238 LEU B CA 1
ATOM 5864 C C . LEU B 1 238 ? -21.812 13.773 1.1 1 98.25 238 LEU B C 1
ATOM 5866 O O . LEU B 1 238 ? -22.609 13.977 2.025 1 98.25 238 LEU B O 1
ATOM 5870 N N . GLY B 1 239 ? -22.047 14.289 -0.14 1 97.38 239 GLY B N 1
ATOM 5871 C CA . GLY B 1 239 ? -23.359 14.766 -0.523 1 97.38 239 GLY B CA 1
ATOM 5872 C C . GLY B 1 239 ? -23.422 16.266 -0.735 1 97.38 239 GLY B C 1
ATOM 5873 O O . GLY B 1 239 ? -24.484 16.828 -1.002 1 97.38 239 GLY B O 1
ATOM 5874 N N . VAL B 1 240 ? -22.297 16.938 -0.633 1 98.44 240 VAL B N 1
ATOM 5875 C CA . VAL B 1 240 ? -22.234 18.375 -0.856 1 98.44 240 VAL B CA 1
ATOM 5876 C C . VAL B 1 240 ? -22.047 18.672 -2.346 1 98.44 240 VAL B C 1
ATOM 5878 O O . VAL B 1 240 ? -21.266 18 -3.018 1 98.44 240 VAL B O 1
ATOM 5881 N N . GLY B 1 241 ? -22.891 19.531 -2.92 1 98.56 241 GLY B N 1
ATOM 5882 C CA . GLY B 1 241 ? -22.562 20.031 -4.242 1 98.56 241 GLY B CA 1
ATOM 5883 C C . GLY B 1 241 ? -21.344 20.938 -4.246 1 98.56 241 GLY B C 1
ATOM 5884 O O . GLY B 1 241 ? -21.328 21.984 -3.584 1 98.56 241 GLY B O 1
ATOM 5885 N N . VAL B 1 242 ? -20.234 20.578 -4.977 1 98.88 242 VAL B N 1
ATOM 5886 C CA . VAL B 1 242 ? -18.969 21.312 -4.848 1 98.88 242 VAL B CA 1
ATOM 5887 C C . VAL B 1 242 ? -18.578 21.891 -6.199 1 98.88 242 VAL B C 1
ATOM 5889 O O . VAL B 1 242 ? -18.625 21.203 -7.223 1 98.88 242 VAL B O 1
ATOM 5892 N N . THR B 1 243 ? -18.203 23.094 -6.23 1 98.88 243 THR B N 1
ATOM 5893 C CA . THR B 1 243 ? -17.547 23.75 -7.359 1 98.88 243 THR B CA 1
ATOM 5894 C C . THR B 1 243 ? -16.156 24.219 -6.973 1 98.88 243 THR B C 1
ATOM 5896 O O . THR B 1 243 ? -15.992 24.984 -6.012 1 98.88 243 THR B O 1
ATOM 5899 N N . VAL B 1 244 ? -15.148 23.766 -7.73 1 98.81 244 VAL B N 1
ATOM 5900 C CA . VAL B 1 244 ? -13.766 24.156 -7.469 1 98.81 244 VAL B CA 1
ATOM 5901 C C . VAL B 1 244 ? -13.359 25.281 -8.43 1 98.81 244 VAL B C 1
ATOM 5903 O O . VAL B 1 244 ? -13.508 25.141 -9.648 1 98.81 244 VAL B O 1
ATOM 5906 N N . LEU B 1 245 ? -12.875 26.344 -7.875 1 98.31 245 LEU B N 1
ATOM 5907 C CA . LEU B 1 245 ? -12.391 27.484 -8.656 1 98.31 245 LEU B CA 1
ATOM 5908 C C . LEU B 1 245 ? -10.859 27.516 -8.672 1 98.31 245 LEU B C 1
ATOM 5910 O O . LEU B 1 245 ? -10.219 27.203 -7.664 1 98.31 245 LEU B O 1
ATOM 5914 N N . GLY B 1 246 ? -10.297 27.875 -9.742 1 96.19 246 GLY B N 1
ATOM 5915 C CA . GLY B 1 246 ? -8.859 28.047 -9.891 1 96.19 246 GLY B CA 1
ATOM 5916 C C . GLY B 1 246 ? -8.492 29.031 -10.992 1 96.19 246 GLY B C 1
ATOM 5917 O O . GLY B 1 246 ? -9.352 29.453 -11.766 1 96.19 246 GLY B O 1
ATOM 5918 N N . ARG B 1 247 ? -7.223 29.344 -11.016 1 93.56 247 ARG B N 1
ATOM 5919 C CA . ARG B 1 247 ? -6.773 30.344 -11.969 1 93.56 247 ARG B CA 1
ATOM 5920 C C . ARG B 1 247 ? -5.84 29.734 -13.016 1 93.56 247 ARG B C 1
ATOM 5922 O O . ARG B 1 247 ? -5.637 30.312 -14.086 1 93.56 247 ARG B O 1
ATOM 5929 N N . SER B 1 248 ? -5.277 28.578 -12.766 1 90.62 248 SER B N 1
ATOM 5930 C CA . SER B 1 248 ? -4.148 28.078 -13.539 1 90.62 248 SER B CA 1
ATOM 5931 C C . SER B 1 248 ? -4.621 27.234 -14.719 1 90.62 248 SER B C 1
ATOM 5933 O O . SER B 1 248 ? -3.824 26.875 -15.586 1 90.62 248 SER B O 1
ATOM 5935 N N . GLY B 1 249 ? -5.848 26.859 -14.75 1 92.94 249 GLY B N 1
ATOM 5936 C CA . GLY B 1 249 ? -6.375 26.016 -15.805 1 92.94 249 GLY B CA 1
ATOM 5937 C C . GLY B 1 249 ? -6.215 24.531 -15.508 1 92.94 249 GLY B C 1
ATOM 5938 O O . GLY B 1 249 ? -6.762 23.688 -16.219 1 92.94 249 GLY B O 1
ATOM 5939 N N . ARG B 1 250 ? -5.469 24.188 -14.539 1 94.88 250 ARG B N 1
ATOM 5940 C CA . ARG B 1 250 ? -5.266 22.781 -14.242 1 94.88 250 ARG B CA 1
ATOM 5941 C C . ARG B 1 250 ? -5.398 22.5 -12.75 1 94.88 250 ARG B C 1
ATOM 5943 O O . ARG B 1 250 ? -5.398 23.438 -11.945 1 94.88 250 ARG B O 1
ATOM 5950 N N . VAL B 1 251 ? -5.574 21.281 -12.352 1 97.81 251 VAL B N 1
ATOM 5951 C CA . VAL B 1 251 ? -5.562 20.859 -10.961 1 97.81 251 VAL B CA 1
ATOM 5952 C C . VAL B 1 251 ? -4.156 20.422 -10.57 1 97.81 251 VAL B C 1
ATOM 5954 O O . VAL B 1 251 ? -3.379 19.969 -11.414 1 97.81 251 VAL B O 1
ATOM 5957 N N . LEU B 1 252 ? -3.789 20.562 -9.281 1 97.19 252 LEU B N 1
ATOM 5958 C CA . LEU B 1 252 ? -2.496 20.141 -8.75 1 97.19 252 LEU B CA 1
ATOM 5959 C C . LEU B 1 252 ? -1.361 20.609 -9.656 1 97.19 252 LEU B C 1
ATOM 5961 O O . LEU B 1 252 ? -0.623 19.797 -10.211 1 97.19 252 LEU B O 1
ATOM 5965 N N . PRO B 1 253 ? -1.151 21.844 -9.711 1 93.25 253 PRO B N 1
ATOM 5966 C CA . PRO B 1 253 ? -0.254 22.438 -10.711 1 93.25 253 PRO B CA 1
ATOM 5967 C C . PRO B 1 253 ? 1.189 21.953 -10.555 1 93.25 253 PRO B C 1
ATOM 5969 O O . PRO B 1 253 ? 1.982 22.062 -11.5 1 93.25 253 PRO B O 1
ATOM 5972 N N . LYS B 1 254 ? 1.535 21.422 -9.406 1 91.81 254 LYS B N 1
ATOM 5973 C CA . LYS B 1 254 ? 2.904 20.969 -9.195 1 91.81 254 LYS B CA 1
ATOM 5974 C C . LYS B 1 254 ? 3.104 19.562 -9.758 1 91.81 254 LYS B C 1
ATOM 5976 O O . LYS B 1 254 ? 4.238 19.109 -9.922 1 91.81 254 LYS B O 1
ATOM 5981 N N . GLU B 1 255 ? 2.055 18.844 -10.07 1 96.94 255 GLU B N 1
ATOM 5982 C CA . GLU B 1 255 ? 2.135 17.484 -10.578 1 96.94 255 GLU B CA 1
ATOM 5983 C C . GLU B 1 255 ? 2.223 17.469 -12.102 1 96.94 255 GLU B C 1
ATOM 5985 O O . GLU B 1 255 ? 1.949 18.484 -12.758 1 96.94 255 GLU B O 1
ATOM 5990 N N . ASP B 1 256 ? 2.648 16.266 -12.641 1 97.12 256 ASP B N 1
ATOM 5991 C CA . ASP B 1 256 ? 2.527 16.078 -14.086 1 97.12 256 ASP B CA 1
ATOM 5992 C C . ASP B 1 256 ? 1.081 16.25 -14.539 1 97.12 256 ASP B C 1
ATOM 5994 O O . ASP B 1 256 ? 0.169 15.656 -13.961 1 97.12 256 ASP B O 1
ATOM 5998 N N . GLU B 1 257 ? 0.945 17.016 -15.586 1 96.75 257 GLU B N 1
ATOM 5999 C CA . GLU B 1 257 ? -0.397 17.391 -16.016 1 96.75 257 GLU B CA 1
ATOM 6000 C C . GLU B 1 257 ? -1.248 16.172 -16.328 1 96.75 257 GLU B C 1
ATOM 6002 O O . GLU B 1 257 ? -2.43 16.125 -15.984 1 96.75 257 GLU B O 1
ATOM 6007 N N . ASP B 1 258 ? -0.69 15.242 -17.047 1 97.94 258 ASP B N 1
ATOM 6008 C CA . ASP B 1 258 ? -1.445 14.055 -17.422 1 97.94 258 ASP B CA 1
ATOM 6009 C C . ASP B 1 258 ? -1.865 13.25 -16.203 1 97.94 258 ASP B C 1
ATOM 6011 O O . ASP B 1 258 ? -2.947 12.656 -16.172 1 97.94 258 ASP B O 1
ATOM 6015 N N . MET B 1 259 ? -1.09 13.234 -15.156 1 98.25 259 MET B N 1
ATOM 6016 C CA . MET B 1 259 ? -1.454 12.531 -13.93 1 98.25 259 MET B CA 1
ATOM 6017 C C . MET B 1 259 ? -2.5 13.312 -13.141 1 98.25 259 MET B C 1
ATOM 6019 O O . MET B 1 259 ? -3.402 12.727 -12.547 1 98.25 259 MET B O 1
ATOM 6023 N N . GLY B 1 260 ? -2.33 14.656 -13.133 1 98.19 260 GLY B N 1
ATOM 6024 C CA . GLY B 1 260 ? -3.375 15.477 -12.539 1 98.19 260 GLY B CA 1
ATOM 6025 C C . GLY B 1 260 ? -4.73 15.273 -13.188 1 98.19 260 GLY B C 1
ATOM 6026 O O . GLY B 1 260 ? -5.762 15.328 -12.516 1 98.19 260 GLY B O 1
ATOM 6027 N N . LEU B 1 261 ? -4.75 14.992 -14.461 1 98.25 261 LEU B N 1
ATOM 6028 C CA . LEU B 1 261 ? -5.984 14.797 -15.219 1 98.25 261 LEU B CA 1
ATOM 6029 C C . LEU B 1 261 ? -6.707 13.539 -14.766 1 98.25 261 LEU B C 1
ATOM 6031 O O . LEU B 1 261 ? -7.938 13.484 -14.758 1 98.25 261 LEU B O 1
ATOM 6035 N N . VAL B 1 262 ? -5.969 12.523 -14.367 1 98.5 262 VAL B N 1
ATOM 6036 C CA . VAL B 1 262 ? -6.582 11.305 -13.844 1 98.5 262 VAL B CA 1
ATOM 6037 C C . VAL B 1 262 ? -7.41 11.633 -12.609 1 98.5 262 VAL B C 1
ATOM 6039 O O . VAL B 1 262 ? -8.547 11.172 -12.477 1 98.5 262 VAL B O 1
ATOM 6042 N N . VAL B 1 263 ? -6.879 12.453 -11.742 1 98.62 263 VAL B N 1
ATOM 6043 C CA . VAL B 1 263 ? -7.559 12.875 -10.523 1 98.62 263 VAL B CA 1
ATOM 6044 C C . VAL B 1 263 ? -8.773 13.727 -10.875 1 98.62 263 VAL B C 1
ATOM 6046 O O . VAL B 1 263 ? -9.875 13.484 -10.375 1 98.62 263 VAL B O 1
ATOM 6049 N N . LYS B 1 264 ? -8.562 14.703 -11.766 1 98.62 264 LYS B N 1
ATOM 6050 C CA . LYS B 1 264 ? -9.633 15.609 -12.156 1 98.62 264 LYS B CA 1
ATOM 6051 C C . LYS B 1 264 ? -10.805 14.844 -12.766 1 98.62 264 LYS B C 1
ATOM 6053 O O . LYS B 1 264 ? -11.961 15.086 -12.414 1 98.62 264 LYS B O 1
ATOM 6058 N N . ASN B 1 265 ? -10.516 13.914 -13.695 1 98.44 265 ASN B N 1
ATOM 6059 C CA . ASN B 1 265 ? -11.555 13.148 -14.367 1 98.44 265 ASN B CA 1
ATOM 6060 C C . ASN B 1 265 ? -12.383 12.328 -13.375 1 98.44 265 ASN B C 1
ATOM 6062 O O . ASN B 1 265 ? -13.602 12.242 -13.508 1 98.44 265 ASN B O 1
ATOM 6066 N N . GLN B 1 266 ? -11.719 11.758 -12.43 1 98.19 266 GLN B N 1
ATOM 6067 C CA . GLN B 1 266 ? -12.453 11.016 -11.406 1 98.19 266 GLN B CA 1
ATOM 6068 C C . GLN B 1 266 ? -13.352 11.945 -10.594 1 98.19 266 GLN B C 1
ATOM 6070 O O . GLN B 1 266 ? -14.484 11.586 -10.266 1 98.19 266 GLN B O 1
ATOM 6075 N N . MET B 1 267 ? -12.852 13.094 -10.227 1 98.69 267 MET B N 1
ATOM 6076 C CA . MET B 1 267 ? -13.633 14.039 -9.43 1 98.69 267 MET B CA 1
ATOM 6077 C C . MET B 1 267 ? -14.852 14.523 -10.211 1 98.69 267 MET B C 1
ATOM 6079 O O . MET B 1 267 ? -15.922 14.727 -9.633 1 98.69 267 MET B O 1
ATOM 6083 N N . ILE B 1 268 ? -14.656 14.727 -11.516 1 98.62 268 ILE B N 1
ATOM 6084 C CA . ILE B 1 268 ? -15.789 15.078 -12.367 1 98.62 268 ILE B CA 1
ATOM 6085 C C . ILE B 1 268 ? -16.828 13.953 -12.328 1 98.62 268 ILE B C 1
ATOM 6087 O O . ILE B 1 268 ? -18.031 14.211 -12.195 1 98.62 268 ILE B O 1
ATOM 6091 N N . GLN B 1 269 ? -16.375 12.734 -12.422 1 97.56 269 GLN B N 1
ATOM 6092 C CA . GLN B 1 269 ? -17.266 11.578 -12.344 1 97.56 269 GLN B CA 1
ATOM 6093 C C . GLN B 1 269 ? -17.984 11.523 -11 1 97.56 269 GLN B C 1
ATOM 6095 O O . GLN B 1 269 ? -19.125 11.07 -10.914 1 97.56 269 GLN B O 1
ATOM 6100 N N . ASP B 1 270 ? -17.297 11.992 -9.953 1 97.38 270 ASP B N 1
ATOM 6101 C CA . ASP B 1 270 ? -17.891 12.039 -8.625 1 97.38 270 ASP B CA 1
ATOM 6102 C C . ASP B 1 270 ? -18.984 13.109 -8.555 1 97.38 270 ASP B C 1
ATOM 6104 O O . ASP B 1 270 ? -19.844 13.078 -7.664 1 97.38 270 ASP B O 1
ATOM 6108 N N . GLY B 1 271 ? -18.859 14.18 -9.414 1 98.25 271 GLY B N 1
ATOM 6109 C CA . GLY B 1 271 ? -19.891 15.219 -9.445 1 98.25 271 GLY B CA 1
ATOM 6110 C C . GLY B 1 271 ? -19.344 16.609 -9.211 1 98.25 271 GLY B C 1
ATOM 6111 O O . GLY B 1 271 ? -20.094 17.578 -9.195 1 98.25 271 GLY B O 1
ATOM 6112 N N . VAL B 1 272 ? -18.016 16.734 -9.055 1 98.81 272 VAL B N 1
ATOM 6113 C CA . VAL B 1 272 ? -17.406 18.031 -8.789 1 98.81 272 VAL B CA 1
ATOM 6114 C C . VAL B 1 272 ? -17.422 18.891 -10.062 1 98.81 272 VAL B C 1
ATOM 6116 O O . VAL B 1 272 ? -17.094 18.391 -11.141 1 98.81 272 VAL B O 1
ATOM 6119 N N . ASP B 1 273 ? -17.797 20.078 -9.914 1 98.56 273 ASP B N 1
ATOM 6120 C CA . ASP B 1 273 ? -17.688 21.047 -11 1 98.56 273 ASP B CA 1
ATOM 6121 C C . ASP B 1 273 ? -16.375 21.828 -10.906 1 98.56 273 ASP B C 1
ATOM 6123 O O . ASP B 1 273 ? -15.945 22.188 -9.812 1 98.56 273 ASP B O 1
ATOM 6127 N N . PHE B 1 274 ? -15.789 22.031 -12.094 1 98.5 274 PHE B N 1
ATOM 6128 C CA . PHE B 1 274 ? -14.516 22.75 -12.109 1 98.5 274 PHE B CA 1
ATOM 6129 C C . PHE B 1 274 ? -14.625 24.016 -12.953 1 98.5 274 PHE B C 1
ATOM 6131 O O . PHE B 1 274 ? -15.148 23.984 -14.07 1 98.5 274 PHE B O 1
ATOM 6138 N N . ARG B 1 275 ? -14.211 25.078 -12.391 1 97.69 275 ARG B N 1
ATOM 6139 C CA . ARG B 1 275 ? -13.969 26.344 -13.094 1 97.69 275 ARG B CA 1
ATOM 6140 C C . ARG B 1 275 ? -12.539 26.828 -12.875 1 97.69 275 ARG B C 1
ATOM 6142 O O . ARG B 1 275 ? -12.289 27.641 -11.984 1 97.69 275 ARG B O 1
ATOM 6149 N N . LEU B 1 276 ? -11.672 26.547 -13.781 1 97.19 276 LEU B N 1
ATOM 6150 C CA . LEU B 1 276 ? -10.25 26.688 -13.523 1 97.19 276 LEU B CA 1
ATOM 6151 C C . LEU B 1 276 ? -9.664 27.844 -14.312 1 97.19 276 LEU B C 1
ATOM 6153 O O . LEU B 1 276 ? -8.445 27.984 -14.414 1 97.19 276 LEU B O 1
ATOM 6157 N N . THR B 1 277 ? -10.523 28.688 -14.836 1 96 277 THR B N 1
ATOM 6158 C CA . THR B 1 277 ? -10.039 29.812 -15.617 1 96 277 THR B CA 1
ATOM 6159 C C . THR B 1 277 ? -10.539 31.141 -15.031 1 96 277 THR B C 1
ATOM 6161 O O . THR B 1 277 ? -10.906 32.062 -15.766 1 96 277 THR B O 1
ATOM 6164 N N . VAL B 1 278 ? -10.617 31.172 -13.805 1 96.5 278 VAL B N 1
ATOM 6165 C CA . VAL B 1 278 ? -11.062 32.406 -13.148 1 96.5 278 VAL B CA 1
ATOM 6166 C C . VAL B 1 278 ? -10.008 33.5 -13.312 1 96.5 278 VAL B C 1
ATOM 6168 O O . VAL B 1 278 ? -8.836 33.281 -12.984 1 96.5 278 VAL B O 1
ATOM 6171 N N . GLN B 1 279 ? -10.422 34.562 -13.805 1 95.19 279 GLN B N 1
ATOM 6172 C CA . GLN B 1 279 ? -9.523 35.688 -14.023 1 95.19 279 GLN B CA 1
ATOM 6173 C C . GLN B 1 279 ? -9.594 36.688 -12.859 1 95.19 279 GLN B C 1
ATOM 6175 O O . GLN B 1 279 ? -8.586 37.281 -12.492 1 95.19 279 GLN B O 1
ATOM 6180 N N . ASP B 1 280 ? -10.828 36.844 -12.391 1 95.5 280 ASP B N 1
ATOM 6181 C CA . ASP B 1 280 ? -11.039 37.844 -11.336 1 95.5 280 ASP B CA 1
ATOM 6182 C C . ASP B 1 280 ? -12.164 37.406 -10.398 1 95.5 280 ASP B C 1
ATOM 6184 O O . ASP B 1 280 ? -13.219 36.938 -10.852 1 95.5 280 ASP B O 1
ATOM 6188 N N . TYR B 1 281 ? -11.844 37.438 -9.094 1 96.94 281 TYR B N 1
ATOM 6189 C CA . TYR B 1 281 ? -12.883 37.281 -8.078 1 96.94 281 TYR B CA 1
ATOM 6190 C C . TYR B 1 281 ? -13.531 38.625 -7.754 1 96.94 281 TYR B C 1
ATOM 6192 O O . TYR B 1 281 ? -13.039 39.375 -6.898 1 96.94 281 TYR B O 1
ATOM 6200 N N . LYS B 1 282 ? -14.664 38.906 -8.242 1 97.06 282 LYS B N 1
ATOM 6201 C CA . LYS B 1 282 ? -15.25 40.25 -8.227 1 97.06 282 LYS B CA 1
ATOM 6202 C C . LYS B 1 282 ? -15.797 40.594 -6.848 1 97.06 282 LYS B C 1
ATOM 6204 O O . LYS B 1 282 ? -15.508 41.688 -6.316 1 97.06 282 LYS B O 1
ATOM 6209 N N . LYS B 1 283 ? -16.688 39.75 -6.34 1 97.81 283 LYS B N 1
ATOM 6210 C CA . LYS B 1 283 ? -17.25 40.031 -5.023 1 97.81 283 LYS B CA 1
ATOM 6211 C C . LYS B 1 283 ? -17.984 38.812 -4.453 1 97.81 283 LYS B C 1
ATOM 6213 O O . LYS B 1 283 ? -18.328 37.906 -5.191 1 97.81 283 LYS B O 1
ATOM 6218 N N . ILE B 1 284 ? -18.125 38.781 -3.172 1 98.38 284 ILE B N 1
ATOM 6219 C CA . ILE B 1 284 ? -18.969 37.844 -2.438 1 98.38 284 ILE B CA 1
ATOM 6220 C C . ILE B 1 284 ? -19.906 38.594 -1.513 1 98.38 284 ILE B C 1
ATOM 6222 O O . ILE B 1 284 ? -19.516 39.594 -0.905 1 98.38 284 ILE B O 1
ATOM 6226 N N . GLU B 1 285 ? -21.188 38.219 -1.505 1 97.94 285 GLU B N 1
ATOM 6227 C CA . GLU B 1 285 ? -22.203 38.906 -0.701 1 97.94 285 GLU B CA 1
ATOM 6228 C C . GLU B 1 285 ? -23.219 37.938 -0.122 1 97.94 285 GLU B C 1
ATOM 6230 O O . GLU B 1 285 ? -23.438 36.844 -0.688 1 97.94 285 GLU B O 1
ATOM 6235 N N . LEU B 1 286 ? -23.734 38.312 1.015 1 96.94 286 LEU B N 1
ATOM 6236 C CA . LEU B 1 286 ? -24.875 37.594 1.542 1 96.94 286 LEU B CA 1
ATOM 6237 C C . LEU B 1 286 ? -26.156 37.969 0.801 1 96.94 286 LEU B C 1
ATOM 6239 O O . LEU B 1 286 ? -26.375 39.156 0.512 1 96.94 286 LEU B O 1
ATOM 6243 N N . THR B 1 287 ? -26.969 36.969 0.463 1 97.06 287 THR B N 1
ATOM 6244 C CA . THR B 1 287 ? -28.188 37.281 -0.28 1 97.06 287 THR B CA 1
ATOM 6245 C C . THR B 1 287 ? -29.312 37.688 0.666 1 97.06 287 THR B C 1
ATOM 6247 O O . THR B 1 287 ? -30.312 38.25 0.229 1 97.06 287 THR B O 1
ATOM 6250 N N . GLY B 1 288 ? -29.188 37.375 1.876 1 94.81 288 GLY B N 1
ATOM 6251 C CA . GLY B 1 288 ? -30.234 37.625 2.852 1 94.81 288 GLY B CA 1
ATOM 6252 C C . GLY B 1 288 ? -31.094 36.406 3.094 1 94.81 288 GLY B C 1
ATOM 6253 O O . GLY B 1 288 ? -31.859 36.344 4.066 1 94.81 288 GLY B O 1
ATOM 6254 N N . LYS B 1 289 ? -30.938 35.469 2.318 1 95.81 289 LYS B N 1
ATOM 6255 C CA . LYS B 1 289 ? -31.703 34.219 2.449 1 95.81 289 LYS B CA 1
ATOM 6256 C C . LYS B 1 289 ? -30.984 33.219 3.338 1 95.81 289 LYS B C 1
ATOM 6258 O O . LYS B 1 289 ? -29.75 33.062 3.244 1 95.81 289 LYS B O 1
ATOM 6263 N N . VAL B 1 290 ? -31.734 32.625 4.242 1 95.69 290 VAL B N 1
ATOM 6264 C CA . VAL B 1 290 ? -31.219 31.5 5.031 1 95.69 290 VAL B CA 1
ATOM 6265 C C . VAL B 1 290 ? -31.797 30.188 4.504 1 95.69 290 VAL B C 1
ATOM 6267 O O . VAL B 1 290 ? -33 30.031 4.406 1 95.69 290 VAL B O 1
ATOM 6270 N N . LEU B 1 291 ? -30.969 29.297 4.18 1 95.88 291 LEU B N 1
ATOM 6271 C CA . LEU B 1 291 ? -31.391 28.047 3.582 1 95.88 291 LEU B CA 1
ATOM 6272 C C . LEU B 1 291 ? -31.938 27.094 4.645 1 95.88 291 LEU B C 1
ATOM 6274 O O . LEU B 1 291 ? -31.844 27.375 5.844 1 95.88 291 LEU B O 1
ATOM 6278 N N . GLU B 1 292 ? -32.438 25.938 4.219 1 94 292 GLU B N 1
ATOM 6279 C CA . GLU B 1 292 ? -33.094 24.969 5.109 1 94 292 GLU B CA 1
ATOM 6280 C C . GLU B 1 292 ? -32.094 24.406 6.121 1 94 292 GLU B C 1
ATOM 6282 O O . GLU B 1 292 ? -32.469 24.078 7.246 1 94 292 GLU B O 1
ATOM 6287 N N . ASN B 1 293 ? -30.875 24.391 5.73 1 93.69 293 ASN B N 1
ATOM 6288 C CA . ASN B 1 293 ? -29.859 23.844 6.625 1 93.69 293 ASN B CA 1
ATOM 6289 C C . ASN B 1 293 ? -29.406 24.875 7.656 1 93.69 293 ASN B C 1
ATOM 6291 O O . ASN B 1 293 ? -28.578 24.578 8.508 1 93.69 293 ASN B O 1
ATOM 6295 N N . GLY B 1 294 ? -29.891 26 7.551 1 93.38 294 GLY B N 1
ATOM 6296 C CA . GLY B 1 294 ? -29.625 27.031 8.539 1 93.38 294 GLY B CA 1
ATOM 6297 C C . GLY B 1 294 ? -28.5 27.969 8.133 1 93.38 294 GLY B C 1
ATOM 6298 O O . GLY B 1 294 ? -28.25 28.969 8.797 1 93.38 294 GLY B O 1
ATOM 6299 N N . TYR B 1 295 ? -27.844 27.734 6.988 1 95.19 295 TYR B N 1
ATOM 6300 C CA . TYR B 1 295 ? -26.734 28.562 6.551 1 95.19 295 TYR B CA 1
ATOM 6301 C C . TYR B 1 295 ? -27.219 29.688 5.645 1 95.19 295 TYR B C 1
ATOM 6303 O O . TYR B 1 295 ? -28.109 29.484 4.824 1 95.19 295 TYR B O 1
ATOM 6311 N N . PRO B 1 296 ? -26.672 30.844 5.852 1 96.19 296 PRO B N 1
ATOM 6312 C CA . PRO B 1 296 ? -27.016 31.922 4.922 1 96.19 296 PRO B CA 1
ATOM 6313 C C . PRO B 1 296 ? -26.469 31.672 3.514 1 96.19 296 PRO B C 1
ATOM 6315 O O . PRO B 1 296 ? -25.359 31.172 3.352 1 96.19 296 PRO B O 1
ATOM 6318 N N . GLU B 1 297 ? -27.266 32.031 2.549 1 97.5 297 GLU B N 1
ATOM 6319 C CA . GLU B 1 297 ? -26.859 31.906 1.152 1 97.5 297 GLU B CA 1
ATOM 6320 C C . GLU B 1 297 ? -25.906 33.031 0.762 1 97.5 297 GLU B C 1
ATOM 6322 O O . GLU B 1 297 ? -26.094 34.188 1.157 1 97.5 297 GLU B O 1
ATOM 6327 N N . MET B 1 298 ? -24.875 32.719 0.032 1 98.5 298 MET B N 1
ATOM 6328 C CA . MET B 1 298 ? -23.906 33.688 -0.486 1 98.5 298 MET B CA 1
ATOM 6329 C C . MET B 1 298 ? -23.922 33.688 -2.012 1 98.5 298 MET B C 1
ATOM 6331 O O . MET B 1 298 ? -24.234 32.688 -2.645 1 98.5 298 MET B O 1
ATOM 6335 N N . LYS B 1 299 ? -23.734 34.812 -2.51 1 98.5 299 LYS B N 1
ATOM 6336 C CA . LYS B 1 299 ? -23.594 35.031 -3.945 1 98.5 299 LYS B CA 1
ATOM 6337 C C . LYS B 1 299 ? -22.156 35.406 -4.301 1 98.5 299 LYS B C 1
ATOM 6339 O O . LYS B 1 299 ? -21.625 36.406 -3.785 1 98.5 299 LYS B O 1
ATOM 6344 N N . LEU B 1 300 ? -21.469 34.625 -5.109 1 98.44 300 LEU B N 1
ATOM 6345 C CA . LEU B 1 300 ? -20.125 34.875 -5.594 1 98.44 300 LEU B CA 1
ATOM 6346 C C . LEU B 1 300 ? -20.141 35.312 -7.055 1 98.44 300 LEU B C 1
ATOM 6348 O O . LEU B 1 300 ? -20.766 34.656 -7.895 1 98.44 300 LEU B O 1
ATOM 6352 N N . THR B 1 301 ? -19.562 36.406 -7.336 1 98.12 301 THR B N 1
ATOM 6353 C CA . THR B 1 301 ? -19.422 36.906 -8.703 1 98.12 301 THR B CA 1
ATOM 6354 C C . THR B 1 301 ? -17.969 36.844 -9.148 1 98.12 301 THR B C 1
ATOM 6356 O O . THR B 1 301 ? -17.094 37.375 -8.469 1 98.12 301 THR B O 1
ATOM 6359 N N . LEU B 1 302 ? -17.766 36.156 -10.211 1 97.31 302 LEU B N 1
ATOM 6360 C CA . LEU B 1 302 ? -16.406 36.031 -10.727 1 97.31 302 LEU B CA 1
ATOM 6361 C C . LEU B 1 302 ? -16.359 36.281 -12.227 1 97.31 302 LEU B C 1
ATOM 6363 O O . LEU B 1 302 ? -17.406 36.312 -12.883 1 97.31 302 LEU B O 1
ATOM 6367 N N . GLN B 1 303 ? -15.195 36.562 -12.68 1 97.19 303 GLN B N 1
ATOM 6368 C CA . GLN B 1 303 ? -14.938 36.719 -14.109 1 97.19 303 GLN B CA 1
ATOM 6369 C C . GLN B 1 303 ? -14.016 35.625 -14.617 1 97.19 303 GLN B C 1
ATOM 6371 O O . GLN B 1 303 ? -12.906 35.438 -14.102 1 97.19 303 GLN B O 1
ATOM 6376 N N . GLU B 1 304 ? -14.508 34.875 -15.508 1 96.12 304 GLU B N 1
ATOM 6377 C CA . GLU B 1 304 ? -13.703 33.812 -16.109 1 96.12 304 GLU B CA 1
ATOM 6378 C C . GLU B 1 304 ? -13.07 34.281 -17.406 1 96.12 304 GLU B C 1
ATOM 6380 O O . GLU B 1 304 ? -13.633 35.094 -18.125 1 96.12 304 GLU B O 1
ATOM 6385 N N . LYS B 1 305 ? -11.977 33.75 -17.688 1 94.5 305 LYS B N 1
ATOM 6386 C CA . LYS B 1 305 ? -11.312 34.062 -18.953 1 94.5 305 LYS B CA 1
ATOM 6387 C C . LYS B 1 305 ? -12.18 33.688 -20.141 1 94.5 305 LYS B C 1
ATOM 6389 O O . LYS B 1 305 ? -12.719 32.562 -20.188 1 94.5 305 LYS B O 1
ATOM 6394 N N . GLY B 1 306 ? -12.297 34.562 -21.078 1 90.06 306 GLY B N 1
ATOM 6395 C CA . GLY B 1 306 ? -12.992 34.281 -22.328 1 90.06 306 GLY B CA 1
ATOM 6396 C C . GLY B 1 306 ? -14.492 34.5 -22.234 1 90.06 306 GLY B C 1
ATOM 6397 O O . GLY B 1 306 ? -15.195 34.469 -23.25 1 90.06 306 GLY B O 1
ATOM 6398 N N . ASN B 1 307 ? -15.016 34.719 -21.016 1 89.88 307 ASN B N 1
ATOM 6399 C CA . ASN B 1 307 ? -16.438 35.031 -20.859 1 89.88 307 ASN B CA 1
ATOM 6400 C C . ASN B 1 307 ? -16.703 36.531 -20.828 1 89.88 307 ASN B C 1
ATOM 6402 O O . ASN B 1 307 ? -15.938 37.281 -20.234 1 89.88 307 ASN B O 1
ATOM 6406 N N . TYR B 1 308 ? -17.641 36.969 -21.453 1 89.75 308 TYR B N 1
ATOM 6407 C CA . TYR B 1 308 ? -17.984 38.375 -21.484 1 89.75 308 TYR B CA 1
ATOM 6408 C C . TYR B 1 308 ? -18.781 38.781 -20.234 1 89.75 308 TYR B C 1
ATOM 6410 O O . TYR B 1 308 ? -18.562 39.844 -19.656 1 89.75 308 TYR B O 1
ATOM 6418 N N . GLU B 1 309 ? -19.656 37.875 -19.828 1 94 309 GLU B N 1
ATOM 6419 C CA . GLU B 1 309 ? -20.484 38.125 -18.656 1 94 309 GLU B CA 1
ATOM 6420 C C . GLU B 1 309 ? -19.922 37.438 -17.422 1 94 309 GLU B C 1
ATOM 6422 O O . GLU B 1 309 ? -19.359 36.344 -17.516 1 94 309 GLU B O 1
ATOM 6427 N N . PRO B 1 310 ? -20.109 38.125 -16.344 1 95.94 310 PRO B N 1
ATOM 6428 C CA . PRO B 1 310 ? -19.656 37.5 -15.102 1 95.94 310 PRO B CA 1
ATOM 6429 C C . PRO B 1 310 ? -20.406 36.219 -14.781 1 95.94 310 PRO B C 1
ATOM 6431 O O . PRO B 1 310 ? -21.562 36.062 -15.156 1 95.94 310 PRO B O 1
ATOM 6434 N N . THR B 1 311 ? -19.641 35.344 -14.195 1 96.06 311 THR B N 1
ATOM 6435 C CA . THR B 1 311 ? -20.234 34.125 -13.664 1 96.06 311 THR B CA 1
ATOM 6436 C C . THR B 1 311 ? -20.734 34.344 -12.242 1 96.06 311 THR B C 1
ATOM 6438 O O . THR B 1 311 ? -20.016 34.906 -11.406 1 96.06 311 THR B O 1
ATOM 6441 N N . VAL B 1 312 ? -21.969 33.906 -12 1 97.81 312 VAL B N 1
ATOM 6442 C CA . VAL B 1 312 ? -22.562 34.031 -10.672 1 97.81 312 VAL B CA 1
ATOM 6443 C C . VAL B 1 312 ? -22.828 32.656 -10.094 1 97.81 312 VAL B C 1
ATOM 6445 O O . VAL B 1 312 ? -23.453 31.812 -10.75 1 97.81 312 VAL B O 1
ATOM 6448 N N . LEU B 1 313 ? -22.344 32.438 -8.898 1 98.12 313 LEU B N 1
ATOM 6449 C CA . LEU B 1 313 ? -22.578 31.203 -8.188 1 98.12 313 LEU B CA 1
ATOM 6450 C C . LEU B 1 313 ? -23.281 31.469 -6.859 1 98.12 313 LEU B C 1
ATOM 6452 O O . LEU B 1 313 ? -23 32.438 -6.176 1 98.12 313 LEU B O 1
ATOM 6456 N N . TYR B 1 314 ? -24.234 30.625 -6.527 1 98.38 314 TYR B N 1
ATOM 6457 C CA . TYR B 1 314 ? -24.875 30.641 -5.219 1 98.38 314 TYR B CA 1
ATOM 6458 C C . TYR B 1 314 ? -24.422 29.469 -4.371 1 98.38 314 TYR B C 1
ATOM 6460 O O . TYR B 1 314 ? -24.297 28.344 -4.875 1 98.38 314 TYR B O 1
ATOM 6468 N N . CYS B 1 315 ? -24.094 29.75 -3.152 1 98.5 315 CYS B N 1
ATOM 6469 C CA . CYS B 1 315 ? -23.625 28.688 -2.26 1 98.5 315 CYS B CA 1
ATOM 6470 C C . CYS B 1 315 ? -23.906 29.047 -0.803 1 98.5 315 CYS B C 1
ATOM 6472 O O . CYS B 1 315 ? -24.234 30.188 -0.492 1 98.5 315 CYS B O 1
ATOM 6474 N N . ASP B 1 316 ? -23.844 28.094 0.037 1 98 316 ASP B N 1
ATOM 6475 C CA . ASP B 1 316 ? -24.016 28.344 1.467 1 98 316 ASP B CA 1
ATOM 6476 C C . ASP B 1 316 ? -22.734 28.047 2.234 1 98 316 ASP B C 1
ATOM 6478 O O . ASP B 1 316 ? -22.672 28.219 3.453 1 98 316 ASP B O 1
ATOM 6482 N N . ALA B 1 317 ? -21.672 27.641 1.559 1 98.25 317 ALA B N 1
ATOM 6483 C CA . ALA B 1 317 ? -20.359 27.453 2.16 1 98.25 317 ALA B CA 1
ATOM 6484 C C . ALA B 1 317 ? -19.25 27.766 1.165 1 98.25 317 ALA B C 1
ATOM 6486 O O . ALA B 1 317 ? -19.359 27.469 -0.023 1 98.25 317 ALA B O 1
ATOM 6487 N N . VAL B 1 318 ? -18.172 28.391 1.618 1 98.56 318 VAL B N 1
ATOM 6488 C CA . VAL B 1 318 ? -16.984 28.672 0.824 1 98.56 318 VAL B CA 1
ATOM 6489 C C . VAL B 1 318 ? -15.742 28.219 1.575 1 98.56 318 VAL B C 1
ATOM 6491 O O . VAL B 1 318 ? -15.539 28.578 2.736 1 98.56 318 VAL B O 1
ATOM 6494 N N . LEU B 1 319 ? -14.953 27.359 0.983 1 98.62 319 LEU B N 1
ATOM 6495 C CA . LEU B 1 319 ? -13.648 26.969 1.504 1 98.62 319 LEU B CA 1
ATOM 6496 C C . LEU B 1 319 ? -12.531 27.688 0.756 1 98.62 319 LEU B C 1
ATOM 6498 O O . LEU B 1 319 ? -12.375 27.5 -0.454 1 98.62 319 LEU B O 1
ATOM 6502 N N . ILE B 1 320 ? -11.82 28.484 1.465 1 98.19 320 ILE B N 1
ATOM 6503 C CA . ILE B 1 320 ? -10.672 29.188 0.891 1 98.19 320 ILE B CA 1
ATOM 6504 C C . ILE B 1 320 ? -9.414 28.344 1.069 1 98.19 320 ILE B C 1
ATOM 6506 O O . ILE B 1 320 ? -8.852 28.281 2.168 1 98.19 320 ILE B O 1
ATOM 6510 N N . ALA B 1 321 ? -8.961 27.75 0.017 1 97.06 321 ALA B N 1
ATOM 6511 C CA . ALA B 1 321 ? -7.723 26.969 -0.035 1 97.06 321 ALA B CA 1
ATOM 6512 C C . ALA B 1 321 ? -6.746 27.562 -1.046 1 97.06 321 ALA B C 1
ATOM 6514 O O . ALA B 1 321 ? -6.246 26.859 -1.924 1 97.06 321 ALA B O 1
ATOM 6515 N N . ALA B 1 322 ? -6.426 28.812 -0.854 1 93.25 322 ALA B N 1
ATOM 6516 C CA . ALA B 1 322 ? -5.703 29.594 -1.855 1 93.25 322 ALA B CA 1
ATOM 6517 C C . ALA B 1 322 ? -4.246 29.797 -1.449 1 93.25 322 ALA B C 1
ATOM 6519 O O . ALA B 1 322 ? -3.582 30.719 -1.93 1 93.25 322 ALA B O 1
ATOM 6520 N N . GLY B 1 323 ? -3.803 29.016 -0.542 1 91.5 323 GLY B N 1
ATOM 6521 C CA . GLY B 1 323 ? -2.41 29.125 -0.141 1 91.5 323 GLY B CA 1
ATOM 6522 C C . GLY B 1 323 ? -2.234 29.422 1.335 1 91.5 323 GLY B C 1
ATOM 6523 O O . GLY B 1 323 ? -3.209 29.703 2.037 1 91.5 323 GLY B O 1
ATOM 6524 N N . ARG B 1 324 ? -0.993 29.328 1.783 1 94.19 324 ARG B N 1
ATOM 6525 C CA . ARG B 1 324 ? -0.627 29.578 3.174 1 94.19 324 ARG B CA 1
ATOM 6526 C C . ARG B 1 324 ? 0.583 30.5 3.268 1 94.19 324 ARG B C 1
ATOM 6528 O O . ARG B 1 324 ? 1.413 30.547 2.355 1 94.19 324 ARG B O 1
ATOM 6535 N N . ALA B 1 325 ? 0.664 31.25 4.328 1 95.69 325 ALA B N 1
ATOM 6536 C CA . ALA B 1 325 ? 1.78 32.156 4.598 1 95.69 325 ALA B CA 1
ATOM 6537 C C . ALA B 1 325 ? 2.455 31.797 5.922 1 95.69 325 ALA B C 1
ATOM 6539 O O . ALA B 1 325 ? 1.809 31.297 6.84 1 95.69 325 ALA B O 1
ATOM 6540 N N . PRO B 1 326 ? 3.797 32.031 6.008 1 97.5 326 PRO B N 1
ATOM 6541 C CA . PRO B 1 326 ? 4.504 31.734 7.258 1 97.5 326 PRO B CA 1
ATOM 6542 C C . PRO B 1 326 ? 4.121 32.688 8.391 1 97.5 326 PRO B C 1
ATOM 6544 O O . PRO B 1 326 ? 3.91 33.875 8.156 1 97.5 326 PRO B O 1
ATOM 6547 N N . ASN B 1 327 ? 4.016 32.188 9.609 1 97.06 327 ASN B N 1
ATOM 6548 C CA . ASN B 1 327 ? 3.76 32.969 10.805 1 97.06 327 ASN B CA 1
ATOM 6549 C C . ASN B 1 327 ? 5.031 33.656 11.305 1 97.06 327 ASN B C 1
ATOM 6551 O O . ASN B 1 327 ? 5.746 33.094 12.148 1 97.06 327 ASN B O 1
ATOM 6555 N N . VAL B 1 328 ? 5.258 34.938 10.82 1 97.62 328 VAL B N 1
ATOM 6556 C CA . VAL B 1 328 ? 6.488 35.594 11.211 1 97.62 328 VAL B CA 1
ATOM 6557 C C . VAL B 1 328 ? 6.148 36.906 11.93 1 97.62 328 VAL B C 1
ATOM 6559 O O . VAL B 1 328 ? 7.043 37.656 12.312 1 97.62 328 VAL B O 1
ATOM 6562 N N . SER B 1 329 ? 4.867 37.156 12.211 1 94.44 329 SER B N 1
ATOM 6563 C CA . SER B 1 329 ? 4.445 38.406 12.836 1 94.44 329 SER B CA 1
ATOM 6564 C C . SER B 1 329 ? 4.203 38.25 14.328 1 94.44 329 SER B C 1
ATOM 6566 O O . SER B 1 329 ? 3.854 37.156 14.781 1 94.44 329 SER B O 1
ATOM 6568 N N . GLY B 1 330 ? 4.418 39.281 15.016 1 93.62 330 GLY B N 1
ATOM 6569 C CA . GLY B 1 330 ? 4.008 39.312 16.406 1 93.62 330 GLY B CA 1
ATOM 6570 C C . GLY B 1 330 ? 5.062 38.781 17.359 1 93.62 330 GLY B C 1
ATOM 6571 O O . GLY B 1 330 ? 4.852 38.719 18.562 1 93.62 330 GLY B O 1
ATOM 6572 N N . MET B 1 331 ? 6.297 38.375 16.875 1 96.88 331 MET B N 1
ATOM 6573 C CA . MET B 1 331 ? 7.324 37.781 17.703 1 96.88 331 MET B CA 1
ATOM 6574 C C . MET B 1 331 ? 8.492 38.75 17.922 1 96.88 331 MET B C 1
ATOM 6576 O O . MET B 1 331 ? 9.383 38.469 18.719 1 96.88 331 MET B O 1
ATOM 6580 N N . ASN B 1 332 ? 8.477 39.969 17.359 1 98.12 332 ASN B N 1
ATOM 6581 C CA . ASN B 1 332 ? 9.578 40.906 17.453 1 98.12 332 ASN B CA 1
ATOM 6582 C C . ASN B 1 332 ? 10.906 40.281 17.031 1 98.12 332 ASN B C 1
ATOM 6584 O O . ASN B 1 332 ? 11.883 40.344 17.766 1 98.12 332 ASN B O 1
ATOM 6588 N N . LEU B 1 333 ? 10.852 39.656 15.812 1 98.62 333 LEU B N 1
ATOM 6589 C CA . LEU B 1 333 ? 12.023 38.938 15.281 1 98.62 333 LEU B CA 1
ATOM 6590 C C . LEU B 1 333 ? 13.195 39.906 15.109 1 98.62 333 LEU B C 1
ATOM 6592 O O . LEU B 1 333 ? 14.352 39.5 15.195 1 98.62 333 LEU B O 1
ATOM 6596 N N . GLU B 1 334 ? 12.914 41.188 14.969 1 98 334 GLU B N 1
ATOM 6597 C CA . GLU B 1 334 ? 13.945 42.188 14.789 1 98 334 GLU B CA 1
ATOM 6598 C C . GLU B 1 334 ? 14.828 42.312 16.031 1 98 334 GLU B C 1
ATOM 6600 O O . GLU B 1 334 ? 16.047 42.438 15.914 1 98 334 GLU B O 1
ATOM 6605 N N . ALA B 1 335 ? 14.219 42.219 17.172 1 98.31 335 ALA B N 1
ATOM 6606 C CA . ALA B 1 335 ? 14.969 42.312 18.422 1 98.31 335 ALA B CA 1
ATOM 6607 C C . ALA B 1 335 ? 15.961 41.156 18.547 1 98.31 335 ALA B C 1
ATOM 6609 O O . ALA B 1 335 ? 17 41.312 19.203 1 98.31 335 ALA B O 1
ATOM 6610 N N . ALA B 1 336 ? 15.672 40.062 17.938 1 98.5 336 ALA B N 1
ATOM 6611 C CA . ALA B 1 336 ? 16.531 38.906 17.984 1 98.5 336 ALA B CA 1
ATOM 6612 C C . ALA B 1 336 ? 17.516 38.906 16.828 1 98.5 336 ALA B C 1
ATOM 6614 O O . ALA B 1 336 ? 18.328 37.969 16.688 1 98.5 336 ALA B O 1
ATOM 6615 N N . LYS B 1 337 ? 17.422 39.906 15.922 1 98.56 337 LYS B N 1
ATOM 6616 C CA . LYS B 1 337 ? 18.266 40 14.727 1 98.56 337 LYS B CA 1
ATOM 6617 C C . LYS B 1 337 ? 18.031 38.812 13.789 1 98.56 337 LYS B C 1
ATOM 6619 O O . LYS B 1 337 ? 18.984 38.281 13.227 1 98.56 337 LYS B O 1
ATOM 6624 N N . VAL B 1 338 ? 16.812 38.406 13.68 1 98.75 338 VAL B N 1
ATOM 6625 C CA . VAL B 1 338 ? 16.422 37.344 12.75 1 98.75 338 VAL B CA 1
ATOM 6626 C C . VAL B 1 338 ? 15.812 37.969 11.492 1 98.75 338 VAL B C 1
ATOM 6628 O O . VAL B 1 338 ? 14.836 38.719 11.57 1 98.75 338 VAL B O 1
ATOM 6631 N N . GLN B 1 339 ? 16.406 37.656 10.352 1 98.56 339 GLN B N 1
ATOM 6632 C CA . GLN B 1 339 ? 15.875 38.125 9.07 1 98.56 339 GLN B CA 1
ATOM 6633 C C . GLN B 1 339 ? 14.672 37.281 8.625 1 98.56 339 GLN B C 1
ATOM 6635 O O . GLN B 1 339 ? 14.656 36.062 8.797 1 98.56 339 GLN B O 1
ATOM 6640 N N . PHE B 1 340 ? 13.633 37.969 8.117 1 98.31 340 PHE B N 1
ATOM 6641 C CA . PHE B 1 340 ? 12.414 37.281 7.676 1 98.31 340 PHE B CA 1
ATOM 6642 C C . PHE B 1 340 ? 11.688 38.094 6.617 1 98.31 340 PHE B C 1
ATOM 6644 O O . PHE B 1 340 ? 12.039 39.25 6.367 1 98.31 340 PHE B O 1
ATOM 6651 N N . ASP B 1 341 ? 10.789 37.5 5.91 1 95.88 341 ASP B N 1
ATOM 6652 C CA . ASP B 1 341 ? 9.812 38.188 5.07 1 95.88 341 ASP B CA 1
ATOM 6653 C C . ASP B 1 341 ? 8.461 37.5 5.086 1 95.88 341 ASP B C 1
ATOM 6655 O O . ASP B 1 341 ? 8.352 36.375 5.613 1 95.88 341 ASP B O 1
ATOM 6659 N N . LYS B 1 342 ? 7.543 38.094 4.555 1 93.31 342 LYS B N 1
ATOM 6660 C CA . LYS B 1 342 ? 6.164 37.625 4.672 1 93.31 342 LYS B CA 1
ATOM 6661 C C . LYS B 1 342 ? 5.891 36.5 3.689 1 93.31 342 LYS B C 1
ATOM 6663 O O . LYS B 1 342 ? 4.895 35.781 3.824 1 93.31 342 LYS B O 1
ATOM 6668 N N . LYS B 1 343 ? 6.715 36.281 2.809 1 91.38 343 LYS B N 1
ATOM 6669 C CA . LYS B 1 343 ? 6.496 35.25 1.786 1 91.38 343 LYS B CA 1
ATOM 6670 C C . LYS B 1 343 ? 7.289 34 2.1 1 91.38 343 LYS B C 1
ATOM 6672 O O . LYS B 1 343 ? 6.715 32.906 2.207 1 91.38 343 LYS B O 1
ATOM 6677 N N . MET B 1 344 ? 8.516 34.156 2.375 1 93.25 344 MET B N 1
ATOM 6678 C CA . MET B 1 344 ? 9.398 33 2.578 1 93.25 344 MET B CA 1
ATOM 6679 C C . MET B 1 344 ? 9.469 32.625 4.051 1 93.25 344 MET B C 1
ATOM 6681 O O . MET B 1 344 ? 9.867 31.5 4.391 1 93.25 344 MET B O 1
ATOM 6685 N N . GLY B 1 345 ? 9.094 33.594 4.898 1 97.94 345 GLY B N 1
ATOM 6686 C CA . GLY B 1 345 ? 9.172 33.375 6.332 1 97.94 345 GLY B CA 1
ATOM 6687 C C . GLY B 1 345 ? 10.531 33.688 6.922 1 97.94 345 GLY B C 1
ATOM 6688 O O . GLY B 1 345 ? 11.172 34.656 6.527 1 97.94 345 GLY B O 1
ATOM 6689 N N . VAL B 1 346 ? 10.891 32.906 7.895 1 98.56 346 VAL B N 1
ATOM 6690 C CA . VAL B 1 346 ? 12.195 33.094 8.523 1 98.56 346 VAL B CA 1
ATOM 6691 C C . VAL B 1 346 ? 13.297 32.656 7.547 1 98.56 346 VAL B C 1
ATOM 6693 O O . VAL B 1 346 ? 13.234 31.562 6.973 1 98.56 346 VAL B O 1
ATOM 6696 N N . HIS B 1 347 ? 14.234 33.594 7.305 1 98.44 347 HIS B N 1
ATOM 6697 C CA . HIS B 1 347 ? 15.352 33.219 6.438 1 98.44 347 HIS B CA 1
ATOM 6698 C C . HIS B 1 347 ? 16.328 32.281 7.145 1 98.44 347 HIS B C 1
ATOM 6700 O O . HIS B 1 347 ? 16.844 32.625 8.211 1 98.44 347 HIS B O 1
ATOM 6706 N N . VAL B 1 348 ? 16.562 31.141 6.582 1 98.44 348 VAL B N 1
ATOM 6707 C CA . VAL B 1 348 ? 17.5 30.188 7.16 1 98.44 348 VAL B CA 1
ATOM 6708 C C . VAL B 1 348 ? 18.484 29.719 6.09 1 98.44 348 VAL B C 1
ATOM 6710 O O . VAL B 1 348 ? 18.172 29.75 4.895 1 98.44 348 VAL B O 1
ATOM 6713 N N . ASN B 1 349 ? 19.719 29.359 6.484 1 98.19 349 ASN B N 1
ATOM 6714 C CA . ASN B 1 349 ? 20.656 28.703 5.582 1 98.19 349 ASN B CA 1
ATOM 6715 C C . ASN B 1 349 ? 20.344 27.203 5.445 1 98.19 349 ASN B C 1
ATOM 6717 O O . ASN B 1 349 ? 19.312 26.734 5.945 1 98.19 349 ASN B O 1
ATOM 6721 N N . ASP B 1 350 ? 21.125 26.469 4.738 1 98.12 350 ASP B N 1
ATOM 6722 C CA . ASP B 1 350 ? 20.875 25.062 4.441 1 98.12 350 ASP B CA 1
ATOM 6723 C C . ASP B 1 350 ? 20.906 24.234 5.719 1 98.12 350 ASP B C 1
ATOM 6725 O O . ASP B 1 350 ? 20.406 23.094 5.734 1 98.12 350 ASP B O 1
ATOM 6729 N N . ASN B 1 351 ? 21.516 24.703 6.77 1 98.38 351 ASN B N 1
ATOM 6730 C CA . ASN B 1 351 ? 21.547 24.031 8.062 1 98.38 351 ASN B CA 1
ATOM 6731 C C . ASN B 1 351 ? 20.391 24.469 8.953 1 98.38 351 ASN B C 1
ATOM 6733 O O . ASN B 1 351 ? 20.359 24.141 10.148 1 98.38 351 ASN B O 1
ATOM 6737 N N . LEU B 1 352 ? 19.469 25.281 8.508 1 98.5 352 LEU B N 1
ATOM 6738 C CA . LEU B 1 352 ? 18.25 25.766 9.148 1 98.5 352 LEU B CA 1
ATOM 6739 C C . LEU B 1 352 ? 18.562 26.812 10.203 1 98.5 352 LEU B C 1
ATOM 6741 O O . LEU B 1 352 ? 17.766 27.047 11.117 1 98.5 352 LEU B O 1
ATOM 6745 N N . GLN B 1 353 ? 19.734 27.391 10.07 1 98.44 353 GLN B N 1
ATOM 6746 C CA . GLN B 1 353 ? 20.172 28.453 10.984 1 98.44 353 GLN B CA 1
ATOM 6747 C C . GLN B 1 353 ? 19.781 29.828 10.445 1 98.44 353 GLN B C 1
ATOM 6749 O O . GLN B 1 353 ? 19.922 30.094 9.258 1 98.44 353 GLN B O 1
ATOM 6754 N N . THR B 1 354 ? 19.312 30.719 11.367 1 98.56 354 THR B N 1
ATOM 6755 C CA . THR B 1 354 ? 18.906 32.062 10.977 1 98.56 354 THR B CA 1
ATOM 6756 C C . THR B 1 354 ? 20.094 33 10.961 1 98.56 354 THR B C 1
ATOM 6758 O O . THR B 1 354 ? 21.25 32.562 11.109 1 98.56 354 THR B O 1
ATOM 6761 N N . SER B 1 355 ? 19.766 34.312 10.75 1 98.56 355 SER B N 1
ATOM 6762 C CA . SER B 1 355 ? 20.812 35.344 10.797 1 98.56 355 SER B CA 1
ATOM 6763 C C . SER B 1 355 ? 21.391 35.469 12.203 1 98.56 355 SER B C 1
ATOM 6765 O O . SER B 1 355 ? 22.516 35.938 12.375 1 98.56 355 SER B O 1
ATOM 6767 N N . ASN B 1 356 ? 20.609 35.156 13.234 1 98.56 356 ASN B N 1
ATOM 6768 C CA . ASN B 1 356 ? 21.125 34.938 14.586 1 98.56 356 ASN B CA 1
ATOM 6769 C C . ASN B 1 356 ? 21.625 33.531 14.789 1 98.56 356 ASN B C 1
ATOM 6771 O O . ASN B 1 356 ? 20.844 32.594 14.82 1 98.56 356 ASN B O 1
ATOM 6775 N N . LYS B 1 357 ? 22.859 33.344 14.984 1 97.31 357 LYS B N 1
ATOM 6776 C CA . LYS B 1 357 ? 23.531 32.031 15.008 1 97.31 357 LYS B CA 1
ATOM 6777 C C . LYS B 1 357 ? 22.953 31.156 16.109 1 97.31 357 LYS B C 1
ATOM 6779 O O . LYS B 1 357 ? 23.125 29.938 16.078 1 97.31 357 LYS B O 1
ATOM 6784 N N . ARG B 1 358 ? 22.297 31.734 17.047 1 97.75 358 ARG B N 1
ATOM 6785 C CA . ARG B 1 358 ? 21.719 30.969 18.156 1 97.75 358 ARG B CA 1
ATOM 6786 C C . ARG B 1 358 ? 20.312 30.484 17.812 1 97.75 358 ARG B C 1
ATOM 6788 O O . ARG B 1 358 ? 19.781 29.609 18.5 1 97.75 358 ARG B O 1
ATOM 6795 N N . ILE B 1 359 ? 19.766 31.016 16.719 1 98.75 359 ILE B N 1
ATOM 6796 C CA . ILE B 1 359 ? 18.344 30.766 16.469 1 98.75 359 ILE B CA 1
ATOM 6797 C C . ILE B 1 359 ? 18.188 30 15.156 1 98.75 359 ILE B C 1
ATOM 6799 O O . ILE B 1 359 ? 18.812 30.328 14.148 1 98.75 359 ILE B O 1
ATOM 6803 N N . TYR B 1 360 ? 17.344 28.953 15.195 1 98.81 360 TYR B N 1
ATOM 6804 C CA . TYR B 1 360 ? 17.031 28.125 14.039 1 98.81 360 TYR B CA 1
ATOM 6805 C C . TYR B 1 360 ? 15.57 28.281 13.633 1 98.81 360 TYR B C 1
ATOM 6807 O O . TYR B 1 360 ? 14.734 28.672 14.453 1 98.81 360 TYR B O 1
ATOM 6815 N N . GLY B 1 361 ? 15.289 28.125 12.32 1 98.75 361 GLY B N 1
ATOM 6816 C CA . GLY B 1 361 ? 13.938 27.938 11.82 1 98.75 361 GLY B CA 1
ATOM 6817 C C . GLY B 1 361 ? 13.625 26.5 11.477 1 98.75 361 GLY B C 1
ATOM 6818 O O . GLY B 1 361 ? 14.484 25.766 10.984 1 98.75 361 GLY B O 1
ATOM 6819 N N . VAL B 1 362 ? 12.375 26.125 11.656 1 98.44 362 VAL B N 1
ATOM 6820 C CA . VAL B 1 362 ? 12.039 24.734 11.406 1 98.44 362 VAL B CA 1
ATOM 6821 C C . VAL B 1 362 ? 10.562 24.609 11.023 1 98.44 362 VAL B C 1
ATOM 6823 O O . VAL B 1 362 ? 9.703 25.234 11.656 1 98.44 362 VAL B O 1
ATOM 6826 N N . GLY B 1 363 ? 10.281 23.812 9.93 1 97.88 363 GLY B N 1
ATOM 6827 C CA . GLY B 1 363 ? 8.914 23.562 9.484 1 97.88 363 GLY B CA 1
ATOM 6828 C C . GLY B 1 363 ? 8.406 24.594 8.508 1 97.88 363 GLY B C 1
ATOM 6829 O O . GLY B 1 363 ? 9.188 25.156 7.734 1 97.88 363 GLY B O 1
ATOM 6830 N N . ASP B 1 364 ? 7.129 24.828 8.531 1 97.31 364 ASP B N 1
ATOM 6831 C CA . ASP B 1 364 ? 6.438 25.609 7.516 1 97.31 364 ASP B CA 1
ATOM 6832 C C . ASP B 1 364 ? 6.848 27.078 7.578 1 97.31 364 ASP B C 1
ATOM 6834 O O . ASP B 1 364 ? 6.707 27.812 6.594 1 97.31 364 ASP B O 1
ATOM 6838 N N . VAL B 1 365 ? 7.355 27.531 8.703 1 98.44 365 VAL B N 1
ATOM 6839 C CA . VAL B 1 365 ? 7.684 28.938 8.867 1 98.44 365 VAL B CA 1
ATOM 6840 C C . VAL B 1 365 ? 8.875 29.297 7.984 1 98.44 365 VAL B C 1
ATOM 6842 O O . VAL B 1 365 ? 9.102 30.469 7.684 1 98.44 365 VAL B O 1
ATOM 6845 N N . CYS B 1 366 ? 9.641 28.281 7.512 1 98 366 CYS B N 1
ATOM 6846 C CA . CYS B 1 366 ? 10.875 28.609 6.809 1 98 366 CYS B CA 1
ATOM 6847 C C . CYS B 1 366 ? 11.117 27.656 5.648 1 98 366 CYS B C 1
ATOM 6849 O O . CYS B 1 366 ? 12.25 27.531 5.164 1 98 366 CYS B O 1
ATOM 6851 N N . SER B 1 367 ? 10.094 26.891 5.219 1 94.56 367 SER B N 1
ATOM 6852 C CA . SER B 1 367 ? 10.328 25.859 4.211 1 94.56 367 SER B CA 1
ATOM 6853 C C . SER B 1 367 ? 9.234 25.844 3.154 1 94.56 367 SER B C 1
ATOM 6855 O O . SER B 1 367 ? 8.086 26.203 3.438 1 94.56 367 SER B O 1
ATOM 6857 N N . ASP B 1 368 ? 9.602 25.391 1.979 1 90.75 368 ASP B N 1
ATOM 6858 C CA . ASP B 1 368 ? 8.633 25.203 0.907 1 90.75 368 ASP B CA 1
ATOM 6859 C C . ASP B 1 368 ? 7.879 23.891 1.067 1 90.75 368 ASP B C 1
ATOM 6861 O O . ASP B 1 368 ? 6.836 23.688 0.444 1 90.75 368 ASP B O 1
ATOM 6865 N N . PHE B 1 369 ? 8.398 22.969 1.792 1 92.62 369 PHE B N 1
ATOM 6866 C CA . PHE B 1 369 ? 7.762 21.688 2.068 1 92.62 369 PHE B CA 1
ATOM 6867 C C . PHE B 1 369 ? 6.836 21.797 3.273 1 92.62 369 PHE B C 1
ATOM 6869 O O . PHE B 1 369 ? 7.262 21.578 4.41 1 92.62 369 PHE B O 1
ATOM 6876 N N . LYS B 1 370 ? 5.645 22.047 2.979 1 93.25 370 LYS B N 1
ATOM 6877 C CA . LYS B 1 370 ? 4.664 22.25 4.039 1 93.25 370 LYS B CA 1
ATOM 6878 C C . LYS B 1 370 ? 3.992 20.922 4.422 1 93.25 370 LYS B C 1
ATOM 6880 O O . LYS B 1 370 ? 2.766 20.812 4.387 1 93.25 370 LYS B O 1
ATOM 6885 N N . PHE B 1 371 ? 4.844 19.922 4.734 1 95.31 371 PHE B N 1
ATOM 6886 C CA . PHE B 1 371 ? 4.395 18.578 5.121 1 95.31 371 PHE B CA 1
ATOM 6887 C C . PHE B 1 371 ? 4.816 18.266 6.547 1 95.31 371 PHE B C 1
ATOM 6889 O O . PHE B 1 371 ? 5.91 18.625 6.977 1 95.31 371 PHE B O 1
ATOM 6896 N N . THR B 1 372 ? 3.967 17.531 7.227 1 96.25 372 THR B N 1
ATOM 6897 C CA . THR B 1 372 ? 4.246 17.078 8.586 1 96.25 372 THR B CA 1
ATOM 6898 C C . THR B 1 372 ? 5.551 16.297 8.641 1 96.25 372 THR B C 1
ATOM 6900 O O . THR B 1 372 ? 6.375 16.516 9.531 1 96.25 372 THR B O 1
ATOM 6903 N N . HIS B 1 373 ? 5.746 15.43 7.688 1 97.44 373 HIS B N 1
ATOM 6904 C CA . HIS B 1 373 ? 6.941 14.602 7.68 1 97.44 373 HIS B CA 1
ATOM 6905 C C . HIS B 1 373 ? 8.18 15.422 7.324 1 97.44 373 HIS B C 1
ATOM 6907 O O . HIS B 1 373 ? 9.281 15.117 7.789 1 97.44 373 HIS B O 1
ATOM 6913 N N . ALA B 1 374 ? 8.07 16.453 6.539 1 97.25 374 ALA B N 1
ATOM 6914 C CA . ALA B 1 374 ? 9.188 17.359 6.32 1 97.25 374 ALA B CA 1
ATOM 6915 C C . ALA B 1 374 ? 9.562 18.094 7.605 1 97.25 374 ALA B C 1
ATOM 6917 O O . ALA B 1 374 ? 10.75 18.203 7.941 1 97.25 374 ALA B O 1
ATOM 6918 N N . ALA B 1 375 ? 8.555 18.594 8.328 1 97.88 375 ALA B N 1
ATOM 6919 C CA . ALA B 1 375 ? 8.766 19.266 9.602 1 97.88 375 ALA B CA 1
ATOM 6920 C C . ALA B 1 375 ? 9.469 18.344 10.594 1 97.88 375 ALA B C 1
ATOM 6922 O O . ALA B 1 375 ? 10.359 18.781 11.328 1 97.88 375 ALA B O 1
ATOM 6923 N N . ASP B 1 376 ? 9.094 17.109 10.641 1 97.69 376 ASP B N 1
ATOM 6924 C CA . ASP B 1 376 ? 9.703 16.109 11.516 1 97.69 376 ASP B CA 1
ATOM 6925 C C . ASP B 1 376 ? 11.195 15.984 11.25 1 97.69 376 ASP B C 1
ATOM 6927 O O . ASP B 1 376 ? 12.008 16.109 12.172 1 97.69 376 ASP B O 1
ATOM 6931 N N . PHE B 1 377 ? 11.555 15.859 10.031 1 98.19 377 PHE B N 1
ATOM 6932 C CA . PHE B 1 377 ? 12.953 15.578 9.703 1 98.19 377 PHE B CA 1
ATOM 6933 C C . PHE B 1 377 ? 13.781 16.859 9.766 1 98.19 377 PHE B C 1
ATOM 6935 O O . PHE B 1 377 ? 14.977 16.812 10.086 1 98.19 377 PHE B O 1
ATOM 6942 N N . MET B 1 378 ? 13.164 18 9.516 1 98.31 378 MET B N 1
ATOM 6943 C CA . MET B 1 378 ? 13.836 19.281 9.781 1 98.31 378 MET B CA 1
ATOM 6944 C C . MET B 1 378 ? 14.141 19.422 11.266 1 98.31 378 MET B C 1
ATOM 6946 O O . MET B 1 378 ? 15.227 19.875 11.633 1 98.31 378 MET B O 1
ATOM 6950 N N . ALA B 1 379 ? 13.164 19.047 12.086 1 98.44 379 ALA B N 1
ATOM 6951 C CA . ALA B 1 379 ? 13.359 19.141 13.531 1 98.44 379 ALA B CA 1
ATOM 6952 C C . ALA B 1 379 ? 14.531 18.281 13.984 1 98.44 379 ALA B C 1
ATOM 6954 O O . ALA B 1 379 ? 15.336 18.703 14.82 1 98.44 379 ALA B O 1
ATOM 6955 N N . ARG B 1 380 ? 14.625 17.094 13.453 1 97 380 ARG B N 1
ATOM 6956 C CA . ARG B 1 380 ? 15.742 16.203 13.773 1 97 380 ARG B CA 1
ATOM 6957 C C . ARG B 1 380 ? 17.078 16.844 13.391 1 97 380 ARG B C 1
ATOM 6959 O O . ARG B 1 380 ? 18.047 16.75 14.141 1 97 380 ARG B O 1
ATOM 6966 N N . ALA B 1 381 ? 17.109 17.484 12.258 1 97.5 381 ALA B N 1
ATOM 6967 C CA . ALA B 1 381 ? 18.312 18.188 11.812 1 97.5 381 ALA B CA 1
ATOM 6968 C C . ALA B 1 381 ? 18.656 19.328 12.75 1 97.5 381 ALA B C 1
ATOM 6970 O O . ALA B 1 381 ? 19.828 19.516 13.109 1 97.5 381 ALA B O 1
ATOM 6971 N N . VAL B 1 382 ? 17.672 20.078 13.164 1 98.06 382 VAL B N 1
ATOM 6972 C CA . VAL B 1 382 ? 17.891 21.234 14.031 1 98.06 382 VAL B CA 1
ATOM 6973 C C . VAL B 1 382 ? 18.469 20.766 15.367 1 98.06 382 VAL B C 1
ATOM 6975 O O . VAL B 1 382 ? 19.391 21.391 15.906 1 98.06 382 VAL B O 1
ATOM 6978 N N . ILE B 1 383 ? 17.938 19.672 15.922 1 97.19 383 ILE B N 1
ATOM 6979 C CA . ILE B 1 383 ? 18.438 19.141 17.188 1 97.19 383 ILE B CA 1
ATOM 6980 C C . ILE B 1 383 ? 19.922 18.844 17.062 1 97.19 383 ILE B C 1
ATOM 6982 O O . ILE B 1 383 ? 20.719 19.25 17.922 1 97.19 383 ILE B O 1
ATOM 6986 N N . ARG B 1 384 ? 20.297 18.219 15.977 1 95.69 384 ARG B N 1
ATOM 6987 C CA . ARG B 1 384 ? 21.703 17.844 15.766 1 95.69 384 ARG B CA 1
ATOM 6988 C C . ARG B 1 384 ? 22.562 19.078 15.555 1 95.69 384 ARG B C 1
ATOM 6990 O O . ARG B 1 384 ? 23.672 19.188 16.094 1 95.69 384 ARG B O 1
ATOM 6997 N N . ASN B 1 385 ? 22.094 19.984 14.773 1 97.12 385 ASN B N 1
ATOM 6998 C CA . ASN B 1 385 ? 22.859 21.172 14.414 1 97.12 385 ASN B CA 1
ATOM 6999 C C . ASN B 1 385 ? 23 22.125 15.594 1 97.12 385 ASN B C 1
ATOM 7001 O O . ASN B 1 385 ? 24.047 22.75 15.781 1 97.12 385 ASN B O 1
ATOM 7005 N N . ALA B 1 386 ? 21.969 22.281 16.375 1 96.56 386 ALA B N 1
ATOM 7006 C CA . ALA B 1 386 ? 21.922 23.266 17.453 1 96.56 386 ALA B CA 1
ATOM 7007 C C . ALA B 1 386 ? 22.656 22.75 18.688 1 96.56 386 ALA B C 1
ATOM 7009 O O . ALA B 1 386 ? 23.344 23.516 19.375 1 96.56 386 ALA B O 1
ATOM 7010 N N . LEU B 1 387 ? 22.547 21.453 18.969 1 94.69 387 LEU B N 1
ATOM 7011 C CA . LEU B 1 387 ? 23 20.984 20.266 1 94.69 387 LEU B CA 1
ATOM 7012 C C . LEU B 1 387 ? 24.281 20.156 20.141 1 94.69 387 LEU B C 1
ATOM 7014 O O . LEU B 1 387 ? 24.984 19.922 21.125 1 94.69 387 LEU B O 1
ATOM 7018 N N . PHE B 1 388 ? 24.609 19.672 18.891 1 90.81 388 PHE B N 1
ATOM 7019 C CA . PHE B 1 388 ? 25.734 18.75 18.797 1 90.81 388 PHE B CA 1
ATOM 7020 C C . PHE B 1 388 ? 26.656 19.141 17.656 1 90.81 388 PHE B C 1
ATOM 7022 O O . PHE B 1 388 ? 27.359 18.297 17.078 1 90.81 388 PHE B O 1
ATOM 7029 N N . PHE B 1 389 ? 26.609 20.297 17.25 1 86.25 389 PHE B N 1
ATOM 7030 C CA . PHE B 1 389 ? 27.5 20.859 16.234 1 86.25 389 PHE B CA 1
ATOM 7031 C C . PHE B 1 389 ? 27.359 20.078 14.922 1 86.25 389 PHE B C 1
ATOM 7033 O O . PHE B 1 389 ? 28.344 19.859 14.211 1 86.25 389 PHE B O 1
ATOM 7040 N N . GLY B 1 390 ? 26.156 19.625 14.781 1 88.44 390 GLY B N 1
ATOM 7041 C CA . GLY B 1 390 ? 25.891 18.906 13.539 1 88.44 390 GLY B CA 1
ATOM 7042 C C . GLY B 1 390 ? 25.922 19.812 12.32 1 88.44 390 GLY B C 1
ATOM 7043 O O . GLY B 1 390 ? 26.016 21.031 12.445 1 88.44 390 GLY B O 1
ATOM 7044 N N . LYS B 1 391 ? 25.906 19.109 11.109 1 93.62 391 LYS B N 1
ATOM 7045 C CA . LYS B 1 391 ? 25.922 19.844 9.852 1 93.62 391 LYS B CA 1
ATOM 7046 C C . LYS B 1 391 ? 24.859 19.312 8.891 1 93.62 391 LYS B C 1
ATOM 7048 O O . LYS B 1 391 ? 25.094 19.25 7.68 1 93.62 391 LYS B O 1
ATOM 7053 N N . GLU B 1 392 ? 23.812 18.875 9.539 1 96.06 392 GLU B N 1
ATOM 7054 C CA . GLU B 1 392 ? 22.719 18.375 8.711 1 96.06 392 GLU B CA 1
ATOM 7055 C C . GLU B 1 392 ? 22.188 19.469 7.781 1 96.06 392 GLU B C 1
ATOM 7057 O O . GLU B 1 392 ? 22.094 20.625 8.172 1 96.06 392 GLU B O 1
ATOM 7062 N N . LYS B 1 393 ? 21.844 19.078 6.551 1 97.25 393 LYS B N 1
ATOM 7063 C CA . LYS B 1 393 ? 21.406 20.016 5.535 1 97.25 393 LYS B CA 1
ATOM 7064 C C . LYS B 1 393 ? 19.984 19.703 5.059 1 97.25 393 LYS B C 1
ATOM 7066 O O . LYS B 1 393 ? 19.672 18.547 4.793 1 97.25 393 LYS B O 1
ATOM 7071 N N . MET B 1 394 ? 19.188 20.719 4.918 1 96.31 394 MET B N 1
ATOM 7072 C CA . MET B 1 394 ? 17.828 20.594 4.387 1 96.31 394 MET B CA 1
ATOM 7073 C C . MET B 1 394 ? 17.859 20.062 2.957 1 96.31 394 MET B C 1
ATOM 7075 O O . MET B 1 394 ? 16.969 19.297 2.559 1 96.31 394 MET B O 1
ATOM 7079 N N . SER B 1 395 ? 18.812 20.453 2.211 1 95.5 395 SER B N 1
ATOM 7080 C CA . SER B 1 395 ? 18.922 20.109 0.796 1 95.5 395 SER B CA 1
ATOM 7081 C C . SER B 1 395 ? 19.203 18.609 0.612 1 95.5 395 SER B C 1
ATOM 7083 O O . SER B 1 395 ? 19.047 18.078 -0.485 1 95.5 395 SER B O 1
ATOM 7085 N N . GLU B 1 396 ? 19.594 17.953 1.667 1 95.69 396 GLU B N 1
ATOM 7086 C CA . GLU B 1 396 ? 19.938 16.547 1.586 1 95.69 396 GLU B CA 1
ATOM 7087 C C . GLU B 1 396 ? 18.734 15.664 1.918 1 95.69 396 GLU B C 1
ATOM 7089 O O . GLU B 1 396 ? 18.766 14.453 1.709 1 95.69 396 GLU B O 1
ATOM 7094 N N . LEU B 1 397 ? 17.688 16.281 2.361 1 96.81 397 LEU B N 1
ATOM 7095 C CA . LEU B 1 397 ? 16.484 15.516 2.674 1 96.81 397 LEU B CA 1
ATOM 7096 C C . LEU B 1 397 ? 15.742 15.109 1.398 1 96.81 397 LEU B C 1
ATOM 7098 O O . LEU B 1 397 ? 15.477 15.953 0.541 1 96.81 397 LEU B O 1
ATOM 7102 N N . LEU B 1 398 ? 15.508 13.82 1.222 1 97.88 398 LEU B N 1
ATOM 7103 C CA . LEU B 1 398 ? 14.664 13.312 0.141 1 97.88 398 LEU B CA 1
ATOM 7104 C C . LEU B 1 398 ? 13.211 13.203 0.585 1 97.88 398 LEU B C 1
ATOM 7106 O O . LEU B 1 398 ? 12.805 12.18 1.146 1 97.88 398 LEU B O 1
ATOM 7110 N N . ILE B 1 399 ? 12.469 14.234 0.283 1 98.12 399 ILE B N 1
ATOM 7111 C CA . ILE B 1 399 ? 11.125 14.367 0.837 1 98.12 399 ILE B CA 1
ATOM 7112 C C . ILE B 1 399 ? 10.102 13.875 -0.179 1 98.12 399 ILE B C 1
ATOM 7114 O O . ILE B 1 399 ? 9.938 14.477 -1.246 1 98.12 399 ILE B O 1
ATOM 7118 N N . SER B 1 400 ? 9.445 12.742 0.111 1 98.31 400 SER B N 1
ATOM 7119 C CA . SER B 1 400 ? 8.297 12.297 -0.671 1 98.31 400 SER B CA 1
ATOM 7120 C C . SER B 1 400 ? 7 12.906 -0.145 1 98.31 400 SER B C 1
ATOM 7122 O O . SER B 1 400 ? 6.945 13.367 0.997 1 98.31 400 SER B O 1
ATOM 7124 N N . TYR B 1 401 ? 6.016 12.953 -0.993 1 97.56 401 TYR B N 1
ATOM 7125 C CA . TYR B 1 401 ? 4.727 13.461 -0.539 1 97.56 401 TYR B CA 1
ATOM 7126 C C . TYR B 1 401 ? 3.584 12.828 -1.323 1 97.56 401 TYR B C 1
ATOM 7128 O O . TYR B 1 401 ? 3.812 12.148 -2.326 1 97.56 401 TYR B O 1
ATOM 7136 N N . ALA B 1 402 ? 2.381 13.031 -0.783 1 98.31 402 ALA B N 1
ATOM 7137 C CA . ALA B 1 402 ? 1.188 12.461 -1.402 1 98.31 402 ALA B CA 1
ATOM 7138 C C . ALA B 1 402 ? -0.016 13.383 -1.227 1 98.31 402 ALA B C 1
ATOM 7140 O O . ALA B 1 402 ? -0.126 14.086 -0.218 1 98.31 402 ALA B O 1
ATOM 7141 N N . THR B 1 403 ? -0.806 13.484 -2.264 1 98.56 403 THR B N 1
ATOM 7142 C CA . THR B 1 403 ? -2.158 14.023 -2.193 1 98.56 403 THR B CA 1
ATOM 7143 C C . THR B 1 403 ? -3.188 12.898 -2.107 1 98.56 403 THR B C 1
ATOM 7145 O O . THR B 1 403 ? -3.223 12.016 -2.969 1 98.56 403 THR B O 1
ATOM 7148 N N . PHE B 1 404 ? -4.055 12.953 -1.112 1 98.62 404 PHE B N 1
ATOM 7149 C CA . PHE B 1 404 ? -4.887 11.797 -0.787 1 98.62 404 PHE B CA 1
ATOM 7150 C C . PHE B 1 404 ? -6.285 11.961 -1.37 1 98.62 404 PHE B C 1
ATOM 7152 O O . PHE B 1 404 ? -7.281 11.664 -0.703 1 98.62 404 PHE B O 1
ATOM 7159 N N . THR B 1 405 ? -6.332 12.5 -2.574 1 98.62 405 THR B N 1
ATOM 7160 C CA . THR B 1 405 ? -7.527 12.312 -3.389 1 98.62 405 THR B CA 1
ATOM 7161 C C . THR B 1 405 ? -7.734 10.836 -3.717 1 98.62 405 THR B C 1
ATOM 7163 O O . THR B 1 405 ? -6.922 9.992 -3.34 1 98.62 405 THR B O 1
ATOM 7166 N N . SER B 1 406 ? -8.883 10.547 -4.352 1 98.19 406 SER B N 1
ATOM 7167 C CA . SER B 1 406 ? -9.125 9.203 -4.879 1 98.19 406 SER B CA 1
ATOM 7168 C C . SER B 1 406 ? -9.336 9.234 -6.391 1 98.19 406 SER B C 1
ATOM 7170 O O . SER B 1 406 ? -10.398 9.641 -6.867 1 98.19 406 SER B O 1
ATOM 7172 N N . PRO B 1 407 ? -8.312 8.828 -7.211 1 98.25 407 PRO B N 1
ATOM 7173 C CA . PRO B 1 407 ? -7.066 8.18 -6.801 1 98.25 407 PRO B CA 1
ATOM 7174 C C . PRO B 1 407 ? -6.07 9.148 -6.172 1 98.25 407 PRO B C 1
ATOM 7176 O O . PRO B 1 407 ? -6.234 10.367 -6.285 1 98.25 407 PRO B O 1
ATOM 7179 N N . GLU B 1 408 ? -5.125 8.531 -5.438 1 98.75 408 GLU B N 1
ATOM 7180 C CA . GLU B 1 408 ? -4.031 9.305 -4.848 1 98.75 408 GLU B CA 1
ATOM 7181 C C . GLU B 1 408 ? -2.975 9.648 -5.895 1 98.75 408 GLU B C 1
ATOM 7183 O O . GLU B 1 408 ? -2.928 9.039 -6.965 1 98.75 408 GLU B O 1
ATOM 7188 N N . ILE B 1 409 ? -2.232 10.625 -5.633 1 98.81 409 ILE B N 1
ATOM 7189 C CA . ILE B 1 409 ? -1.036 10.953 -6.398 1 98.81 409 ILE B CA 1
ATOM 7190 C C . ILE B 1 409 ? 0.131 11.211 -5.449 1 98.81 409 ILE B C 1
ATOM 7192 O O . ILE B 1 409 ? -0.036 11.859 -4.414 1 98.81 409 ILE B O 1
ATOM 7196 N N . ALA B 1 410 ? 1.293 10.609 -5.695 1 98.81 410 ALA B N 1
ATOM 7197 C CA . ALA B 1 410 ? 2.475 10.727 -4.844 1 98.81 410 ALA B CA 1
ATOM 7198 C C . ALA B 1 410 ? 3.736 10.914 -5.68 1 98.81 410 ALA B C 1
ATOM 7200 O O . ALA B 1 410 ? 3.795 10.469 -6.832 1 98.81 410 ALA B O 1
ATOM 7201 N N . SER B 1 411 ? 4.719 11.562 -5.082 1 98.69 411 SER B N 1
ATOM 7202 C CA . SER B 1 411 ? 5.934 11.828 -5.844 1 98.69 411 SER B CA 1
ATOM 7203 C C . SER B 1 411 ? 7.152 11.922 -4.93 1 98.69 411 SER B C 1
ATOM 7205 O O . SER B 1 411 ? 7.012 12.164 -3.727 1 98.69 411 SER B O 1
ATOM 7207 N N . VAL B 1 412 ? 8.281 11.695 -5.469 1 98.75 412 VAL B N 1
ATOM 7208 C CA . VAL B 1 412 ? 9.57 11.898 -4.82 1 98.75 412 VAL B CA 1
ATOM 7209 C C . VAL B 1 412 ? 10.625 12.258 -5.863 1 98.75 412 VAL B C 1
ATOM 7211 O O . VAL B 1 412 ? 10.57 11.781 -7 1 98.75 412 VAL B O 1
ATOM 7214 N N . GLY B 1 413 ? 11.516 13.148 -5.508 1 98.25 413 GLY B N 1
ATOM 7215 C CA . GLY B 1 413 ? 12.602 13.523 -6.398 1 98.25 413 GLY B CA 1
ATOM 7216 C C . GLY B 1 413 ? 12.203 14.562 -7.422 1 98.25 413 GLY B C 1
ATOM 7217 O O . GLY B 1 413 ? 11.336 15.398 -7.16 1 98.25 413 GLY B O 1
ATOM 7218 N N . LEU B 1 414 ? 12.867 14.602 -8.547 1 98.12 414 LEU B N 1
ATOM 7219 C CA . LEU B 1 414 ? 12.75 15.688 -9.516 1 98.12 414 LEU B CA 1
ATOM 7220 C C . LEU B 1 414 ? 11.68 15.367 -10.562 1 98.12 414 LEU B C 1
ATOM 7222 O O . LEU B 1 414 ? 11.531 14.219 -10.977 1 98.12 414 LEU B O 1
ATOM 7226 N N . TYR B 1 415 ? 10.984 16.391 -10.938 1 98.06 415 TYR B N 1
ATOM 7227 C CA . TYR B 1 415 ? 10.055 16.297 -12.062 1 98.06 415 TYR B CA 1
ATOM 7228 C C . TYR B 1 415 ? 10.773 16.562 -13.383 1 98.06 415 TYR B C 1
ATOM 7230 O O . TYR B 1 415 ? 11.93 17 -13.391 1 98.06 415 TYR B O 1
ATOM 7238 N N . GLU B 1 416 ? 10.031 16.188 -14.453 1 97.06 416 GLU B N 1
ATOM 7239 C CA . GLU B 1 416 ? 10.586 16.438 -15.781 1 97.06 416 GLU B CA 1
ATOM 7240 C C . GLU B 1 416 ? 10.984 17.906 -15.945 1 97.06 416 GLU B C 1
ATOM 7242 O O . GLU B 1 416 ? 12.07 18.203 -16.469 1 97.06 416 GLU B O 1
ATOM 7247 N N . ASP B 1 417 ? 10.172 18.812 -15.492 1 95.56 417 ASP B N 1
ATOM 7248 C CA . ASP B 1 417 ? 10.438 20.25 -15.625 1 95.56 417 ASP B CA 1
ATOM 7249 C C . ASP B 1 417 ? 11.688 20.656 -14.844 1 95.56 417 ASP B C 1
ATOM 7251 O O . ASP B 1 417 ? 12.445 21.516 -15.289 1 95.56 417 ASP B O 1
ATOM 7255 N N . ASP B 1 418 ? 11.875 20.078 -13.664 1 96.56 418 ASP B N 1
ATOM 7256 C CA . ASP B 1 418 ? 13.086 20.328 -12.883 1 96.56 418 ASP B CA 1
ATOM 7257 C C . ASP B 1 418 ? 14.328 19.891 -13.648 1 96.56 418 ASP B C 1
ATOM 7259 O O . ASP B 1 418 ? 15.328 20.609 -13.68 1 96.56 418 ASP B O 1
ATOM 7263 N N . LEU B 1 419 ? 14.258 18.719 -14.211 1 98 419 LEU B N 1
ATOM 7264 C CA . LEU B 1 419 ? 15.398 18.141 -14.914 1 98 419 LEU B CA 1
ATOM 7265 C C . LEU B 1 419 ? 15.75 18.969 -16.156 1 98 419 LEU B C 1
ATOM 7267 O O . LEU B 1 419 ? 16.922 19.203 -16.438 1 98 419 LEU B O 1
ATOM 7271 N N . LYS B 1 420 ? 14.75 19.406 -16.875 1 97.19 420 LYS B N 1
ATOM 7272 C CA . LYS B 1 420 ? 14.961 20.25 -18.031 1 97.19 420 LYS B CA 1
ATOM 7273 C C . LYS B 1 420 ? 15.586 21.594 -17.641 1 97.19 420 LYS B C 1
ATOM 7275 O O . LYS B 1 420 ? 16.531 22.062 -18.281 1 97.19 420 LYS B O 1
ATOM 7280 N N . ALA B 1 421 ? 15.031 22.172 -16.594 1 97.31 421 ALA B N 1
ATOM 7281 C CA . ALA B 1 421 ? 15.547 23.438 -16.109 1 97.31 421 ALA B CA 1
ATOM 7282 C C . ALA B 1 421 ? 17.016 23.312 -15.695 1 97.31 421 ALA B C 1
ATOM 7284 O O . ALA B 1 421 ? 17.797 24.266 -15.852 1 97.31 421 ALA B O 1
ATOM 7285 N N . LYS B 1 422 ? 17.391 22.156 -15.219 1 97.38 422 LYS B N 1
ATOM 7286 C CA . LYS B 1 422 ? 18.766 21.922 -14.773 1 97.38 422 LYS B CA 1
ATOM 7287 C C . LYS B 1 422 ? 19.609 21.344 -15.898 1 97.38 422 LYS B C 1
ATOM 7289 O O . LYS B 1 422 ? 20.797 21.062 -15.711 1 97.38 422 LYS B O 1
ATOM 7294 N N . ASN B 1 423 ? 19.109 21.109 -17 1 97.94 423 ASN B N 1
ATOM 7295 C CA . ASN B 1 423 ? 19.766 20.547 -18.172 1 97.94 423 ASN B CA 1
ATOM 7296 C C . ASN B 1 423 ? 20.344 19.156 -17.875 1 97.94 423 ASN B C 1
ATOM 7298 O O . ASN B 1 423 ? 21.5 18.875 -18.219 1 97.94 423 ASN B O 1
ATOM 7302 N N . ILE B 1 424 ? 19.594 18.422 -17.141 1 98.19 424 ILE B N 1
ATOM 7303 C CA . ILE B 1 424 ? 19.984 17.047 -16.859 1 98.19 424 ILE B CA 1
ATOM 7304 C C . ILE B 1 424 ? 19.266 16.094 -17.828 1 98.19 424 ILE B C 1
ATOM 7306 O O . ILE B 1 424 ? 18.031 16.078 -17.891 1 98.19 424 ILE B O 1
ATOM 7310 N N . ALA B 1 425 ? 19.984 15.32 -18.562 1 98.44 425 ALA B N 1
ATOM 7311 C CA . ALA B 1 425 ? 19.406 14.367 -19.5 1 98.44 425 ALA B CA 1
ATOM 7312 C C . ALA B 1 425 ? 18.812 13.164 -18.766 1 98.44 425 ALA B C 1
ATOM 7314 O O . ALA B 1 425 ? 19.391 12.672 -17.797 1 98.44 425 ALA B O 1
ATOM 7315 N N . PHE B 1 426 ? 17.641 12.719 -19.188 1 98.5 426 PHE B N 1
ATOM 7316 C CA . PHE B 1 426 ? 16.953 11.633 -18.484 1 98.5 426 PHE B CA 1
ATOM 7317 C C . PHE B 1 426 ? 16.109 10.812 -19.453 1 98.5 426 PHE B C 1
ATOM 7319 O O . PHE B 1 426 ? 15.867 11.227 -20.594 1 98.5 426 PHE B O 1
ATOM 7326 N N . ARG B 1 427 ? 15.719 9.586 -19.062 1 98.06 427 ARG B N 1
ATOM 7327 C CA . ARG B 1 427 ? 14.75 8.711 -19.703 1 98.06 427 ARG B CA 1
ATOM 7328 C C . ARG B 1 427 ? 13.539 8.477 -18.797 1 98.06 427 ARG B C 1
ATOM 7330 O O . ARG B 1 427 ? 13.656 8.523 -17.578 1 98.06 427 ARG B O 1
ATOM 7337 N N . VAL B 1 428 ? 12.43 8.227 -19.422 1 98.62 428 VAL B N 1
ATOM 7338 C CA . VAL B 1 428 ? 11.195 7.996 -18.672 1 98.62 428 VAL B CA 1
ATOM 7339 C C . VAL B 1 428 ? 10.75 6.547 -18.844 1 98.62 428 VAL B C 1
ATOM 7341 O O . VAL B 1 428 ? 10.797 6.004 -19.953 1 98.62 428 VAL B O 1
ATOM 7344 N N . PHE B 1 429 ? 10.391 5.859 -17.766 1 98.69 429 PHE B N 1
ATOM 7345 C CA . PHE B 1 429 ? 9.805 4.523 -17.766 1 98.69 429 PHE B CA 1
ATOM 7346 C C . PHE B 1 429 ? 8.469 4.516 -17.031 1 98.69 429 PHE B C 1
ATOM 7348 O O . PHE B 1 429 ? 8.359 5.027 -15.922 1 98.69 429 PHE B O 1
ATOM 7355 N N . GLU B 1 430 ? 7.438 3.947 -17.688 1 98.62 430 GLU B N 1
ATOM 7356 C CA . GLU B 1 430 ? 6.094 3.945 -17.109 1 98.62 430 GLU B CA 1
ATOM 7357 C C . GLU B 1 430 ? 5.5 2.541 -17.109 1 98.62 430 GLU B C 1
ATOM 7359 O O . GLU B 1 430 ? 5.723 1.76 -18.031 1 98.62 430 GLU B O 1
ATOM 7364 N N . LYS B 1 431 ? 4.879 2.15 -16.047 1 98.69 431 LYS B N 1
ATOM 7365 C CA . LYS B 1 431 ? 4.062 0.945 -15.953 1 98.69 431 LYS B CA 1
ATOM 7366 C C . LYS B 1 431 ? 2.65 1.277 -15.469 1 98.69 431 LYS B C 1
ATOM 7368 O O . LYS B 1 431 ? 2.475 1.896 -14.422 1 98.69 431 LYS B O 1
ATOM 7373 N N . HIS B 1 432 ? 1.638 0.867 -16.234 1 98.62 432 HIS B N 1
ATOM 7374 C CA . HIS B 1 432 ? 0.242 1.197 -15.969 1 98.62 432 HIS B CA 1
ATOM 7375 C C . HIS B 1 432 ? -0.427 0.117 -15.125 1 98.62 432 HIS B C 1
ATOM 7377 O O . HIS B 1 432 ? -0.158 -1.072 -15.305 1 98.62 432 HIS B O 1
ATOM 7383 N N . PHE B 1 433 ? -1.349 0.529 -14.281 1 98.62 433 PHE B N 1
ATOM 7384 C CA . PHE B 1 433 ? -2.074 -0.404 -13.43 1 98.62 433 PHE B CA 1
ATOM 7385 C C . PHE B 1 433 ? -3.021 -1.269 -14.25 1 98.62 433 PHE B C 1
ATOM 7387 O O . PHE B 1 433 ? -3.359 -2.385 -13.852 1 98.62 433 PHE B O 1
ATOM 7394 N N . LYS B 1 434 ? -3.406 -0.829 -15.406 1 98 434 LYS B N 1
ATOM 7395 C CA . LYS B 1 434 ? -4.262 -1.623 -16.281 1 98 434 LYS B CA 1
ATOM 7396 C C . LYS B 1 434 ? -3.535 -2.867 -16.781 1 98 434 LYS B C 1
ATOM 7398 O O . LYS B 1 434 ? -4.164 -3.801 -17.281 1 98 434 LYS B O 1
ATOM 7403 N N . ASP B 1 435 ? -2.186 -2.871 -16.672 1 97.44 435 ASP B N 1
ATOM 7404 C CA . ASP B 1 435 ? -1.378 -4.02 -17.062 1 97.44 435 ASP B CA 1
ATOM 7405 C C . ASP B 1 435 ? -0.921 -4.82 -15.852 1 97.44 435 ASP B C 1
ATOM 7407 O O . ASP B 1 435 ? 0.004 -5.629 -15.945 1 97.44 435 ASP B O 1
ATOM 7411 N N . ASN B 1 436 ? -1.424 -4.574 -14.719 1 97.94 436 ASN B N 1
ATOM 7412 C CA . ASN B 1 436 ? -1.127 -5.262 -13.461 1 97.94 436 ASN B CA 1
ATOM 7413 C C . ASN B 1 436 ? -2.27 -6.184 -13.047 1 97.94 436 ASN B C 1
ATOM 7415 O O . ASN B 1 436 ? -3.404 -5.734 -12.875 1 97.94 436 ASN B O 1
ATOM 7419 N N . ASP B 1 437 ? -1.988 -7.457 -12.859 1 98 437 ASP B N 1
ATOM 7420 C CA . ASP B 1 437 ? -3.018 -8.469 -12.656 1 98 437 ASP B CA 1
ATOM 7421 C C . ASP B 1 437 ? -3.805 -8.203 -11.375 1 98 437 ASP B C 1
ATOM 7423 O O . ASP B 1 437 ? -5.012 -8.445 -11.32 1 98 437 ASP B O 1
ATOM 7427 N N . ARG B 1 438 ? -3.09 -7.746 -10.312 1 98.44 438 ARG B N 1
ATOM 7428 C CA . ARG B 1 438 ? -3.805 -7.453 -9.078 1 98.44 438 ARG B CA 1
ATOM 7429 C C . ARG B 1 438 ? -4.773 -6.289 -9.266 1 98.44 438 ARG B C 1
ATOM 7431 O O . ARG B 1 438 ? -5.914 -6.34 -8.797 1 98.44 438 ARG B O 1
ATOM 7438 N N . ALA B 1 439 ? -4.293 -5.203 -9.922 1 98.38 439 ALA B N 1
ATOM 7439 C CA . ALA B 1 439 ? -5.152 -4.059 -10.203 1 98.38 439 ALA B CA 1
ATOM 7440 C C . ALA B 1 439 ? -6.375 -4.477 -11.023 1 98.38 439 ALA B C 1
ATOM 7442 O O . ALA B 1 439 ? -7.484 -4.004 -10.773 1 98.38 439 ALA B O 1
ATOM 7443 N N . ILE B 1 440 ? -6.199 -5.379 -11.977 1 98.19 440 ILE B N 1
ATOM 7444 C CA . ILE B 1 440 ? -7.289 -5.875 -12.812 1 98.19 440 ILE B CA 1
ATOM 7445 C C . ILE B 1 440 ? -8.273 -6.668 -11.953 1 98.19 440 ILE B C 1
ATOM 7447 O O . ILE B 1 440 ? -9.484 -6.441 -12.016 1 98.19 440 ILE B O 1
ATOM 7451 N N . ALA B 1 441 ? -7.73 -7.562 -11.109 1 98.12 441 ALA B N 1
ATOM 7452 C CA . ALA B 1 441 ? -8.578 -8.375 -10.234 1 98.12 441 ALA B CA 1
ATOM 7453 C C . ALA B 1 441 ? -9.367 -7.496 -9.273 1 98.12 441 ALA B C 1
ATOM 7455 O O . ALA B 1 441 ? -10.523 -7.797 -8.961 1 98.12 441 ALA B O 1
ATOM 7456 N N . ASP B 1 442 ? -8.781 -6.367 -8.82 1 97.06 442 ASP B N 1
ATOM 7457 C CA . ASP B 1 442 ? -9.391 -5.492 -7.824 1 97.06 442 ASP B CA 1
ATOM 7458 C C . ASP B 1 442 ? -10.25 -4.422 -8.492 1 97.06 442 ASP B C 1
ATOM 7460 O O . ASP B 1 442 ? -10.852 -3.59 -7.805 1 97.06 442 ASP B O 1
ATOM 7464 N N . ASP B 1 443 ? -10.273 -4.383 -9.805 1 95.94 443 ASP B N 1
ATOM 7465 C CA . ASP B 1 443 ? -10.984 -3.352 -10.555 1 95.94 443 ASP B CA 1
ATOM 7466 C C . ASP B 1 443 ? -10.469 -1.96 -10.195 1 95.94 443 ASP B C 1
ATOM 7468 O O . ASP B 1 443 ? -11.258 -1.068 -9.867 1 95.94 443 ASP B O 1
ATOM 7472 N N . ALA B 1 444 ? -9.211 -1.797 -10.086 1 95.81 444 ALA B N 1
ATOM 7473 C CA . ALA B 1 444 ? -8.523 -0.552 -9.758 1 95.81 444 ALA B CA 1
ATOM 7474 C C . ALA B 1 444 ? -7.387 -0.28 -10.734 1 95.81 444 ALA B C 1
ATOM 7476 O O . ALA B 1 444 ? -6.227 -0.163 -10.328 1 95.81 444 ALA B O 1
ATOM 7477 N N . THR B 1 445 ? -7.727 -0.058 -12.008 1 97.44 445 THR B N 1
ATOM 7478 C CA . THR B 1 445 ? -6.73 -0.067 -13.07 1 97.44 445 THR B CA 1
ATOM 7479 C C . THR B 1 445 ? -6.344 1.356 -13.461 1 97.44 445 THR B C 1
ATOM 7481 O O . THR B 1 445 ? -5.441 1.56 -14.273 1 97.44 445 THR B O 1
ATOM 7484 N N . ASP B 1 446 ? -6.922 2.396 -12.812 1 97.38 446 ASP B N 1
ATOM 7485 C CA . ASP B 1 446 ? -6.621 3.779 -13.172 1 97.38 446 ASP B CA 1
ATOM 7486 C C . ASP B 1 446 ? -5.23 4.184 -12.688 1 97.38 446 ASP B C 1
ATOM 7488 O O . ASP B 1 446 ? -4.879 3.951 -11.523 1 97.38 446 ASP B O 1
ATOM 7492 N N . GLY B 1 447 ? -4.516 4.754 -13.617 1 98.62 447 GLY B N 1
ATOM 7493 C CA . GLY B 1 447 ? -3.25 5.367 -13.242 1 98.62 447 GLY B CA 1
ATOM 7494 C C . GLY B 1 447 ? -2.047 4.512 -13.594 1 98.62 447 GLY B C 1
ATOM 7495 O O . GLY B 1 447 ? -2.17 3.533 -14.336 1 98.62 447 GLY B O 1
ATOM 7496 N N . TRP B 1 448 ? -0.883 5.016 -13.203 1 98.81 448 TRP B N 1
ATOM 7497 C CA . TRP B 1 448 ? 0.389 4.367 -13.508 1 98.81 448 TRP B CA 1
ATOM 7498 C C . TRP B 1 448 ? 1.506 4.93 -12.633 1 98.81 448 TRP B C 1
ATOM 7500 O O . TRP B 1 448 ? 1.288 5.871 -11.867 1 98.81 448 TRP B O 1
ATOM 7510 N N . VAL B 1 449 ? 2.625 4.316 -12.688 1 98.88 449 VAL B N 1
ATOM 7511 C CA . VAL B 1 449 ? 3.865 4.84 -12.117 1 98.88 449 VAL B CA 1
ATOM 7512 C C . VAL B 1 449 ? 4.762 5.367 -13.234 1 98.88 449 VAL B C 1
ATOM 7514 O O . VAL B 1 449 ? 4.793 4.809 -14.328 1 98.88 449 VAL B O 1
ATOM 7517 N N . ARG B 1 450 ? 5.441 6.508 -13.023 1 98.81 450 ARG B N 1
ATOM 7518 C CA . ARG B 1 450 ? 6.391 7.141 -13.938 1 98.81 450 ARG B CA 1
ATOM 7519 C C . ARG B 1 450 ? 7.738 7.367 -13.258 1 98.81 450 ARG B C 1
ATOM 7521 O O . ARG B 1 450 ? 7.816 8.086 -12.258 1 98.81 450 ARG B O 1
ATOM 7528 N N . PHE B 1 451 ? 8.773 6.699 -13.75 1 98.88 451 PHE B N 1
ATOM 7529 C CA . PHE B 1 451 ? 10.133 6.926 -13.281 1 98.88 451 PHE B CA 1
ATOM 7530 C C . PHE B 1 451 ? 10.891 7.855 -14.227 1 98.88 451 PHE B C 1
ATOM 7532 O O . PHE B 1 451 ? 10.75 7.75 -15.445 1 98.88 451 PHE B O 1
ATOM 7539 N N . ARG B 1 452 ? 11.578 8.75 -13.695 1 98.88 452 ARG B N 1
ATOM 7540 C CA . ARG B 1 452 ? 12.594 9.539 -14.391 1 98.88 452 ARG B CA 1
ATOM 7541 C C . ARG B 1 452 ? 14 9.094 -13.984 1 98.88 452 ARG B C 1
ATOM 7543 O O . ARG B 1 452 ? 14.375 9.219 -12.812 1 98.88 452 ARG B O 1
ATOM 7550 N N . VAL B 1 453 ? 14.703 8.594 -14.93 1 98.69 453 VAL B N 1
ATOM 7551 C CA . VAL B 1 453 ? 15.969 7.914 -14.68 1 98.69 453 VAL B CA 1
ATOM 7552 C C . VAL B 1 453 ? 17.078 8.602 -15.461 1 98.69 453 VAL B C 1
ATOM 7554 O O . VAL B 1 453 ? 16.859 9.094 -16.562 1 98.69 453 VAL B O 1
ATOM 7557 N N . ASN B 1 454 ? 18.344 8.68 -14.844 1 98.38 454 ASN B N 1
ATOM 7558 C CA . ASN B 1 454 ? 19.5 9.25 -15.539 1 98.38 454 ASN B CA 1
ATOM 7559 C C . ASN B 1 454 ? 19.656 8.641 -16.938 1 98.38 454 ASN B C 1
ATOM 7561 O O . ASN B 1 454 ? 19.484 7.43 -17.109 1 98.38 454 ASN B O 1
ATOM 7565 N N . ALA B 1 455 ? 20.078 9.422 -17.906 1 97.31 455 ALA B N 1
ATOM 7566 C CA . ALA B 1 455 ? 20.125 9 -19.297 1 97.31 455 ALA B CA 1
ATOM 7567 C C . ALA B 1 455 ? 21.188 7.926 -19.516 1 97.31 455 ALA B C 1
ATOM 7569 O O . ALA B 1 455 ? 21.062 7.094 -20.406 1 97.31 455 ALA B O 1
ATOM 7570 N N . LYS B 1 456 ? 22.188 7.867 -18.688 1 96.25 456 LYS B N 1
ATOM 7571 C CA . LYS B 1 456 ? 23.344 7.012 -18.938 1 96.25 456 LYS B CA 1
ATOM 7572 C C . LYS B 1 456 ? 23.422 5.875 -17.922 1 96.25 456 LYS B C 1
ATOM 7574 O O . LYS B 1 456 ? 24.109 4.875 -18.156 1 96.25 456 LYS B O 1
ATOM 7579 N N . THR B 1 457 ? 22.828 6.039 -16.797 1 97.19 457 THR B N 1
ATOM 7580 C CA . THR B 1 457 ? 22.859 5.051 -15.727 1 97.19 457 THR B CA 1
ATOM 7581 C C . THR B 1 457 ? 21.438 4.672 -15.297 1 97.19 457 THR B C 1
ATOM 7583 O O . THR B 1 457 ? 20.469 5.188 -15.844 1 97.19 457 THR B O 1
ATOM 7586 N N . ASP B 1 458 ? 21.297 3.783 -14.289 1 97.81 458 ASP B N 1
ATOM 7587 C CA . ASP B 1 458 ? 19.969 3.398 -13.82 1 97.81 458 ASP B CA 1
ATOM 7588 C C . ASP B 1 458 ? 19.578 4.195 -12.578 1 97.81 458 ASP B C 1
ATOM 7590 O O . ASP B 1 458 ? 18.656 3.811 -11.852 1 97.81 458 ASP B O 1
ATOM 7594 N N . LYS B 1 459 ? 20.312 5.309 -12.344 1 98.69 459 LYS B N 1
ATOM 7595 C CA . LYS B 1 459 ? 20.016 6.141 -11.18 1 98.69 459 LYS B CA 1
ATOM 7596 C C . LYS B 1 459 ? 18.625 6.773 -11.281 1 98.69 459 LYS B C 1
ATOM 7598 O O . LYS B 1 459 ? 18.328 7.461 -12.258 1 98.69 459 LYS B O 1
ATOM 7603 N N . ILE B 1 460 ? 17.812 6.555 -10.289 1 98.88 460 ILE B N 1
ATOM 7604 C CA . ILE B 1 460 ? 16.484 7.164 -10.234 1 98.88 460 ILE B CA 1
ATOM 7605 C C . ILE B 1 460 ? 16.609 8.625 -9.797 1 98.88 460 ILE B C 1
ATOM 7607 O O . ILE B 1 460 ? 17.141 8.914 -8.727 1 98.88 460 ILE B O 1
ATOM 7611 N N . LEU B 1 461 ? 16.094 9.523 -10.633 1 98.81 461 LEU B N 1
ATOM 7612 C CA . LEU B 1 461 ? 16.172 10.953 -10.336 1 98.81 461 LEU B CA 1
ATOM 7613 C C . LEU B 1 461 ? 14.867 11.445 -9.719 1 98.81 461 LEU B C 1
ATOM 7615 O O . LEU B 1 461 ? 14.859 12.438 -8.984 1 98.81 461 LEU B O 1
ATOM 7619 N N . GLY B 1 462 ? 13.781 10.82 -10.023 1 98.75 462 GLY B N 1
ATOM 7620 C CA . GLY B 1 462 ? 12.461 11.102 -9.492 1 98.75 462 GLY B CA 1
ATOM 7621 C C . GLY B 1 462 ? 11.414 10.102 -9.953 1 98.75 462 GLY B C 1
ATOM 7622 O O . GLY B 1 462 ? 11.656 9.312 -10.867 1 98.75 462 GLY B O 1
ATOM 7623 N N . ALA B 1 463 ? 10.305 10.102 -9.289 1 98.88 463 ALA B N 1
ATOM 7624 C CA . ALA B 1 463 ? 9.195 9.234 -9.664 1 98.88 463 ALA B CA 1
ATOM 7625 C C . ALA B 1 463 ? 7.867 9.797 -9.18 1 98.88 463 ALA B C 1
ATOM 7627 O O . ALA B 1 463 ? 7.816 10.516 -8.18 1 98.88 463 ALA B O 1
ATOM 7628 N N . SER B 1 464 ? 6.809 9.539 -9.906 1 98.88 464 SER B N 1
ATOM 7629 C CA . SER B 1 464 ? 5.434 9.852 -9.539 1 98.88 464 SER B CA 1
ATOM 7630 C C . SER B 1 464 ? 4.52 8.648 -9.727 1 98.88 464 SER B C 1
ATOM 7632 O O . SER B 1 464 ? 4.734 7.832 -10.625 1 98.88 464 SER B O 1
ATOM 7634 N N . ILE B 1 465 ? 3.596 8.508 -8.867 1 98.94 465 ILE B N 1
ATOM 7635 C CA . ILE B 1 465 ? 2.592 7.453 -8.953 1 98.94 465 ILE B CA 1
ATOM 7636 C C . ILE B 1 465 ? 1.194 8.062 -8.836 1 98.94 465 ILE B C 1
ATOM 7638 O O . ILE B 1 465 ? 0.928 8.844 -7.922 1 98.94 465 ILE B O 1
ATOM 7642 N N . VAL B 1 466 ? 0.288 7.82 -9.727 1 98.88 466 VAL B N 1
ATOM 7643 C CA . VAL B 1 466 ? -1.133 8.125 -9.602 1 98.88 466 VAL B CA 1
ATOM 7644 C C . VAL B 1 466 ? -1.946 6.836 -9.625 1 98.88 466 VAL B C 1
ATOM 7646 O O . VAL B 1 466 ? -1.751 5.988 -10.492 1 98.88 466 VAL B O 1
ATOM 7649 N N . GLY B 1 467 ? -2.697 6.578 -8.633 1 98.62 467 GLY B N 1
ATOM 7650 C CA . GLY B 1 467 ? -3.475 5.359 -8.484 1 98.62 467 GLY B CA 1
ATOM 7651 C C . GLY B 1 467 ? -3.785 5.02 -7.043 1 98.62 467 GLY B C 1
ATOM 7652 O O . GLY B 1 467 ? -3.344 5.715 -6.125 1 98.62 467 GLY B O 1
ATOM 7653 N N . VAL B 1 468 ? -4.52 3.943 -6.836 1 97.19 468 VAL B N 1
ATOM 7654 C CA . VAL B 1 468 ? -4.883 3.492 -5.496 1 97.19 468 VAL B CA 1
ATOM 7655 C C . VAL B 1 468 ? -3.627 3.072 -4.734 1 97.19 468 VAL B C 1
ATOM 7657 O O . VAL B 1 468 ? -2.814 2.295 -5.242 1 97.19 468 VAL B O 1
ATOM 7660 N N . GLY B 1 469 ? -3.453 3.68 -3.562 1 97.62 469 GLY B N 1
ATOM 7661 C CA . GLY B 1 469 ? -2.355 3.27 -2.701 1 97.62 469 GLY B CA 1
ATOM 7662 C C . GLY B 1 469 ? -1.046 3.957 -3.033 1 97.62 469 GLY B C 1
ATOM 7663 O O . GLY B 1 469 ? 0.005 3.592 -2.502 1 97.62 469 GLY B O 1
ATOM 7664 N N . ALA B 1 470 ? -1.077 4.98 -3.871 1 98.69 470 ALA B N 1
ATOM 7665 C CA . ALA B 1 470 ? 0.129 5.688 -4.301 1 98.69 470 ALA B CA 1
ATOM 7666 C C . ALA B 1 470 ? 0.899 6.234 -3.102 1 98.69 470 ALA B C 1
ATOM 7668 O O . ALA B 1 470 ? 2.133 6.207 -3.082 1 98.69 470 ALA B O 1
ATOM 7669 N N . GLY B 1 471 ? 0.189 6.75 -2.092 1 98.5 471 GLY B N 1
ATOM 7670 C CA . GLY B 1 471 ? 0.822 7.348 -0.926 1 98.5 471 GLY B CA 1
ATOM 7671 C C . GLY B 1 471 ? 1.694 6.375 -0.156 1 98.5 471 GLY B C 1
ATOM 7672 O O . GLY B 1 471 ? 2.758 6.746 0.344 1 98.5 471 GLY B O 1
ATOM 7673 N N . ASN B 1 472 ? 1.29 5.117 -0.033 1 98.62 472 ASN B N 1
ATOM 7674 C CA . ASN B 1 472 ? 2.09 4.086 0.623 1 98.62 472 ASN B CA 1
ATOM 7675 C C . ASN B 1 472 ? 3.203 3.578 -0.289 1 98.62 472 ASN B C 1
ATOM 7677 O O . ASN B 1 472 ? 4.332 3.371 0.16 1 98.62 472 ASN B O 1
ATOM 7681 N N . MET B 1 473 ? 2.914 3.443 -1.54 1 98.62 473 MET B N 1
ATOM 7682 C CA . MET B 1 473 ? 3.809 2.809 -2.504 1 98.62 473 MET B CA 1
ATOM 7683 C C . MET B 1 473 ? 5.047 3.664 -2.742 1 98.62 473 MET B C 1
ATOM 7685 O O . MET B 1 473 ? 6.141 3.137 -2.961 1 98.62 473 MET B O 1
ATOM 7689 N N . ILE B 1 474 ? 4.957 5.008 -2.67 1 98.88 474 ILE B N 1
ATOM 7690 C CA . ILE B 1 474 ? 6.023 5.926 -3.053 1 98.88 474 ILE B CA 1
ATOM 7691 C C . ILE B 1 474 ? 7.207 5.77 -2.1 1 98.88 474 ILE B C 1
ATOM 7693 O O . ILE B 1 474 ? 8.344 6.098 -2.449 1 98.88 474 ILE B O 1
ATOM 7697 N N . SER B 1 475 ? 6.949 5.254 -0.872 1 98.75 475 SER B N 1
ATOM 7698 C CA . SER B 1 475 ? 8.008 5.117 0.125 1 98.75 475 SER B CA 1
ATOM 7699 C C . SER B 1 475 ? 9.039 4.078 -0.3 1 98.75 475 SER B C 1
ATOM 7701 O O . SER B 1 475 ? 10.219 4.203 0.016 1 98.75 475 SER B O 1
ATOM 7703 N N . GLU B 1 476 ? 8.586 3.031 -1.028 1 98.81 476 GLU B N 1
ATOM 7704 C CA . GLU B 1 476 ? 9.547 2.07 -1.555 1 98.81 476 GLU B CA 1
ATOM 7705 C C . GLU B 1 476 ? 10.5 2.732 -2.551 1 98.81 476 GLU B C 1
ATOM 7707 O O . GLU B 1 476 ? 11.695 2.43 -2.574 1 98.81 476 GLU B O 1
ATOM 7712 N N . VAL B 1 477 ? 9.992 3.648 -3.383 1 98.88 477 VAL B N 1
ATOM 7713 C CA . VAL B 1 477 ? 10.828 4.387 -4.328 1 98.88 477 VAL B CA 1
ATOM 7714 C C . VAL B 1 477 ? 11.789 5.297 -3.566 1 98.88 477 VAL B C 1
ATOM 7716 O O . VAL B 1 477 ? 12.961 5.414 -3.932 1 98.88 477 VAL B O 1
ATOM 7719 N N . THR B 1 478 ? 11.25 5.953 -2.506 1 98.88 478 THR B N 1
ATOM 7720 C CA . THR B 1 478 ? 12.094 6.809 -1.679 1 98.88 478 THR B CA 1
ATOM 7721 C C . THR B 1 478 ? 13.266 6.02 -1.095 1 98.88 478 THR B C 1
ATOM 7723 O O . THR B 1 478 ? 14.398 6.492 -1.096 1 98.88 478 THR B O 1
ATOM 7726 N N . LEU B 1 479 ? 12.961 4.824 -0.606 1 98.88 479 LEU B N 1
ATOM 7727 C CA . LEU B 1 479 ? 14.008 3.953 -0.084 1 98.88 479 LEU B CA 1
ATOM 7728 C C . LEU B 1 479 ? 15.016 3.6 -1.175 1 98.88 479 LEU B C 1
ATOM 7730 O O . LEU B 1 479 ? 16.219 3.596 -0.934 1 98.88 479 LEU B O 1
ATOM 7734 N N . ALA B 1 480 ? 14.516 3.246 -2.387 1 98.88 480 ALA B N 1
ATOM 7735 C CA . ALA B 1 480 ? 15.406 2.91 -3.494 1 98.88 480 ALA B CA 1
ATOM 7736 C C . ALA B 1 480 ? 16.375 4.051 -3.783 1 98.88 480 ALA B C 1
ATOM 7738 O O . ALA B 1 480 ? 17.594 3.834 -3.91 1 98.88 480 ALA B O 1
ATOM 7739 N N . MET B 1 481 ? 15.867 5.27 -3.852 1 98.75 481 MET B N 1
ATOM 7740 C CA . MET B 1 481 ? 16.688 6.441 -4.145 1 98.75 481 MET B CA 1
ATOM 7741 C C . MET B 1 481 ? 17.688 6.691 -3.023 1 98.75 481 MET B C 1
ATOM 7743 O O . MET B 1 481 ? 18.875 6.945 -3.285 1 98.75 481 MET B O 1
ATOM 7747 N N . GLN B 1 482 ? 17.219 6.613 -1.804 1 97.75 482 GLN B N 1
ATOM 7748 C CA . GLN B 1 482 ? 18.078 6.898 -0.66 1 97.75 482 GLN B CA 1
ATOM 7749 C C . GLN B 1 482 ? 19.188 5.867 -0.543 1 97.75 482 GLN B C 1
ATOM 7751 O O . GLN B 1 482 ? 20.312 6.199 -0.128 1 97.75 482 GLN B O 1
ATOM 7756 N N . SER B 1 483 ? 18.906 4.598 -0.874 1 97.88 483 SER B N 1
ATOM 7757 C CA . SER B 1 483 ? 19.891 3.527 -0.795 1 97.88 483 SER B CA 1
ATOM 7758 C C . SER B 1 483 ? 20.688 3.412 -2.092 1 97.88 483 SER B C 1
ATOM 7760 O O . SER B 1 483 ? 21.438 2.453 -2.281 1 97.88 483 SER B O 1
ATOM 7762 N N . ALA B 1 484 ? 20.438 4.27 -3.066 1 97.88 484 ALA B N 1
ATOM 7763 C CA . ALA B 1 484 ? 21.109 4.305 -4.363 1 97.88 484 ALA B CA 1
ATOM 7764 C C . ALA B 1 484 ? 20.844 3.027 -5.156 1 97.88 484 ALA B C 1
ATOM 7766 O O . ALA B 1 484 ? 21.719 2.541 -5.875 1 97.88 484 ALA B O 1
ATOM 7767 N N . THR B 1 485 ? 19.734 2.447 -4.867 1 98.38 485 THR B N 1
ATOM 7768 C CA . THR B 1 485 ? 19.281 1.355 -5.719 1 98.38 485 THR B CA 1
ATOM 7769 C C . THR B 1 485 ? 18.75 1.89 -7.051 1 98.38 485 THR B C 1
ATOM 7771 O O . THR B 1 485 ? 17.75 2.609 -7.086 1 98.38 485 THR B O 1
ATOM 7774 N N . GLY B 1 486 ? 19.406 1.538 -8.133 1 98.44 486 GLY B N 1
ATOM 7775 C CA . GLY B 1 486 ? 18.969 1.972 -9.445 1 98.44 486 GLY B CA 1
ATOM 7776 C C . GLY B 1 486 ? 17.734 1.234 -9.93 1 98.44 486 GLY B C 1
ATOM 7777 O O . GLY B 1 486 ? 17.328 0.223 -9.344 1 98.44 486 GLY B O 1
ATOM 7778 N N . LEU B 1 487 ? 17.078 1.794 -10.953 1 98.62 487 LEU B N 1
ATOM 7779 C CA . LEU B 1 487 ? 15.852 1.192 -11.477 1 98.62 487 LEU B CA 1
ATOM 7780 C C . LEU B 1 487 ? 16.109 -0.223 -11.984 1 98.62 487 LEU B C 1
ATOM 7782 O O . LEU B 1 487 ? 15.281 -1.114 -11.805 1 98.62 487 LEU B O 1
ATOM 7786 N N . GLY B 1 488 ? 17.234 -0.474 -12.664 1 97.94 488 GLY B N 1
ATOM 7787 C CA . GLY B 1 488 ? 17.578 -1.813 -13.109 1 97.94 488 GLY B CA 1
ATOM 7788 C C . GLY B 1 488 ? 17.703 -2.807 -11.969 1 97.94 488 GLY B C 1
ATOM 7789 O O . GLY B 1 488 ? 17.297 -3.959 -12.086 1 97.94 488 GLY B O 1
ATOM 7790 N N . SER B 1 489 ? 18.297 -2.34 -10.836 1 97.5 489 SER B N 1
ATOM 7791 C CA . SER B 1 489 ? 18.453 -3.176 -9.656 1 97.5 489 SER B CA 1
ATOM 7792 C C . SER B 1 489 ? 17.109 -3.424 -8.969 1 97.5 489 SER B C 1
ATOM 7794 O O . SER B 1 489 ? 16.891 -4.492 -8.391 1 97.5 489 SER B O 1
ATOM 7796 N N . LEU B 1 490 ? 16.25 -2.432 -9.062 1 98.25 490 LEU B N 1
ATOM 7797 C CA . LEU B 1 490 ? 14.922 -2.562 -8.477 1 98.25 490 LEU B CA 1
ATOM 7798 C C . LEU B 1 490 ? 14.156 -3.727 -9.102 1 98.25 490 LEU B C 1
ATOM 7800 O O . LEU B 1 490 ? 13.312 -4.34 -8.445 1 98.25 490 LEU B O 1
ATOM 7804 N N . ALA B 1 491 ? 14.484 -4.09 -10.336 1 97.62 491 ALA B N 1
ATOM 7805 C CA . ALA B 1 491 ? 13.852 -5.191 -11.055 1 97.62 491 ALA B CA 1
ATOM 7806 C C . ALA B 1 491 ? 14.086 -6.523 -10.344 1 97.62 491 ALA B C 1
ATOM 7808 O O . ALA B 1 491 ? 13.344 -7.484 -10.547 1 97.62 491 ALA B O 1
ATOM 7809 N N . ASN B 1 492 ? 15.102 -6.578 -9.492 1 96.94 492 ASN B N 1
ATOM 7810 C CA . ASN B 1 492 ? 15.5 -7.832 -8.867 1 96.94 492 ASN B CA 1
ATOM 7811 C C . ASN B 1 492 ? 14.906 -7.973 -7.465 1 96.94 492 ASN B C 1
ATOM 7813 O O . ASN B 1 492 ? 15.133 -8.977 -6.789 1 96.94 492 ASN B O 1
ATOM 7817 N N . VAL B 1 493 ? 14.18 -6.953 -7.023 1 98.25 493 VAL B N 1
ATOM 7818 C CA . VAL B 1 493 ? 13.477 -7.055 -5.75 1 98.25 493 VAL B CA 1
ATOM 7819 C C . VAL B 1 493 ? 12.219 -7.898 -5.922 1 98.25 493 VAL B C 1
ATOM 7821 O O . VAL B 1 493 ? 11.297 -7.516 -6.648 1 98.25 493 VAL B O 1
ATOM 7824 N N . ILE B 1 494 ? 12.18 -9.039 -5.277 1 98.5 494 ILE B N 1
ATOM 7825 C CA . ILE B 1 494 ? 11.062 -9.961 -5.461 1 98.5 494 ILE B CA 1
ATOM 7826 C C . ILE B 1 494 ? 9.844 -9.461 -4.68 1 98.5 494 ILE B C 1
ATOM 7828 O O . ILE B 1 494 ? 9.891 -9.352 -3.451 1 98.5 494 ILE B O 1
ATOM 7832 N N . HIS B 1 495 ? 8.805 -9.062 -5.359 1 98.62 495 HIS B N 1
ATOM 7833 C CA . HIS B 1 495 ? 7.52 -8.68 -4.793 1 98.62 495 HIS B CA 1
ATOM 7834 C C . HIS B 1 495 ? 6.551 -9.859 -4.777 1 98.62 495 HIS B C 1
ATOM 7836 O O . HIS B 1 495 ? 6.539 -10.664 -5.707 1 98.62 495 HIS B O 1
ATOM 7842 N N . PRO B 1 496 ? 5.699 -9.914 -3.727 1 98.25 496 PRO B N 1
ATOM 7843 C CA . PRO B 1 496 ? 4.66 -10.945 -3.781 1 98.25 496 PRO B CA 1
ATOM 7844 C C . PRO B 1 496 ? 3.713 -10.766 -4.965 1 98.25 496 PRO B C 1
ATOM 7846 O O . PRO B 1 496 ? 3.357 -9.633 -5.309 1 98.25 496 PRO B O 1
ATOM 7849 N N . TYR B 1 497 ? 3.363 -11.844 -5.598 1 97.31 497 TYR B N 1
ATOM 7850 C CA . TYR B 1 497 ? 2.391 -11.836 -6.684 1 97.31 497 TYR B CA 1
ATOM 7851 C C . TYR B 1 497 ? 1.052 -12.398 -6.223 1 97.31 497 TYR B C 1
ATOM 7853 O O . TYR B 1 497 ? 1.004 -13.422 -5.539 1 97.31 497 TYR B O 1
ATOM 7861 N N . PRO B 1 498 ? -0.043 -11.836 -6.613 1 97.56 498 PRO B N 1
ATOM 7862 C CA . PRO B 1 498 ? -0.035 -10.539 -7.293 1 97.56 498 PRO B CA 1
ATOM 7863 C C . PRO B 1 498 ? -0.242 -9.367 -6.332 1 97.56 498 PRO B C 1
ATOM 7865 O O . PRO B 1 498 ? -1.044 -9.469 -5.402 1 97.56 498 PRO B O 1
ATOM 7868 N N . THR B 1 499 ? 0.506 -8.367 -6.426 1 98.31 499 THR B N 1
ATOM 7869 C CA . THR B 1 499 ? 0.326 -7.105 -5.715 1 98.31 499 THR B CA 1
ATOM 7870 C C . THR B 1 499 ? 0.411 -5.926 -6.68 1 98.31 499 THR B C 1
ATOM 7872 O O . THR B 1 499 ? 0.956 -6.055 -7.777 1 98.31 499 THR B O 1
ATOM 7875 N N . THR B 1 500 ? -0.127 -4.801 -6.309 1 98.19 500 THR B N 1
ATOM 7876 C CA . THR B 1 500 ? -0.018 -3.611 -7.148 1 98.19 500 THR B CA 1
ATOM 7877 C C . THR B 1 500 ? 1.397 -3.043 -7.102 1 98.19 500 THR B C 1
ATOM 7879 O O . THR B 1 500 ? 1.88 -2.482 -8.086 1 98.19 500 THR B O 1
ATOM 7882 N N . ALA B 1 501 ? 2.102 -3.262 -6.02 1 97.81 501 ALA B N 1
ATOM 7883 C CA . ALA B 1 501 ? 3.451 -2.727 -5.852 1 97.81 501 ALA B CA 1
ATOM 7884 C C . ALA B 1 501 ? 4.418 -3.344 -6.859 1 97.81 501 ALA B C 1
ATOM 7886 O O . ALA B 1 501 ? 5.5 -2.805 -7.098 1 97.81 501 ALA B O 1
ATOM 7887 N N . GLU B 1 502 ? 4.012 -4.457 -7.527 1 97.56 502 GLU B N 1
ATOM 7888 C CA . GLU B 1 502 ? 4.848 -5.113 -8.531 1 97.56 502 GLU B CA 1
ATOM 7889 C C . GLU B 1 502 ? 5.195 -4.156 -9.664 1 97.56 502 GLU B C 1
ATOM 7891 O O . GLU B 1 502 ? 6.199 -4.344 -10.359 1 97.56 502 GLU B O 1
ATOM 7896 N N . VAL B 1 503 ? 4.348 -3.109 -9.828 1 98.38 503 VAL B N 1
ATOM 7897 C CA . VAL B 1 503 ? 4.562 -2.186 -10.938 1 98.38 503 VAL B CA 1
ATOM 7898 C C . VAL B 1 503 ? 5.918 -1.5 -10.781 1 98.38 503 VAL B C 1
ATOM 7900 O O . VAL B 1 503 ? 6.543 -1.116 -11.773 1 98.38 503 VAL B O 1
ATOM 7903 N N . LEU B 1 504 ? 6.387 -1.383 -9.508 1 98.62 504 LEU B N 1
ATOM 7904 C CA . LEU B 1 504 ? 7.684 -0.759 -9.266 1 98.62 504 LEU B CA 1
ATOM 7905 C C . LEU B 1 504 ? 8.812 -1.624 -9.812 1 98.62 504 LEU B C 1
ATOM 7907 O O . LEU B 1 504 ? 9.648 -1.148 -10.586 1 98.62 504 LEU B O 1
ATOM 7911 N N . ARG B 1 505 ? 8.859 -2.891 -9.461 1 97.44 505 ARG B N 1
ATOM 7912 C CA . ARG B 1 505 ? 9.859 -3.816 -9.969 1 97.44 505 ARG B CA 1
ATOM 7913 C C . ARG B 1 505 ? 9.727 -3.998 -11.477 1 97.44 505 ARG B C 1
ATOM 7915 O O . ARG B 1 505 ? 10.727 -4.09 -12.188 1 97.44 505 ARG B O 1
ATOM 7922 N N . GLN B 1 506 ? 8.477 -4.051 -11.992 1 98.12 506 GLN B N 1
ATOM 7923 C CA . GLN B 1 506 ? 8.227 -4.238 -13.414 1 98.12 506 GLN B CA 1
ATOM 7924 C C . GLN B 1 506 ? 8.75 -3.055 -14.227 1 98.12 506 GLN B C 1
ATOM 7926 O O . GLN B 1 506 ? 9.164 -3.217 -15.375 1 98.12 506 GLN B O 1
ATOM 7931 N N . SER B 1 507 ? 8.727 -1.843 -13.625 1 98.62 507 SER B N 1
ATOM 7932 C CA . SER B 1 507 ? 9.367 -0.703 -14.281 1 98.62 507 SER B CA 1
ATOM 7933 C C . SER B 1 507 ? 10.859 -0.937 -14.461 1 98.62 507 SER B C 1
ATOM 7935 O O . SER B 1 507 ? 11.445 -0.511 -15.453 1 98.62 507 SER B O 1
ATOM 7937 N N . GLY B 1 508 ? 11.461 -1.567 -13.438 1 98.19 508 GLY B N 1
ATOM 7938 C CA . GLY B 1 508 ? 12.859 -1.956 -13.57 1 98.19 508 GLY B CA 1
ATOM 7939 C C . GLY B 1 508 ? 13.102 -2.92 -14.719 1 98.19 508 GLY B C 1
ATOM 7940 O O . GLY B 1 508 ? 14.125 -2.834 -15.398 1 98.19 508 GLY B O 1
ATOM 7941 N N . ASP B 1 509 ? 12.18 -3.854 -14.938 1 96.81 509 ASP B N 1
ATOM 7942 C CA . ASP B 1 509 ? 12.273 -4.773 -16.062 1 96.81 509 ASP B CA 1
ATOM 7943 C C . ASP B 1 509 ? 12.297 -4.016 -17.391 1 96.81 509 ASP B C 1
ATOM 7945 O O . ASP B 1 509 ? 13.016 -4.395 -18.312 1 96.81 509 ASP B O 1
ATOM 7949 N N . LEU B 1 510 ? 11.43 -2.977 -17.516 1 96.94 510 LEU B N 1
ATOM 7950 C CA . LEU B 1 510 ? 11.406 -2.154 -18.719 1 96.94 510 LEU B CA 1
ATOM 7951 C C . LEU B 1 510 ? 12.773 -1.517 -18.969 1 96.94 510 LEU B C 1
ATOM 7953 O O . LEU B 1 510 ? 13.242 -1.477 -20.094 1 96.94 510 LEU B O 1
ATOM 7957 N N . TYR B 1 511 ? 13.383 -0.985 -17.906 1 97.25 511 TYR B N 1
ATOM 7958 C CA . TYR B 1 511 ? 14.719 -0.411 -18.031 1 97.25 511 TYR B CA 1
ATOM 7959 C C . TYR B 1 511 ? 15.719 -1.449 -18.516 1 97.25 511 TYR B C 1
ATOM 7961 O O . TYR B 1 511 ? 16.484 -1.185 -19.438 1 97.25 511 TYR B O 1
ATOM 7969 N N . ASN B 1 512 ? 15.695 -2.617 -17.859 1 94.88 512 ASN B N 1
ATOM 7970 C CA . ASN B 1 512 ? 16.672 -3.65 -18.203 1 94.88 512 ASN B CA 1
ATOM 7971 C C . ASN B 1 512 ? 16.5 -4.133 -19.641 1 94.88 512 ASN B C 1
ATOM 7973 O O . ASN B 1 512 ? 17.469 -4.531 -20.281 1 94.88 512 ASN B O 1
ATOM 7977 N N . LYS B 1 513 ? 15.312 -4.105 -20.156 1 91.94 513 LYS B N 1
ATOM 7978 C CA . LYS B 1 513 ? 15.047 -4.492 -21.531 1 91.94 513 LYS B CA 1
ATOM 7979 C C . LYS B 1 513 ? 15.781 -3.574 -22.516 1 91.94 513 LYS B C 1
ATOM 7981 O O . LYS B 1 513 ? 16.125 -3.99 -23.609 1 91.94 513 LYS B O 1
ATOM 7986 N N . THR B 1 514 ? 15.992 -2.314 -22.109 1 91.06 514 THR B N 1
ATOM 7987 C CA . THR B 1 514 ? 16.656 -1.355 -22.984 1 91.06 514 THR B CA 1
ATOM 7988 C C . THR B 1 514 ? 18.141 -1.671 -23.109 1 91.06 514 THR B C 1
ATOM 7990 O O . THR B 1 514 ? 18.812 -1.188 -24.031 1 91.06 514 THR B O 1
ATOM 7993 N N . LYS B 1 515 ? 18.672 -2.43 -22.203 1 84.62 515 LYS B N 1
ATOM 7994 C CA . LYS B 1 515 ? 20.078 -2.805 -22.266 1 84.62 515 LYS B CA 1
ATOM 7995 C C . LYS B 1 515 ? 20.312 -3.887 -23.312 1 84.62 515 LYS B C 1
ATOM 7997 O O . LYS B 1 515 ? 21.453 -4.113 -23.75 1 84.62 515 LYS B O 1
ATOM 8002 N N . LEU B 1 516 ? 19.25 -4.559 -23.594 1 77.12 516 LEU B N 1
ATOM 8003 C CA . LEU B 1 516 ? 19.344 -5.598 -24.609 1 77.12 516 LEU B CA 1
ATOM 8004 C C . LEU B 1 516 ? 19.375 -4.988 -26.016 1 77.12 516 LEU B C 1
ATOM 8006 O O . LEU B 1 516 ? 18.359 -4.984 -26.703 1 77.12 516 LEU B O 1
ATOM 8010 N N . THR B 1 517 ? 20.453 -4.305 -26.25 1 64.56 517 THR B N 1
ATOM 8011 C CA . THR B 1 517 ? 20.656 -3.67 -27.547 1 64.56 517 THR B CA 1
ATOM 8012 C C . THR B 1 517 ? 20.75 -4.715 -28.656 1 64.56 517 THR B C 1
ATOM 8014 O O . THR B 1 517 ? 20.875 -5.91 -28.375 1 64.56 517 THR B O 1
ATOM 8017 N N . MET B 1 518 ? 20.484 -4.262 -29.828 1 66.06 518 MET B N 1
ATOM 8018 C CA . MET B 1 518 ? 20.625 -5.168 -30.969 1 66.06 518 MET B CA 1
ATOM 8019 C C . MET B 1 518 ? 22 -5.855 -30.938 1 66.06 518 MET B C 1
ATOM 8021 O O . MET B 1 518 ? 22.094 -7.047 -31.234 1 66.06 518 MET B O 1
ATOM 8025 N N . THR B 1 519 ? 22.875 -5.098 -30.469 1 66.62 519 THR B N 1
ATOM 8026 C CA . THR B 1 519 ? 24.234 -5.652 -30.406 1 66.62 519 THR B CA 1
ATOM 8027 C C . THR B 1 519 ? 24.328 -6.688 -29.281 1 66.62 519 THR B C 1
ATOM 8029 O O . THR B 1 519 ? 24.891 -7.77 -29.484 1 66.62 519 THR B O 1
ATOM 8032 N N . ALA B 1 520 ? 23.766 -6.332 -28.219 1 71.06 520 ALA B N 1
ATOM 8033 C CA . ALA B 1 520 ? 23.781 -7.277 -27.109 1 71.06 520 ALA B CA 1
ATOM 8034 C C . ALA B 1 520 ? 23.047 -8.57 -27.469 1 71.06 520 ALA B C 1
ATOM 8036 O O . ALA B 1 520 ? 23.516 -9.664 -27.156 1 71.06 520 ALA B O 1
ATOM 8037 N N . LYS B 1 521 ? 22.047 -8.43 -28.25 1 75.69 521 LYS B N 1
ATOM 8038 C CA . LYS B 1 521 ? 21.266 -9.578 -28.719 1 75.69 521 LYS B CA 1
ATOM 8039 C C . LYS B 1 521 ? 22.078 -10.438 -29.688 1 75.69 521 LYS B C 1
ATOM 8041 O O . LYS B 1 521 ? 22.031 -11.664 -29.609 1 75.69 521 LYS B O 1
ATOM 8046 N N . LYS B 1 522 ? 22.781 -9.75 -30.469 1 72.56 522 LYS B N 1
ATOM 8047 C CA . LYS B 1 522 ? 23.594 -10.461 -31.438 1 72.56 522 LYS B CA 1
ATOM 8048 C C . LYS B 1 522 ? 24.703 -11.25 -30.734 1 72.56 522 LYS B C 1
ATOM 8050 O O . LYS B 1 522 ? 24.984 -12.398 -31.094 1 72.56 522 LYS B O 1
ATOM 8055 N N . ILE B 1 523 ? 25.141 -10.609 -29.719 1 75.25 523 ILE B N 1
ATOM 8056 C CA . ILE B 1 523 ? 26.219 -11.266 -28.969 1 75.25 523 ILE B CA 1
ATOM 8057 C C . ILE B 1 523 ? 25.656 -12.461 -28.203 1 75.25 523 ILE B C 1
ATOM 8059 O O . ILE B 1 523 ? 26.234 -13.555 -28.234 1 75.25 523 ILE B O 1
ATOM 8063 N N . LEU B 1 524 ? 24.562 -12.297 -27.672 1 79.75 524 LEU B N 1
ATOM 8064 C CA . LEU B 1 524 ? 23.938 -13.367 -26.906 1 79.75 524 LEU B CA 1
ATOM 8065 C C . LEU B 1 524 ? 23.547 -14.523 -27.828 1 79.75 524 LEU B C 1
ATOM 8067 O O . LEU B 1 524 ? 23.766 -15.688 -27.484 1 79.75 524 LEU B O 1
ATOM 8071 N N . ARG B 1 525 ? 23.078 -14.148 -28.969 1 82.31 525 ARG B N 1
ATOM 8072 C CA . ARG B 1 525 ? 22.734 -15.156 -29.969 1 82.31 525 ARG B CA 1
ATOM 8073 C C . ARG B 1 525 ? 23.984 -15.93 -30.422 1 82.31 525 ARG B C 1
ATOM 8075 O O . ARG B 1 525 ? 23.922 -17.141 -30.656 1 82.31 525 ARG B O 1
ATOM 8082 N N . GLY B 1 526 ? 24.953 -15.102 -30.531 1 78.12 526 GLY B N 1
ATOM 8083 C CA . GLY B 1 526 ? 26.219 -15.727 -30.891 1 78.12 526 GLY B CA 1
ATOM 8084 C C . GLY B 1 526 ? 26.703 -16.734 -29.875 1 78.12 526 GLY B C 1
ATOM 8085 O O . GLY B 1 526 ? 27.172 -17.812 -30.234 1 78.12 526 GLY B O 1
ATOM 8086 N N . VAL B 1 527 ? 26.547 -16.391 -28.688 1 80.38 527 VAL B N 1
ATOM 8087 C CA . VAL B 1 527 ? 26.969 -17.281 -27.609 1 80.38 527 VAL B CA 1
ATOM 8088 C C . VAL B 1 527 ? 26.125 -18.547 -27.625 1 80.38 527 VAL B C 1
ATOM 8090 O O . VAL B 1 527 ? 26.641 -19.656 -27.484 1 80.38 527 VAL B O 1
ATOM 8093 N N . VAL B 1 528 ? 24.906 -18.453 -27.844 1 80.94 528 VAL B N 1
ATOM 8094 C CA . VAL B 1 528 ? 24 -19.594 -27.875 1 80.94 528 VAL B CA 1
ATOM 8095 C C . VAL B 1 528 ? 24.328 -20.484 -29.078 1 80.94 528 VAL B C 1
ATOM 8097 O O . VAL B 1 528 ? 24.344 -21.703 -28.969 1 80.94 528 VAL B O 1
ATOM 8100 N N . LYS B 1 529 ? 24.703 -19.766 -30.188 1 80 529 LYS B N 1
ATOM 8101 C CA . LYS B 1 529 ? 25.016 -20.5 -31.406 1 80 529 LYS B CA 1
ATOM 8102 C C . LYS B 1 529 ? 26.328 -21.266 -31.266 1 80 529 LYS B C 1
ATOM 8104 O O . LYS B 1 529 ? 26.469 -22.391 -31.766 1 80 529 LYS B O 1
ATOM 8109 N N . LEU B 1 530 ? 27.156 -20.578 -30.547 1 78 530 LEU B N 1
ATOM 8110 C CA . LEU B 1 530 ? 28.453 -21.203 -30.359 1 78 530 LEU B CA 1
ATOM 8111 C C . LEU B 1 530 ? 28.359 -22.453 -29.5 1 78 530 LEU B C 1
ATOM 8113 O O . LEU B 1 530 ? 29.203 -23.344 -29.594 1 78 530 LEU B O 1
ATOM 8117 N N . GLN B 1 531 ? 27.344 -22.484 -28.797 1 74.12 531 GLN B N 1
ATOM 8118 C CA . GLN B 1 531 ? 27.141 -23.641 -27.922 1 74.12 531 GLN B CA 1
ATOM 8119 C C . GLN B 1 531 ? 26.438 -24.781 -28.672 1 74.12 531 GLN B C 1
ATOM 8121 O O . GLN B 1 531 ? 26.359 -25.906 -28.172 1 74.12 531 GLN B O 1
ATOM 8126 N N . ARG B 1 532 ? 25.969 -24.516 -29.875 1 67.69 532 ARG B N 1
ATOM 8127 C CA . ARG B 1 532 ? 25.281 -25.516 -30.672 1 67.69 532 ARG B CA 1
ATOM 8128 C C . ARG B 1 532 ? 26.266 -26.5 -31.297 1 67.69 532 ARG B C 1
ATOM 8130 O O . ARG B 1 532 ? 27.328 -26.094 -31.766 1 67.69 532 ARG B O 1
#

Solvent-accessible surface area (backbone atoms only — not comparable to full-atom values): 52355 Å² total; per-residue (Å²): 118,86,45,73,34,45,45,49,26,35,57,24,23,46,39,91,81,68,69,66,67,87,71,91,47,77,76,64,34,57,23,54,31,34,25,38,21,30,18,56,20,18,45,46,30,41,45,54,37,20,67,40,56,37,48,27,37,37,33,23,66,66,51,40,30,28,52,42,46,72,37,33,56,48,37,52,46,26,46,36,38,30,12,52,52,41,41,59,68,60,36,56,68,63,33,46,62,39,16,30,44,74,44,70,54,73,45,67,40,52,44,45,34,36,50,39,30,38,42,52,37,28,67,56,30,57,81,42,8,55,62,44,40,37,75,71,42,55,29,41,52,36,84,30,60,55,30,34,73,28,74,46,32,35,32,40,86,89,39,69,36,35,36,66,27,34,37,44,13,53,23,54,45,78,42,80,74,87,34,52,49,45,68,61,48,32,52,52,34,64,55,80,71,71,81,48,97,61,62,54,42,43,50,30,35,62,81,46,54,79,63,51,59,66,69,49,64,26,33,38,28,37,21,41,38,62,72,23,44,36,50,44,50,23,41,30,43,57,66,26,43,32,35,37,31,27,62,79,62,58,51,38,77,89,48,60,64,74,57,29,45,57,37,50,54,42,35,42,73,66,61,43,40,80,44,31,43,41,69,40,59,62,33,42,42,75,71,80,46,64,44,94,77,49,31,26,30,32,40,38,37,30,32,38,68,95,52,90,63,69,44,75,46,74,26,31,28,35,38,47,36,65,48,69,32,25,51,67,74,83,30,48,44,66,49,28,50,41,51,64,46,72,75,65,6,43,47,50,51,59,57,30,35,28,69,25,86,45,33,28,43,26,23,35,13,41,41,90,56,79,40,68,45,50,8,43,54,41,15,56,34,42,43,37,30,74,64,64,74,39,80,44,44,62,86,71,59,69,68,38,43,56,41,82,37,79,45,16,35,16,37,34,70,48,50,73,67,53,31,57,75,67,70,50,68,62,42,78,44,70,35,49,26,68,78,31,71,34,18,52,40,58,71,51,34,61,47,33,38,42,37,34,24,37,64,89,52,46,43,55,52,16,36,40,27,31,15,80,61,16,47,47,54,44,37,42,54,45,41,29,48,74,67,66,44,22,39,48,59,38,38,70,45,47,40,32,69,71,30,66,56,38,45,59,24,50,32,6,46,57,52,48,53,65,65,59,32,75,63,49,36,51,49,41,26,44,50,47,54,68,71,102,118,84,45,75,34,47,45,49,28,36,56,24,24,45,38,90,81,67,69,64,66,87,70,91,45,77,76,64,33,57,24,54,32,35,26,36,22,29,19,56,19,17,46,46,31,40,44,53,38,19,67,40,56,37,48,27,36,38,30,23,66,65,52,39,32,27,52,41,47,73,35,33,56,48,38,52,47,26,47,38,40,32,13,52,51,40,42,58,71,60,35,55,70,64,35,46,62,39,16,30,44,73,45,71,53,73,44,67,40,52,45,45,35,35,48,40,28,38,41,52,38,26,67,57,29,57,81,42,10,55,60,45,41,36,75,72,42,54,28,40,51,35,83,30,60,57,29,35,74,28,74,46,32,33,32,40,87,90,39,71,36,35,37,65,26,36,36,44,13,52,24,56,44,79,42,80,74,87,32,53,48,44,68,62,48,32,52,51,34,65,55,80,71,69,82,49,97,60,62,55,42,42,49,28,34,61,80,46,53,80,63,49,58,65,68,50,64,25,33,38,29,38,21,41,39,62,70,24,44,35,51,44,49,23,42,28,43,56,65,26,43,32,35,37,32,27,61,80,62,58,51,39,78,89,49,60,64,76,56,30,45,56,36,49,53,42,34,43,74,67,60,44,41,79,44,31,43,42,71,39,60,61,34,41,44,76,70,81,46,65,44,96,78,50,32,27,31,31,40,38,36,30,33,40,66,94,52,90,62,69,45,78,45,74,27,32,28,35,39,45,35,65,48,69,30,24,52,66,75,83,29,46,43,65,49,28,50,41,51,63,46,73,74,64,7,42,46,50,51,58,55,28,36,28,70,25,85,45,32,27,43,26,24,36,14,42,40,91,56,79,42,67,47,50,8,45,55,40,14,55,33,41,42,37,31,74,65,63,75,39,82,46,46,61,84,73,58,68,67,37,42,56,40,82,38,81,44,15,35,16,36,33,70,48,49,72,69,55,31,57,76,66,69,49,68,62,42,77,43,70,35,49,26,67,79,30,70,33,19,52,39,58,72,50,35,62,48,32,38,40,37,36,25,37,63,88,52,45,46,56,52,16,36,38,28,30,15,80,61,17,46,47,54,45,35,42,53,44,43,29,48,75,69,66,44,22,40,49,59,38,38,70,45,47,41,32,69,74,33,66,56,40,45,59,24,51,33,6,47,58,52,50,53,66,66,59,33,75,62,49,36,51,50,41,27,45,51,48,54,69,72,101

Organism: Phaeodactylum tricornutum (strain CCAP 1055/1) (NCBI:txid556484)

Sequence (1064 aa):
PLDEYNRTLLNNVHPPGWRDPAVASDKDLYYDMVVIGGGTAGLITAAGSAGVGAKVALIEAHMLGGDCLNVGCVPSKTIIHSANLAHQVQNQTHLAEAGIAVEGHVTVDFEKVMERVRKIRSTISHHDSAERYSKELGVEIYIGWAMFTSERTVEVNGKTLHFKKAAIATGGYPVLLPMPGLQEIYKKAQDSGAVTNESRPQVMTNETVFNLTKRPENMVVIGAGVIGLELAQALQRLGVGVTVLGRSGRVLPKEDEDMGLVVKNQMIQDGVDFRLTVQDYKKIELTGKVLENGYPEMKLTLQEKGNYEPTVLYCDAVLIAAGRAPNVSGMNLEAAKVQFDKKMGVHVNDNLQTSNKRIYGVGDVCSDFKFTHAADFMARAVIRNALFFGKEKMSELLISYATFTSPEIASVGLYEDDLKAKNIAFRVFEKHFKDNDRAIADDATDGWVRFRVNAKTDKILGASIVGVGAGNMISEVTLAMQSATGLGSLANVIHPYPTTAEVLRQSGDLYNKTKLTMTAKKILRGVVKLQRPLDEYNRTLLNNVHPPGWRDPAVASDKDLYYDMVVIGGGTAGLITAAGSAGVGAKVALIEAHMLGGDCLNVGCVPSKTIIHSANLAHQVQNQTHLAEAGIAVEGHVTVDFEKVMERVRKIRSTISHHDSAERYSKELGVEIYIGWAMFTSERTVEVNGKTLHFKKAAIATGGYPVLLPMPGLQEIYKKAQDSGAVTNESRPQVMTNETVFNLTKRPENMVVIGAGVIGLELAQALQRLGVGVTVLGRSGRVLPKEDEDMGLVVKNQMIQDGVDFRLTVQDYKKIELTGKVLENGYPEMKLTLQEKGNYEPTVLYCDAVLIAAGRAPNVSGMNLEAAKVQFDKKMGVHVNDNLQTSNKRIYGVGDVCSDFKFTHAADFMARAVIRNALFFGKEKMSELLISYATFTSPEIASVGLYEDDLKAKNIAFRVFEKHFKDNDRAIADDATDGWVRFRVNAKTDKILGASIVGVGAGNMISEVTLAMQSATGLGSLANVIHPYPTTAEVLRQSGDLYNKTKLTMTAKKILRGVVKLQR

Radius of gyration: 32.08 Å; Cα contacts (8 Å, |Δi|>4): 2550; chains: 2; bounding box: 63×86×85 Å

Secondary structure (DSSP, 8-state):
---HHHHHHHHHHS-TT--PPP-SSGGGGEEEEEEE--SHHHHHHHHHHHHTT--EEEEESS-TTHHHHHHSHHHHHHHHHHHHHHHHHH-HHHHHHTTEEE-S-EEE-HHHHHHHHHHHHHHHGGGG-HHIIIIIT-EEEEES--EE-SSSEEEETTEEEEEEEEEE---EEEPPP--TTHHHHHHHHH------SSPPPEEE-TTTGGG--S--SEEEEE--SHHHHHHHHHHHHTT-EEEEE-SSSSSSTTS-HHHHHHHHHHHHHHT-EEE--EEEEEEEEEEEEE-TTSPEEEEEEEEETT-SSPEEEEESEEEE-S-EEE--SSS-GGGGT--EETTTEE---TTSB-SSTTEEE-GGGS-S---HHHHHHHHHHHHHHHHS-----GGG----EEE-SSSEEEEEE--HHHHHHTT--EEEEEEEGGG-HHHHHTT----EEEEEEESSS--EEEEEEEETTHHHHHHHHHHHHHTT--HHHHTTS---SS-TTHHHHHHHHHHHHTT--HHHHHHHHHHHHHT-/---HHHHHHHHHHS-TT--PPP-SSGGGGEEEEEEE--SHHHHHHHHHHHHTT--EEEEESS-TTHHHHHHSHHHHHHHHHHHHHHHHHH-HHHHHHTTEEE-S-EEE-HHHHHHHHHHHHHHHGGGG-HHIIIIIT-EEEEES--EE-SSSEEEETTEEEEEEEEEE---EEEPPP--TTHHHHHHHHH------SSPPPEEE-TTTGGG--S--SEEEEE--SHHHHHHHHHHHHTT-EEEEE-SSSSSSTTS-HHHHHHHHHHHHHHT-EEE--EEEEEEEEEEEEE-TTSPEEEEEEEEETT-SSPEEEEESEEEE-S-EEE--SSS-GGGGT--EETTTEE---TTSB-SSTTEEE-GGGS-S---HHHHHHHHHHHHHHHHS-----GGG----EEE-SSSEEEEEE--HHHHHHTT--EEEEEEEGGG-HHHHHTT----EEEEEEESSS--EEEEEEEETTHHHHHHHHHHHHHTT--HHHHTTS---SS-TTHHHHHHHHHHHHTT--HHHHHHHHHHHHHT-

pLDDT: mean 95.38, std 6.82, range [47.88, 98.94]